Protein AF-0000000079468589 (afdb_homodimer)

Organism: NCBI:txid2803784

Foldseek 3Di:
DLLVLVVLLVVLLVVLCVVVVHDDAAEDEAQLAPDPRLVNLVSCVVVVHAYAHEHLAPLQLSLLVRLPFQALQQSVCSNVVDHDGDPSSVVSSVSSSVSPVSHQYNHQHACVVVLSVLVSQCRHPVPPVVSVVVNQVVSLVSLLVSLQLNLQLDQEAEAEDQLPDLPRRNDSNVSCLSNLVLQHK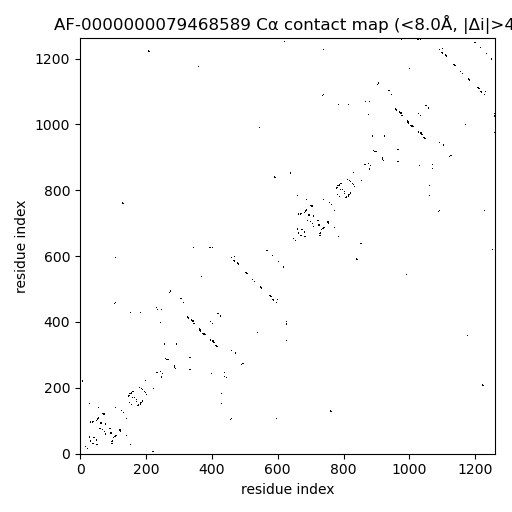YFYANNVHRVLTAIDGHNVVSVCPVVDPGRDDCRSVVSSVSSNPLQDWDAFPDDDPQAQQDDAPVNVVPFDQPQKADPLLCLLVLLLQLQQDDDPCSNPDDPIDGQDALVCQCVPDCVLVLVLLCVQPFFDNVLSVLLSVLQSSLLSRLVRRLVRLVSLFLSLLSLLLVLQLCLVLQLLVCLQVVNPVCSVVSNVSSVVSVVSLVVSLSVCRRPVSLVSSLLSVLLNLLSVLLVLLQSLSHHRRPNRDDPDNTTRRSVSSNSVSSSSSPHTSGHDHLSSLLSSLPSPVLVVLVVLLVVLLSLLSSLVSSLVRLVVLLVVLVVVLVVLVVVLVVVVVCCVVVNDPPVVSVVCVSVSVSSNSSSNSSSVSSVLSCLLVVSNQSSVLSNVLSVQSVVLSVVSVVLSPDDSSPDGSVSSSVSSVSNVSSSVVSSVSVCVSCVPVGRDRSD/DLLVLVVLLVVLLVVLCVVVVHDDAAEDEAQLAPDPRLVNLVSCVVVVHAYAHEHLAPLQLRLLVRLPFQALQQSVCSNVVDDDGDPSSVVSSVSSSVSPVSHQYNHQHACVVVLSVLVSQCRHPVPPVVSVVVNQVVSLVSLLVSLQLNLQLDQEAEAEDQLPDLPRRNDSNVSCLSNLVLQHKYFYANNVHRVLTAIDGHNVVSVCPVVDPGRDDCRSVVSSVSSNPLQDWDAFPDDDPQAQQDDFPVNVVPFDQPQKADPLLCLLVLLLQLQQDDDPCSNPDDPIDGQDALVCQCVPDCVLVLVLLCVQPFFDNVLSVLLSVLQSSLLSRLVRRLVRLVSLFLSLLSLLLVLQLCLVLQLLVCLQVVNPVCSVVSNVSSVVSVVSLVVSLSVCRRPVSLVSNLLSVLLNLLSVLLVLLQSLSHHRRPNRDDDDNTICRSVSSNSVSSSSSPHTSGHDHLSSLLSSLPSPVLVVLVVLLVVLLSLLSSLVSSLVRLVVLLVVLVVVLVVLVVVLVVVVVCCVVVNDPPVVSVVCVSVSVSSNSSSNSSSVSSVLSCLLVVSNQSSVLSNVLSVQSVVLSVVSVVLSPDDSSPDGSVSSSVSSVSNVSSSVVSSVSVCVSCVPVGRDNSD

Radius of gyration: 34.86 Å; Cα contacts (8 Å, |Δi|>4): 2034; chains: 2; bounding box: 70×115×84 Å

Nearest PDB structures (foldseek):
  6c0v-assembly1_A  TM=1.696E-01  e=1.886E+00  Homo sapiens
  6wbv-assembly1_A  TM=1.451E-01  e=2.054E+00  Homo sapiens
  6pzi-assembly1_G  TM=2.165E-01  e=5.953E+00  Cricetus cricetus
  8fzq-assembly1_A  TM=1.603E-01  e=4.612E+00  Homo sapiens
  6c0v-assembly1_A  TM=1.696E-01  e=1.596E+00  Homo sapiens

Sequence (1262 aa):
MLDQILDAVATAVAGQCKALDVVATARMHSLLADGADQLAAGAALARGWELVAPLPFGRILNAAINARPASGGEAAALLTGRGRASPATRARAAAIAGLAEAAQCFELAERDEVITELFLASAEAPTHVPKAQAFASACCERVALAGRVLVEQSDIVIGIWDGATQTFVGGTGHTIGTALDLGCPVIWIDARQPEAWRILRAPESLAGLAALGEVEDGRDAALASLVADALRPAEPRHRKRGATAPGGIAALTHERWPGRSRPLAHGYRRIEALFGADSWKGRLRSLRQTYETPDAIAAGSAAPMLAHARALPGLDGSFADRLEAAVLRRFSWTDGVSAYLSDTYRGGMMASFIMSPLAIVGGLAWLALDAPQWKWLFEIFEFGLLCAIVGITLVGQKARWHGRWFETRRAAEYLRQGPMLLLLGAARAAGRWPRGAETSWPEWYARRALREVGLPAVAITPSYLRLALGALLDDHVTSQRDYHRDKAARLAAAQHNLDRLSEILFTLAVAVVALYLALEGAAALKLVSEAVPHAISNASTWLAVMLPTFGAAVAGIRYFGDFERFSAISQVSAEKLDAVHSRIRLLLAAPDAALDYGRVSELAHATDDIVVSEIENWQAVFGGKHVSVPVMLDQILDAVATAVAGQCKALDVVATARMHSLLADGADQLAAGAALARGWELVAPLPFGRILNAAINARPASGGEAAALLTGRGRASPATRARAAAIAGLAEAAQCFELAERDEVITELFLASAEAPTHVPKAQAFASACCERVALAGRVLVEQSDIVIGIWDGATQTFVGGTGHTIGTALDLGCPVIWIDARQPEAWRILRAPESLAGLAALGEVEDGRDAALASLVADALRPAEPRHRKRGATAPGGIAALTHERWPGRSRPLAHGYRRIEALFGADSWKGRLRSLRQTYETPDAIAAGSAAPMLAHARALPGLDGSFADRLEAAVLRRFSWTDGVSAYLSDTYRGGMMASFIMSPLAIVGGLAWLALDAPQWKWLFEIFEFGLLCAIVGITLVGQKARWHGRWFETRRAAEYLRQGPMLLLLGAARAAGRWPRGAETSWPEWYARRALREVGLPAVAITPSYLRLALGALLDDHVTSQRDYHRDKAARLAAAQHNLDRLSEILFTLAVAVVALYLALEGAAALKLVSEAVPHAISNASTWLAVMLPTFGAAVAGIRYFGDFERFSAISQVSAEKLDAVHSRIRLLLAAPDAALDYGRVSELAHATDDIVVSEIENWQAVFGGKHVSVPV

pLDDT: mean 90.0, std 8.25, range [52.88, 98.19]

Structure (mmCIF, N/CA/C/O backbone):
data_AF-0000000079468589-model_v1
#
loop_
_entity.id
_entity.type
_entity.pdbx_description
1 polymer 'SMODS and SLOG-associating 2TM effector domain-containing protein'
#
loop_
_atom_site.group_PDB
_atom_site.id
_atom_site.type_symbol
_atom_site.label_atom_id
_atom_site.label_alt_id
_atom_site.label_comp_id
_atom_site.label_asym_id
_atom_site.label_entity_id
_atom_site.label_seq_id
_atom_site.pdbx_PDB_ins_code
_atom_site.Cartn_x
_atom_site.Cartn_y
_atom_site.Cartn_z
_atom_site.occupancy
_atom_site.B_iso_or_equiv
_atom_site.auth_seq_id
_atom_site.auth_comp_id
_atom_site.auth_asym_id
_atom_site.auth_atom_id
_atom_site.pdbx_PDB_model_num
ATOM 1 N N . MET A 1 1 ? 13.328 -13.578 -37.219 1 86.75 1 MET A N 1
ATOM 2 C CA . MET A 1 1 ? 12.547 -12.516 -36.594 1 86.75 1 MET A CA 1
ATOM 3 C C . MET A 1 1 ? 13.117 -12.156 -35.219 1 86.75 1 MET A C 1
ATOM 5 O O . MET A 1 1 ? 13.297 -10.977 -34.906 1 86.75 1 MET A O 1
ATOM 9 N N . LEU A 1 2 ? 13.5 -13.156 -34.469 1 89.81 2 LEU A N 1
ATOM 10 C CA . LEU A 1 2 ? 14.141 -12.883 -33.188 1 89.81 2 LEU A CA 1
ATOM 11 C C . LEU A 1 2 ? 15.406 -12.055 -33.375 1 89.81 2 LEU A C 1
ATOM 13 O O . LEU A 1 2 ? 15.609 -11.055 -32.688 1 89.81 2 LEU A O 1
ATOM 17 N N . ASP A 1 3 ? 16.156 -12.43 -34.375 1 91.06 3 ASP A N 1
ATOM 18 C CA . ASP A 1 3 ? 17.391 -11.703 -34.656 1 91.06 3 ASP A CA 1
ATOM 19 C C . ASP A 1 3 ? 17.109 -10.25 -35.031 1 91.06 3 ASP A C 1
ATOM 21 O O . ASP A 1 3 ? 17.812 -9.344 -34.594 1 91.06 3 ASP A O 1
ATOM 25 N N . GLN A 1 4 ? 16.094 -10.078 -35.781 1 91.25 4 GLN A N 1
ATOM 26 C CA . GLN A 1 4 ? 15.727 -8.727 -36.188 1 91.25 4 GLN A CA 1
ATOM 27 C C . GLN A 1 4 ? 15.328 -7.883 -34.969 1 91.25 4 GLN A C 1
ATOM 29 O O . GLN A 1 4 ? 15.688 -6.707 -34.875 1 91.25 4 GLN A O 1
ATOM 34 N N . ILE A 1 5 ? 14.586 -8.477 -34.125 1 92.75 5 ILE A N 1
ATOM 35 C CA . ILE A 1 5 ? 14.141 -7.77 -32.906 1 92.75 5 ILE A CA 1
ATOM 36 C C . ILE A 1 5 ? 15.344 -7.441 -32.031 1 92.75 5 ILE A C 1
ATOM 38 O O . ILE A 1 5 ? 15.469 -6.328 -31.516 1 92.75 5 ILE A O 1
ATOM 42 N N . LEU A 1 6 ? 16.25 -8.375 -31.875 1 93.69 6 LEU A N 1
ATOM 43 C CA . LEU A 1 6 ? 17.453 -8.156 -31.062 1 93.69 6 LEU A CA 1
ATOM 44 C C . LEU A 1 6 ? 18.344 -7.082 -31.688 1 93.69 6 LEU A C 1
ATOM 46 O O . LEU A 1 6 ? 18.938 -6.273 -30.984 1 93.69 6 LEU A O 1
ATOM 50 N N . ASP A 1 7 ? 18.375 -7.098 -33 1 93.19 7 ASP A N 1
ATOM 51 C CA . ASP A 1 7 ? 19.109 -6.051 -33.688 1 93.19 7 ASP A CA 1
ATOM 52 C C . ASP A 1 7 ? 18.484 -4.68 -33.469 1 93.19 7 ASP A C 1
ATOM 54 O O . ASP A 1 7 ? 19.188 -3.688 -33.312 1 93.19 7 ASP A O 1
ATOM 58 N N . ALA A 1 8 ? 17.203 -4.699 -33.531 1 92.31 8 ALA A N 1
ATOM 59 C CA . ALA A 1 8 ? 16.484 -3.447 -33.281 1 92.31 8 ALA A CA 1
ATOM 60 C C . ALA A 1 8 ? 16.766 -2.928 -31.859 1 92.31 8 ALA A C 1
ATOM 62 O O . ALA A 1 8 ? 16.969 -1.727 -31.672 1 92.31 8 ALA A O 1
ATOM 63 N N . VAL A 1 9 ? 16.781 -3.787 -30.906 1 92.19 9 VAL A N 1
ATOM 64 C CA . VAL A 1 9 ? 17.094 -3.422 -29.531 1 92.19 9 VAL A CA 1
ATOM 65 C C . VAL A 1 9 ? 18.516 -2.898 -29.438 1 92.19 9 VAL A C 1
ATOM 67 O O . VAL A 1 9 ? 18.766 -1.851 -28.844 1 92.19 9 VAL A O 1
ATOM 70 N N . ALA A 1 10 ? 19.438 -3.633 -30.062 1 92.19 10 ALA A N 1
ATOM 71 C CA . ALA A 1 10 ? 20.844 -3.236 -30.047 1 92.19 10 ALA A CA 1
ATOM 72 C C . ALA A 1 10 ? 21.031 -1.854 -30.656 1 92.19 10 ALA A C 1
ATOM 74 O O . ALA A 1 10 ? 21.781 -1.028 -30.141 1 92.19 10 ALA A O 1
ATOM 75 N N . THR A 1 11 ? 20.359 -1.638 -31.734 1 91.38 11 THR A N 1
ATOM 76 C CA . THR A 1 11 ? 20.438 -0.349 -32.406 1 91.38 11 THR A CA 1
ATOM 77 C C . THR A 1 11 ? 19.875 0.762 -31.531 1 91.38 11 THR A C 1
ATOM 79 O O . THR A 1 11 ? 20.469 1.843 -31.438 1 91.38 11 THR A O 1
ATOM 82 N N . ALA A 1 12 ? 18.734 0.45 -30.953 1 91 12 ALA A N 1
ATOM 83 C CA . ALA A 1 12 ? 18.125 1.432 -30.062 1 91 12 ALA A CA 1
ATOM 84 C C . ALA A 1 12 ? 19.031 1.752 -28.875 1 91 12 ALA A C 1
ATOM 86 O O . ALA A 1 12 ? 19.156 2.914 -28.484 1 91 12 ALA A O 1
ATOM 87 N N . VAL A 1 13 ? 19.672 0.789 -28.297 1 90.81 13 VAL A N 1
ATOM 88 C CA . VAL A 1 13 ? 20.578 0.967 -27.172 1 90.81 13 VAL A CA 1
ATOM 89 C C . VAL A 1 13 ? 21.781 1.81 -27.609 1 90.81 13 VAL A C 1
ATOM 91 O O . VAL A 1 13 ? 22.141 2.771 -26.922 1 90.81 13 VAL A O 1
ATOM 94 N N . ALA A 1 14 ? 22.344 1.441 -28.719 1 89.25 14 ALA A N 1
ATOM 95 C CA . ALA A 1 14 ? 23.484 2.178 -29.234 1 89.25 14 ALA A CA 1
ATOM 96 C C . ALA A 1 14 ? 23.141 3.641 -29.484 1 89.25 14 ALA A C 1
ATOM 98 O O . ALA A 1 14 ? 23.938 4.539 -29.188 1 89.25 14 ALA A O 1
ATOM 99 N N . GLY A 1 15 ? 21.984 3.811 -30.016 1 87.12 15 GLY A N 1
ATOM 100 C CA . GLY A 1 15 ? 21.516 5.172 -30.25 1 87.12 15 GLY A CA 1
ATOM 101 C C . GLY A 1 15 ? 21.406 5.988 -28.984 1 87.12 15 GLY A C 1
ATOM 102 O O . GLY A 1 15 ? 21.828 7.148 -28.938 1 87.12 15 GLY A O 1
ATOM 103 N N . GLN A 1 16 ? 20.844 5.402 -28.016 1 85.06 16 GLN A N 1
ATOM 104 C CA . GLN A 1 16 ? 20.672 6.094 -26.75 1 85.06 16 GLN A CA 1
ATOM 105 C C . GLN A 1 16 ? 22.031 6.34 -26.078 1 85.06 16 GLN A C 1
ATOM 107 O O . GLN A 1 16 ? 22.25 7.395 -25.469 1 85.06 16 GLN A O 1
ATOM 112 N N . CYS A 1 17 ? 22.859 5.355 -26.094 1 85.38 17 CYS A N 1
ATOM 113 C CA . CYS A 1 17 ? 24.188 5.496 -25.516 1 85.38 17 CYS A CA 1
ATOM 114 C C . CYS A 1 17 ? 24.953 6.637 -26.172 1 85.38 17 CYS A C 1
ATOM 116 O O . CYS A 1 17 ? 25.641 7.41 -25.484 1 85.38 17 CYS A O 1
ATOM 118 N N . LYS A 1 18 ? 24.844 6.762 -27.406 1 84.12 18 LYS A N 1
ATOM 119 C CA . LYS A 1 18 ? 25.484 7.855 -28.125 1 84.12 18 LYS A CA 1
ATOM 120 C C . LYS A 1 18 ? 24.906 9.203 -27.719 1 84.12 18 LYS A C 1
ATOM 122 O O . LYS A 1 18 ? 25.656 10.156 -27.469 1 84.12 18 LYS A O 1
ATOM 127 N N . ALA A 1 19 ? 23.672 9.211 -27.609 1 79.31 19 ALA A N 1
ATOM 128 C CA . ALA A 1 19 ? 22.984 10.453 -27.266 1 79.31 19 ALA A CA 1
ATOM 129 C C . ALA A 1 19 ? 23.359 10.898 -25.859 1 79.31 19 ALA A C 1
ATOM 131 O O . ALA A 1 19 ? 23.484 12.094 -25.594 1 79.31 19 ALA A O 1
ATOM 132 N N . LEU A 1 20 ? 23.516 9.984 -24.984 1 75.44 20 LEU A N 1
ATOM 133 C CA . LEU A 1 20 ? 23.781 10.289 -23.578 1 75.44 20 LEU A CA 1
ATOM 134 C C . LEU A 1 20 ? 25.281 10.258 -23.281 1 75.44 20 LEU A C 1
ATOM 136 O O . LEU A 1 20 ? 25.703 10.617 -22.188 1 75.44 20 LEU A O 1
ATOM 140 N N . ASP A 1 21 ? 26.016 9.859 -24.219 1 75.06 21 ASP A N 1
ATOM 141 C CA . ASP A 1 21 ? 27.453 9.711 -24.094 1 75.06 21 ASP A CA 1
ATOM 142 C C . ASP A 1 21 ? 27.812 8.766 -22.953 1 75.06 21 ASP A C 1
ATOM 144 O O . ASP A 1 21 ? 28.594 9.117 -22.078 1 75.06 21 ASP A O 1
ATOM 148 N N . VAL A 1 22 ? 27.047 7.668 -22.906 1 73.38 22 VAL A N 1
ATOM 149 C CA . VAL A 1 22 ? 27.297 6.637 -21.906 1 73.38 22 VAL A CA 1
ATOM 150 C C . VAL A 1 22 ? 27.422 5.273 -22.594 1 73.38 22 VAL A C 1
ATOM 152 O O . VAL A 1 22 ? 27.047 5.121 -23.766 1 73.38 22 VAL A O 1
ATOM 155 N N . VAL A 1 23 ? 28.156 4.438 -21.938 1 68.12 23 VAL A N 1
ATOM 156 C CA . VAL A 1 23 ? 28.25 3.057 -22.391 1 68.12 23 VAL A CA 1
ATOM 157 C C . VAL A 1 23 ? 27.328 2.17 -21.562 1 68.12 23 VAL A C 1
ATOM 159 O O . VAL A 1 23 ? 27.312 2.254 -20.344 1 68.12 23 VAL A O 1
ATOM 162 N N . ALA A 1 24 ? 26.344 1.633 -22.344 1 74.19 24 ALA A N 1
ATOM 163 C CA . ALA A 1 24 ? 25.453 0.683 -21.656 1 74.19 24 ALA A CA 1
ATOM 164 C C . ALA A 1 24 ? 25.656 -0.729 -22.203 1 74.19 24 ALA A C 1
ATOM 166 O O . ALA A 1 24 ? 25.906 -0.912 -23.391 1 74.19 24 ALA A O 1
ATOM 167 N N . THR A 1 25 ? 25.875 -1.663 -21.234 1 78.56 25 THR A N 1
ATOM 168 C CA . THR A 1 25 ? 25.984 -3.061 -21.641 1 78.56 25 THR A CA 1
ATOM 169 C C . THR A 1 25 ? 24.625 -3.756 -21.578 1 78.56 25 THR A C 1
ATOM 171 O O . THR A 1 25 ? 23.859 -3.541 -20.641 1 78.56 25 THR A O 1
ATOM 174 N N . ALA A 1 26 ? 24.312 -4.398 -22.734 1 89.19 26 ALA A N 1
ATOM 175 C CA . ALA A 1 26 ? 23.078 -5.176 -22.781 1 89.19 26 ALA A CA 1
ATOM 176 C C . ALA A 1 26 ? 23.281 -6.566 -22.172 1 89.19 26 ALA A C 1
ATOM 178 O O . ALA A 1 26 ? 24.359 -7.16 -22.328 1 89.19 26 ALA A O 1
ATOM 179 N N . ARG A 1 27 ? 22.375 -6.93 -21.406 1 94.44 27 ARG A N 1
ATOM 180 C CA . ARG A 1 27 ? 22.375 -8.242 -20.766 1 94.44 27 ARG A CA 1
ATOM 181 C C . ARG A 1 27 ? 21.141 -9.047 -21.172 1 94.44 27 ARG A C 1
ATOM 183 O O . ARG A 1 27 ? 20.031 -8.508 -21.25 1 94.44 27 ARG A O 1
ATOM 190 N N . MET A 1 28 ? 21.391 -10.336 -21.547 1 96.12 28 MET A N 1
ATOM 191 C CA . MET A 1 28 ? 20.281 -11.234 -21.844 1 96.12 28 MET A CA 1
ATOM 192 C C . MET A 1 28 ? 20.078 -12.242 -20.719 1 96.12 28 MET A C 1
ATOM 194 O O . MET A 1 28 ? 21 -12.961 -20.359 1 96.12 28 MET A O 1
ATOM 198 N N . HIS A 1 29 ? 18.906 -12.219 -20.156 1 96.69 29 HIS A N 1
ATOM 199 C CA . HIS A 1 29 ? 18.5 -13.25 -19.203 1 96.69 29 HIS A CA 1
ATOM 200 C C . HIS A 1 29 ? 17.719 -14.367 -19.906 1 96.69 29 HIS A C 1
ATOM 202 O O . HIS A 1 29 ? 16.812 -14.102 -20.688 1 96.69 29 HIS A O 1
ATOM 208 N N . SER A 1 30 ? 18.109 -15.594 -19.688 1 96.56 30 SER A N 1
ATOM 209 C CA . SER A 1 30 ? 17.453 -16.75 -20.297 1 96.56 30 SER A CA 1
ATOM 210 C C . SER A 1 30 ? 17.469 -17.953 -19.359 1 96.56 30 SER A C 1
ATOM 212 O O . SER A 1 30 ? 18.438 -18.156 -18.609 1 96.56 30 SER A O 1
ATOM 214 N N . LEU A 1 31 ? 16.391 -18.75 -19.375 1 95.25 31 LEU A N 1
ATOM 215 C CA . LEU A 1 31 ? 16.344 -19.953 -18.562 1 95.25 31 LEU A CA 1
ATOM 216 C C . LEU A 1 31 ? 17.109 -21.109 -19.234 1 95.25 31 LEU A C 1
ATOM 218 O O . LEU A 1 31 ? 17.297 -22.156 -18.625 1 95.25 31 LEU A O 1
ATOM 222 N N . LEU A 1 32 ? 17.531 -20.938 -20.5 1 94.06 32 LEU A N 1
ATOM 223 C CA . LEU A 1 32 ? 18.312 -21.875 -21.297 1 94.06 32 LEU A CA 1
ATOM 224 C C . LEU A 1 32 ? 17.516 -23.156 -21.531 1 94.06 32 LEU A C 1
ATOM 226 O O . LEU A 1 32 ? 18.094 -24.25 -21.516 1 94.06 32 LEU A O 1
ATOM 230 N N . ALA A 1 33 ? 16.156 -22.984 -21.547 1 89.62 33 ALA A N 1
ATOM 231 C CA . ALA A 1 33 ? 15.328 -24.125 -21.938 1 89.62 33 ALA A CA 1
ATOM 232 C C . ALA A 1 33 ? 15.602 -24.547 -23.375 1 89.62 33 ALA A C 1
ATOM 234 O O . ALA A 1 33 ? 16.25 -23.812 -24.125 1 89.62 33 ALA A O 1
ATOM 235 N N . ASP A 1 34 ? 15.195 -25.656 -23.672 1 85.06 34 ASP A N 1
ATOM 236 C CA . ASP A 1 34 ? 15.398 -26.172 -25.031 1 85.06 34 ASP A CA 1
ATOM 237 C C . ASP A 1 34 ? 14.633 -25.344 -26.062 1 85.06 34 ASP A C 1
ATOM 239 O O . ASP A 1 34 ? 13.562 -24.812 -25.766 1 85.06 34 ASP A O 1
ATOM 243 N N . GLY A 1 35 ? 15.219 -25.125 -27.234 1 86.5 35 GLY A N 1
ATOM 244 C CA . GLY A 1 35 ? 14.539 -24.469 -28.328 1 86.5 35 GLY A CA 1
ATOM 245 C C . GLY A 1 35 ? 14.891 -23 -28.453 1 86.5 35 GLY A C 1
ATOM 246 O O . GLY A 1 35 ? 16.062 -22.641 -28.656 1 86.5 35 GLY A O 1
ATOM 247 N N . ALA A 1 36 ? 13.883 -22.188 -28.281 1 87.88 36 ALA A N 1
ATOM 248 C CA . ALA A 1 36 ? 14.008 -20.75 -28.547 1 87.88 36 ALA A CA 1
ATOM 249 C C . ALA A 1 36 ? 15 -20.109 -27.578 1 87.88 36 ALA A C 1
ATOM 251 O O . ALA A 1 36 ? 15.711 -19.172 -27.953 1 87.88 36 ALA A O 1
ATOM 252 N N . ASP A 1 37 ? 15.117 -20.609 -26.359 1 92.12 37 ASP A N 1
ATOM 253 C CA . ASP A 1 37 ? 16.031 -20.031 -25.375 1 92.12 37 ASP A CA 1
ATOM 254 C C . ASP A 1 37 ? 17.484 -20.188 -25.828 1 92.12 37 ASP A C 1
ATOM 256 O O . ASP A 1 37 ? 18.297 -19.281 -25.641 1 92.12 37 ASP A O 1
ATOM 260 N N . GLN A 1 38 ? 17.766 -21.297 -26.344 1 91.38 38 GLN A N 1
ATOM 261 C CA . GLN A 1 38 ? 19.125 -21.547 -26.781 1 91.38 38 GLN A CA 1
ATOM 262 C C . GLN A 1 38 ? 19.5 -20.703 -27.984 1 91.38 38 GLN A C 1
ATOM 264 O O . GLN A 1 38 ? 20.609 -20.188 -28.078 1 91.38 38 GLN A O 1
ATOM 269 N N . LEU A 1 39 ? 18.547 -20.578 -28.891 1 91.25 39 LEU A N 1
ATOM 270 C CA . LEU A 1 39 ? 18.766 -19.719 -30.047 1 91.25 39 LEU A CA 1
ATOM 271 C C . LEU A 1 39 ? 19 -18.266 -29.594 1 91.25 39 LEU A C 1
ATOM 273 O O . LEU A 1 39 ? 19.922 -17.609 -30.109 1 91.25 39 LEU A O 1
ATOM 277 N N . ALA A 1 40 ? 18.203 -17.859 -28.703 1 94.56 40 ALA A N 1
ATOM 278 C CA . ALA A 1 40 ? 18.328 -16.484 -28.188 1 94.56 40 ALA A CA 1
ATOM 279 C C . ALA A 1 40 ? 19.656 -16.297 -27.484 1 94.56 40 ALA A C 1
ATOM 281 O O . ALA A 1 40 ? 20.297 -15.25 -27.625 1 94.56 40 ALA A O 1
ATOM 282 N N . ALA A 1 41 ? 20.062 -17.25 -26.672 1 95.94 41 ALA A N 1
ATOM 283 C CA . ALA A 1 41 ? 21.344 -17.188 -25.969 1 95.94 41 ALA A CA 1
ATOM 284 C C . ALA A 1 41 ? 22.5 -17.078 -26.953 1 95.94 41 ALA A C 1
ATOM 286 O O . ALA A 1 41 ? 23.406 -16.266 -26.781 1 95.94 41 ALA A O 1
ATOM 287 N N . GLY A 1 42 ? 22.453 -17.953 -27.953 1 94.38 42 GLY A N 1
ATOM 288 C CA . GLY A 1 42 ? 23.484 -17.891 -28.984 1 94.38 42 GLY A CA 1
ATOM 289 C C . GLY A 1 42 ? 23.531 -16.531 -29.672 1 94.38 42 GLY A C 1
ATOM 290 O O . GLY A 1 42 ? 24.609 -15.992 -29.906 1 94.38 42 GLY A O 1
ATOM 291 N N . ALA A 1 43 ? 22.375 -15.984 -29.984 1 94.88 43 ALA A N 1
ATOM 292 C CA . ALA A 1 43 ? 22.281 -14.68 -30.641 1 94.88 43 ALA A CA 1
ATOM 293 C C . ALA A 1 43 ? 22.859 -13.578 -29.75 1 94.88 43 ALA A C 1
ATOM 295 O O . ALA A 1 43 ? 23.5 -12.648 -30.25 1 94.88 43 ALA A O 1
ATOM 296 N N . ALA A 1 44 ? 22.578 -13.664 -28.5 1 94.94 44 ALA A N 1
ATOM 297 C CA . ALA A 1 44 ? 23.094 -12.688 -27.547 1 94.94 44 ALA A CA 1
ATOM 298 C C . ALA A 1 44 ? 24.609 -12.734 -27.469 1 94.94 44 ALA A C 1
ATOM 300 O O . ALA A 1 44 ? 25.281 -11.695 -27.531 1 94.94 44 ALA A O 1
ATOM 301 N N . LEU A 1 45 ? 25.141 -13.93 -27.375 1 94.81 45 LEU A N 1
ATOM 302 C CA . LEU A 1 45 ? 26.578 -14.109 -27.312 1 94.81 45 LEU A CA 1
ATOM 303 C C . LEU A 1 45 ? 27.25 -13.602 -28.578 1 94.81 45 LEU A C 1
ATOM 305 O O . LEU A 1 45 ? 28.328 -12.977 -28.516 1 94.81 45 LEU A O 1
ATOM 309 N N . ALA A 1 46 ? 26.641 -13.852 -29.672 1 94.25 46 ALA A N 1
ATOM 310 C CA . ALA A 1 46 ? 27.172 -13.398 -30.953 1 94.25 46 ALA A CA 1
ATOM 311 C C . ALA A 1 46 ? 27.234 -11.875 -31.016 1 94.25 46 ALA A C 1
ATOM 313 O O . ALA A 1 46 ? 28.078 -11.305 -31.719 1 94.25 46 ALA A O 1
ATOM 314 N N . ARG A 1 47 ? 26.438 -11.188 -30.281 1 92.88 47 ARG A N 1
ATOM 315 C CA . ARG A 1 47 ? 26.375 -9.734 -30.266 1 92.88 47 ARG A CA 1
ATOM 316 C C . ARG A 1 47 ? 27.234 -9.164 -29.156 1 92.88 47 ARG A C 1
ATOM 318 O O . ARG A 1 47 ? 27.25 -7.949 -28.922 1 92.88 47 ARG A O 1
ATOM 325 N N . GLY A 1 48 ? 27.844 -10.016 -28.391 1 91.94 48 GLY A N 1
ATOM 326 C CA . GLY A 1 48 ? 28.719 -9.578 -27.312 1 91.94 48 GLY A CA 1
ATOM 327 C C . GLY A 1 48 ? 27.969 -9.211 -26.047 1 91.94 48 GLY A C 1
ATOM 328 O O . GLY A 1 48 ? 28.5 -8.5 -25.188 1 91.94 48 GLY A O 1
ATOM 329 N N . TRP A 1 49 ? 26.672 -9.578 -25.969 1 94.69 49 TRP A N 1
ATOM 330 C CA . TRP A 1 49 ? 25.906 -9.305 -24.75 1 94.69 49 TRP A CA 1
ATOM 331 C C . TRP A 1 49 ? 26.312 -10.258 -23.625 1 94.69 49 TRP A C 1
ATOM 333 O O . TRP A 1 49 ? 26.797 -11.359 -23.875 1 94.69 49 TRP A O 1
ATOM 343 N N . GLU A 1 50 ? 26.203 -9.758 -22.422 1 94.5 50 GLU A N 1
ATOM 344 C CA . GLU A 1 50 ? 26.344 -10.648 -21.281 1 94.5 50 GLU A CA 1
ATOM 345 C C . GLU A 1 50 ? 25.156 -11.609 -21.172 1 94.5 50 GLU A C 1
ATOM 347 O O . GLU A 1 50 ? 24.016 -11.203 -21.312 1 94.5 50 GLU A O 1
ATOM 352 N N . LEU A 1 51 ? 25.469 -12.93 -21.031 1 96.88 51 LEU A N 1
ATOM 353 C CA . LEU A 1 51 ? 24.438 -13.938 -20.875 1 96.88 51 LEU A CA 1
ATOM 354 C C . LEU A 1 51 ? 24.297 -14.359 -19.422 1 96.88 51 LEU A C 1
ATOM 356 O O . LEU A 1 51 ? 25.281 -14.766 -18.797 1 96.88 51 LEU A O 1
ATOM 360 N N . VAL A 1 52 ? 23.141 -14.109 -18.844 1 97.12 52 VAL A N 1
ATOM 361 C CA . VAL A 1 52 ? 22.844 -14.484 -17.469 1 97.12 52 VAL A CA 1
ATOM 362 C C . VAL A 1 52 ? 21.703 -15.5 -17.438 1 97.12 52 VAL A C 1
ATOM 364 O O . VAL A 1 52 ? 20.719 -15.367 -18.188 1 97.12 52 VAL A O 1
ATOM 367 N N . ALA A 1 53 ? 21.828 -16.547 -16.594 1 97.69 53 ALA A N 1
ATOM 368 C CA . ALA A 1 53 ? 20.844 -17.625 -16.641 1 97.69 53 ALA A CA 1
ATOM 369 C C . ALA A 1 53 ? 20.344 -17.984 -15.242 1 97.69 53 ALA A C 1
ATOM 371 O O . ALA A 1 53 ? 21.016 -18.719 -14.516 1 97.69 53 ALA A O 1
ATOM 372 N N . PRO A 1 54 ? 19.219 -17.469 -14.844 1 97.81 54 PRO A N 1
ATOM 373 C CA . PRO A 1 54 ? 18.562 -18.078 -13.695 1 97.81 54 PRO A CA 1
ATOM 374 C C . PRO A 1 54 ? 17.984 -19.469 -14.008 1 97.81 54 PRO A C 1
ATOM 376 O O . PRO A 1 54 ? 16.953 -19.578 -14.672 1 97.81 54 PRO A O 1
ATOM 379 N N . LEU A 1 55 ? 18.641 -20.469 -13.547 1 97.88 55 LEU A N 1
ATOM 380 C CA . LEU A 1 55 ? 18.25 -21.828 -13.844 1 97.88 55 LEU A CA 1
ATOM 381 C C . LEU A 1 55 ? 17.297 -22.375 -12.781 1 97.88 55 LEU A C 1
ATOM 383 O O . LEU A 1 55 ? 17.516 -22.156 -11.586 1 97.88 55 LEU A O 1
ATOM 387 N N . PRO A 1 56 ? 16.234 -23.062 -13.227 1 96.88 56 PRO A N 1
ATOM 388 C CA . PRO A 1 56 ? 15.289 -23.625 -12.258 1 96.88 56 PRO A CA 1
ATOM 389 C C . PRO A 1 56 ? 15.914 -24.703 -11.391 1 96.88 56 PRO A C 1
ATOM 391 O O . PRO A 1 56 ? 15.375 -25.031 -10.328 1 96.88 56 PRO A O 1
ATOM 394 N N . PHE A 1 57 ? 17.078 -25.281 -11.93 1 97.19 57 PHE A N 1
ATOM 395 C CA . PHE A 1 57 ? 17.781 -26.375 -11.258 1 97.19 57 PHE A CA 1
ATOM 396 C C . PHE A 1 57 ? 19.281 -26.125 -11.242 1 97.19 57 PHE A C 1
ATOM 398 O O . PHE A 1 57 ? 19.766 -25.156 -11.828 1 97.19 57 PHE A O 1
ATOM 405 N N . GLY A 1 58 ? 19.922 -27 -10.477 1 97.25 58 GLY A N 1
ATOM 406 C CA . GLY A 1 58 ? 21.359 -27.016 -10.688 1 97.25 58 GLY A CA 1
ATOM 407 C C . GLY A 1 58 ? 21.766 -27.328 -12.117 1 97.25 58 GLY A C 1
ATOM 408 O O . GLY A 1 58 ? 21 -27.953 -12.859 1 97.25 58 GLY A O 1
ATOM 409 N N . ARG A 1 59 ? 22.922 -27 -12.508 1 96 59 ARG A N 1
ATOM 410 C CA . ARG A 1 59 ? 23.359 -27.078 -13.898 1 96 59 ARG A CA 1
ATOM 411 C C . ARG A 1 59 ? 23.281 -28.5 -14.43 1 96 59 ARG A C 1
ATOM 413 O O . ARG A 1 59 ? 22.828 -28.719 -15.555 1 96 59 ARG A O 1
ATOM 420 N N . ILE A 1 60 ? 23.641 -29.422 -13.617 1 95.5 60 ILE A N 1
ATOM 421 C CA . ILE A 1 60 ? 23.672 -30.812 -14.055 1 95.5 60 ILE A CA 1
ATOM 422 C C . ILE A 1 60 ? 22.25 -31.328 -14.273 1 95.5 60 ILE A C 1
ATOM 424 O O . ILE A 1 60 ? 21.938 -31.875 -15.328 1 95.5 60 ILE A O 1
ATOM 428 N N . LEU A 1 61 ? 21.422 -31.125 -13.297 1 96.75 61 LEU A N 1
ATOM 429 C CA . LEU A 1 61 ? 20.031 -31.547 -13.406 1 96.75 61 LEU A CA 1
ATOM 430 C C . LEU A 1 61 ? 19.328 -30.812 -14.539 1 96.75 61 LEU A C 1
ATOM 432 O O . LEU A 1 61 ? 18.531 -31.406 -15.273 1 96.75 61 LEU A O 1
ATOM 436 N N . ASN A 1 62 ? 19.625 -29.547 -14.656 1 96.5 62 ASN A N 1
ATOM 437 C CA . ASN A 1 62 ? 19.031 -28.75 -15.719 1 96.5 62 ASN A CA 1
ATOM 438 C C . ASN A 1 62 ? 19.375 -29.312 -17.094 1 96.5 62 ASN A C 1
ATOM 440 O O . ASN A 1 62 ? 18.5 -29.438 -17.953 1 96.5 62 ASN A O 1
ATOM 444 N N . ALA A 1 63 ? 20.594 -29.656 -17.297 1 95.12 63 ALA A N 1
ATOM 445 C CA . ALA A 1 63 ? 21.031 -30.234 -18.562 1 95.12 63 ALA A CA 1
ATOM 446 C C . ALA A 1 63 ? 20.359 -31.578 -18.828 1 95.12 63 ALA A C 1
ATOM 448 O O . ALA A 1 63 ? 19.906 -31.859 -19.938 1 95.12 63 ALA A O 1
ATOM 449 N N . ALA A 1 64 ? 20.297 -32.375 -17.781 1 95.69 64 ALA A N 1
ATOM 450 C CA . ALA A 1 64 ? 19.703 -33.719 -17.906 1 95.69 64 ALA A CA 1
ATOM 451 C C . ALA A 1 64 ? 18.234 -33.625 -18.312 1 95.69 64 ALA A C 1
ATOM 453 O O . ALA A 1 64 ? 17.781 -34.312 -19.234 1 95.69 64 ALA A O 1
ATOM 454 N N . ILE A 1 65 ? 17.516 -32.75 -17.641 1 94.5 65 ILE A N 1
ATOM 455 C CA . ILE A 1 65 ? 16.094 -32.594 -17.891 1 94.5 65 ILE A CA 1
ATOM 456 C C . ILE A 1 65 ? 15.867 -32.062 -19.297 1 94.5 65 ILE A C 1
ATOM 458 O O . ILE A 1 65 ? 15.062 -32.625 -20.062 1 94.5 65 ILE A O 1
ATOM 462 N N . ASN A 1 66 ? 16.641 -31.094 -19.734 1 93.12 66 ASN A N 1
ATOM 463 C CA . ASN A 1 66 ? 16.422 -30.422 -21.016 1 93.12 66 ASN A CA 1
ATOM 464 C C . ASN A 1 66 ? 16.984 -31.219 -22.172 1 93.12 66 ASN A C 1
ATOM 466 O O . ASN A 1 66 ? 16.672 -30.969 -23.328 1 93.12 66 ASN A O 1
ATOM 470 N N . ALA A 1 67 ? 17.781 -32.219 -21.844 1 94.06 67 ALA A N 1
ATOM 471 C CA . ALA A 1 67 ? 18.297 -33.094 -22.891 1 94.06 67 ALA A CA 1
ATOM 472 C C . ALA A 1 67 ? 17.234 -34.094 -23.344 1 94.06 67 ALA A C 1
ATOM 474 O O . ALA A 1 67 ? 17.391 -34.75 -24.375 1 94.06 67 ALA A O 1
ATOM 475 N N . ARG A 1 68 ? 16.219 -34.25 -22.609 1 91.69 68 ARG A N 1
ATOM 476 C CA . ARG A 1 68 ? 15.078 -35.125 -22.922 1 91.69 68 ARG A CA 1
ATOM 477 C C . ARG A 1 68 ? 15.523 -36.531 -23.188 1 91.69 68 ARG A C 1
ATOM 479 O O . ARG A 1 68 ? 15.297 -37.094 -24.266 1 91.69 68 ARG A O 1
ATOM 486 N N . PRO A 1 69 ? 16.016 -37.219 -22.172 1 94 69 PRO A N 1
ATOM 487 C CA . PRO A 1 69 ? 16.422 -38.594 -22.359 1 94 69 PRO A CA 1
ATOM 488 C C . PRO A 1 69 ? 15.258 -39.531 -22.703 1 94 69 PRO A C 1
ATOM 490 O O . PRO A 1 69 ? 14.133 -39.312 -22.25 1 94 69 PRO A O 1
ATOM 493 N N . ALA A 1 70 ? 15.594 -40.5 -23.438 1 90.06 70 ALA A N 1
ATOM 494 C CA . ALA A 1 70 ? 14.555 -41.406 -23.938 1 90.06 70 ALA A CA 1
ATOM 495 C C . ALA A 1 70 ? 14.242 -42.5 -22.922 1 90.06 70 ALA A C 1
ATOM 497 O O . ALA A 1 70 ? 13.242 -43.188 -23.062 1 90.06 70 ALA A O 1
ATOM 498 N N . SER A 1 71 ? 15.148 -42.688 -21.938 1 91.62 71 SER A N 1
ATOM 499 C CA . SER A 1 71 ? 14.953 -43.781 -20.953 1 91.62 71 SER A CA 1
ATOM 500 C C . SER A 1 71 ? 15.508 -43.375 -19.594 1 91.62 71 SER A C 1
ATOM 502 O O . SER A 1 71 ? 16.25 -42.406 -19.469 1 91.62 71 SER A O 1
ATOM 504 N N . GLY A 1 72 ? 15.016 -44.156 -18.594 1 92.81 72 GLY A N 1
ATOM 505 C CA . GLY A 1 72 ? 15.57 -44 -17.266 1 92.81 72 GLY A CA 1
ATOM 506 C C . GLY A 1 72 ? 17.078 -44.156 -17.203 1 92.81 72 GLY A C 1
ATOM 507 O O . GLY A 1 72 ? 17.766 -43.438 -16.484 1 92.81 72 GLY A O 1
ATOM 508 N N . GLY A 1 73 ? 17.484 -45.156 -17.922 1 93.25 73 GLY A N 1
ATOM 509 C CA . GLY A 1 73 ? 18.922 -45.375 -18 1 93.25 73 GLY A CA 1
ATOM 510 C C . GLY A 1 73 ? 19.688 -44.188 -18.531 1 93.25 73 GLY A C 1
ATOM 511 O O . GLY A 1 73 ? 20.734 -43.812 -18 1 93.25 73 GLY A O 1
ATOM 512 N N . GLU A 1 74 ? 19.234 -43.594 -19.594 1 95 74 GLU A N 1
ATOM 513 C CA . GLU A 1 74 ? 19.844 -42.406 -20.156 1 95 74 GLU A CA 1
ATOM 514 C C . GLU A 1 74 ? 19.812 -41.25 -19.172 1 95 74 GLU A C 1
ATOM 516 O O . GLU A 1 74 ? 20.781 -40.5 -19.047 1 95 74 GLU A O 1
ATOM 521 N N . ALA A 1 75 ? 18.672 -41.094 -18.516 1 96.19 75 ALA A N 1
ATOM 522 C CA . ALA A 1 75 ? 18.531 -40.062 -17.516 1 96.19 75 ALA A CA 1
ATOM 523 C C . ALA A 1 75 ? 19.578 -40.188 -16.406 1 96.19 75 ALA A C 1
ATOM 525 O O . ALA A 1 75 ? 20.25 -39.219 -16.047 1 96.19 75 ALA A O 1
ATOM 526 N N . ALA A 1 76 ? 19.703 -41.344 -15.922 1 95.81 76 ALA A N 1
ATOM 527 C CA . ALA A 1 76 ? 20.688 -41.625 -14.875 1 95.81 76 ALA A CA 1
ATOM 528 C C . ALA A 1 76 ? 22.094 -41.375 -15.367 1 95.81 76 ALA A C 1
ATOM 530 O O . ALA A 1 76 ? 22.938 -40.844 -14.625 1 95.81 76 ALA A O 1
ATOM 531 N N . ALA A 1 77 ? 22.391 -41.75 -16.562 1 95.69 77 ALA A N 1
ATOM 532 C CA . ALA A 1 77 ? 23.703 -41.531 -17.156 1 95.69 77 ALA A CA 1
ATOM 533 C C . ALA A 1 77 ? 24.047 -40.031 -17.219 1 95.69 77 ALA A C 1
ATOM 535 O O . ALA A 1 77 ? 25.188 -39.656 -16.969 1 95.69 77 ALA A O 1
ATOM 536 N N . LEU A 1 78 ? 23.109 -39.281 -17.625 1 95.44 78 LEU A N 1
ATOM 537 C CA . LEU A 1 78 ? 23.328 -37.844 -17.75 1 95.44 78 LEU A CA 1
ATOM 538 C C . LEU A 1 78 ? 23.594 -37.219 -16.375 1 95.44 78 LEU A C 1
ATOM 540 O O . LEU A 1 78 ? 24.375 -36.281 -16.266 1 95.44 78 LEU A O 1
ATOM 544 N N . LEU A 1 79 ? 22.891 -37.688 -15.312 1 95.88 79 LEU A N 1
ATOM 545 C CA . LEU A 1 79 ? 23 -37.125 -13.977 1 95.88 79 LEU A CA 1
ATOM 546 C C . LEU A 1 79 ? 24.312 -37.5 -13.312 1 95.88 79 LEU A C 1
ATOM 548 O O . LEU A 1 79 ? 24.906 -36.719 -12.586 1 95.88 79 LEU A O 1
ATOM 552 N N . THR A 1 80 ? 24.844 -38.688 -13.57 1 93.69 80 THR A N 1
ATOM 553 C CA . THR A 1 80 ? 26.016 -39.219 -12.875 1 93.69 80 THR A CA 1
ATOM 554 C C . THR A 1 80 ? 27.266 -39.094 -13.75 1 93.69 80 THR A C 1
ATOM 556 O O . THR A 1 80 ? 28.391 -39.188 -13.258 1 93.69 80 THR A O 1
ATOM 559 N N . GLY A 1 81 ? 27.062 -38.875 -14.969 1 89.88 81 GLY A N 1
ATOM 560 C CA . GLY A 1 81 ? 28.172 -38.875 -15.898 1 89.88 81 GLY A CA 1
ATOM 561 C C . GLY A 1 81 ? 28.672 -40.25 -16.219 1 89.88 81 GLY A C 1
ATOM 562 O O . GLY A 1 81 ? 29.672 -40.406 -16.922 1 89.88 81 GLY A O 1
ATOM 563 N N . ARG A 1 82 ? 28.031 -41.281 -15.664 1 88.94 82 ARG A N 1
ATOM 564 C CA . ARG A 1 82 ? 28.422 -42.656 -15.875 1 88.94 82 ARG A CA 1
ATOM 565 C C . ARG A 1 82 ? 27.344 -43.438 -16.641 1 88.94 82 ARG A C 1
ATOM 567 O O . ARG A 1 82 ? 26.156 -43.156 -16.469 1 88.94 82 ARG A O 1
ATOM 574 N N . GLY A 1 83 ? 27.703 -44.25 -17.562 1 86.56 83 GLY A N 1
ATOM 575 C CA . GLY A 1 83 ? 26.75 -45.031 -18.312 1 86.56 83 GLY A CA 1
ATOM 576 C C . GLY A 1 83 ? 26.625 -44.625 -19.766 1 86.56 83 GLY A C 1
ATOM 577 O O . GLY A 1 83 ? 27.438 -43.844 -20.266 1 86.56 83 GLY A O 1
ATOM 578 N N . ARG A 1 84 ? 25.609 -45.25 -20.422 1 87.81 84 ARG A N 1
ATOM 579 C CA . ARG A 1 84 ? 25.469 -45.031 -21.859 1 87.81 84 ARG A CA 1
ATOM 580 C C . ARG A 1 84 ? 24.219 -44.219 -22.172 1 87.81 84 ARG A C 1
ATOM 582 O O . ARG A 1 84 ? 23.156 -44.438 -21.578 1 87.81 84 ARG A O 1
ATOM 589 N N . ALA A 1 85 ? 24.328 -43.094 -22.859 1 92.19 85 ALA A N 1
ATOM 590 C CA . ALA A 1 85 ? 23.25 -42.312 -23.469 1 92.19 85 ALA A CA 1
ATOM 591 C C . ALA A 1 85 ? 23.422 -42.219 -24.984 1 92.19 85 ALA A C 1
ATOM 593 O O . ALA A 1 85 ? 24.531 -42.312 -25.5 1 92.19 85 ALA A O 1
ATOM 594 N N . SER A 1 86 ? 22.328 -42.188 -25.703 1 94.94 86 SER A N 1
ATOM 595 C CA . SER A 1 86 ? 22.391 -42.094 -27.156 1 94.94 86 SER A CA 1
ATOM 596 C C . SER A 1 86 ? 23.203 -40.875 -27.594 1 94.94 86 SER A C 1
ATOM 598 O O . SER A 1 86 ? 23.297 -39.875 -26.859 1 94.94 86 SER A O 1
ATOM 600 N N . PRO A 1 87 ? 23.797 -40.969 -28.734 1 93.38 87 PRO A N 1
ATOM 601 C CA . PRO A 1 87 ? 24.578 -39.812 -29.234 1 93.38 87 PRO A CA 1
ATOM 602 C C . PRO A 1 87 ? 23.734 -38.531 -29.344 1 93.38 87 PRO A C 1
ATOM 604 O O . PRO A 1 87 ? 24.234 -37.438 -29.047 1 93.38 87 PRO A O 1
ATOM 607 N N . ALA A 1 88 ? 22.547 -38.688 -29.734 1 93.5 88 ALA A N 1
ATOM 608 C CA . ALA A 1 88 ? 21.672 -37.531 -29.859 1 93.5 88 ALA A CA 1
ATOM 609 C C . ALA A 1 88 ? 21.422 -36.875 -28.516 1 93.5 88 ALA A C 1
ATOM 611 O O . ALA A 1 88 ? 21.516 -35.656 -28.391 1 93.5 88 ALA A O 1
ATOM 612 N N . THR A 1 89 ? 21.156 -37.656 -27.516 1 94.31 89 THR A N 1
ATOM 613 C CA . THR A 1 89 ? 20.922 -37.156 -26.172 1 94.31 89 THR A CA 1
ATOM 614 C C . THR A 1 89 ? 22.172 -36.5 -25.609 1 94.31 89 THR A C 1
ATOM 616 O O . THR A 1 89 ? 22.094 -35.438 -25 1 94.31 89 THR A O 1
ATOM 619 N N . ARG A 1 90 ? 23.25 -37.031 -25.828 1 93.06 90 ARG A N 1
ATOM 620 C CA . ARG A 1 90 ? 24.516 -36.5 -25.344 1 93.06 90 ARG A CA 1
ATOM 621 C C . ARG A 1 90 ? 24.828 -35.156 -26.031 1 93.06 90 ARG A C 1
ATOM 623 O O . ARG A 1 90 ? 25.359 -34.25 -25.406 1 93.06 90 ARG A O 1
ATOM 630 N N . ALA A 1 91 ? 24.562 -35.156 -27.281 1 93.31 91 ALA A N 1
ATOM 631 C CA . ALA A 1 91 ? 24.812 -33.906 -28.016 1 93.31 91 ALA A CA 1
ATOM 632 C C . ALA A 1 91 ? 23.953 -32.781 -27.484 1 93.31 91 ALA A C 1
ATOM 634 O O . ALA A 1 91 ? 24.422 -31.641 -27.344 1 93.31 91 ALA A O 1
ATOM 635 N N . ARG A 1 92 ? 22.734 -33.062 -27.234 1 93.44 92 ARG A N 1
ATOM 636 C CA . ARG A 1 92 ? 21.844 -32.031 -26.672 1 93.44 92 ARG A CA 1
ATOM 637 C C . ARG A 1 92 ? 22.344 -31.578 -25.312 1 93.44 92 ARG A C 1
ATOM 639 O O . ARG A 1 92 ? 22.375 -30.375 -25.031 1 93.44 92 ARG A O 1
ATOM 646 N N . ALA A 1 93 ? 22.688 -32.5 -24.453 1 94.06 93 ALA A N 1
ATOM 647 C CA . ALA A 1 93 ? 23.188 -32.188 -23.125 1 94.06 93 ALA A CA 1
ATOM 648 C C . ALA A 1 93 ? 24.453 -31.328 -23.219 1 94.06 93 ALA A C 1
ATOM 650 O O . ALA A 1 93 ? 24.609 -30.375 -22.438 1 94.06 93 ALA A O 1
ATOM 651 N N . ALA A 1 94 ? 25.297 -31.672 -24.141 1 92.88 94 ALA A N 1
ATOM 652 C CA . ALA A 1 94 ? 26.547 -30.938 -24.312 1 92.88 94 ALA A CA 1
ATOM 653 C C . ALA A 1 94 ? 26.281 -29.5 -24.75 1 92.88 94 ALA A C 1
ATOM 655 O O . ALA A 1 94 ? 26.969 -28.562 -24.328 1 92.88 94 ALA A O 1
ATOM 656 N N . ALA A 1 95 ? 25.406 -29.375 -25.609 1 92.94 95 ALA A N 1
ATOM 657 C CA . ALA A 1 95 ? 25.047 -28.031 -26.078 1 92.94 95 ALA A CA 1
ATOM 658 C C . ALA A 1 95 ? 24.531 -27.172 -24.938 1 92.94 95 ALA A C 1
ATOM 660 O O . ALA A 1 95 ? 24.922 -26 -24.812 1 92.94 95 ALA A O 1
ATOM 661 N N . ILE A 1 96 ? 23.703 -27.719 -24.125 1 93.81 96 ILE A N 1
ATOM 662 C CA . ILE A 1 96 ? 23.141 -26.984 -22.984 1 93.81 96 ILE A CA 1
ATOM 663 C C . ILE A 1 96 ? 24.25 -26.641 -22 1 93.81 96 ILE A C 1
ATOM 665 O O . ILE A 1 96 ? 24.312 -25.516 -21.484 1 93.81 96 ILE A O 1
ATOM 669 N N . ALA A 1 97 ? 25.062 -27.578 -21.75 1 93.38 97 ALA A N 1
ATOM 670 C CA . ALA A 1 97 ? 26.172 -27.375 -20.828 1 93.38 97 ALA A CA 1
ATOM 671 C C . ALA A 1 97 ? 27.094 -26.266 -21.344 1 93.38 97 ALA A C 1
ATOM 673 O O . ALA A 1 97 ? 27.609 -25.469 -20.562 1 93.38 97 ALA A O 1
ATOM 674 N N . GLY A 1 98 ? 27.359 -26.297 -22.625 1 94.12 98 GLY A N 1
ATOM 675 C CA . GLY A 1 98 ? 28.188 -25.25 -23.234 1 94.12 98 GLY A CA 1
ATOM 676 C C . GLY A 1 98 ? 27.625 -23.859 -23.031 1 94.12 98 GLY A C 1
ATOM 677 O O . GLY A 1 98 ? 28.359 -22.922 -22.719 1 94.12 98 GLY A O 1
ATOM 678 N N . LEU A 1 99 ? 26.359 -23.688 -23.203 1 95.31 99 LEU A N 1
ATOM 679 C CA . LEU A 1 99 ? 25.703 -22.406 -22.984 1 95.31 99 LEU A CA 1
ATOM 680 C C . LEU A 1 99 ? 25.766 -22 -21.516 1 95.31 99 LEU A C 1
ATOM 682 O O . LEU A 1 99 ? 25.969 -20.812 -21.203 1 95.31 99 LEU A O 1
ATOM 686 N N . ALA A 1 100 ? 25.516 -22.938 -20.656 1 95.62 100 ALA A N 1
ATOM 687 C CA . ALA A 1 100 ? 25.562 -22.672 -19.219 1 95.62 100 ALA A CA 1
ATOM 688 C C . ALA A 1 100 ? 26.969 -22.203 -18.797 1 95.62 100 ALA A C 1
ATOM 690 O O . ALA A 1 100 ? 27.109 -21.344 -17.922 1 95.62 100 ALA A O 1
ATOM 691 N N . GLU A 1 101 ? 27.938 -22.766 -19.422 1 94.5 101 GLU A N 1
ATOM 692 C CA . GLU A 1 101 ? 29.312 -22.359 -19.141 1 94.5 101 GLU A CA 1
ATOM 693 C C . GLU A 1 101 ? 29.594 -20.938 -19.594 1 94.5 101 GLU A C 1
ATOM 695 O O . GLU A 1 101 ? 30.359 -20.203 -18.953 1 94.5 101 GLU A O 1
ATOM 700 N N . ALA A 1 102 ? 29 -20.609 -20.672 1 95.75 102 ALA A N 1
ATOM 701 C CA . ALA A 1 102 ? 29.172 -19.266 -21.219 1 95.75 102 ALA A CA 1
ATOM 702 C C . ALA A 1 102 ? 28.344 -18.25 -20.453 1 95.75 102 ALA A C 1
ATOM 704 O O . ALA A 1 102 ? 28.578 -17.047 -20.547 1 95.75 102 ALA A O 1
ATOM 705 N N . ALA A 1 103 ? 27.406 -18.688 -19.672 1 96.56 103 ALA A N 1
ATOM 706 C CA . ALA A 1 103 ? 26.484 -17.812 -18.969 1 96.56 103 ALA A CA 1
ATOM 707 C C . ALA A 1 103 ? 26.875 -17.656 -17.5 1 96.56 103 ALA A C 1
ATOM 709 O O . ALA A 1 103 ? 27.562 -18.516 -16.953 1 96.56 103 ALA A O 1
ATOM 710 N N . GLN A 1 104 ? 26.594 -16.5 -16.938 1 95 104 GLN A N 1
ATOM 711 C CA . GLN A 1 104 ? 26.578 -16.406 -15.477 1 95 104 GLN A CA 1
ATOM 712 C C . GLN A 1 104 ? 25.328 -17.062 -14.906 1 95 104 GLN A C 1
ATOM 714 O O . GLN A 1 104 ? 24.219 -16.531 -15.039 1 95 104 GLN A O 1
ATOM 719 N N . CYS A 1 105 ? 25.5 -18.203 -14.195 1 96.94 105 CYS A N 1
ATOM 720 C CA . CYS A 1 105 ? 24.344 -19.016 -13.805 1 96.94 105 CYS A CA 1
ATOM 721 C C . CYS A 1 105 ? 23.969 -18.75 -12.352 1 96.94 105 CYS A C 1
ATOM 723 O O . CYS A 1 105 ? 24.828 -18.766 -11.469 1 96.94 105 CYS A O 1
ATOM 725 N N . PHE A 1 106 ? 22.75 -18.406 -12.109 1 97.56 106 PHE A N 1
ATOM 726 C CA . PHE A 1 106 ? 22.078 -18.438 -10.812 1 97.56 106 PHE A CA 1
ATOM 727 C C . PHE A 1 106 ? 21.203 -19.672 -10.703 1 97.56 106 PHE A C 1
ATOM 729 O O . PHE A 1 106 ? 20.109 -19.719 -11.289 1 97.56 106 PHE A O 1
ATOM 736 N N . GLU A 1 107 ? 21.672 -20.688 -9.945 1 98.12 107 GLU A N 1
ATOM 737 C CA . GLU A 1 107 ? 21.078 -22.016 -9.977 1 98.12 107 GLU A CA 1
ATOM 738 C C . GLU A 1 107 ? 20.172 -22.25 -8.766 1 98.12 107 GLU A C 1
ATOM 740 O O . GLU A 1 107 ? 20.641 -22.219 -7.625 1 98.12 107 GLU A O 1
ATOM 745 N N . LEU A 1 108 ? 18.875 -22.469 -9.008 1 97.81 108 LEU A N 1
ATOM 746 C CA . LEU A 1 108 ? 17.969 -22.844 -7.922 1 97.81 108 LEU A CA 1
ATOM 747 C C . LEU A 1 108 ? 18.078 -24.344 -7.625 1 97.81 108 LEU A C 1
ATOM 749 O O . LEU A 1 108 ? 17.172 -25.109 -7.977 1 97.81 108 LEU A O 1
ATOM 753 N N . ALA A 1 109 ? 19.094 -24.688 -6.844 1 97.75 109 ALA A N 1
ATOM 754 C CA . ALA A 1 109 ? 19.484 -26.078 -6.738 1 97.75 109 ALA A CA 1
ATOM 755 C C . ALA A 1 109 ? 19.031 -26.688 -5.406 1 97.75 109 ALA A C 1
ATOM 757 O O . ALA A 1 109 ? 19.312 -27.844 -5.117 1 97.75 109 ALA A O 1
ATOM 758 N N . GLU A 1 110 ? 18.312 -25.906 -4.613 1 96.06 110 GLU A N 1
ATOM 759 C CA . GLU A 1 110 ? 18.031 -26.359 -3.254 1 96.06 110 GLU A CA 1
ATOM 760 C C . GLU A 1 110 ? 17.078 -27.547 -3.252 1 96.06 110 GLU A C 1
ATOM 762 O O . GLU A 1 110 ? 17 -28.297 -2.275 1 96.06 110 GLU A O 1
ATOM 767 N N . ARG A 1 111 ? 16.359 -27.812 -4.359 1 94.62 111 ARG A N 1
ATOM 768 C CA . ARG A 1 111 ? 15.414 -28.922 -4.402 1 94.62 111 ARG A CA 1
ATOM 769 C C . ARG A 1 111 ? 15.859 -29.984 -5.402 1 94.62 111 ARG A C 1
ATOM 771 O O . ARG A 1 111 ? 15.078 -30.859 -5.777 1 94.62 111 ARG A O 1
ATOM 778 N N . ASP A 1 112 ? 17.062 -29.969 -5.82 1 96.5 112 ASP A N 1
ATOM 779 C CA . ASP A 1 112 ? 17.562 -30.844 -6.871 1 96.5 112 ASP A CA 1
ATOM 780 C C . ASP A 1 112 ? 17.438 -32.312 -6.469 1 96.5 112 ASP A C 1
ATOM 782 O O . ASP A 1 112 ? 17.141 -33.156 -7.305 1 96.5 112 ASP A O 1
ATOM 786 N N . GLU A 1 113 ? 17.656 -32.562 -5.203 1 94.56 113 GLU A N 1
ATOM 787 C CA . GLU A 1 113 ? 17.594 -33.938 -4.754 1 94.56 113 GLU A CA 1
ATOM 788 C C . GLU A 1 113 ? 16.203 -34.531 -4.961 1 94.56 113 GLU A C 1
ATOM 790 O O . GLU A 1 113 ? 16.047 -35.594 -5.551 1 94.56 113 GLU A O 1
ATOM 795 N N . VAL A 1 114 ? 15.242 -33.781 -4.559 1 92.06 114 VAL A N 1
ATOM 796 C CA . VAL A 1 114 ? 13.859 -34.25 -4.652 1 92.06 114 VAL A CA 1
ATOM 797 C C . VAL A 1 114 ? 13.438 -34.312 -6.117 1 92.06 114 VAL A C 1
ATOM 799 O O . VAL A 1 114 ? 12.789 -35.281 -6.539 1 92.06 114 VAL A O 1
ATOM 802 N N . ILE A 1 115 ? 13.836 -33.406 -6.922 1 95.19 115 ILE A N 1
ATOM 803 C CA . ILE A 1 115 ? 13.414 -33.312 -8.32 1 95.19 115 ILE A CA 1
ATOM 804 C C . ILE A 1 115 ? 14.125 -34.406 -9.125 1 95.19 115 ILE A C 1
ATOM 806 O O . ILE A 1 115 ? 13.539 -35 -10.039 1 95.19 115 ILE A O 1
ATOM 810 N N . THR A 1 116 ? 15.344 -34.688 -8.742 1 96.81 116 THR A N 1
ATOM 811 C CA . THR A 1 116 ? 16.078 -35.781 -9.391 1 96.81 116 THR A CA 1
ATOM 812 C C . THR A 1 116 ? 15.359 -37.125 -9.211 1 96.81 116 THR A C 1
ATOM 814 O O . THR A 1 116 ? 15.203 -37.875 -10.164 1 96.81 116 THR A O 1
ATOM 817 N N . GLU A 1 117 ? 14.891 -37.312 -8.039 1 95.62 117 GLU A N 1
ATOM 818 C CA . GLU A 1 117 ? 14.148 -38.531 -7.766 1 95.62 117 GLU A CA 1
ATOM 819 C C . GLU A 1 117 ? 12.883 -38.625 -8.609 1 95.62 117 GLU A C 1
ATOM 821 O O . GLU A 1 117 ? 12.578 -39.656 -9.188 1 95.62 117 GLU A O 1
ATOM 826 N N . LEU A 1 118 ? 12.203 -37.562 -8.703 1 93.94 118 LEU A N 1
ATOM 827 C CA . LEU A 1 118 ? 10.977 -37.531 -9.492 1 93.94 118 LEU A CA 1
ATOM 828 C C . LEU A 1 118 ? 11.281 -37.688 -10.977 1 93.94 118 LEU A C 1
ATOM 830 O O . LEU A 1 118 ? 10.547 -38.375 -11.695 1 93.94 118 LEU A O 1
ATOM 834 N N . PHE A 1 119 ? 12.367 -37.125 -11.414 1 95.88 119 PHE A N 1
ATOM 835 C CA . PHE A 1 119 ? 12.812 -37.219 -12.797 1 95.88 119 PHE A CA 1
ATOM 836 C C . PHE A 1 119 ? 13.133 -38.656 -13.195 1 95.88 119 PHE A C 1
ATOM 838 O O . PHE A 1 119 ? 12.609 -39.156 -14.188 1 95.88 119 PHE A O 1
ATOM 845 N N . LEU A 1 120 ? 13.883 -39.312 -12.32 1 96.44 120 LEU A N 1
ATOM 846 C CA . LEU A 1 120 ? 14.273 -40.688 -12.578 1 96.44 120 LEU A CA 1
ATOM 847 C C . LEU A 1 120 ? 13.062 -41.594 -12.531 1 96.44 120 LEU A C 1
ATOM 849 O O . LEU A 1 120 ? 12.914 -42.5 -13.375 1 96.44 120 LEU A O 1
ATOM 853 N N . ALA A 1 121 ? 12.18 -41.344 -11.602 1 95.06 121 ALA A N 1
ATOM 854 C CA . ALA A 1 121 ? 10.977 -42.156 -11.477 1 95.06 121 ALA A CA 1
ATOM 855 C C . ALA A 1 121 ? 10.094 -42 -12.719 1 95.06 121 ALA A C 1
ATOM 857 O O . ALA A 1 121 ? 9.531 -43 -13.203 1 95.06 121 ALA A O 1
ATOM 858 N N . SER A 1 122 ? 9.969 -40.812 -13.227 1 93.25 122 SER A N 1
ATOM 859 C CA . SER A 1 122 ? 9.172 -40.562 -14.422 1 93.25 122 SER A CA 1
ATOM 860 C C . SER A 1 122 ? 9.82 -41.156 -15.664 1 93.25 122 SER A C 1
ATOM 862 O O . SER A 1 122 ? 9.141 -41.719 -16.531 1 93.25 122 SER A O 1
ATOM 864 N N . ALA A 1 123 ? 11.156 -41.094 -15.742 1 93.88 123 ALA A N 1
ATOM 865 C CA . ALA A 1 123 ? 11.898 -41.625 -16.891 1 93.88 123 ALA A CA 1
ATOM 866 C C . ALA A 1 123 ? 11.859 -43.125 -16.938 1 93.88 123 ALA A C 1
ATOM 868 O O . ALA A 1 123 ? 11.906 -43.75 -18.016 1 93.88 123 ALA A O 1
ATOM 869 N N . GLU A 1 124 ? 11.766 -43.75 -15.797 1 93 124 GLU A N 1
ATOM 870 C CA . GLU A 1 124 ? 11.734 -45.219 -15.695 1 93 124 GLU A CA 1
ATOM 871 C C . GLU A 1 124 ? 10.367 -45.75 -16.094 1 93 124 GLU A C 1
ATOM 873 O O . GLU A 1 124 ? 10.266 -46.906 -16.562 1 93 124 GLU A O 1
ATOM 878 N N . ALA A 1 125 ? 9.375 -44.938 -15.891 1 90.44 125 ALA A N 1
ATOM 879 C CA . ALA A 1 125 ? 8.016 -45.344 -16.234 1 90.44 125 ALA A CA 1
ATOM 880 C C . ALA A 1 125 ? 7.293 -44.25 -17 1 90.44 125 ALA A C 1
ATOM 882 O O . ALA A 1 125 ? 6.348 -43.656 -16.484 1 90.44 125 ALA A O 1
ATOM 883 N N . PRO A 1 126 ? 7.656 -44.062 -18.25 1 83.69 126 PRO A N 1
ATOM 884 C CA . PRO A 1 126 ? 7.184 -42.906 -19.031 1 83.69 126 PRO A CA 1
ATOM 885 C C . PRO A 1 126 ? 5.672 -42.938 -19.25 1 83.69 126 PRO A C 1
ATOM 887 O O . PRO A 1 126 ? 5.074 -41.875 -19.547 1 83.69 126 PRO A O 1
ATOM 890 N N . THR A 1 127 ? 5.039 -44.125 -19.156 1 83.38 127 THR A N 1
ATOM 891 C CA . THR A 1 127 ? 3.607 -44.219 -19.422 1 83.38 127 THR A CA 1
ATOM 892 C C . THR A 1 127 ? 2.807 -44.125 -18.125 1 83.38 127 THR A C 1
ATOM 894 O O . THR A 1 127 ? 1.575 -44.188 -18.141 1 83.38 127 THR A O 1
ATOM 897 N N . HIS A 1 128 ? 3.539 -44.094 -17.016 1 88.69 128 HIS A N 1
ATOM 898 C CA . HIS A 1 128 ? 2.859 -44 -15.727 1 88.69 128 HIS A CA 1
ATOM 899 C C . HIS A 1 128 ? 2.424 -42.562 -15.438 1 88.69 128 HIS A C 1
ATOM 901 O O . HIS A 1 128 ? 3.234 -41.75 -15.016 1 88.69 128 HIS A O 1
ATOM 907 N N . VAL A 1 129 ? 1.204 -42.344 -15.531 1 85.75 129 VAL A N 1
ATOM 908 C CA . VAL A 1 129 ? 0.639 -40.969 -15.555 1 85.75 129 VAL A CA 1
ATOM 909 C C . VAL A 1 129 ? 0.898 -40.281 -14.219 1 85.75 129 VAL A C 1
ATOM 911 O O . VAL A 1 129 ? 1.396 -39.156 -14.18 1 85.75 129 VAL A O 1
ATOM 914 N N . PRO A 1 130 ? 0.735 -40.906 -13.078 1 84.31 130 PRO A N 1
ATOM 915 C CA . PRO A 1 130 ? 0.934 -40.219 -11.805 1 84.31 130 PRO A CA 1
ATOM 916 C C . PRO A 1 130 ? 2.381 -39.781 -11.586 1 84.31 130 PRO A C 1
ATOM 918 O O . PRO A 1 130 ? 2.629 -38.656 -11.094 1 84.31 130 PRO A O 1
ATOM 921 N N . LYS A 1 131 ? 3.289 -40.594 -11.922 1 87.56 131 LYS A N 1
ATOM 922 C CA . LYS A 1 131 ? 4.699 -40.25 -11.781 1 87.56 131 LYS A CA 1
ATOM 923 C C . LYS A 1 131 ? 5.078 -39.094 -12.719 1 87.56 131 LYS A C 1
ATOM 925 O O . LYS A 1 131 ? 5.805 -38.188 -12.32 1 87.56 131 LYS A O 1
ATOM 930 N N . ALA A 1 132 ? 4.566 -39.188 -13.891 1 87.88 132 ALA A N 1
ATOM 931 C CA . ALA A 1 132 ? 4.824 -38.125 -14.859 1 87.88 132 ALA A CA 1
ATOM 932 C C . ALA A 1 132 ? 4.234 -36.781 -14.383 1 87.88 132 ALA A C 1
ATOM 934 O O . ALA A 1 132 ? 4.855 -35.75 -14.531 1 87.88 132 ALA A O 1
ATOM 935 N N . GLN A 1 133 ? 3.109 -36.938 -13.852 1 84 133 GLN A N 1
ATOM 936 C CA . GLN A 1 133 ? 2.424 -35.75 -13.367 1 84 133 GLN A CA 1
ATOM 937 C C . GLN A 1 133 ? 3.158 -35.125 -12.18 1 84 133 GLN A C 1
ATOM 939 O O . GLN A 1 133 ? 3.262 -33.906 -12.062 1 84 133 GLN A O 1
ATOM 944 N N . ALA A 1 134 ? 3.635 -35.906 -11.305 1 85.88 134 ALA A N 1
ATOM 945 C CA . ALA A 1 134 ? 4.375 -35.406 -10.141 1 85.88 134 ALA A CA 1
ATOM 946 C C . ALA A 1 134 ? 5.641 -34.688 -10.562 1 85.88 134 ALA A C 1
ATOM 948 O O . ALA A 1 134 ? 5.941 -33.594 -10.047 1 85.88 134 ALA A O 1
ATOM 949 N N . PHE A 1 135 ? 6.352 -35.281 -11.469 1 90.25 135 PHE A N 1
ATOM 950 C CA . PHE A 1 135 ? 7.566 -34.656 -11.984 1 90.25 135 PHE A CA 1
ATOM 951 C C . PHE A 1 135 ? 7.246 -33.344 -12.688 1 90.25 135 PHE A C 1
ATOM 953 O O . PHE A 1 135 ? 7.887 -32.312 -12.422 1 90.25 135 PHE A O 1
ATOM 960 N N . ALA A 1 136 ? 6.254 -33.375 -13.516 1 86.94 136 ALA A N 1
ATOM 961 C CA . ALA A 1 136 ? 5.871 -32.188 -14.266 1 86.94 136 ALA A CA 1
ATOM 962 C C . ALA A 1 136 ? 5.48 -31.047 -13.328 1 86.94 136 ALA A C 1
ATOM 964 O O . ALA A 1 136 ? 5.871 -29.891 -13.539 1 86.94 136 ALA A O 1
ATOM 965 N N . SER A 1 137 ? 4.734 -31.375 -12.352 1 84.5 137 SER A N 1
ATOM 966 C CA . SER A 1 137 ? 4.281 -30.375 -11.398 1 84.5 137 SER A CA 1
ATOM 967 C C . SER A 1 137 ? 5.457 -29.734 -10.656 1 84.5 137 SER A C 1
ATOM 969 O O . SER A 1 137 ? 5.523 -28.516 -10.508 1 84.5 137 SER A O 1
ATOM 971 N N . ALA A 1 138 ? 6.32 -30.547 -10.211 1 88.19 138 ALA A N 1
ATOM 972 C CA . ALA A 1 138 ? 7.496 -30.047 -9.5 1 88.19 138 ALA A CA 1
ATOM 973 C C . ALA A 1 138 ? 8.359 -29.172 -10.406 1 88.19 138 ALA A C 1
ATOM 975 O O . ALA A 1 138 ? 8.844 -28.109 -9.984 1 88.19 138 ALA A O 1
ATOM 976 N N . CYS A 1 139 ? 8.516 -29.609 -11.625 1 90.62 139 CYS A N 1
ATOM 977 C CA . CYS A 1 139 ? 9.297 -28.844 -12.594 1 90.62 139 CYS A CA 1
ATOM 978 C C . CYS A 1 139 ? 8.664 -27.484 -12.867 1 90.62 139 CYS A C 1
ATOM 980 O O . CYS A 1 139 ? 9.352 -26.469 -12.914 1 90.62 139 CYS A O 1
ATOM 982 N N . CYS A 1 140 ? 7.395 -27.547 -13.023 1 88.06 140 CYS A N 1
ATOM 983 C CA . CYS A 1 140 ? 6.668 -26.328 -13.328 1 88.06 140 CYS A CA 1
ATOM 984 C C . CYS A 1 140 ? 6.863 -25.297 -12.234 1 88.06 140 CYS A C 1
ATOM 986 O O . CYS A 1 140 ? 7.043 -24.109 -12.523 1 88.06 140 CYS A O 1
ATOM 988 N N . GLU A 1 141 ? 6.855 -25.688 -11.062 1 88.25 141 GLU A N 1
ATOM 989 C CA . GLU A 1 141 ? 7.051 -24.781 -9.938 1 88.25 141 GLU A CA 1
ATOM 990 C C . GLU A 1 141 ? 8.438 -24.156 -9.969 1 88.25 141 GLU A C 1
ATOM 992 O O . GLU A 1 141 ? 8.578 -22.953 -9.742 1 88.25 141 GLU A O 1
ATOM 997 N N . ARG A 1 142 ? 9.391 -24.953 -10.234 1 93.81 142 ARG A N 1
ATOM 998 C CA . ARG A 1 142 ? 10.766 -24.469 -10.281 1 93.81 142 ARG A CA 1
ATOM 999 C C . ARG A 1 142 ? 10.953 -23.484 -11.43 1 93.81 142 ARG A C 1
ATOM 1001 O O . ARG A 1 142 ? 11.602 -22.453 -11.258 1 93.81 142 ARG A O 1
ATOM 1008 N N . VAL A 1 143 ? 10.398 -23.844 -12.523 1 93.81 143 VAL A N 1
ATOM 1009 C CA . VAL A 1 143 ? 10.531 -23 -13.703 1 93.81 143 VAL A CA 1
ATOM 1010 C C . VAL A 1 143 ? 9.836 -21.656 -13.453 1 93.81 143 VAL A C 1
ATOM 1012 O O . VAL A 1 143 ? 10.336 -20.609 -13.852 1 93.81 143 VAL A O 1
ATOM 1015 N N . ALA A 1 144 ? 8.727 -21.719 -12.789 1 92.81 144 ALA A N 1
ATOM 1016 C CA . ALA A 1 144 ? 8.008 -20.484 -12.453 1 92.81 144 ALA A CA 1
ATOM 1017 C C . ALA A 1 144 ? 8.867 -19.578 -11.586 1 92.81 144 ALA A C 1
ATOM 1019 O O . ALA A 1 144 ? 8.883 -18.359 -11.781 1 92.81 144 ALA A O 1
ATOM 1020 N N . LEU A 1 145 ? 9.57 -20.125 -10.609 1 95.12 145 LEU A N 1
ATOM 1021 C CA . LEU A 1 145 ? 10.422 -19.344 -9.719 1 95.12 145 LEU A CA 1
ATOM 1022 C C . LEU A 1 145 ? 11.578 -18.719 -10.492 1 95.12 145 LEU A C 1
ATOM 1024 O O . LEU A 1 145 ? 11.867 -17.531 -10.32 1 95.12 145 LEU A O 1
ATOM 1028 N N . ALA A 1 146 ? 12.203 -19.516 -11.32 1 97.38 146 ALA A N 1
ATOM 1029 C CA . ALA A 1 146 ? 13.289 -18.984 -12.148 1 97.38 146 ALA A CA 1
ATOM 1030 C C . ALA A 1 146 ? 12.781 -17.922 -13.109 1 97.38 146 ALA A C 1
ATOM 1032 O O . ALA A 1 146 ? 13.469 -16.922 -13.352 1 97.38 146 ALA A O 1
ATOM 1033 N N . GLY A 1 147 ? 11.617 -18.203 -13.648 1 96.25 147 GLY A N 1
ATOM 1034 C CA . GLY A 1 147 ? 10.992 -17.219 -14.516 1 96.25 147 GLY A CA 1
ATOM 1035 C C . GLY A 1 147 ? 10.742 -15.891 -13.82 1 96.25 147 GLY A C 1
ATOM 1036 O O . GLY A 1 147 ? 10.93 -14.828 -14.422 1 96.25 147 GLY A O 1
ATOM 1037 N N . ARG A 1 148 ? 10.32 -15.945 -12.617 1 95.94 148 ARG A N 1
ATOM 1038 C CA . ARG A 1 148 ? 10.109 -14.711 -11.852 1 95.94 148 ARG A CA 1
ATOM 1039 C C . ARG A 1 148 ? 11.414 -13.938 -11.695 1 95.94 148 ARG A C 1
ATOM 1041 O O . ARG A 1 148 ? 11.43 -12.711 -11.82 1 95.94 148 ARG A O 1
ATOM 1048 N N . VAL A 1 149 ? 12.508 -14.641 -11.383 1 97.62 149 VAL A N 1
ATOM 1049 C CA . VAL A 1 149 ? 13.812 -14.008 -11.258 1 97.62 149 VAL A CA 1
ATOM 1050 C C . VAL A 1 149 ? 14.18 -13.312 -12.57 1 97.62 149 VAL A C 1
ATOM 1052 O O . VAL A 1 149 ? 14.602 -12.156 -12.57 1 97.62 149 VAL A O 1
ATOM 1055 N N . LEU A 1 150 ? 13.93 -14.047 -13.656 1 97.12 150 LEU A N 1
ATOM 1056 C CA . LEU A 1 150 ? 14.203 -13.5 -14.977 1 97.12 150 LEU A CA 1
ATOM 1057 C C . LEU A 1 150 ? 13.422 -12.211 -15.203 1 97.12 150 LEU A C 1
ATOM 1059 O O . LEU A 1 150 ? 13.984 -11.195 -15.625 1 97.12 150 LEU A O 1
ATOM 1063 N N . VAL A 1 151 ? 12.172 -12.219 -14.852 1 96.69 151 VAL A N 1
ATOM 1064 C CA . VAL A 1 151 ? 11.297 -11.078 -15.094 1 96.69 151 VAL A CA 1
ATOM 1065 C C . VAL A 1 151 ? 11.727 -9.898 -14.219 1 96.69 151 VAL A C 1
ATOM 1067 O O . VAL A 1 151 ? 11.828 -8.766 -14.703 1 96.69 151 VAL A O 1
ATOM 1070 N N . GLU A 1 152 ? 12 -10.172 -12.992 1 96.12 152 GLU A N 1
ATOM 1071 C CA . GLU A 1 152 ? 12.375 -9.117 -12.055 1 96.12 152 GLU A CA 1
ATOM 1072 C C . GLU A 1 152 ? 13.68 -8.445 -12.469 1 96.12 152 GLU A C 1
ATOM 1074 O O . GLU A 1 152 ? 13.891 -7.258 -12.195 1 96.12 152 GLU A O 1
ATOM 1079 N N . GLN A 1 153 ? 14.516 -9.227 -13.164 1 95.12 153 GLN A N 1
ATOM 1080 C CA . GLN A 1 153 ? 15.836 -8.734 -13.547 1 95.12 153 GLN A CA 1
ATOM 1081 C C . GLN A 1 153 ? 15.805 -8.086 -14.93 1 95.12 153 GLN A C 1
ATOM 1083 O O . GLN A 1 153 ? 16.844 -7.648 -15.438 1 95.12 153 GLN A O 1
ATOM 1088 N N . SER A 1 154 ? 14.586 -7.988 -15.539 1 95.12 154 SER A N 1
ATOM 1089 C CA . SER A 1 154 ? 14.531 -7.555 -16.922 1 95.12 154 SER A CA 1
ATOM 1090 C C . SER A 1 154 ? 13.742 -6.258 -17.078 1 95.12 154 SER A C 1
ATOM 1092 O O . SER A 1 154 ? 12.758 -6.039 -16.359 1 95.12 154 SER A O 1
ATOM 1094 N N . ASP A 1 155 ? 14.188 -5.43 -18.031 1 92.94 155 ASP A N 1
ATOM 1095 C CA . ASP A 1 155 ? 13.422 -4.25 -18.422 1 92.94 155 ASP A CA 1
ATOM 1096 C C . ASP A 1 155 ? 12.367 -4.594 -19.469 1 92.94 155 ASP A C 1
ATOM 1098 O O . ASP A 1 155 ? 11.312 -3.957 -19.531 1 92.94 155 ASP A O 1
ATOM 1102 N N . ILE A 1 156 ? 12.758 -5.496 -20.297 1 95.06 156 ILE A N 1
ATOM 1103 C CA . ILE A 1 156 ? 11.906 -5.984 -21.375 1 95.06 156 ILE A CA 1
ATOM 1104 C C . ILE A 1 156 ? 11.977 -7.508 -21.438 1 95.06 156 ILE A C 1
ATOM 1106 O O . ILE A 1 156 ? 13.062 -8.094 -21.328 1 95.06 156 ILE A O 1
ATOM 1110 N N . VAL A 1 157 ? 10.82 -8.117 -21.594 1 96.56 157 VAL A N 1
ATOM 1111 C CA . VAL A 1 157 ? 10.773 -9.562 -21.781 1 96.56 157 VAL A CA 1
ATOM 1112 C C . VAL A 1 157 ? 10.32 -9.883 -23.203 1 96.56 157 VAL A C 1
ATOM 1114 O O . VAL A 1 157 ? 9.398 -9.258 -23.719 1 96.56 157 VAL A O 1
ATOM 1117 N N . ILE A 1 158 ? 11.055 -10.727 -23.875 1 96.31 158 ILE A N 1
ATOM 1118 C CA . ILE A 1 158 ? 10.648 -11.242 -25.172 1 96.31 158 ILE A CA 1
ATOM 1119 C C . ILE A 1 158 ? 10.078 -12.648 -25.016 1 96.31 158 ILE A C 1
ATOM 1121 O O . ILE A 1 158 ? 10.742 -13.539 -24.484 1 96.31 158 ILE A O 1
ATOM 1125 N N . GLY A 1 159 ? 8.844 -12.766 -25.359 1 94.5 159 GLY A N 1
ATOM 1126 C CA . GLY A 1 159 ? 8.195 -14.062 -25.281 1 94.5 159 GLY A CA 1
ATOM 1127 C C . GLY A 1 159 ? 7.812 -14.625 -26.625 1 94.5 159 GLY A C 1
ATOM 1128 O O . GLY A 1 159 ? 7.09 -13.984 -27.391 1 94.5 159 GLY A O 1
ATOM 1129 N N . ILE A 1 160 ? 8.352 -15.766 -26.984 1 93.75 160 ILE A N 1
ATOM 1130 C CA . ILE A 1 160 ? 7.957 -16.516 -28.188 1 93.75 160 ILE A CA 1
ATOM 1131 C C . ILE A 1 160 ? 6.93 -17.578 -27.812 1 93.75 160 ILE A C 1
ATOM 1133 O O . ILE A 1 160 ? 7.25 -18.547 -27.125 1 93.75 160 ILE A O 1
ATOM 1137 N N . TRP A 1 161 ? 5.754 -17.375 -28.234 1 90 161 TRP A N 1
ATOM 1138 C CA . TRP A 1 161 ? 4.648 -18.188 -27.75 1 90 161 TRP A CA 1
ATOM 1139 C C . TRP A 1 161 ? 3.512 -18.219 -28.766 1 90 161 TRP A C 1
ATOM 1141 O O . TRP A 1 161 ? 3.219 -17.219 -29.406 1 90 161 TRP A O 1
ATOM 1151 N N . ASP A 1 162 ? 2.951 -19.391 -28.953 1 84.31 162 ASP A N 1
ATOM 1152 C CA . ASP A 1 162 ? 1.914 -19.547 -29.969 1 84.31 162 ASP A CA 1
ATOM 1153 C C . ASP A 1 162 ? 0.578 -19 -29.484 1 84.31 162 ASP A C 1
ATOM 1155 O O . ASP A 1 162 ? -0.408 -19 -30.219 1 84.31 162 ASP A O 1
ATOM 1159 N N . GLY A 1 163 ? 0.563 -18.484 -28.297 1 77.44 163 GLY A N 1
ATOM 1160 C CA . GLY A 1 163 ? -0.647 -17.859 -27.797 1 77.44 163 GLY A CA 1
ATOM 1161 C C . GLY A 1 163 ? -1.691 -18.859 -27.344 1 77.44 163 GLY A C 1
ATOM 1162 O O . GLY A 1 163 ? -2.797 -18.484 -26.953 1 77.44 163 GLY A O 1
ATOM 1163 N N . ALA A 1 164 ? -1.413 -20.156 -27.469 1 68.69 164 ALA A N 1
ATOM 1164 C CA . ALA A 1 164 ? -2.441 -21.172 -27.281 1 68.69 164 ALA A CA 1
ATOM 1165 C C . ALA A 1 164 ? -2.693 -21.438 -25.797 1 68.69 164 ALA A C 1
ATOM 1167 O O . ALA A 1 164 ? -3.816 -21.266 -25.312 1 68.69 164 ALA A O 1
ATOM 1168 N N . THR A 1 165 ? -1.758 -22.047 -25.125 1 65.38 165 THR A N 1
ATOM 1169 C CA . THR A 1 165 ? -2.082 -22.5 -23.781 1 65.38 165 THR A CA 1
ATOM 1170 C C . THR A 1 165 ? -1.39 -21.641 -22.734 1 65.38 165 THR A C 1
ATOM 1172 O O . THR A 1 165 ? -0.166 -21.5 -22.75 1 65.38 165 THR A O 1
ATOM 1175 N N . GLN A 1 166 ? -2.268 -21.016 -21.938 1 60.75 166 GLN A N 1
ATOM 1176 C CA . GLN A 1 166 ? -1.763 -20.234 -20.812 1 60.75 166 GLN A CA 1
ATOM 1177 C C . GLN A 1 166 ? -1.831 -21.047 -19.516 1 60.75 166 GLN A C 1
ATOM 1179 O O . GLN A 1 166 ? -1.384 -20.578 -18.469 1 60.75 166 GLN A O 1
ATOM 1184 N N . THR A 1 167 ? -2.248 -22.219 -19.594 1 56.34 167 THR A N 1
ATOM 1185 C CA . THR A 1 167 ? -2.682 -22.922 -18.391 1 56.34 167 THR A CA 1
ATOM 1186 C C . THR A 1 167 ? -1.504 -23.625 -17.719 1 56.34 167 THR A C 1
ATOM 1188 O O . THR A 1 167 ? -1.571 -23.969 -16.547 1 56.34 167 THR A O 1
ATOM 1191 N N . PHE A 1 168 ? -0.462 -23.734 -18.469 1 65.75 168 PHE A N 1
ATOM 1192 C CA . PHE A 1 168 ? 0.633 -24.484 -17.875 1 65.75 168 PHE A CA 1
ATOM 1193 C C . PHE A 1 168 ? 1.512 -23.578 -17.016 1 65.75 168 PHE A C 1
ATOM 1195 O O . PHE A 1 168 ? 2.211 -22.703 -17.531 1 65.75 168 PHE A O 1
ATOM 1202 N N . VAL A 1 169 ? 1.331 -23.766 -15.641 1 69.81 169 VAL A N 1
ATOM 1203 C CA . VAL A 1 169 ? 2.242 -23.078 -14.742 1 69.81 169 VAL A CA 1
ATOM 1204 C C . VAL A 1 169 ? 3.688 -23.344 -15.164 1 69.81 169 VAL A C 1
ATOM 1206 O O . VAL A 1 169 ? 4.055 -24.484 -15.453 1 69.81 169 VAL A O 1
ATOM 1209 N N . GLY A 1 170 ? 4.523 -22.25 -15.305 1 72.69 170 GLY A N 1
ATOM 1210 C CA . GLY A 1 170 ? 5.914 -22.391 -15.711 1 72.69 170 GLY A CA 1
ATOM 1211 C C . GLY A 1 170 ? 6.098 -22.344 -17.219 1 72.69 170 GLY A C 1
ATOM 1212 O O . GLY A 1 170 ? 7.219 -22.172 -17.703 1 72.69 170 GLY A O 1
ATOM 1213 N N . GLY A 1 171 ? 5.008 -22.516 -17.922 1 80.56 171 GLY A N 1
ATOM 1214 C CA . GLY A 1 171 ? 5.094 -22.406 -19.375 1 80.56 171 GLY A CA 1
ATOM 1215 C C . GLY A 1 171 ? 5.355 -21 -19.859 1 80.56 171 GLY A C 1
ATOM 1216 O O . GLY A 1 171 ? 5.398 -20.062 -19.062 1 80.56 171 GLY A O 1
ATOM 1217 N N . THR A 1 172 ? 5.574 -20.906 -21.094 1 86.81 172 THR A N 1
ATOM 1218 C CA . THR A 1 172 ? 5.883 -19.609 -21.672 1 86.81 172 THR A CA 1
ATOM 1219 C C . THR A 1 172 ? 4.734 -18.625 -21.469 1 86.81 172 THR A C 1
ATOM 1221 O O . THR A 1 172 ? 4.953 -17.469 -21.125 1 86.81 172 THR A O 1
ATOM 1224 N N . GLY A 1 173 ? 3.574 -19.078 -21.703 1 86.75 173 GLY A N 1
ATOM 1225 C CA . GLY A 1 173 ? 2.42 -18.234 -21.469 1 86.75 173 GLY A CA 1
ATOM 1226 C C . GLY A 1 173 ? 2.314 -17.75 -20.047 1 86.75 173 GLY A C 1
ATOM 1227 O O . GLY A 1 173 ? 1.976 -16.594 -19.797 1 86.75 173 GLY A O 1
ATOM 1228 N N . HIS A 1 174 ? 2.611 -18.625 -19.141 1 87.19 174 HIS A N 1
ATOM 1229 C CA . HIS A 1 174 ? 2.613 -18.281 -17.734 1 87.19 174 HIS A CA 1
ATOM 1230 C C . HIS A 1 174 ? 3.66 -17.219 -17.422 1 87.19 174 HIS A C 1
ATOM 1232 O O . HIS A 1 174 ? 3.383 -16.25 -16.703 1 87.19 174 HIS A O 1
ATOM 1238 N N . THR A 1 175 ? 4.809 -17.375 -17.984 1 92.31 175 THR A N 1
ATOM 1239 C CA . THR A 1 175 ? 5.879 -16.406 -17.766 1 92.31 175 THR A CA 1
ATOM 1240 C C . THR A 1 175 ? 5.512 -15.039 -18.344 1 92.31 175 THR A C 1
ATOM 1242 O O . THR A 1 175 ? 5.766 -14.008 -17.719 1 92.31 175 THR A O 1
ATOM 1245 N N . ILE A 1 176 ? 4.918 -15.07 -19.5 1 93.62 176 ILE A N 1
ATOM 1246 C CA . ILE A 1 176 ? 4.461 -13.828 -20.109 1 93.62 176 ILE A CA 1
ATOM 1247 C C . ILE A 1 176 ? 3.42 -13.164 -19.219 1 93.62 176 ILE A C 1
ATOM 1249 O O . ILE A 1 176 ? 3.498 -11.969 -18.938 1 93.62 176 ILE A O 1
ATOM 1253 N N . GLY A 1 177 ? 2.506 -13.984 -18.766 1 91.81 177 GLY A N 1
ATOM 1254 C CA . GLY A 1 177 ? 1.51 -13.469 -17.844 1 91.81 177 GLY A CA 1
ATOM 1255 C C . GLY A 1 177 ? 2.113 -12.883 -16.578 1 91.81 177 GLY A C 1
ATOM 1256 O O . GLY A 1 177 ? 1.706 -11.812 -16.125 1 91.81 177 GLY A O 1
ATOM 1257 N N . THR A 1 178 ? 3.088 -13.578 -16.062 1 92.69 178 THR A N 1
ATOM 1258 C CA . THR A 1 178 ? 3.783 -13.125 -14.867 1 92.69 178 THR A CA 1
ATOM 1259 C C . THR A 1 178 ? 4.488 -11.797 -15.125 1 92.69 178 THR A C 1
ATOM 1261 O O . THR A 1 178 ? 4.426 -10.883 -14.297 1 92.69 178 THR A O 1
ATOM 1264 N N . ALA A 1 179 ? 5.129 -11.703 -16.25 1 96.25 179 ALA A N 1
ATOM 1265 C CA . ALA A 1 179 ? 5.816 -10.469 -16.625 1 96.25 179 ALA A CA 1
ATOM 1266 C C . ALA A 1 179 ? 4.84 -9.297 -16.672 1 96.25 179 ALA A C 1
ATOM 1268 O O . ALA A 1 179 ? 5.102 -8.242 -16.094 1 96.25 179 ALA A O 1
ATOM 1269 N N . LEU A 1 180 ? 3.732 -9.516 -17.297 1 94.44 180 LEU A N 1
ATOM 1270 C CA . LEU A 1 180 ? 2.732 -8.469 -17.438 1 94.44 180 LEU A CA 1
ATOM 1271 C C . LEU A 1 180 ? 2.127 -8.102 -16.094 1 94.44 180 LEU A C 1
ATOM 1273 O O . LEU A 1 180 ? 1.924 -6.918 -15.797 1 94.44 180 LEU A O 1
ATOM 1277 N N . ASP A 1 181 ? 1.912 -9.109 -15.297 1 91.75 181 ASP A N 1
ATOM 1278 C CA . ASP A 1 181 ? 1.4 -8.875 -13.953 1 91.75 181 ASP A CA 1
ATOM 1279 C C . ASP A 1 181 ? 2.375 -8.023 -13.141 1 91.75 181 ASP A C 1
ATOM 1281 O O . ASP A 1 181 ? 1.959 -7.215 -12.312 1 91.75 181 ASP A O 1
ATOM 1285 N N . LEU A 1 182 ? 3.641 -8.227 -13.398 1 94.25 182 LEU A N 1
ATOM 1286 C CA . LEU A 1 182 ? 4.691 -7.531 -12.664 1 94.25 182 LEU A CA 1
ATOM 1287 C C . LEU A 1 182 ? 5.055 -6.215 -13.336 1 94.25 182 LEU A C 1
ATOM 1289 O O . LEU A 1 182 ? 6.016 -5.555 -12.945 1 94.25 182 LEU A O 1
ATOM 1293 N N . GLY A 1 183 ? 4.34 -5.879 -14.383 1 92.75 183 GLY A N 1
ATOM 1294 C CA . GLY A 1 183 ? 4.457 -4.574 -15.023 1 92.75 183 GLY A CA 1
ATOM 1295 C C . GLY A 1 183 ? 5.598 -4.496 -16.016 1 92.75 183 GLY A C 1
ATOM 1296 O O . GLY A 1 183 ? 6.02 -3.404 -16.406 1 92.75 183 GLY A O 1
ATOM 1297 N N . CYS A 1 184 ? 6.133 -5.613 -16.391 1 95.5 184 CYS A N 1
ATOM 1298 C CA . CYS A 1 184 ? 7.195 -5.656 -17.391 1 95.5 184 CYS A CA 1
ATOM 1299 C C . CYS A 1 184 ? 6.617 -5.785 -18.797 1 95.5 184 CYS A C 1
ATOM 1301 O O . CYS A 1 184 ? 5.84 -6.699 -19.062 1 95.5 184 CYS A O 1
ATOM 1303 N N . PRO A 1 185 ? 6.953 -4.859 -19.656 1 95.38 185 PRO A N 1
ATOM 1304 C CA . PRO A 1 185 ? 6.473 -5.012 -21.031 1 95.38 185 PRO A CA 1
ATOM 1305 C C . PRO A 1 185 ? 7.008 -6.273 -21.703 1 95.38 185 PRO A C 1
ATOM 1307 O O . PRO A 1 185 ? 8.148 -6.672 -21.453 1 95.38 185 PRO A O 1
ATOM 1310 N N . VAL A 1 186 ? 6.145 -6.855 -22.547 1 96.19 186 VAL A N 1
ATOM 1311 C CA . VAL A 1 186 ? 6.512 -8.102 -23.219 1 96.19 186 VAL A CA 1
ATOM 1312 C C . VAL A 1 186 ? 6.422 -7.91 -24.719 1 96.19 186 VAL A C 1
ATOM 1314 O O . VAL A 1 186 ? 5.387 -7.484 -25.25 1 96.19 186 VAL A O 1
ATOM 1317 N N . ILE A 1 187 ? 7.523 -8.094 -25.391 1 95.62 187 ILE A N 1
ATOM 1318 C CA . ILE A 1 187 ? 7.477 -8.258 -26.844 1 95.62 187 ILE A CA 1
ATOM 1319 C C . ILE A 1 187 ? 7.059 -9.68 -27.188 1 95.62 187 ILE A C 1
ATOM 1321 O O . ILE A 1 187 ? 7.84 -10.625 -27.016 1 95.62 187 ILE A O 1
ATOM 1325 N N . TRP A 1 188 ? 5.852 -9.844 -27.641 1 94.06 188 TRP A N 1
ATOM 1326 C CA . TRP A 1 188 ? 5.305 -11.156 -27.953 1 94.06 188 TRP A CA 1
ATOM 1327 C C . TRP A 1 188 ? 5.523 -11.492 -29.438 1 94.06 188 TRP A C 1
ATOM 1329 O O . TRP A 1 188 ? 5.094 -10.742 -30.312 1 94.06 188 TRP A O 1
ATOM 1339 N N . ILE A 1 189 ? 6.219 -12.547 -29.672 1 92.5 189 ILE A N 1
ATOM 1340 C CA . ILE A 1 189 ? 6.422 -13.094 -31 1 92.5 189 ILE A CA 1
ATOM 1341 C C . ILE A 1 189 ? 5.57 -14.344 -31.188 1 92.5 189 ILE A C 1
ATOM 1343 O O . ILE A 1 189 ? 5.816 -15.375 -30.547 1 92.5 189 ILE A O 1
ATOM 1347 N N . ASP A 1 190 ? 4.617 -14.234 -32.062 1 89.62 190 ASP A N 1
ATOM 1348 C CA . ASP A 1 190 ? 3.828 -15.414 -32.406 1 89.62 190 ASP A CA 1
ATOM 1349 C C . ASP A 1 190 ? 4.648 -16.406 -33.219 1 89.62 190 ASP A C 1
ATOM 1351 O O . ASP A 1 190 ? 5.035 -16.125 -34.344 1 89.62 190 ASP A O 1
ATOM 1355 N N . ALA A 1 191 ? 4.852 -17.516 -32.531 1 88 191 ALA A N 1
ATOM 1356 C CA . ALA A 1 191 ? 5.668 -18.547 -33.188 1 88 191 ALA A CA 1
ATOM 1357 C C . ALA A 1 191 ? 5.094 -18.922 -34.531 1 88 191 ALA A C 1
ATOM 1359 O O . ALA A 1 191 ? 5.824 -19.344 -35.438 1 88 191 ALA A O 1
ATOM 1360 N N . ARG A 1 192 ? 3.785 -18.641 -34.75 1 88.38 192 ARG A N 1
ATOM 1361 C CA . ARG A 1 192 ? 3.115 -19.016 -36 1 88.38 192 ARG A CA 1
ATOM 1362 C C . ARG A 1 192 ? 3.205 -17.891 -37 1 88.38 192 ARG A C 1
ATOM 1364 O O . ARG A 1 192 ? 3.186 -18.141 -38.219 1 88.38 192 ARG A O 1
ATOM 1371 N N . GLN A 1 193 ? 3.268 -16.797 -36.5 1 87.81 193 GLN A N 1
ATOM 1372 C CA . GLN A 1 193 ? 3.375 -15.594 -37.312 1 87.81 193 GLN A CA 1
ATOM 1373 C C . GLN A 1 193 ? 4.367 -14.602 -36.719 1 87.81 193 GLN A C 1
ATOM 1375 O O . GLN A 1 193 ? 3.984 -13.5 -36.312 1 87.81 193 GLN A O 1
ATOM 1380 N N . PRO A 1 194 ? 5.609 -14.945 -36.875 1 88.81 194 PRO A N 1
ATOM 1381 C CA . PRO A 1 194 ? 6.629 -14.164 -36.156 1 88.81 194 PRO A CA 1
ATOM 1382 C C . PRO A 1 194 ? 6.695 -12.719 -36.656 1 88.81 194 PRO A C 1
ATOM 1384 O O . PRO A 1 194 ? 7.121 -11.828 -35.906 1 88.81 194 PRO A O 1
ATOM 1387 N N . GLU A 1 195 ? 6.223 -12.43 -37.844 1 87.06 195 GLU A N 1
ATOM 1388 C CA . GLU A 1 195 ? 6.301 -11.078 -38.375 1 87.06 195 GLU A CA 1
ATOM 1389 C C . GLU A 1 195 ? 5.293 -10.148 -37.719 1 87.06 195 GLU A C 1
ATOM 1391 O O . GLU A 1 195 ? 5.438 -8.93 -37.781 1 87.06 195 GLU A O 1
ATOM 1396 N N . ALA A 1 196 ? 4.367 -10.75 -37.094 1 87.81 196 ALA A N 1
ATOM 1397 C CA . ALA A 1 196 ? 3.311 -9.953 -36.469 1 87.81 196 ALA A CA 1
ATOM 1398 C C . ALA A 1 196 ? 3.555 -9.789 -34.969 1 87.81 196 ALA A C 1
ATOM 1400 O O . ALA A 1 196 ? 2.615 -9.82 -34.188 1 87.81 196 ALA A O 1
ATOM 1401 N N . TRP A 1 197 ? 4.848 -9.633 -34.594 1 91 197 TRP A N 1
ATOM 1402 C CA . TRP A 1 197 ? 5.145 -9.469 -33.188 1 91 197 TRP A CA 1
ATOM 1403 C C . TRP A 1 197 ? 4.523 -8.18 -32.656 1 91 197 TRP A C 1
ATOM 1405 O O . TRP A 1 197 ? 4.219 -7.262 -33.406 1 91 197 TRP A O 1
ATOM 1415 N N . ARG A 1 198 ? 4.207 -8.141 -31.328 1 90.88 198 ARG A N 1
ATOM 1416 C CA . ARG A 1 198 ? 3.537 -7.02 -30.688 1 90.88 198 ARG A CA 1
ATOM 1417 C C . ARG A 1 198 ? 4.113 -6.773 -29.297 1 90.88 198 ARG A C 1
ATOM 1419 O O . ARG A 1 198 ? 4.758 -7.648 -28.719 1 90.88 198 ARG A O 1
ATOM 1426 N N . ILE A 1 199 ? 3.887 -5.531 -28.828 1 93.31 199 ILE A N 1
ATOM 1427 C CA . ILE A 1 199 ? 4.273 -5.188 -27.453 1 93.31 199 ILE A CA 1
ATOM 1428 C C . ILE A 1 199 ? 3.049 -5.234 -26.547 1 93.31 199 ILE A C 1
ATOM 1430 O O . ILE A 1 199 ? 2.051 -4.559 -26.797 1 93.31 199 ILE A O 1
ATOM 1434 N N . LEU A 1 200 ? 3.117 -6.094 -25.578 1 92.62 200 LEU A N 1
ATOM 1435 C CA . LEU A 1 200 ? 2.061 -6.227 -24.578 1 92.62 200 LEU A CA 1
ATOM 1436 C C . LEU A 1 200 ? 2.441 -5.508 -23.281 1 92.62 200 LEU A C 1
ATOM 1438 O O . LEU A 1 200 ? 3.596 -5.559 -22.859 1 92.62 200 LEU A O 1
ATOM 1442 N N . ARG A 1 201 ? 1.437 -4.848 -22.656 1 91.88 201 ARG A N 1
ATOM 1443 C CA . ARG A 1 201 ? 1.765 -4.051 -21.469 1 91.88 201 ARG A CA 1
ATOM 1444 C C . ARG A 1 201 ? 0.882 -4.43 -20.297 1 91.88 201 ARG A C 1
ATOM 1446 O O . ARG A 1 201 ? 1.135 -4.008 -19.156 1 91.88 201 ARG A O 1
ATOM 1453 N N . ALA A 1 202 ? -0.17 -5.238 -20.547 1 92.06 202 ALA A N 1
ATOM 1454 C CA . ALA A 1 202 ? -1.085 -5.66 -19.484 1 92.06 202 ALA A CA 1
ATOM 1455 C C . ALA A 1 202 ? -1.512 -7.113 -19.672 1 92.06 202 ALA A C 1
ATOM 1457 O O . ALA A 1 202 ? -1.595 -7.602 -20.812 1 92.06 202 ALA A O 1
ATOM 1458 N N . PRO A 1 203 ? -1.826 -7.742 -18.531 1 90.19 203 PRO A N 1
ATOM 1459 C CA . PRO A 1 203 ? -2.23 -9.148 -18.641 1 90.19 203 PRO A CA 1
ATOM 1460 C C . PRO A 1 203 ? -3.496 -9.328 -19.484 1 90.19 203 PRO A C 1
ATOM 1462 O O . PRO A 1 203 ? -3.652 -10.344 -20.156 1 90.19 203 PRO A O 1
ATOM 1465 N N . GLU A 1 204 ? -4.344 -8.352 -19.484 1 89.06 204 GLU A N 1
ATOM 1466 C CA . GLU A 1 204 ? -5.621 -8.453 -20.172 1 89.06 204 GLU A CA 1
ATOM 1467 C C . GLU A 1 204 ? -5.434 -8.406 -21.688 1 89.06 204 GLU A C 1
ATOM 1469 O O . GLU A 1 204 ? -6.332 -8.773 -22.453 1 89.06 204 GLU A O 1
ATOM 1474 N N . SER A 1 205 ? -4.23 -7.988 -22.125 1 86.62 205 SER A N 1
ATOM 1475 C CA . SER A 1 205 ? -3.926 -8 -23.562 1 86.62 205 SER A CA 1
ATOM 1476 C C . SER A 1 205 ? -3.893 -9.43 -24.109 1 86.62 205 SER A C 1
ATOM 1478 O O . SER A 1 205 ? -4.078 -9.641 -25.297 1 86.62 205 SER A O 1
ATOM 1480 N N . LEU A 1 206 ? -3.662 -10.375 -23.203 1 86.12 206 LEU A N 1
ATOM 1481 C CA . LEU A 1 206 ? -3.543 -11.773 -23.609 1 86.12 206 LEU A CA 1
ATOM 1482 C C . LEU A 1 206 ? -4.895 -12.32 -24.062 1 86.12 206 LEU A C 1
ATOM 1484 O O . LEU A 1 206 ? -4.949 -13.242 -24.875 1 86.12 206 LEU A O 1
ATOM 1488 N N . ALA A 1 207 ? -5.926 -11.781 -23.531 1 82.12 207 ALA A N 1
ATOM 1489 C CA . ALA A 1 207 ? -7.266 -12.25 -23.875 1 82.12 207 ALA A CA 1
ATOM 1490 C C . ALA A 1 207 ? -7.629 -11.867 -25.297 1 82.12 207 ALA A C 1
ATOM 1492 O O . ALA A 1 207 ? -8.453 -12.539 -25.938 1 82.12 207 ALA A O 1
ATOM 1493 N N . GLY A 1 208 ? -7.051 -10.828 -25.844 1 76.31 208 GLY A N 1
ATOM 1494 C CA . GLY A 1 208 ? -7.426 -10.344 -27.172 1 76.31 208 GLY A CA 1
ATOM 1495 C C . GLY A 1 208 ? -6.445 -10.742 -28.25 1 76.31 208 GLY A C 1
ATOM 1496 O O . GLY A 1 208 ? -6.508 -10.234 -29.375 1 76.31 208 GLY A O 1
ATOM 1497 N N . LEU A 1 209 ? -5.488 -11.609 -27.906 1 78.81 209 LEU A N 1
ATOM 1498 C CA . LEU A 1 209 ? -4.438 -11.922 -28.859 1 78.81 209 LEU A CA 1
ATOM 1499 C C . LEU A 1 209 ? -5.016 -12.562 -30.125 1 78.81 209 LEU A C 1
ATOM 1501 O O . LEU A 1 209 ? -4.547 -12.305 -31.234 1 78.81 209 LEU A O 1
ATOM 1505 N N . ALA A 1 210 ? -6.082 -13.359 -29.906 1 67.06 210 ALA A N 1
ATOM 1506 C CA . ALA A 1 210 ? -6.668 -14.055 -31.047 1 67.06 210 ALA A CA 1
ATOM 1507 C C . ALA A 1 210 ? -7.418 -13.078 -31.953 1 67.06 210 ALA A C 1
ATOM 1509 O O . ALA A 1 210 ? -7.57 -13.336 -33.156 1 67.06 210 ALA A O 1
ATOM 1510 N N . ALA A 1 211 ? -7.867 -11.992 -31.328 1 65.19 211 ALA A N 1
ATOM 1511 C CA . ALA A 1 211 ? -8.703 -11.062 -32.094 1 65.19 211 ALA A CA 1
ATOM 1512 C C . ALA A 1 211 ? -7.875 -9.891 -32.625 1 65.19 211 ALA A C 1
ATOM 1514 O O . ALA A 1 211 ? -8.422 -8.961 -33.219 1 65.19 211 ALA A O 1
ATOM 1515 N N . LEU A 1 212 ? -6.609 -9.938 -32.188 1 62.53 212 LEU A N 1
ATOM 1516 C CA . LEU A 1 212 ? -5.82 -8.758 -32.562 1 62.53 212 LEU A CA 1
ATOM 1517 C C . LEU A 1 212 ? -5.582 -8.711 -34.062 1 62.53 212 LEU A C 1
ATOM 1519 O O . LEU A 1 212 ? -5.238 -9.719 -34.656 1 62.53 212 LEU A O 1
ATOM 1523 N N . GLY A 1 213 ? -6.387 -7.891 -34.719 1 59.44 213 GLY A N 1
ATOM 1524 C CA . GLY A 1 213 ? -6.258 -7.633 -36.125 1 59.44 213 GLY A CA 1
ATOM 1525 C C . GLY A 1 213 ? -4.84 -7.301 -36.562 1 59.44 213 GLY A C 1
ATOM 1526 O O . GLY A 1 213 ? -3.879 -7.781 -35.969 1 59.44 213 GLY A O 1
ATOM 1527 N N . GLU A 1 214 ? -4.742 -6.469 -37.562 1 61.22 214 GLU A N 1
ATOM 1528 C CA . GLU A 1 214 ? -3.51 -6.098 -38.281 1 61.22 214 GLU A CA 1
ATOM 1529 C C . GLU A 1 214 ? -2.574 -5.316 -37.344 1 61.22 214 GLU A C 1
ATOM 1531 O O . GLU A 1 214 ? -3.029 -4.605 -36.438 1 61.22 214 GLU A O 1
ATOM 1536 N N . VAL A 1 215 ? -1.315 -5.836 -37.344 1 64.56 215 VAL A N 1
ATOM 1537 C CA . VAL A 1 215 ? -0.206 -5.246 -36.594 1 64.56 215 VAL A CA 1
ATOM 1538 C C . VAL A 1 215 ? -0.18 -3.734 -36.844 1 64.56 215 VAL A C 1
ATOM 1540 O O . VAL A 1 215 ? -0.426 -3.262 -37.938 1 64.56 215 VAL A O 1
ATOM 1543 N N . GLU A 1 216 ? -0.381 -2.965 -35.688 1 60.66 216 GLU A N 1
ATOM 1544 C CA . GLU A 1 216 ? -0.366 -1.506 -35.719 1 60.66 216 GLU A CA 1
ATOM 1545 C C . GLU A 1 216 ? 0.903 -0.984 -36.406 1 60.66 216 GLU A C 1
ATOM 1547 O O . GLU A 1 216 ? 1.981 -1.554 -36.219 1 60.66 216 GLU A O 1
ATOM 1552 N N . ASP A 1 217 ? 0.832 -0.011 -37.312 1 71.19 217 ASP A N 1
ATOM 1553 C CA . ASP A 1 217 ? 1.901 0.842 -37.812 1 71.19 217 ASP A CA 1
ATOM 1554 C C . ASP A 1 217 ? 2.639 1.538 -36.688 1 71.19 217 ASP A C 1
ATOM 1556 O O . ASP A 1 217 ? 2.041 1.856 -35.656 1 71.19 217 ASP A O 1
ATOM 1560 N N . GLY A 1 218 ? 4.004 1.241 -36.375 1 84.81 218 GLY A N 1
ATOM 1561 C CA . GLY A 1 218 ? 4.789 2.008 -35.406 1 84.81 218 GLY A CA 1
ATOM 1562 C C . GLY A 1 218 ? 5.391 1.153 -34.312 1 84.81 218 GLY A C 1
ATOM 1563 O O . GLY A 1 218 ? 5.805 1.67 -33.281 1 84.81 218 GLY A O 1
ATOM 1564 N N . ARG A 1 219 ? 5.375 -0.18 -34.562 1 87.44 219 ARG A N 1
ATOM 1565 C CA . ARG A 1 219 ? 5.902 -1.078 -33.531 1 87.44 219 ARG A CA 1
ATOM 1566 C C . ARG A 1 219 ? 7.395 -0.838 -33.312 1 87.44 219 ARG A C 1
ATOM 1568 O O . ARG A 1 219 ? 7.875 -0.904 -32.188 1 87.44 219 ARG A O 1
ATOM 1575 N N . ASP A 1 220 ? 8.102 -0.5 -34.406 1 87.81 220 ASP A N 1
ATOM 1576 C CA . ASP A 1 220 ? 9.531 -0.219 -34.25 1 87.81 220 ASP A CA 1
ATOM 1577 C C . ASP A 1 220 ? 9.766 1.029 -33.406 1 87.81 220 ASP A C 1
ATOM 1579 O O . ASP A 1 220 ? 10.664 1.056 -32.562 1 87.81 220 ASP A O 1
ATOM 1583 N N . ALA A 1 221 ? 8.945 1.97 -33.688 1 91.25 221 ALA A N 1
ATOM 1584 C CA . ALA A 1 221 ? 9.039 3.189 -32.906 1 91.25 221 ALA A CA 1
ATOM 1585 C C . ALA A 1 221 ? 8.688 2.92 -31.438 1 91.25 221 ALA A C 1
ATOM 1587 O O . ALA A 1 221 ? 9.305 3.484 -30.531 1 91.25 221 ALA A O 1
ATOM 1588 N N . ALA A 1 222 ? 7.707 2.074 -31.266 1 92.31 222 ALA A N 1
ATOM 1589 C CA . ALA A 1 222 ? 7.305 1.719 -29.906 1 92.31 222 ALA A CA 1
ATOM 1590 C C . ALA A 1 222 ? 8.422 0.977 -29.172 1 92.31 222 ALA A C 1
ATOM 1592 O O . ALA A 1 222 ? 8.641 1.192 -27.984 1 92.31 222 ALA A O 1
ATOM 1593 N N . LEU A 1 223 ? 9.07 0.111 -29.922 1 93.44 223 LEU A N 1
ATOM 1594 C CA . LEU A 1 223 ? 10.195 -0.614 -29.344 1 93.44 223 LEU A CA 1
ATOM 1595 C C . LEU A 1 223 ? 11.328 0.341 -28.969 1 93.44 223 LEU A C 1
ATOM 1597 O O . LEU A 1 223 ? 11.906 0.233 -27.891 1 93.44 223 LEU A O 1
ATOM 1601 N N . ALA A 1 224 ? 11.641 1.261 -29.812 1 92.69 224 ALA A N 1
ATOM 1602 C CA . ALA A 1 224 ? 12.672 2.258 -29.531 1 92.69 224 ALA A CA 1
ATOM 1603 C C . ALA A 1 224 ? 12.305 3.084 -28.297 1 92.69 224 ALA A C 1
ATOM 1605 O O . ALA A 1 224 ? 13.172 3.412 -27.484 1 92.69 224 ALA A O 1
ATOM 1606 N N . SER A 1 225 ? 11.086 3.352 -28.25 1 91.19 225 SER A N 1
ATOM 1607 C CA . SER A 1 225 ? 10.609 4.117 -27.094 1 91.19 225 SER A CA 1
ATOM 1608 C C . SER A 1 225 ? 10.758 3.318 -25.797 1 91.19 225 SER A C 1
ATOM 1610 O O . SER A 1 225 ? 11.086 3.879 -24.75 1 91.19 225 SER A O 1
ATOM 1612 N N . LEU A 1 226 ? 10.469 2.051 -25.875 1 91.06 226 LEU A N 1
ATOM 1613 C CA . LEU A 1 226 ? 10.625 1.182 -24.719 1 91.06 226 LEU A CA 1
ATOM 1614 C C . LEU A 1 226 ? 12.07 1.166 -24.234 1 91.06 226 LEU A C 1
ATOM 1616 O O . LEU A 1 226 ? 12.336 1.229 -23.031 1 91.06 226 LEU A O 1
ATOM 1620 N N . VAL A 1 227 ? 12.945 1.101 -25.188 1 91.56 227 VAL A N 1
ATOM 1621 C CA . VAL A 1 227 ? 14.367 1.089 -24.875 1 91.56 227 VAL A CA 1
ATOM 1622 C C . VAL A 1 227 ? 14.781 2.441 -24.297 1 91.56 227 VAL A C 1
ATOM 1624 O O . VAL A 1 227 ? 15.516 2.504 -23.297 1 91.56 227 VAL A O 1
ATOM 1627 N N . ALA A 1 228 ? 14.297 3.498 -24.844 1 89.38 228 ALA A N 1
ATOM 1628 C CA . ALA A 1 228 ? 14.602 4.84 -24.344 1 89.38 228 ALA A CA 1
ATOM 1629 C C . ALA A 1 228 ? 14.102 5.02 -22.906 1 89.38 228 ALA A C 1
ATOM 1631 O O . ALA A 1 228 ? 14.797 5.598 -22.078 1 89.38 228 ALA A O 1
ATOM 1632 N N . ASP A 1 229 ? 12.945 4.504 -22.609 1 83.56 229 ASP A N 1
ATOM 1633 C CA . ASP A 1 229 ? 12.344 4.621 -21.281 1 83.56 229 ASP A CA 1
ATOM 1634 C C . ASP A 1 229 ? 13.18 3.873 -20.25 1 83.56 229 ASP A C 1
ATOM 1636 O O . ASP A 1 229 ? 13.227 4.273 -19.078 1 83.56 229 ASP A O 1
ATOM 1640 N N . ALA A 1 230 ? 13.75 2.814 -20.703 1 85.69 230 ALA A N 1
ATOM 1641 C CA . ALA A 1 230 ? 14.562 2.014 -19.797 1 85.69 230 ALA A CA 1
ATOM 1642 C C . ALA A 1 230 ? 15.906 2.693 -19.516 1 85.69 230 ALA A C 1
ATOM 1644 O O . ALA A 1 230 ? 16.484 2.51 -18.453 1 85.69 230 ALA A O 1
ATOM 1645 N N . LEU A 1 231 ? 16.359 3.572 -20.422 1 86.25 231 LEU A N 1
ATOM 1646 C CA . LEU A 1 231 ? 17.719 4.09 -20.328 1 86.25 231 LEU A CA 1
ATOM 1647 C C . LEU A 1 231 ? 17.719 5.531 -19.828 1 86.25 231 LEU A C 1
ATOM 1649 O O . LEU A 1 231 ? 18.734 6.027 -19.344 1 86.25 231 LEU A O 1
ATOM 1653 N N . ARG A 1 232 ? 16.516 6.176 -19.906 1 82.81 232 ARG A N 1
ATOM 1654 C CA . ARG A 1 232 ? 16.469 7.582 -19.531 1 82.81 232 ARG A CA 1
ATOM 1655 C C . ARG A 1 232 ? 15.477 7.805 -18.391 1 82.81 232 ARG A C 1
ATOM 1657 O O . ARG A 1 232 ? 14.414 7.184 -18.359 1 82.81 232 ARG A O 1
ATOM 1664 N N . PRO A 1 233 ? 15.969 8.703 -17.422 1 78.31 233 PRO A N 1
ATOM 1665 C CA . PRO A 1 233 ? 14.953 9.086 -16.438 1 78.31 233 PRO A CA 1
ATOM 1666 C C . PRO A 1 233 ? 13.898 10.031 -17 1 78.31 233 PRO A C 1
ATOM 1668 O O . PRO A 1 233 ? 14.188 10.797 -17.922 1 78.31 233 PRO A O 1
ATOM 1671 N N . ALA A 1 234 ? 12.695 9.938 -16.516 1 71.19 234 ALA A N 1
ATOM 1672 C CA . ALA A 1 234 ? 11.648 10.867 -16.953 1 71.19 234 ALA A CA 1
ATOM 1673 C C . ALA A 1 234 ? 11.945 12.281 -16.469 1 71.19 234 ALA A C 1
ATOM 1675 O O . ALA A 1 234 ? 12.438 12.484 -15.359 1 71.19 234 ALA A O 1
ATOM 1676 N N . GLU A 1 235 ? 11.891 13.211 -17.344 1 68.44 235 GLU A N 1
ATOM 1677 C CA . GLU A 1 235 ? 12.109 14.602 -16.969 1 68.44 235 GLU A CA 1
ATOM 1678 C C . GLU A 1 235 ? 10.922 15.156 -16.188 1 68.44 235 GLU A C 1
ATOM 1680 O O . GLU A 1 235 ? 9.789 14.727 -16.391 1 68.44 235 GLU A O 1
ATOM 1685 N N . PRO A 1 236 ? 11.195 15.984 -15.25 1 67.62 236 PRO A N 1
ATOM 1686 C CA . PRO A 1 236 ? 10.07 16.578 -14.523 1 67.62 236 PRO A CA 1
ATOM 1687 C C . PRO A 1 236 ? 9.109 17.328 -15.445 1 67.62 236 PRO A C 1
ATOM 1689 O O . PRO A 1 236 ? 9.531 17.953 -16.422 1 67.62 236 PRO A O 1
ATOM 1692 N N . ARG A 1 237 ? 7.922 17.203 -15.289 1 60.16 237 ARG A N 1
ATOM 1693 C CA . ARG A 1 237 ? 6.891 17.828 -16.109 1 60.16 237 ARG A CA 1
ATOM 1694 C C . ARG A 1 237 ? 6.871 19.344 -15.891 1 60.16 237 ARG A C 1
ATOM 1696 O O . ARG A 1 237 ? 6.617 20.109 -16.828 1 60.16 237 ARG A O 1
ATOM 1703 N N . HIS A 1 238 ? 7.062 19.734 -14.57 1 59.72 238 HIS A N 1
ATOM 1704 C CA . HIS A 1 238 ? 6.961 21.156 -14.258 1 59.72 238 HIS A CA 1
ATOM 1705 C C . HIS A 1 238 ? 8.211 21.656 -13.539 1 59.72 238 HIS A C 1
ATOM 1707 O O . HIS A 1 238 ? 8.703 21.016 -12.617 1 59.72 238 HIS A O 1
ATOM 1713 N N . ARG A 1 239 ? 8.93 22.438 -14.25 1 59.34 239 ARG A N 1
ATOM 1714 C CA . ARG A 1 239 ? 9.969 23.188 -13.562 1 59.34 239 ARG A CA 1
ATOM 1715 C C . ARG A 1 239 ? 9.398 24.453 -12.922 1 59.34 239 ARG A C 1
ATOM 1717 O O . ARG A 1 239 ? 8.711 25.234 -13.578 1 59.34 239 ARG A O 1
ATOM 1724 N N . LYS A 1 240 ? 9.398 24.453 -11.531 1 59.31 240 LYS A N 1
ATOM 1725 C CA . LYS A 1 240 ? 8.914 25.656 -10.867 1 59.31 240 LYS A CA 1
ATOM 1726 C C . LYS A 1 240 ? 9.664 26.891 -11.352 1 59.31 240 LYS A C 1
ATOM 1728 O O . LYS A 1 240 ? 10.891 26.859 -11.5 1 59.31 240 LYS A O 1
ATOM 1733 N N . ARG A 1 241 ? 9.023 27.938 -11.797 1 57.31 241 ARG A N 1
ATOM 1734 C CA . ARG A 1 241 ? 9.57 29.219 -12.234 1 57.31 241 ARG A CA 1
ATOM 1735 C C . ARG A 1 241 ? 10.445 29.828 -11.148 1 57.31 241 ARG A C 1
ATOM 1737 O O . ARG A 1 241 ? 10.047 29.906 -9.984 1 57.31 241 ARG A O 1
ATOM 1744 N N . GLY A 1 242 ? 11.844 29.969 -11.367 1 63.09 242 GLY A N 1
ATOM 1745 C CA . GLY A 1 242 ? 12.742 30.641 -10.445 1 63.09 242 GLY A CA 1
ATOM 1746 C C . GLY A 1 242 ? 13.773 29.719 -9.82 1 63.09 242 GLY A C 1
ATOM 1747 O O . GLY A 1 242 ? 14.711 30.188 -9.164 1 63.09 242 GLY A O 1
ATOM 1748 N N . ALA A 1 243 ? 13.516 28.406 -10.039 1 67.31 243 ALA A N 1
ATOM 1749 C CA . ALA A 1 243 ? 14.5 27.5 -9.469 1 67.31 243 ALA A CA 1
ATOM 1750 C C . ALA A 1 243 ? 15.812 27.562 -10.242 1 67.31 243 ALA A C 1
ATOM 1752 O O . ALA A 1 243 ? 15.82 27.516 -11.469 1 67.31 243 ALA A O 1
ATOM 1753 N N . THR A 1 244 ? 16.875 27.844 -9.57 1 70.88 244 THR A N 1
ATOM 1754 C CA . THR A 1 244 ? 18.188 27.906 -10.188 1 70.88 244 THR A CA 1
ATOM 1755 C C . THR A 1 244 ? 18.875 26.547 -10.164 1 70.88 244 THR A C 1
ATOM 1757 O O . THR A 1 244 ? 19.656 26.219 -11.055 1 70.88 244 THR A O 1
ATOM 1760 N N . ALA A 1 245 ? 18.5 25.797 -9.188 1 73.06 245 ALA A N 1
ATOM 1761 C CA . ALA A 1 245 ? 19.125 24.484 -9.078 1 73.06 245 ALA A CA 1
ATOM 1762 C C . ALA A 1 245 ? 18.562 23.516 -10.117 1 73.06 245 ALA A C 1
ATOM 1764 O O . ALA A 1 245 ? 17.375 23.547 -10.414 1 73.06 245 ALA A O 1
ATOM 1765 N N . PRO A 1 246 ? 19.578 22.781 -10.734 1 70.62 246 PRO A N 1
ATOM 1766 C CA . PRO A 1 246 ? 19.109 21.859 -11.766 1 70.62 246 PRO A CA 1
ATOM 1767 C C . PRO A 1 246 ? 18.125 20.812 -11.219 1 70.62 246 PRO A C 1
ATOM 1769 O O . PRO A 1 246 ? 18.172 20.484 -10.039 1 70.62 246 PRO A O 1
ATOM 1772 N N . GLY A 1 247 ? 17.219 20.516 -12.055 1 69.19 247 GLY A N 1
ATOM 1773 C CA . GLY A 1 247 ? 16.297 19.438 -11.758 1 69.19 247 GLY A CA 1
ATOM 1774 C C . GLY A 1 247 ? 16.656 18.141 -12.453 1 69.19 247 GLY A C 1
ATOM 1775 O O . GLY A 1 247 ? 17.672 18.062 -13.141 1 69.19 247 GLY A O 1
ATOM 1776 N N . GLY A 1 248 ? 16.016 17.094 -12.117 1 73.19 248 GLY A N 1
ATOM 1777 C CA . GLY A 1 248 ? 16.281 15.812 -12.758 1 73.19 248 GLY A CA 1
ATOM 1778 C C . GLY A 1 248 ? 17.594 15.195 -12.312 1 73.19 248 GLY A C 1
ATOM 1779 O O . GLY A 1 248 ? 18.094 15.492 -11.219 1 73.19 248 GLY A O 1
ATOM 1780 N N . ILE A 1 249 ? 18.219 14.406 -13.109 1 77.25 249 ILE A N 1
ATOM 1781 C CA . ILE A 1 249 ? 19.406 13.641 -12.75 1 77.25 249 ILE A CA 1
ATOM 1782 C C . ILE A 1 249 ? 20.609 14.578 -12.656 1 77.25 249 ILE A C 1
ATOM 1784 O O . ILE A 1 249 ? 21.578 14.273 -11.953 1 77.25 249 ILE A O 1
ATOM 1788 N N . ALA A 1 250 ? 20.547 15.664 -13.312 1 76.75 250 ALA A N 1
ATOM 1789 C CA . ALA A 1 250 ? 21.625 16.641 -13.234 1 76.75 250 ALA A CA 1
ATOM 1790 C C . ALA A 1 250 ? 21.781 17.172 -11.812 1 76.75 250 ALA A C 1
ATOM 1792 O O . ALA A 1 250 ? 22.875 17.609 -11.43 1 76.75 250 ALA A O 1
ATOM 1793 N N . ALA A 1 251 ? 20.703 17.125 -11.055 1 76.75 251 ALA A N 1
ATOM 1794 C CA . ALA A 1 251 ? 20.75 17.578 -9.672 1 76.75 251 ALA A CA 1
ATOM 1795 C C . ALA A 1 251 ? 21.719 16.719 -8.852 1 76.75 251 ALA A C 1
ATOM 1797 O O . ALA A 1 251 ? 22.375 17.219 -7.934 1 76.75 251 ALA A O 1
ATOM 1798 N N . LEU A 1 252 ? 21.828 15.547 -9.195 1 80.19 252 LEU A N 1
ATOM 1799 C CA . LEU A 1 252 ? 22.703 14.633 -8.469 1 80.19 252 LEU A CA 1
ATOM 1800 C C . LEU A 1 252 ? 24.172 14.93 -8.781 1 80.19 252 LEU A C 1
ATOM 1802 O O . LEU A 1 252 ? 25.016 14.898 -7.887 1 80.19 252 LEU A O 1
ATOM 1806 N N . THR A 1 253 ? 24.406 15.227 -10.016 1 79.69 253 THR A N 1
ATOM 1807 C CA . THR A 1 253 ? 25.781 15.43 -10.445 1 79.69 253 THR A CA 1
ATOM 1808 C C . THR A 1 253 ? 26.344 16.734 -9.875 1 79.69 253 THR A C 1
ATOM 1810 O O . THR A 1 253 ? 27.562 16.859 -9.672 1 79.69 253 THR A O 1
ATOM 1813 N N . HIS A 1 254 ? 25.469 17.609 -9.562 1 82.81 254 HIS A N 1
ATOM 1814 C CA . HIS A 1 254 ? 25.922 18.906 -9.078 1 82.81 254 HIS A CA 1
ATOM 1815 C C . HIS A 1 254 ? 25.969 18.953 -7.555 1 82.81 254 HIS A C 1
ATOM 1817 O O . HIS A 1 254 ? 26.375 19.953 -6.969 1 82.81 254 HIS A O 1
ATOM 1823 N N . GLU A 1 255 ? 25.641 17.859 -7.035 1 88.81 255 GLU A N 1
ATOM 1824 C CA . GLU A 1 255 ? 25.672 17.828 -5.574 1 88.81 255 GLU A CA 1
ATOM 1825 C C . GLU A 1 255 ? 27.094 17.719 -5.047 1 88.81 255 GLU A C 1
ATOM 1827 O O . GLU A 1 255 ? 27.938 17.094 -5.684 1 88.81 255 GLU A O 1
ATOM 1832 N N . ARG A 1 256 ? 27.359 18.344 -3.961 1 86.56 256 ARG A N 1
ATOM 1833 C CA . ARG A 1 256 ? 28.656 18.281 -3.295 1 86.56 256 ARG A CA 1
ATOM 1834 C C . ARG A 1 256 ? 28.547 17.562 -1.953 1 86.56 256 ARG A C 1
ATOM 1836 O O . ARG A 1 256 ? 27.547 17.688 -1.257 1 86.56 256 ARG A O 1
ATOM 1843 N N . TRP A 1 257 ? 29.578 16.922 -1.65 1 89.5 257 TRP A N 1
ATOM 1844 C CA . TRP A 1 257 ? 29.594 16.203 -0.381 1 89.5 257 TRP A CA 1
ATOM 1845 C C . TRP A 1 257 ? 29.719 17.172 0.79 1 89.5 257 TRP A C 1
ATOM 1847 O O . TRP A 1 257 ? 30.641 18 0.829 1 89.5 257 TRP A O 1
ATOM 1857 N N . PRO A 1 258 ? 28.812 17.25 1.83 1 85.75 258 PRO A N 1
ATOM 1858 C CA . PRO A 1 258 ? 28.812 18.219 2.93 1 85.75 258 PRO A CA 1
ATOM 1859 C C . PRO A 1 258 ? 29.828 17.891 4.02 1 85.75 258 PRO A C 1
ATOM 1861 O O . PRO A 1 258 ? 30.234 18.766 4.793 1 85.75 258 PRO A O 1
ATOM 1864 N N . GLY A 1 259 ? 30.594 16.812 4.066 1 84.94 259 GLY A N 1
ATOM 1865 C CA . GLY A 1 259 ? 31.5 16.328 5.094 1 84.94 259 GLY A CA 1
ATOM 1866 C C . GLY A 1 259 ? 30.828 16.188 6.453 1 84.94 259 GLY A C 1
ATOM 1867 O O . GLY A 1 259 ? 30.781 15.094 7.012 1 84.94 259 GLY A O 1
ATOM 1868 N N . ARG A 1 260 ? 30.328 17.453 7.113 1 91.06 260 ARG A N 1
ATOM 1869 C CA . ARG A 1 260 ? 29.656 17.469 8.414 1 91.06 260 ARG A CA 1
ATOM 1870 C C . ARG A 1 260 ? 28.406 18.328 8.375 1 91.06 260 ARG A C 1
ATOM 1872 O O . ARG A 1 260 ? 28.219 19.125 7.453 1 91.06 260 ARG A O 1
ATOM 1879 N N . SER A 1 261 ? 27.609 18.062 9.43 1 92.25 261 SER A N 1
ATOM 1880 C CA . SER A 1 261 ? 26.391 18.859 9.539 1 92.25 261 SER A CA 1
ATOM 1881 C C . SER A 1 261 ? 26.688 20.266 10.039 1 92.25 261 SER A C 1
ATOM 1883 O O . SER A 1 261 ? 27.719 20.5 10.672 1 92.25 261 SER A O 1
ATOM 1885 N N . ARG A 1 262 ? 25.844 21.156 9.703 1 91.06 262 ARG A N 1
ATOM 1886 C CA . ARG A 1 262 ? 25.938 22.531 10.172 1 91.06 262 ARG A CA 1
ATOM 1887 C C . ARG A 1 262 ? 25.047 22.766 11.391 1 91.06 262 ARG A C 1
ATOM 1889 O O . ARG A 1 262 ? 23.828 22.578 11.32 1 91.06 262 ARG A O 1
ATOM 1896 N N . PRO A 1 263 ? 25.641 23.281 12.391 1 90.94 263 PRO A N 1
ATOM 1897 C CA . PRO A 1 263 ? 24.844 23.453 13.617 1 90.94 263 PRO A CA 1
ATOM 1898 C C . PRO A 1 263 ? 23.656 24.391 13.422 1 90.94 263 PRO A C 1
ATOM 1900 O O . PRO A 1 263 ? 22.609 24.203 14.031 1 90.94 263 PRO A O 1
ATOM 1903 N N . LEU A 1 264 ? 23.703 25.312 12.547 1 89.44 264 LEU A N 1
ATOM 1904 C CA . LEU A 1 264 ? 22.641 26.281 12.336 1 89.44 264 LEU A CA 1
ATOM 1905 C C . LEU A 1 264 ? 21.438 25.641 11.656 1 89.44 264 LEU A C 1
ATOM 1907 O O . LEU A 1 264 ? 20.328 26.188 11.688 1 89.44 264 LEU A O 1
ATOM 1911 N N . ALA A 1 265 ? 21.688 24.516 11.172 1 92.25 265 ALA A N 1
ATOM 1912 C CA . ALA A 1 265 ? 20.625 23.844 10.438 1 92.25 265 ALA A CA 1
ATOM 1913 C C . ALA A 1 265 ? 19.969 22.75 11.289 1 92.25 265 ALA A C 1
ATOM 1915 O O . ALA A 1 265 ? 19.109 22.016 10.812 1 92.25 265 ALA A O 1
ATOM 1916 N N . HIS A 1 266 ? 20.344 22.734 12.617 1 92.12 266 HIS A N 1
ATOM 1917 C CA . HIS A 1 266 ? 19.891 21.641 13.453 1 92.12 266 HIS A CA 1
ATOM 1918 C C . HIS A 1 266 ? 18.562 21.953 14.125 1 92.12 266 HIS A C 1
ATOM 1920 O O . HIS A 1 266 ? 18.172 21.312 15.102 1 92.12 266 HIS A O 1
ATOM 1926 N N . GLY A 1 267 ? 17.844 22.922 13.57 1 92.06 267 GLY A N 1
ATOM 1927 C CA . GLY A 1 267 ? 16.641 23.375 14.234 1 92.06 267 GLY A CA 1
ATOM 1928 C C . GLY A 1 267 ? 15.633 22.25 14.461 1 92.06 267 GLY A C 1
ATOM 1929 O O . GLY A 1 267 ? 15.117 22.094 15.57 1 92.06 267 GLY A O 1
ATOM 1930 N N . TYR A 1 268 ? 15.359 21.516 13.477 1 92.69 268 TYR A N 1
ATOM 1931 C CA . TYR A 1 268 ? 14.383 20.438 13.562 1 92.69 268 TYR A CA 1
ATOM 1932 C C . TYR A 1 268 ? 14.852 19.344 14.531 1 92.69 268 TYR A C 1
ATOM 1934 O O . TYR A 1 268 ? 14.086 18.906 15.391 1 92.69 268 TYR A O 1
ATOM 1942 N N . ARG A 1 269 ? 16.062 18.953 14.422 1 92.88 269 ARG A N 1
ATOM 1943 C CA . ARG A 1 269 ? 16.609 17.922 15.305 1 92.88 269 ARG A CA 1
ATOM 1944 C C . ARG A 1 269 ? 16.609 18.391 16.75 1 92.88 269 ARG A C 1
ATOM 1946 O O . ARG A 1 269 ? 16.438 17.594 17.672 1 92.88 269 ARG A O 1
ATOM 1953 N N . ARG A 1 270 ? 16.875 19.594 16.875 1 92.62 270 ARG A N 1
ATOM 1954 C CA . ARG A 1 270 ? 16.891 20.141 18.234 1 92.62 270 ARG A CA 1
ATOM 1955 C C . ARG A 1 270 ? 15.5 20.078 18.859 1 92.62 270 ARG A C 1
ATOM 1957 O O . ARG A 1 270 ? 15.367 19.734 20.047 1 92.62 270 ARG A O 1
ATOM 1964 N N . ILE A 1 271 ? 14.516 20.406 18.094 1 92.69 271 ILE A N 1
ATOM 1965 C CA . ILE A 1 271 ? 13.148 20.312 18.594 1 92.69 271 ILE A CA 1
ATOM 1966 C C . ILE A 1 271 ? 12.828 18.875 18.953 1 92.69 271 ILE A C 1
ATOM 1968 O O . ILE A 1 271 ? 12.258 18.594 20.016 1 92.69 271 ILE A O 1
ATOM 1972 N N . GLU A 1 272 ? 13.25 18 18.141 1 91.94 272 GLU A N 1
ATOM 1973 C CA . GLU A 1 272 ? 13.023 16.594 18.406 1 91.94 272 GLU A CA 1
ATOM 1974 C C . GLU A 1 272 ? 13.734 16.156 19.688 1 91.94 272 GLU A C 1
ATOM 1976 O O . GLU A 1 272 ? 13.164 15.422 20.5 1 91.94 272 GLU A O 1
ATOM 1981 N N . ALA A 1 273 ? 14.953 16.609 19.828 1 92.19 273 ALA A N 1
ATOM 1982 C CA . ALA A 1 273 ? 15.734 16.234 21.016 1 92.19 273 ALA A CA 1
ATOM 1983 C C . ALA A 1 273 ? 15.148 16.859 22.281 1 92.19 273 ALA A C 1
ATOM 1985 O O . ALA A 1 273 ? 15 16.172 23.297 1 92.19 273 ALA A O 1
ATOM 1986 N N . LEU A 1 274 ? 14.758 18.078 22.188 1 91.56 274 LEU A N 1
ATOM 1987 C CA . LEU A 1 274 ? 14.25 18.812 23.344 1 91.56 274 LEU A CA 1
ATOM 1988 C C . LEU A 1 274 ? 12.922 18.234 23.812 1 91.56 274 LEU A C 1
ATOM 1990 O O . LEU A 1 274 ? 12.672 18.141 25.016 1 91.56 274 LEU A O 1
ATOM 1994 N N . PHE A 1 275 ? 12.141 17.781 22.922 1 91.94 275 PHE A N 1
ATOM 1995 C CA . PHE A 1 275 ? 10.781 17.391 23.297 1 91.94 275 PHE A CA 1
ATOM 1996 C C . PHE A 1 275 ? 10.602 15.883 23.188 1 91.94 275 PHE A C 1
ATOM 1998 O O . PHE A 1 275 ? 9.57 15.344 23.594 1 91.94 275 PHE A O 1
ATOM 2005 N N . GLY A 1 276 ? 11.602 15.188 22.672 1 89 276 GLY A N 1
ATOM 2006 C CA . GLY A 1 276 ? 11.453 13.758 22.469 1 89 276 GLY A CA 1
ATOM 2007 C C . GLY A 1 276 ? 12.281 12.93 23.438 1 89 276 GLY A C 1
ATOM 2008 O O . GLY A 1 276 ? 12.023 11.742 23.625 1 89 276 GLY A O 1
ATOM 2009 N N . ALA A 1 277 ? 13.266 13.547 24.016 1 84.56 277 ALA A N 1
ATOM 2010 C CA . ALA A 1 277 ? 14.172 12.805 24.906 1 84.56 277 ALA A CA 1
ATOM 2011 C C . ALA A 1 277 ? 13.602 12.703 26.312 1 84.56 277 ALA A C 1
ATOM 2013 O O . ALA A 1 277 ? 12.875 13.602 26.766 1 84.56 277 ALA A O 1
ATOM 2014 N N . ASP A 1 278 ? 14.008 11.711 27 1 82.25 278 ASP A N 1
ATOM 2015 C CA . ASP A 1 278 ? 13.5 11.477 28.344 1 82.25 278 ASP A CA 1
ATOM 2016 C C . ASP A 1 278 ? 14.352 12.188 29.391 1 82.25 278 ASP A C 1
ATOM 2018 O O . ASP A 1 278 ? 13.852 12.555 30.453 1 82.25 278 ASP A O 1
ATOM 2022 N N . SER A 1 279 ? 15.625 12.305 29.047 1 84.5 279 SER A N 1
ATOM 2023 C CA . SER A 1 279 ? 16.531 12.906 30.016 1 84.5 279 SER A CA 1
ATOM 2024 C C . SER A 1 279 ? 17.031 14.273 29.547 1 84.5 279 SER A C 1
ATOM 2026 O O . SER A 1 279 ? 16.984 14.562 28.344 1 84.5 279 SER A O 1
ATOM 2028 N N . TRP A 1 280 ? 17.391 15.086 30.422 1 84.25 280 TRP A N 1
ATOM 2029 C CA . TRP A 1 280 ? 17.922 16.406 30.078 1 84.25 280 TRP A CA 1
ATOM 2030 C C . TRP A 1 280 ? 19.234 16.297 29.312 1 84.25 280 TRP A C 1
ATOM 2032 O O . TRP A 1 280 ? 19.5 17.109 28.422 1 84.25 280 TRP A O 1
ATOM 2042 N N . LYS A 1 281 ? 19.984 15.32 29.656 1 83.06 281 LYS A N 1
ATOM 2043 C CA . LYS A 1 281 ? 21.219 15.078 28.906 1 83.06 281 LYS A CA 1
ATOM 2044 C C . LYS A 1 281 ? 20.922 14.781 27.438 1 83.06 281 LYS A C 1
ATOM 2046 O O . LYS A 1 281 ? 21.625 15.242 26.547 1 83.06 281 LYS A O 1
ATOM 2051 N N . GLY A 1 282 ? 19.891 14.047 27.281 1 83.31 282 GLY A N 1
ATOM 2052 C CA . GLY A 1 282 ? 19.453 13.734 25.922 1 83.31 282 GLY A CA 1
ATOM 2053 C C . GLY A 1 282 ? 18.875 14.93 25.188 1 83.31 282 GLY A C 1
ATOM 2054 O O . GLY A 1 282 ? 19.078 15.102 23.984 1 83.31 282 GLY A O 1
ATOM 2055 N N . ARG A 1 283 ? 18.297 15.75 25.875 1 85.06 283 ARG A N 1
ATOM 2056 C CA . ARG A 1 283 ? 17.641 16.922 25.312 1 85.06 283 ARG A CA 1
ATOM 2057 C C . ARG A 1 283 ? 18.672 17.938 24.812 1 85.06 283 ARG A C 1
ATOM 2059 O O . ARG A 1 283 ? 18.469 18.578 23.781 1 85.06 283 ARG A O 1
ATOM 2066 N N . LEU A 1 284 ? 19.859 17.984 25.516 1 86.88 284 LEU A N 1
ATOM 2067 C CA . LEU A 1 284 ? 20.828 19.016 25.188 1 86.88 284 LEU A CA 1
ATOM 2068 C C . LEU A 1 284 ? 22.078 18.406 24.547 1 86.88 284 LEU A C 1
ATOM 2070 O O . LEU A 1 284 ? 23.125 19.047 24.5 1 86.88 284 LEU A O 1
ATOM 2074 N N . ARG A 1 285 ? 21.953 17.25 24.078 1 86.12 285 ARG A N 1
ATOM 2075 C CA . ARG A 1 285 ? 23.094 16.562 23.484 1 86.12 285 ARG A CA 1
ATOM 2076 C C . ARG A 1 285 ? 23.547 17.266 22.203 1 86.12 285 ARG A C 1
ATOM 2078 O O . ARG A 1 285 ? 22.781 18.016 21.594 1 86.12 285 ARG A O 1
ATOM 2085 N N . SER A 1 286 ? 24.781 16.938 21.875 1 87.81 286 SER A N 1
ATOM 2086 C CA . SER A 1 286 ? 25.297 17.453 20.609 1 87.81 286 SER A CA 1
ATOM 2087 C C . SER A 1 286 ? 24.641 16.734 19.438 1 87.81 286 SER A C 1
ATOM 2089 O O . SER A 1 286 ? 24.5 15.508 19.453 1 87.81 286 SER A O 1
ATOM 2091 N N . LEU A 1 287 ? 24.266 17.547 18.469 1 90.69 287 LEU A N 1
ATOM 2092 C CA . LEU A 1 287 ? 23.578 16.969 17.312 1 90.69 287 LEU A CA 1
ATOM 2093 C C . LEU A 1 287 ? 24.484 16.953 16.094 1 90.69 287 LEU A C 1
ATOM 2095 O O . LEU A 1 287 ? 24.031 16.656 14.984 1 90.69 287 LEU A O 1
ATOM 2099 N N . ARG A 1 288 ? 25.766 17.234 16.312 1 91.44 288 ARG A N 1
ATOM 2100 C CA . ARG A 1 288 ? 26.688 17.266 15.188 1 91.44 288 ARG A CA 1
ATOM 2101 C C . ARG A 1 288 ? 26.922 15.859 14.641 1 91.44 288 ARG A C 1
ATOM 2103 O O . ARG A 1 288 ? 27.141 14.914 15.406 1 91.44 288 ARG A O 1
ATOM 2110 N N . GLN A 1 289 ? 26.766 15.781 13.359 1 90.56 289 GLN A N 1
ATOM 2111 C CA . GLN A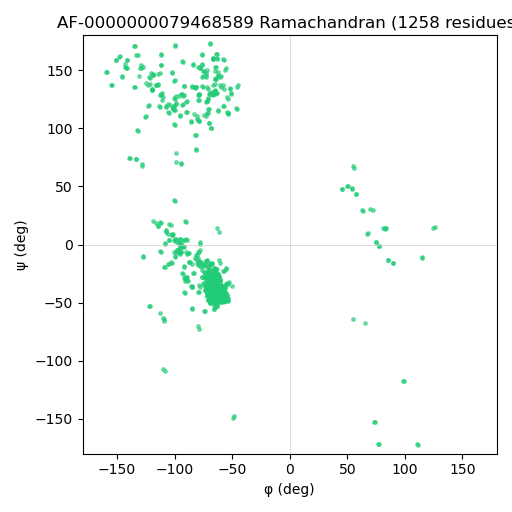 1 289 ? 26.938 14.492 12.703 1 90.56 289 GLN A CA 1
ATOM 2112 C C . GLN A 1 289 ? 28.062 14.539 11.68 1 90.56 289 GLN A C 1
ATOM 2114 O O . GLN A 1 289 ? 28.219 15.516 10.953 1 90.56 289 GLN A O 1
ATOM 2119 N N . THR A 1 290 ? 28.906 13.531 11.727 1 91.31 290 THR A N 1
ATOM 2120 C CA . THR A 1 290 ? 29.875 13.281 10.672 1 91.31 290 THR A CA 1
ATOM 2121 C C . THR A 1 290 ? 29.375 12.203 9.719 1 91.31 290 THR A C 1
ATOM 2123 O O . THR A 1 290 ? 29.125 11.07 10.133 1 91.31 290 THR A O 1
ATOM 2126 N N . TYR A 1 291 ? 29.266 12.57 8.469 1 93.12 291 TYR A N 1
ATOM 2127 C CA . TYR A 1 291 ? 28.688 11.648 7.5 1 93.12 291 TYR A CA 1
ATOM 2128 C C . TYR A 1 291 ? 29.734 10.633 7.031 1 93.12 291 TYR A C 1
ATOM 2130 O O . TYR A 1 291 ? 30.891 10.992 6.789 1 93.12 291 TYR A O 1
ATOM 2138 N N . GLU A 1 292 ? 29.281 9.445 6.992 1 93.69 292 GLU A N 1
ATOM 2139 C CA . GLU A 1 292 ? 30.156 8.383 6.504 1 93.69 292 GLU A CA 1
ATOM 2140 C C . GLU A 1 292 ? 30.453 8.555 5.016 1 93.69 292 GLU A C 1
ATOM 2142 O O . GLU A 1 292 ? 29.531 8.648 4.199 1 93.69 292 GLU A O 1
ATOM 2147 N N . THR A 1 293 ? 31.766 8.508 4.691 1 93.88 293 THR A N 1
ATOM 2148 C CA . THR A 1 293 ? 32.156 8.68 3.295 1 93.88 293 THR A CA 1
ATOM 2149 C C . THR A 1 293 ? 31.906 7.387 2.512 1 93.88 293 THR A C 1
ATOM 2151 O O . THR A 1 293 ? 31.906 6.297 3.088 1 93.88 293 THR A O 1
ATOM 2154 N N . PRO A 1 294 ? 31.656 7.539 1.232 1 94.81 294 PRO A N 1
ATOM 2155 C CA . PRO A 1 294 ? 31.438 6.355 0.399 1 94.81 294 PRO A CA 1
ATOM 2156 C C . PRO A 1 294 ? 32.594 5.348 0.503 1 94.81 294 PRO A C 1
ATOM 2158 O O . PRO A 1 294 ? 32.344 4.141 0.546 1 94.81 294 PRO A O 1
ATOM 2161 N N . ASP A 1 295 ? 33.812 5.758 0.683 1 94.38 295 ASP A N 1
ATOM 2162 C CA . ASP A 1 295 ? 34.969 4.879 0.728 1 94.38 295 ASP A CA 1
ATOM 2163 C C . ASP A 1 295 ? 35.062 4.172 2.078 1 94.38 295 ASP A C 1
ATOM 2165 O O . ASP A 1 295 ? 35.719 3.125 2.189 1 94.38 295 ASP A O 1
ATOM 2169 N N . ALA A 1 296 ? 34.406 4.684 3.062 1 95.75 296 ALA A N 1
ATOM 2170 C CA . ALA A 1 296 ? 34.531 4.148 4.414 1 95.75 296 ALA A CA 1
ATOM 2171 C C . ALA A 1 296 ? 33.406 3.156 4.711 1 95.75 296 ALA A C 1
ATOM 2173 O O . ALA A 1 296 ? 33.438 2.441 5.715 1 95.75 296 ALA A O 1
ATOM 2174 N N . ILE A 1 297 ? 32.5 3.047 3.859 1 96.12 297 ILE A N 1
ATOM 2175 C CA . ILE A 1 297 ? 31.266 2.332 4.168 1 96.12 297 ILE A CA 1
ATOM 2176 C C . ILE A 1 297 ? 31.547 0.84 4.32 1 96.12 297 ILE A C 1
ATOM 2178 O O . ILE A 1 297 ? 30.953 0.165 5.16 1 96.12 297 ILE A O 1
ATOM 2182 N N . ALA A 1 298 ? 32.438 0.288 3.57 1 95.88 298 ALA A N 1
ATOM 2183 C CA . ALA A 1 298 ? 32.781 -1.138 3.594 1 95.88 298 ALA A CA 1
ATOM 2184 C C . ALA A 1 298 ? 33.375 -1.547 4.938 1 95.88 298 ALA A C 1
ATOM 2186 O O . ALA A 1 298 ? 33.156 -2.672 5.398 1 95.88 298 ALA A O 1
ATOM 2187 N N . ALA A 1 299 ? 34.062 -0.651 5.551 1 96 299 ALA A N 1
ATOM 2188 C CA . ALA A 1 299 ? 34.719 -0.904 6.844 1 96 299 ALA A CA 1
ATOM 2189 C C . ALA A 1 299 ? 33.875 -0.325 7.984 1 96 299 ALA A C 1
ATOM 2191 O O . ALA A 1 299 ? 34.188 -0.527 9.156 1 96 299 ALA A O 1
ATOM 2192 N N . GLY A 1 300 ? 32.844 0.365 7.652 1 96 300 GLY A N 1
ATOM 2193 C CA . GLY A 1 300 ? 32.062 1.034 8.664 1 96 300 GLY A CA 1
ATOM 2194 C C . GLY A 1 300 ? 30.688 0.391 8.859 1 96 300 GLY A C 1
ATOM 2195 O O . GLY A 1 300 ? 30.594 -0.775 9.25 1 96 300 GLY A O 1
ATOM 2196 N N . SER A 1 301 ? 29.672 1.012 8.422 1 94.19 301 SER A N 1
ATOM 2197 C CA . SER A 1 301 ? 28.297 0.618 8.742 1 94.19 301 SER A CA 1
ATOM 2198 C C . SER A 1 301 ? 27.891 -0.642 7.984 1 94.19 301 SER A C 1
ATOM 2200 O O . SER A 1 301 ? 27.031 -1.4 8.445 1 94.19 301 SER A O 1
ATOM 2202 N N . ALA A 1 302 ? 28.484 -0.86 6.785 1 95.88 302 ALA A N 1
ATOM 2203 C CA . ALA A 1 302 ? 28.078 -2 5.969 1 95.88 302 ALA A CA 1
ATOM 2204 C C . ALA A 1 302 ? 29 -3.201 6.207 1 95.88 302 ALA A C 1
ATOM 2206 O O . ALA A 1 302 ? 28.812 -4.258 5.598 1 95.88 302 ALA A O 1
ATOM 2207 N N . ALA A 1 303 ? 29.938 -3.152 7.117 1 96.38 303 ALA A N 1
ATOM 2208 C CA . ALA A 1 303 ? 30.938 -4.191 7.336 1 96.38 303 ALA A CA 1
ATOM 2209 C C . ALA A 1 303 ? 30.281 -5.508 7.738 1 96.38 303 ALA A C 1
ATOM 2211 O O . ALA A 1 303 ? 30.594 -6.559 7.172 1 96.38 303 ALA A O 1
ATOM 2212 N N . PRO A 1 304 ? 29.375 -5.52 8.688 1 95 304 PRO A N 1
ATOM 2213 C CA . PRO A 1 304 ? 28.766 -6.793 9.07 1 95 304 PRO A CA 1
ATOM 2214 C C . PRO A 1 304 ? 28.016 -7.457 7.922 1 95 304 PRO A C 1
ATOM 2216 O O . PRO A 1 304 ? 28.125 -8.672 7.719 1 95 304 PRO A O 1
ATOM 2219 N N . MET A 1 305 ? 27.281 -6.723 7.195 1 94.88 305 MET A N 1
ATOM 2220 C CA . MET A 1 305 ? 26.516 -7.27 6.082 1 94.88 305 MET A CA 1
ATOM 2221 C C . MET A 1 305 ? 27.438 -7.848 5.016 1 94.88 305 MET A C 1
ATOM 2223 O O . MET A 1 305 ? 27.172 -8.938 4.5 1 94.88 305 MET A O 1
ATOM 2227 N N . LEU A 1 306 ? 28.5 -7.133 4.707 1 96.12 306 LEU A N 1
ATOM 2228 C CA . LEU A 1 306 ? 29.453 -7.602 3.699 1 96.12 306 LEU A CA 1
ATOM 2229 C C . LEU A 1 306 ? 30.172 -8.852 4.176 1 96.12 306 LEU A C 1
ATOM 2231 O O . LEU A 1 306 ? 30.469 -9.75 3.379 1 96.12 306 LEU A O 1
ATOM 2235 N N . ALA A 1 307 ? 30.438 -8.922 5.441 1 95.81 307 ALA A N 1
ATOM 2236 C CA . ALA A 1 307 ? 31.062 -10.125 6 1 95.81 307 ALA A CA 1
ATOM 2237 C C . ALA A 1 307 ? 30.141 -11.336 5.852 1 95.81 307 ALA A C 1
ATOM 2239 O O . ALA A 1 307 ? 30.594 -12.414 5.457 1 95.81 307 ALA A O 1
ATOM 2240 N N . HIS A 1 308 ? 28.938 -11.18 6.137 1 95.19 308 HIS A N 1
ATOM 2241 C CA . HIS A 1 308 ? 27.969 -12.258 5.992 1 95.19 308 HIS A CA 1
ATOM 2242 C C . HIS A 1 308 ? 27.781 -12.641 4.523 1 95.19 308 HIS A C 1
ATOM 2244 O O . HIS A 1 308 ? 27.625 -13.82 4.199 1 95.19 308 HIS A O 1
ATOM 2250 N N . ALA A 1 309 ? 27.781 -11.641 3.654 1 95.75 309 ALA A N 1
ATOM 2251 C CA . ALA A 1 309 ? 27.656 -11.906 2.225 1 95.75 309 ALA A CA 1
ATOM 2252 C C . ALA A 1 309 ? 28.828 -12.758 1.725 1 95.75 309 ALA A C 1
ATOM 2254 O O . ALA A 1 309 ? 28.625 -13.703 0.959 1 95.75 309 ALA A O 1
ATOM 2255 N N . ARG A 1 310 ? 30 -12.469 2.223 1 95.56 310 ARG A N 1
ATOM 2256 C CA . ARG A 1 310 ? 31.188 -13.203 1.806 1 95.56 310 ARG A CA 1
ATOM 2257 C C . ARG A 1 310 ? 31.203 -14.609 2.391 1 95.56 310 ARG A C 1
ATOM 2259 O O . ARG A 1 310 ? 31.875 -15.5 1.863 1 95.56 310 ARG A O 1
ATOM 2266 N N . ALA A 1 311 ? 30.438 -14.812 3.41 1 95.06 311 ALA A N 1
ATOM 2267 C CA . ALA A 1 311 ? 30.391 -16.109 4.078 1 95.06 311 ALA A CA 1
ATOM 2268 C C . ALA A 1 311 ? 29.344 -17.016 3.451 1 95.06 311 ALA A C 1
ATOM 2270 O O . ALA A 1 311 ? 29.25 -18.203 3.785 1 95.06 311 ALA A O 1
ATOM 2271 N N . LEU A 1 312 ? 28.531 -16.562 2.557 1 96.44 312 LEU A N 1
ATOM 2272 C CA . LEU A 1 312 ? 27.516 -17.391 1.912 1 96.44 312 LEU A CA 1
ATOM 2273 C C . LEU A 1 312 ? 28.156 -18.484 1.082 1 96.44 312 LEU A C 1
ATOM 2275 O O . LEU A 1 312 ? 29.062 -18.234 0.284 1 96.44 312 LEU A O 1
ATOM 2279 N N . PRO A 1 313 ? 27.656 -19.641 1.285 1 95.56 313 PRO A N 1
ATOM 2280 C CA . PRO A 1 313 ? 28.281 -20.766 0.574 1 95.56 313 PRO A CA 1
ATOM 2281 C C . PRO A 1 313 ? 28.156 -20.641 -0.943 1 95.56 313 PRO A C 1
ATOM 2283 O O . PRO A 1 313 ? 27.062 -20.406 -1.46 1 95.56 313 PRO A O 1
ATOM 2286 N N . GLY A 1 314 ? 29.219 -20.797 -1.589 1 94.06 314 GLY A N 1
ATOM 2287 C CA . GLY A 1 314 ? 29.219 -20.859 -3.041 1 94.06 314 GLY A CA 1
ATOM 2288 C C . GLY A 1 314 ? 29.266 -19.5 -3.709 1 94.06 314 GLY A C 1
ATOM 2289 O O . GLY A 1 314 ? 29.453 -19.406 -4.922 1 94.06 314 GLY A O 1
ATOM 2290 N N . LEU A 1 315 ? 29.031 -18.438 -2.955 1 92.25 315 LEU A N 1
ATOM 2291 C CA . LEU A 1 315 ? 28.984 -17.109 -3.553 1 92.25 315 LEU A CA 1
ATOM 2292 C C . LEU A 1 315 ? 30.391 -16.578 -3.801 1 92.25 315 LEU A C 1
ATOM 2294 O O . LEU A 1 315 ? 31.25 -16.641 -2.914 1 92.25 315 LEU A O 1
ATOM 2298 N N . ASP A 1 316 ? 30.562 -16.156 -4.977 1 84.94 316 ASP A N 1
ATOM 2299 C CA . ASP A 1 316 ? 31.844 -15.578 -5.367 1 84.94 316 ASP A CA 1
ATOM 2300 C C . ASP A 1 316 ? 32.125 -14.289 -4.598 1 84.94 316 ASP A C 1
ATOM 2302 O O . ASP A 1 316 ? 31.25 -13.438 -4.453 1 84.94 316 ASP A O 1
ATOM 2306 N N . GLY A 1 317 ? 33.312 -14.133 -4.043 1 84.88 317 GLY A N 1
ATOM 2307 C CA . GLY A 1 317 ? 33.688 -12.93 -3.326 1 84.88 317 GLY A CA 1
ATOM 2308 C C . GLY A 1 317 ? 33.594 -11.672 -4.164 1 84.88 317 GLY A C 1
ATOM 2309 O O . GLY A 1 317 ? 33.375 -10.578 -3.633 1 84.88 317 GLY A O 1
ATOM 2310 N N . SER A 1 318 ? 33.656 -11.859 -5.461 1 91.88 318 SER A N 1
ATOM 2311 C CA . SER A 1 318 ? 33.562 -10.703 -6.355 1 91.88 318 SER A CA 1
ATOM 2312 C C . SER A 1 318 ? 32.188 -10.078 -6.34 1 91.88 318 SER A C 1
ATOM 2314 O O . SER A 1 318 ? 32.031 -8.898 -6.645 1 91.88 318 SER A O 1
ATOM 2316 N N . PHE A 1 319 ? 31.234 -10.867 -6.008 1 95 319 PHE A N 1
ATOM 2317 C CA . PHE A 1 319 ? 29.875 -10.328 -5.949 1 95 319 PHE A CA 1
ATOM 2318 C C . PHE A 1 319 ? 29.75 -9.305 -4.824 1 95 319 PHE A C 1
ATOM 2320 O O . PHE A 1 319 ? 29.156 -8.242 -5.012 1 95 319 PHE A O 1
ATOM 2327 N N . ALA A 1 320 ? 30.297 -9.625 -3.648 1 94.81 320 ALA A N 1
ATOM 2328 C CA . ALA A 1 320 ? 30.281 -8.695 -2.52 1 94.81 320 ALA A CA 1
ATOM 2329 C C . ALA A 1 320 ? 31 -7.398 -2.863 1 94.81 320 ALA A C 1
ATOM 2331 O O . ALA A 1 320 ? 30.594 -6.316 -2.436 1 94.81 320 ALA A O 1
ATOM 2332 N N . ASP A 1 321 ? 32.031 -7.559 -3.66 1 95 321 ASP A N 1
ATOM 2333 C CA . ASP A 1 321 ? 32.781 -6.379 -4.086 1 95 321 ASP A CA 1
ATOM 2334 C C . ASP A 1 321 ? 31.953 -5.496 -5 1 95 321 ASP A C 1
ATOM 2336 O O . ASP A 1 321 ? 31.984 -4.266 -4.887 1 95 321 ASP A O 1
ATOM 2340 N N . ARG A 1 322 ? 31.281 -6.066 -5.859 1 95.38 322 ARG A N 1
ATOM 2341 C CA . ARG A 1 322 ? 30.406 -5.305 -6.746 1 95.38 322 ARG A CA 1
ATOM 2342 C C . ARG A 1 322 ? 29.281 -4.641 -5.961 1 95.38 322 ARG A C 1
ATOM 2344 O O . ARG A 1 322 ? 28.906 -3.506 -6.254 1 95.38 322 ARG A O 1
ATOM 2351 N N . LEU A 1 323 ? 28.766 -5.395 -5 1 96.31 323 LEU A N 1
ATOM 2352 C CA . LEU A 1 323 ? 27.734 -4.836 -4.137 1 96.31 323 LEU A CA 1
ATOM 2353 C C . LEU A 1 323 ? 28.234 -3.578 -3.434 1 96.31 323 LEU A C 1
ATOM 2355 O O . LEU A 1 323 ? 27.516 -2.574 -3.365 1 96.31 323 LEU A O 1
ATOM 2359 N N . GLU A 1 324 ? 29.406 -3.646 -2.941 1 96.81 324 GLU A N 1
ATOM 2360 C CA . GLU A 1 324 ? 30.016 -2.494 -2.271 1 96.81 324 GLU A CA 1
ATOM 2361 C C . GLU A 1 324 ? 30.188 -1.326 -3.238 1 96.81 324 GLU A C 1
ATOM 2363 O O . GLU A 1 324 ? 29.766 -0.206 -2.947 1 96.81 324 GLU A O 1
ATOM 2368 N N . ALA A 1 325 ? 30.734 -1.599 -4.367 1 95.88 325 ALA A N 1
ATOM 2369 C CA . ALA A 1 325 ? 31.125 -0.557 -5.316 1 95.88 325 ALA A CA 1
ATOM 2370 C C . ALA A 1 325 ? 29.891 0.058 -5.98 1 95.88 325 ALA A C 1
ATOM 2372 O O . ALA A 1 325 ? 29.797 1.28 -6.109 1 95.88 325 ALA A O 1
ATOM 2373 N N . ALA A 1 326 ? 28.953 -0.744 -6.305 1 95.75 326 ALA A N 1
ATOM 2374 C CA . ALA A 1 326 ? 27.859 -0.277 -7.148 1 95.75 326 ALA A CA 1
ATOM 2375 C C . ALA A 1 326 ? 26.672 0.203 -6.301 1 95.75 326 ALA A C 1
ATOM 2377 O O . ALA A 1 326 ? 25.875 1.025 -6.75 1 95.75 326 ALA A O 1
ATOM 2378 N N . VAL A 1 327 ? 26.547 -0.282 -5.09 1 97.62 327 VAL A N 1
ATOM 2379 C CA . VAL A 1 327 ? 25.312 0 -4.352 1 97.62 327 VAL A CA 1
ATOM 2380 C C . VAL A 1 327 ? 25.656 0.713 -3.043 1 97.62 327 VAL A C 1
ATOM 2382 O O . VAL A 1 327 ? 25.219 1.843 -2.812 1 97.62 327 VAL A O 1
ATOM 2385 N N . LEU A 1 328 ? 26.547 0.166 -2.238 1 97.94 328 LEU A N 1
ATOM 2386 C CA . LEU A 1 328 ? 26.75 0.66 -0.88 1 97.94 328 LEU A CA 1
ATOM 2387 C C . LEU A 1 328 ? 27.438 2.016 -0.893 1 97.94 328 LEU A C 1
ATOM 2389 O O . LEU A 1 328 ? 27.109 2.896 -0.096 1 97.94 328 LEU A O 1
ATOM 2393 N N . ARG A 1 329 ? 28.375 2.223 -1.761 1 97.25 329 ARG A N 1
ATOM 2394 C CA . ARG A 1 329 ? 29.031 3.521 -1.862 1 97.25 329 ARG A CA 1
ATOM 2395 C C . ARG A 1 329 ? 28.047 4.598 -2.324 1 97.25 329 ARG A C 1
ATOM 2397 O O . ARG A 1 329 ? 28.062 5.719 -1.814 1 97.25 329 ARG A O 1
ATOM 2404 N N . ARG A 1 330 ? 27.219 4.273 -3.264 1 95.94 330 ARG A N 1
ATOM 2405 C CA . ARG A 1 330 ? 26.203 5.207 -3.738 1 95.94 330 ARG A CA 1
ATOM 2406 C C . ARG A 1 330 ? 25.188 5.504 -2.648 1 95.94 330 ARG A C 1
ATOM 2408 O O . ARG A 1 330 ? 24.688 6.629 -2.543 1 95.94 330 ARG A O 1
ATOM 2415 N N . PHE A 1 331 ? 24.953 4.492 -1.788 1 97.25 331 PHE A N 1
ATOM 2416 C CA . PHE A 1 331 ? 24.078 4.695 -0.648 1 97.25 331 PHE A CA 1
ATOM 2417 C C . PHE A 1 331 ? 24.672 5.711 0.324 1 97.25 331 PHE A C 1
ATOM 2419 O O . PHE A 1 331 ? 24 6.664 0.722 1 97.25 331 PHE A O 1
ATOM 2426 N N . SER A 1 332 ? 25.844 5.488 0.635 1 96.44 332 SER A N 1
ATOM 2427 C CA . SER A 1 332 ? 26.5 6.395 1.572 1 96.44 332 SER A CA 1
ATOM 2428 C C . SER A 1 332 ? 26.516 7.828 1.046 1 96.44 332 SER A C 1
ATOM 2430 O O . SER A 1 332 ? 26.219 8.766 1.788 1 96.44 332 SER A O 1
ATOM 2432 N N . TRP A 1 333 ? 26.797 7.961 -0.244 1 95.69 333 TRP A N 1
ATOM 2433 C CA . TRP A 1 333 ? 26.844 9.281 -0.863 1 95.69 333 TRP A CA 1
ATOM 2434 C C . TRP A 1 333 ? 25.469 9.945 -0.809 1 95.69 333 TRP A C 1
ATOM 2436 O O . TRP A 1 333 ? 25.344 11.07 -0.322 1 95.69 333 TRP A O 1
ATOM 2446 N N . THR A 1 334 ? 24.469 9.266 -1.279 1 95.25 334 THR A N 1
ATOM 2447 C CA . THR A 1 334 ? 23.125 9.836 -1.36 1 95.25 334 THR A CA 1
ATOM 2448 C C . THR A 1 334 ? 22.562 10.07 0.035 1 95.25 334 THR A C 1
ATOM 2450 O O . THR A 1 334 ? 21.859 11.062 0.268 1 95.25 334 THR A O 1
ATOM 2453 N N . ASP A 1 335 ? 22.875 9.203 0.946 1 95.5 335 ASP A N 1
ATOM 2454 C CA . ASP A 1 335 ? 22.375 9.328 2.312 1 95.5 335 ASP A CA 1
ATOM 2455 C C . ASP A 1 335 ? 22.969 10.555 3.002 1 95.5 335 ASP A C 1
ATOM 2457 O O . ASP A 1 335 ? 22.25 11.289 3.688 1 95.5 335 ASP A O 1
ATOM 2461 N N . GLY A 1 336 ? 24.25 10.758 2.826 1 95.06 336 GLY A N 1
ATOM 2462 C CA . GLY A 1 336 ? 24.891 11.93 3.404 1 95.06 336 GLY A CA 1
ATOM 2463 C C . GLY A 1 336 ? 24.359 13.242 2.855 1 95.06 336 GLY A C 1
ATOM 2464 O O . GLY A 1 336 ? 24.047 14.156 3.619 1 95.06 336 GLY A O 1
ATOM 2465 N N . VAL A 1 337 ? 24.203 13.273 1.553 1 95.19 337 VAL A N 1
ATOM 2466 C CA . VAL A 1 337 ? 23.688 14.469 0.908 1 95.19 337 VAL A CA 1
ATOM 2467 C C . VAL A 1 337 ? 22.25 14.727 1.379 1 95.19 337 VAL A C 1
ATOM 2469 O O . VAL A 1 337 ? 21.891 15.859 1.704 1 95.19 337 VAL A O 1
ATOM 2472 N N . SER A 1 338 ? 21.5 13.695 1.438 1 94.69 338 SER A N 1
ATOM 2473 C CA . SER A 1 338 ? 20.109 13.82 1.849 1 94.69 338 SER A CA 1
ATOM 2474 C C . SER A 1 338 ? 19.984 14.312 3.287 1 94.69 338 SER A C 1
ATOM 2476 O O . SER A 1 338 ? 19.141 15.156 3.598 1 94.69 338 SER A O 1
ATOM 2478 N N . ALA A 1 339 ? 20.797 13.805 4.156 1 95.12 339 ALA A N 1
ATOM 2479 C CA . ALA A 1 339 ? 20.766 14.211 5.559 1 95.12 339 ALA A CA 1
ATOM 2480 C C . ALA A 1 339 ? 21.094 15.695 5.703 1 95.12 339 ALA A C 1
ATOM 2482 O O . ALA A 1 339 ? 20.438 16.406 6.473 1 95.12 339 ALA A O 1
ATOM 2483 N N . TYR A 1 340 ? 22.047 16.094 4.969 1 95.25 340 TYR A N 1
ATOM 2484 C CA . TYR A 1 340 ? 22.438 17.5 4.988 1 95.25 340 TYR A CA 1
ATOM 2485 C C . TYR A 1 340 ? 21.297 18.391 4.496 1 95.25 340 TYR A C 1
ATOM 2487 O O . TYR A 1 340 ? 20.969 19.391 5.121 1 95.25 340 TYR A O 1
ATOM 2495 N N . LEU A 1 341 ? 20.75 18 3.387 1 94.19 341 LEU A N 1
ATOM 2496 C CA . LEU A 1 341 ? 19.672 18.766 2.801 1 94.19 341 LEU A CA 1
ATOM 2497 C C . LEU A 1 341 ? 18.438 18.75 3.705 1 94.19 341 LEU A C 1
ATOM 2499 O O . LEU A 1 341 ? 17.703 19.75 3.791 1 94.19 341 LEU A O 1
ATOM 2503 N N . SER A 1 342 ? 18.188 17.641 4.355 1 94.38 342 SER A N 1
ATOM 2504 C CA . SER A 1 342 ? 17.078 17.531 5.293 1 94.38 342 SER A CA 1
ATOM 2505 C C . SER A 1 342 ? 17.219 18.531 6.441 1 94.38 342 SER A C 1
ATOM 2507 O O . SER A 1 342 ? 16.266 19.234 6.773 1 94.38 342 SER A O 1
ATOM 2509 N N . ASP A 1 343 ? 18.391 18.625 6.953 1 95.19 343 ASP A N 1
ATOM 2510 C CA . ASP A 1 343 ? 18.656 19.562 8.039 1 95.19 343 ASP A CA 1
ATOM 2511 C C . ASP A 1 343 ? 18.484 21 7.578 1 95.19 343 ASP A C 1
ATOM 2513 O O . ASP A 1 343 ? 17.938 21.828 8.305 1 95.19 343 ASP A O 1
ATOM 2517 N N . THR A 1 344 ? 19 21.219 6.426 1 94.69 344 THR A N 1
ATOM 2518 C CA . THR A 1 344 ? 18.938 22.578 5.898 1 94.69 344 THR A CA 1
ATOM 2519 C C . THR A 1 344 ? 17.5 23.016 5.652 1 94.69 344 THR A C 1
ATOM 2521 O O . THR A 1 344 ? 17.094 24.109 6.047 1 94.69 344 THR A O 1
ATOM 2524 N N . TYR A 1 345 ? 16.734 22.219 5.043 1 94.44 345 TYR A N 1
ATOM 2525 C CA . TYR A 1 345 ? 15.336 22.516 4.734 1 94.44 345 TYR A CA 1
ATOM 2526 C C . TYR A 1 345 ? 14.508 22.625 6.004 1 94.44 345 TYR A C 1
ATOM 2528 O O . TYR A 1 345 ? 13.891 23.656 6.266 1 94.44 345 TYR A O 1
ATOM 2536 N N . ARG A 1 346 ? 14.539 21.594 6.816 1 94.06 346 ARG A N 1
ATOM 2537 C CA . ARG A 1 346 ? 13.711 21.547 8.016 1 94.06 346 ARG A CA 1
ATOM 2538 C C . ARG A 1 346 ? 14.203 22.547 9.055 1 94.06 346 ARG A C 1
ATOM 2540 O O . ARG A 1 346 ? 13.406 23.141 9.781 1 94.06 346 ARG A O 1
ATOM 2547 N N . GLY A 1 347 ? 15.539 22.672 9.102 1 94.31 347 GLY A N 1
ATOM 2548 C CA . GLY A 1 347 ? 16.078 23.688 9.992 1 94.31 347 GLY A CA 1
ATOM 2549 C C . GLY A 1 347 ? 15.688 25.094 9.602 1 94.31 347 GLY A C 1
ATOM 2550 O O . GLY A 1 347 ? 15.398 25.922 10.469 1 94.31 347 GLY A O 1
ATOM 2551 N N . GLY A 1 348 ? 15.703 25.297 8.297 1 93.31 348 GLY A N 1
ATOM 2552 C CA . GLY A 1 348 ? 15.258 26.594 7.82 1 93.31 348 GLY A CA 1
ATOM 2553 C C . GLY A 1 348 ? 13.805 26.891 8.148 1 93.31 348 GLY A C 1
ATOM 2554 O O . GLY A 1 348 ? 13.469 27.984 8.586 1 93.31 348 GLY A O 1
ATOM 2555 N N . MET A 1 349 ? 12.969 25.953 8.023 1 92.81 349 MET A N 1
ATOM 2556 C CA . MET A 1 349 ? 11.555 26.125 8.336 1 92.81 349 MET A CA 1
ATOM 2557 C C . MET A 1 349 ? 11.352 26.328 9.836 1 92.81 349 MET A C 1
ATOM 2559 O O . MET A 1 349 ? 10.562 27.188 10.242 1 92.81 349 MET A O 1
ATOM 2563 N N . MET A 1 350 ? 12.07 25.609 10.609 1 93.62 350 MET A N 1
ATOM 2564 C CA . MET A 1 350 ? 11.969 25.766 12.055 1 93.62 350 MET A CA 1
ATOM 2565 C C . MET A 1 350 ? 12.398 27.172 12.484 1 93.62 350 MET A C 1
ATOM 2567 O O . MET A 1 350 ? 11.766 27.781 13.352 1 93.62 350 MET A O 1
ATOM 2571 N N . ALA A 1 351 ? 13.445 27.594 11.875 1 94.12 351 ALA A N 1
ATOM 2572 C CA . ALA A 1 351 ? 13.906 28.953 12.172 1 94.12 351 ALA A CA 1
ATOM 2573 C C . ALA A 1 351 ? 12.828 29.984 11.859 1 94.12 351 ALA A C 1
ATOM 2575 O O . ALA A 1 351 ? 12.617 30.922 12.633 1 94.12 351 ALA A O 1
ATOM 2576 N N . SER A 1 352 ? 12.195 29.75 10.789 1 92.88 352 SER A N 1
ATOM 2577 C CA . SER A 1 352 ? 11.141 30.688 10.398 1 92.88 352 SER A CA 1
ATOM 2578 C C . SER A 1 352 ? 9.969 30.641 11.375 1 92.88 352 SER A C 1
ATOM 2580 O O . SER A 1 352 ? 9.406 31.688 11.711 1 92.88 352 SER A O 1
ATOM 2582 N N . PHE A 1 353 ? 9.594 29.484 11.875 1 90.94 353 PHE A N 1
ATOM 2583 C CA . PHE A 1 353 ? 8.5 29.344 12.828 1 90.94 353 PHE A CA 1
ATOM 2584 C C . PHE A 1 353 ? 8.828 30.047 14.141 1 90.94 353 PHE A C 1
ATOM 2586 O O . PHE A 1 353 ? 7.938 30.578 14.797 1 90.94 353 PHE A O 1
ATOM 2593 N N . ILE A 1 354 ? 10.094 30.078 14.469 1 92.69 354 ILE A N 1
ATOM 2594 C CA . ILE A 1 354 ? 10.516 30.672 15.734 1 92.69 354 ILE A CA 1
ATOM 2595 C C . ILE A 1 354 ? 10.672 32.188 15.562 1 92.69 354 ILE A C 1
ATOM 2597 O O . ILE A 1 354 ? 10.297 32.969 16.453 1 92.69 354 ILE A O 1
ATOM 2601 N N . MET A 1 355 ? 11.148 32.625 14.422 1 94.31 355 MET A N 1
ATOM 2602 C CA . MET A 1 355 ? 11.398 34.031 14.18 1 94.31 355 MET A CA 1
ATOM 2603 C C . MET A 1 355 ? 10.086 34.812 14.031 1 94.31 355 MET A C 1
ATOM 2605 O O . MET A 1 355 ? 10.008 36 14.391 1 94.31 355 MET A O 1
ATOM 2609 N N . SER A 1 356 ? 9.078 34.094 13.594 1 92.25 356 SER A N 1
ATOM 2610 C CA . SER A 1 356 ? 7.812 34.781 13.336 1 92.25 356 SER A CA 1
ATOM 2611 C C . SER A 1 356 ? 7.203 35.344 14.625 1 92.25 356 SER A C 1
ATOM 2613 O O . SER A 1 356 ? 6.977 36.531 14.742 1 92.25 356 SER A O 1
ATOM 2615 N N . PRO A 1 357 ? 6.996 34.531 15.688 1 92.56 357 PRO A N 1
ATOM 2616 C CA . PRO A 1 357 ? 6.465 35.094 16.922 1 92.56 357 PRO A CA 1
ATOM 2617 C C . PRO A 1 357 ? 7.445 36.062 17.609 1 92.56 357 PRO A C 1
ATOM 2619 O O . PRO A 1 357 ? 7.023 37.031 18.25 1 92.56 357 PRO A O 1
ATOM 2622 N N . LEU A 1 358 ? 8.711 35.906 17.438 1 95.06 358 LEU A N 1
ATOM 2623 C CA . LEU A 1 358 ? 9.695 36.812 18 1 95.06 358 LEU A CA 1
ATOM 2624 C C . LEU A 1 358 ? 9.586 38.188 17.359 1 95.06 358 LEU A C 1
ATOM 2626 O O . LEU A 1 358 ? 9.805 39.188 18.031 1 95.06 358 LEU A O 1
ATOM 2630 N N . ALA A 1 359 ? 9.281 38.156 16.109 1 94.62 359 ALA A N 1
ATOM 2631 C CA . ALA A 1 359 ? 9.109 39.438 15.398 1 94.62 359 ALA A CA 1
ATOM 2632 C C . ALA A 1 359 ? 7.914 40.188 15.953 1 94.62 359 ALA A C 1
ATOM 2634 O O . ALA A 1 359 ? 8.023 41.406 16.25 1 94.62 359 ALA A O 1
ATOM 2635 N N . ILE A 1 360 ? 6.809 39.5 16.172 1 92.88 360 ILE A N 1
ATOM 2636 C CA . ILE A 1 360 ? 5.586 40.156 16.656 1 92.88 360 ILE A CA 1
ATOM 2637 C C . ILE A 1 360 ? 5.77 40.594 18.094 1 92.88 360 ILE A C 1
ATOM 2639 O O . ILE A 1 360 ? 5.527 41.781 18.422 1 92.88 360 ILE A O 1
ATOM 2643 N N . VAL A 1 361 ? 6.258 39.719 18.906 1 94.06 361 VAL A N 1
ATOM 2644 C CA . VAL A 1 361 ? 6.387 39.969 20.328 1 94.06 361 VAL A CA 1
ATOM 2645 C C . VAL A 1 361 ? 7.488 41 20.578 1 94.06 361 VAL A C 1
ATOM 2647 O O . VAL A 1 361 ? 7.328 41.906 21.406 1 94.06 361 VAL A O 1
ATOM 2650 N N . GLY A 1 362 ? 8.57 40.844 19.844 1 93.94 362 GLY A N 1
ATOM 2651 C CA . GLY A 1 362 ? 9.648 41.812 19.953 1 93.94 362 GLY A CA 1
ATOM 2652 C C . GLY A 1 362 ? 9.273 43.188 19.453 1 93.94 362 GLY A C 1
ATOM 2653 O O . GLY A 1 362 ? 9.68 44.219 20.031 1 93.94 362 GLY A O 1
ATOM 2654 N N . GLY A 1 363 ? 8.523 43.25 18.422 1 91.62 363 GLY A N 1
ATOM 2655 C CA . GLY A 1 363 ? 8.07 44.531 17.906 1 91.62 363 GLY A CA 1
ATOM 2656 C C . GLY A 1 363 ? 7.129 45.25 18.844 1 91.62 363 GLY A C 1
ATOM 2657 O O . GLY A 1 363 ? 7.062 46.5 18.844 1 91.62 363 GLY A O 1
ATOM 2658 N N . LEU A 1 364 ? 6.441 44.469 19.703 1 93 364 LEU A N 1
ATOM 2659 C CA . LEU A 1 364 ? 5.457 45.031 20.609 1 93 364 LEU A CA 1
ATOM 2660 C C . LEU A 1 364 ? 6.047 45.219 22 1 93 364 LEU A C 1
ATOM 2662 O O . LEU A 1 364 ? 5.375 45.75 22.906 1 93 364 LEU A O 1
ATOM 2666 N N . ALA A 1 365 ? 7.316 44.969 22.172 1 93.75 365 ALA A N 1
ATOM 2667 C CA . ALA A 1 365 ? 7.914 44.938 23.516 1 93.75 365 ALA A CA 1
ATOM 2668 C C . ALA A 1 365 ? 7.992 46.344 24.109 1 93.75 365 ALA A C 1
ATOM 2670 O O . ALA A 1 365 ? 8.078 46.5 25.328 1 93.75 365 ALA A O 1
ATOM 2671 N N . TRP A 1 366 ? 7.93 47.438 23.266 1 91.12 366 TRP A N 1
ATOM 2672 C CA . TRP A 1 366 ? 7.945 48.812 23.781 1 91.12 366 TRP A CA 1
ATOM 2673 C C . TRP A 1 366 ? 6.711 49.094 24.625 1 91.12 366 TRP A C 1
ATOM 2675 O O . TRP A 1 366 ? 6.754 49.938 25.531 1 91.12 366 TRP A O 1
ATOM 2685 N N . LEU A 1 367 ? 5.609 48.375 24.344 1 88.5 367 LEU A N 1
ATOM 2686 C CA . LEU A 1 367 ? 4.387 48.5 25.125 1 88.5 367 LEU A CA 1
ATOM 2687 C C . LEU A 1 367 ? 4.578 48 26.531 1 88.5 367 LEU A C 1
ATOM 2689 O O . LEU A 1 367 ? 4.203 48.656 27.5 1 88.5 367 LEU A O 1
ATOM 2693 N N . ALA A 1 368 ? 5.195 46.906 26.688 1 88.62 368 ALA A N 1
ATOM 2694 C CA . ALA A 1 368 ? 5.41 46.281 27.984 1 88.62 368 ALA A CA 1
ATOM 2695 C C . ALA A 1 368 ? 6.406 47.062 28.828 1 88.62 368 ALA A C 1
ATOM 2697 O O . ALA A 1 368 ? 6.273 47.156 30.047 1 88.62 368 ALA A O 1
ATOM 2698 N N . LEU A 1 369 ? 7.344 47.719 28.141 1 89.56 369 LEU A N 1
ATOM 2699 C CA . LEU A 1 369 ? 8.398 48.469 28.828 1 89.56 369 LEU A CA 1
ATOM 2700 C C . LEU A 1 369 ? 7.992 49.906 29.031 1 89.56 369 LEU A C 1
ATOM 2702 O O . LEU A 1 369 ? 8.727 50.688 29.641 1 89.56 369 LEU A O 1
ATOM 2706 N N . ASP A 1 370 ? 6.887 50.281 28.578 1 86.56 370 ASP A N 1
ATOM 2707 C CA . ASP A 1 370 ? 6.398 51.656 28.641 1 86.56 370 ASP A CA 1
ATOM 2708 C C . ASP A 1 370 ? 7.449 52.625 28.125 1 86.56 370 ASP A C 1
ATOM 2710 O O . ASP A 1 370 ? 7.805 53.594 28.812 1 86.56 370 ASP A O 1
ATOM 2714 N N . ALA A 1 371 ? 7.938 52.281 26.938 1 89.88 371 ALA A N 1
ATOM 2715 C CA . ALA A 1 371 ? 9 53.062 26.328 1 89.88 371 ALA A CA 1
ATOM 2716 C C . ALA A 1 371 ? 8.641 53.469 24.906 1 89.88 371 ALA A C 1
ATOM 2718 O O . ALA A 1 371 ? 9.305 53.062 23.953 1 89.88 371 ALA A O 1
ATOM 2719 N N . PRO A 1 372 ? 7.703 54.281 24.781 1 84.88 372 PRO A N 1
ATOM 2720 C CA . PRO A 1 372 ? 7.281 54.656 23.422 1 84.88 372 PRO A CA 1
ATOM 2721 C C . PRO A 1 372 ? 8.367 55.406 22.656 1 84.88 372 PRO A C 1
ATOM 2723 O O . PRO A 1 372 ? 8.375 55.375 21.422 1 84.88 372 PRO A O 1
ATOM 2726 N N . GLN A 1 373 ? 9.328 56.031 23.375 1 85.44 373 GLN A N 1
ATOM 2727 C CA . GLN A 1 373 ? 10.398 56.781 22.719 1 85.44 373 GLN A CA 1
ATOM 2728 C C . GLN A 1 373 ? 11.336 55.844 21.953 1 85.44 373 GLN A C 1
ATOM 2730 O O . GLN A 1 373 ? 12 56.25 21 1 85.44 373 GLN A O 1
ATOM 2735 N N . TRP A 1 374 ? 11.352 54.531 22.391 1 88.06 374 TRP A N 1
ATOM 2736 C CA . TRP A 1 374 ? 12.258 53.562 21.781 1 88.06 374 TRP A CA 1
ATOM 2737 C C . TRP A 1 374 ? 11.508 52.656 20.828 1 88.06 374 TRP A C 1
ATOM 2739 O O . TRP A 1 374 ? 12.031 51.594 20.422 1 88.06 374 TRP A O 1
ATOM 2749 N N . LYS A 1 375 ? 10.375 52.938 20.391 1 90.38 375 LYS A N 1
ATOM 2750 C CA . LYS A 1 375 ? 9.562 52.094 19.531 1 90.38 375 LYS A CA 1
ATOM 2751 C C . LYS A 1 375 ? 10.289 51.781 18.219 1 90.38 375 LYS A C 1
ATOM 2753 O O . LYS A 1 375 ? 10.211 50.656 17.719 1 90.38 375 LYS A O 1
ATOM 2758 N N . TRP A 1 376 ? 11.039 52.781 17.703 1 88.19 376 TRP A N 1
ATOM 2759 C CA . TRP A 1 376 ? 11.695 52.594 16.422 1 88.19 376 TRP A CA 1
ATOM 2760 C C . TRP A 1 376 ? 12.742 51.469 16.5 1 88.19 376 TRP A C 1
ATOM 2762 O O . TRP A 1 376 ? 12.961 50.75 15.523 1 88.19 376 TRP A O 1
ATOM 2772 N N . LEU A 1 377 ? 13.344 51.25 17.641 1 91.88 377 LEU A N 1
ATOM 2773 C CA . LEU A 1 377 ? 14.328 50.188 17.812 1 91.88 377 LEU A CA 1
ATOM 2774 C C . LEU A 1 377 ? 13.656 48.812 17.75 1 91.88 377 LEU A C 1
ATOM 2776 O O . LEU A 1 377 ? 14.219 47.844 17.188 1 91.88 377 LEU A O 1
ATOM 2780 N N . PHE A 1 378 ? 12.539 48.688 18.328 1 93.88 378 PHE A N 1
ATOM 2781 C CA . PHE A 1 378 ? 11.805 47.438 18.328 1 93.88 378 PHE A CA 1
ATOM 2782 C C . PHE A 1 378 ? 11.273 47.125 16.922 1 93.88 378 PHE A C 1
ATOM 2784 O O . PHE A 1 378 ? 11.227 45.969 16.516 1 93.88 378 PHE A O 1
ATOM 2791 N N . GLU A 1 379 ? 10.984 48.125 16.203 1 93.44 379 GLU A N 1
ATOM 2792 C CA . GLU A 1 379 ? 10.516 47.906 14.836 1 93.44 379 GLU A CA 1
ATOM 2793 C C . GLU A 1 379 ? 11.656 47.469 13.922 1 93.44 379 GLU A C 1
ATOM 2795 O O . GLU A 1 379 ? 11.445 46.719 12.969 1 93.44 379 GLU A O 1
ATOM 2800 N N . ILE A 1 380 ? 12.852 48 14.164 1 95.19 380 ILE A N 1
ATOM 2801 C CA . ILE A 1 380 ? 14.008 47.531 13.406 1 95.19 380 ILE A CA 1
ATOM 2802 C C . ILE A 1 380 ? 14.25 46.062 13.664 1 95.19 380 ILE A C 1
ATOM 2804 O O . ILE A 1 380 ? 14.555 45.312 12.734 1 95.19 380 ILE A O 1
ATOM 2808 N N . PHE A 1 381 ? 14.07 45.688 14.875 1 95.19 381 PHE A N 1
ATOM 2809 C CA . PHE A 1 381 ? 14.203 44.281 15.242 1 95.19 381 PHE A CA 1
ATOM 2810 C C . PHE A 1 381 ? 13.156 43.406 14.523 1 95.19 381 PHE A C 1
ATOM 2812 O O . PHE A 1 381 ? 13.492 42.406 13.93 1 95.19 381 PHE A O 1
ATOM 2819 N N . GLU A 1 382 ? 11.984 43.906 14.578 1 95.06 382 GLU A N 1
ATOM 2820 C CA . GLU A 1 382 ? 10.898 43.219 13.898 1 95.06 382 GLU A CA 1
ATOM 2821 C C . GLU A 1 382 ? 11.156 43.094 12.398 1 95.06 382 GLU A C 1
ATOM 2823 O O . GLU A 1 382 ? 11.047 42.031 11.812 1 95.06 382 GLU A O 1
ATOM 2828 N N . PHE A 1 383 ? 11.57 44.156 11.789 1 94.94 383 PHE A N 1
ATOM 2829 C CA . PHE A 1 383 ? 11.836 44.188 10.352 1 94.94 383 PHE A CA 1
ATOM 2830 C C . PHE A 1 383 ? 12.984 43.25 9.984 1 94.94 383 PHE A C 1
ATOM 2832 O O . PHE A 1 383 ? 12.914 42.562 8.977 1 94.94 383 PHE A O 1
ATOM 2839 N N . GLY A 1 384 ? 13.992 43.25 10.789 1 96.12 384 GLY A N 1
ATOM 2840 C CA . GLY A 1 384 ? 15.117 42.375 10.547 1 96.12 384 GLY A CA 1
ATOM 2841 C C . GLY A 1 384 ? 14.719 40.906 10.539 1 96.12 384 GLY A C 1
ATOM 2842 O O . GLY A 1 384 ? 15.164 40.156 9.672 1 96.12 384 GLY A O 1
ATOM 2843 N N . LEU A 1 385 ? 13.914 40.5 11.445 1 95.88 385 LEU A N 1
ATOM 2844 C CA . LEU A 1 385 ? 13.461 39.094 11.523 1 95.88 385 LEU A CA 1
ATOM 2845 C C . LEU A 1 385 ? 12.578 38.75 10.336 1 95.88 385 LEU A C 1
ATOM 2847 O O . LEU A 1 385 ? 12.68 37.656 9.781 1 95.88 385 LEU A O 1
ATOM 2851 N N . LEU A 1 386 ? 11.75 39.656 9.945 1 94.19 386 LEU A N 1
ATOM 2852 C CA . LEU A 1 386 ? 10.891 39.438 8.789 1 94.19 386 LEU A CA 1
ATOM 2853 C C . LEU A 1 386 ? 11.719 39.281 7.52 1 94.19 386 LEU A C 1
ATOM 2855 O O . LEU A 1 386 ? 11.445 38.375 6.703 1 94.19 386 LEU A O 1
ATOM 2859 N N . CYS A 1 387 ? 12.734 40.062 7.391 1 94.62 387 CYS A N 1
ATOM 2860 C CA . CYS A 1 387 ? 13.617 39.969 6.238 1 94.62 387 CYS A CA 1
ATOM 2861 C C . CYS A 1 387 ? 14.367 38.656 6.246 1 94.62 387 CYS A C 1
ATOM 2863 O O . CYS A 1 387 ? 14.586 38.031 5.195 1 94.62 387 CYS A O 1
ATOM 2865 N N . ALA A 1 388 ? 14.727 38.281 7.414 1 95.25 388 ALA A N 1
ATOM 2866 C CA . ALA A 1 388 ? 15.414 36.969 7.539 1 95.25 388 ALA A CA 1
ATOM 2867 C C . ALA A 1 388 ? 14.516 35.844 7.086 1 95.25 388 ALA A C 1
ATOM 2869 O O . ALA A 1 388 ? 14.969 34.906 6.414 1 95.25 388 ALA A O 1
ATOM 2870 N N . ILE A 1 389 ? 13.297 35.875 7.441 1 94.31 389 ILE A N 1
ATOM 2871 C CA . ILE A 1 389 ? 12.336 34.844 7.039 1 94.31 389 ILE A CA 1
ATOM 2872 C C . ILE A 1 389 ? 12.211 34.844 5.516 1 94.31 389 ILE A C 1
ATOM 2874 O O . ILE A 1 389 ? 12.258 33.781 4.895 1 94.31 389 ILE A O 1
ATOM 2878 N N . VAL A 1 390 ? 12.102 35.969 4.93 1 92.5 390 VAL A N 1
ATOM 2879 C CA . VAL A 1 390 ? 12 36.062 3.479 1 92.5 390 VAL A CA 1
ATOM 2880 C C . VAL A 1 390 ? 13.273 35.531 2.826 1 92.5 390 VAL A C 1
ATOM 2882 O O . VAL A 1 390 ? 13.211 34.844 1.812 1 92.5 390 VAL A O 1
ATOM 2885 N N . GLY A 1 391 ? 14.336 35.938 3.412 1 93.88 391 GLY A N 1
ATOM 2886 C CA . GLY A 1 391 ? 15.602 35.438 2.896 1 93.88 391 GLY A CA 1
ATOM 2887 C C . GLY A 1 391 ? 15.711 33.938 2.91 1 93.88 391 GLY A C 1
ATOM 2888 O O . GLY A 1 391 ? 16.109 33.312 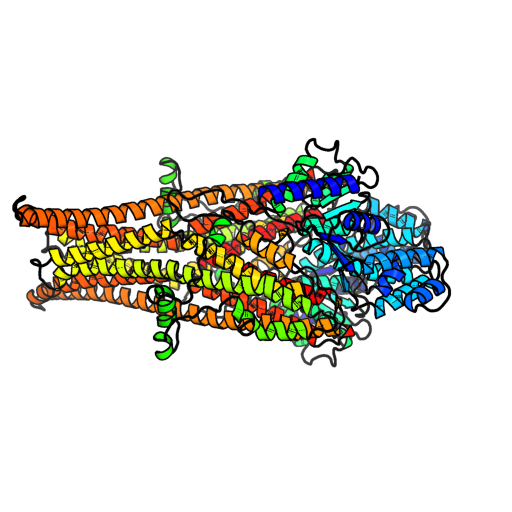1.913 1 93.88 391 GLY A O 1
ATOM 2889 N N . ILE A 1 392 ? 15.359 33.281 3.988 1 93.69 392 ILE A N 1
ATOM 2890 C CA . ILE A 1 392 ? 15.383 31.844 4.113 1 93.69 392 ILE A CA 1
ATOM 2891 C C . ILE A 1 392 ? 14.461 31.219 3.066 1 93.69 392 ILE A C 1
ATOM 2893 O O . ILE A 1 392 ? 14.828 30.234 2.414 1 93.69 392 ILE A O 1
ATOM 2897 N N . THR A 1 393 ? 13.289 31.797 2.902 1 91.38 393 THR A N 1
ATOM 2898 C CA . THR A 1 393 ? 12.297 31.281 1.959 1 91.38 393 THR A CA 1
ATOM 2899 C C . THR A 1 393 ? 12.812 31.391 0.526 1 91.38 393 THR A C 1
ATOM 2901 O O . THR A 1 393 ? 12.727 30.438 -0.246 1 91.38 393 THR A O 1
ATOM 2904 N N . LEU A 1 394 ? 13.398 32.531 0.187 1 92.31 394 LEU A N 1
ATOM 2905 C CA . LEU A 1 394 ? 13.883 32.75 -1.172 1 92.31 394 LEU A CA 1
ATOM 2906 C C . LEU A 1 394 ? 15.07 31.844 -1.483 1 92.31 394 LEU A C 1
ATOM 2908 O O . LEU A 1 394 ? 15.125 31.234 -2.555 1 92.31 394 LEU A O 1
ATOM 2912 N N . VAL A 1 395 ? 15.953 31.734 -0.569 1 93.88 395 VAL A N 1
ATOM 2913 C CA . VAL A 1 395 ? 17.125 30.891 -0.777 1 93.88 395 VAL A CA 1
ATOM 2914 C C . VAL A 1 395 ? 16.703 29.422 -0.862 1 93.88 395 VAL A C 1
ATOM 2916 O O . VAL A 1 395 ? 17.203 28.672 -1.693 1 93.88 395 VAL A O 1
ATOM 2919 N N . GLY A 1 396 ? 15.844 29.016 -0.002 1 92.62 396 GLY A N 1
ATOM 2920 C CA . GLY A 1 396 ? 15.352 27.656 -0.032 1 92.62 396 GLY A CA 1
ATOM 2921 C C . GLY A 1 396 ? 14.656 27.297 -1.332 1 92.62 396 GLY A C 1
ATOM 2922 O O . GLY A 1 396 ? 14.797 26.188 -1.831 1 92.62 396 GLY A O 1
ATOM 2923 N N . GLN A 1 397 ? 13.898 28.234 -1.862 1 90.69 397 GLN A N 1
ATOM 2924 C CA . GLN A 1 397 ? 13.195 28 -3.119 1 90.69 397 GLN A CA 1
ATOM 2925 C C . GLN A 1 397 ? 14.164 27.984 -4.297 1 90.69 397 GLN A C 1
ATOM 2927 O O . GLN A 1 397 ? 14.086 27.094 -5.152 1 90.69 397 GLN A O 1
ATOM 2932 N N . LYS A 1 398 ? 15.07 28.906 -4.289 1 91.12 398 LYS A N 1
ATOM 2933 C CA . LYS A 1 398 ? 16.031 28.984 -5.379 1 91.12 398 LYS A CA 1
ATOM 2934 C C . LYS A 1 398 ? 16.953 27.781 -5.387 1 91.12 398 LYS A C 1
ATOM 2936 O O . LYS A 1 398 ? 17.297 27.25 -6.449 1 91.12 398 LYS A O 1
ATOM 2941 N N . ALA A 1 399 ? 17.281 27.312 -4.211 1 91.5 399 ALA A N 1
ATOM 2942 C CA . ALA A 1 399 ? 18.188 26.172 -4.082 1 91.5 399 ALA A CA 1
ATOM 2943 C C . ALA A 1 399 ? 17.406 24.859 -4.125 1 91.5 399 ALA A C 1
ATOM 2945 O O . ALA A 1 399 ? 18.016 23.781 -4.113 1 91.5 399 ALA A O 1
ATOM 2946 N N . ARG A 1 400 ? 16.125 24.875 -4.125 1 90.81 400 ARG A N 1
ATOM 2947 C CA . ARG A 1 400 ? 15.273 23.688 -4.164 1 90.81 400 ARG A CA 1
ATOM 2948 C C . ARG A 1 400 ? 15.641 22.719 -3.041 1 90.81 400 ARG A C 1
ATOM 2950 O O . ARG A 1 400 ? 15.836 21.516 -3.283 1 90.81 400 ARG A O 1
ATOM 2957 N N . TRP A 1 401 ? 15.766 23.234 -1.799 1 91.56 401 TRP A N 1
ATOM 2958 C CA . TRP A 1 401 ? 16.141 22.406 -0.661 1 91.56 401 TRP A CA 1
ATOM 2959 C C . TRP A 1 401 ? 15.211 21.203 -0.523 1 91.56 401 TRP A C 1
ATOM 2961 O O . TRP A 1 401 ? 15.664 20.078 -0.365 1 91.56 401 TRP A O 1
ATOM 2971 N N . HIS A 1 402 ? 13.938 21.484 -0.632 1 91.19 402 HIS A N 1
ATOM 2972 C CA . HIS A 1 402 ? 12.914 20.453 -0.425 1 91.19 402 HIS A CA 1
ATOM 2973 C C . HIS A 1 402 ? 12.984 19.375 -1.501 1 91.19 402 HIS A C 1
ATOM 2975 O O . HIS A 1 402 ? 13.062 18.188 -1.189 1 91.19 402 HIS A O 1
ATOM 2981 N N . GLY A 1 403 ? 13.008 19.797 -2.744 1 88.12 403 GLY A N 1
ATOM 2982 C CA . GLY A 1 403 ? 13.031 18.859 -3.848 1 88.12 403 GLY A CA 1
ATOM 2983 C C . GLY A 1 403 ? 14.281 17.984 -3.865 1 88.12 403 GLY A C 1
ATOM 2984 O O . GLY A 1 403 ? 14.195 16.766 -4.047 1 88.12 403 GLY A O 1
ATOM 2985 N N . ARG A 1 404 ? 15.391 18.609 -3.652 1 91 404 ARG A N 1
ATOM 2986 C CA . ARG A 1 404 ? 16.656 17.891 -3.646 1 91 404 ARG A CA 1
ATOM 2987 C C . ARG A 1 404 ? 16.703 16.875 -2.5 1 91 404 ARG A C 1
ATOM 2989 O O . ARG A 1 404 ? 17.203 15.766 -2.668 1 91 404 ARG A O 1
ATOM 2996 N N . TRP A 1 405 ? 16.234 17.281 -1.37 1 92.19 405 TRP A N 1
ATOM 2997 C CA . TRP A 1 405 ? 16.188 16.375 -0.232 1 92.19 405 TRP A CA 1
ATOM 2998 C C . TRP A 1 405 ? 15.289 15.18 -0.535 1 92.19 405 TRP A C 1
ATOM 3000 O O . TRP A 1 405 ? 15.688 14.023 -0.342 1 92.19 405 TRP A O 1
ATOM 3010 N N . PHE A 1 406 ? 14.156 15.43 -1.068 1 89.5 406 PHE A N 1
ATOM 3011 C CA . PHE A 1 406 ? 13.164 14.398 -1.349 1 89.5 406 PHE A CA 1
ATOM 3012 C C . PHE A 1 406 ? 13.703 13.375 -2.338 1 89.5 406 PHE A C 1
ATOM 3014 O O . PHE A 1 406 ? 13.562 12.172 -2.135 1 89.5 406 PHE A O 1
ATOM 3021 N N . GLU A 1 407 ? 14.305 13.859 -3.254 1 89.75 407 GLU A N 1
ATOM 3022 C CA . GLU A 1 407 ? 14.812 13.008 -4.324 1 89.75 407 GLU A CA 1
ATOM 3023 C C . GLU A 1 407 ? 16 12.172 -3.848 1 89.75 407 GLU A C 1
ATOM 3025 O O . GLU A 1 407 ? 16.062 10.969 -4.094 1 89.75 407 GLU A O 1
ATOM 3030 N N . THR A 1 408 ? 16.859 12.781 -3.166 1 92.69 408 THR A N 1
ATOM 3031 C CA . THR A 1 408 ? 18.062 12.07 -2.709 1 92.69 408 THR A CA 1
ATOM 3032 C C . THR A 1 408 ? 17.703 11.062 -1.62 1 92.69 408 THR A C 1
ATOM 3034 O O . THR A 1 408 ? 18.312 10 -1.525 1 92.69 408 THR A O 1
ATOM 3037 N N . ARG A 1 409 ? 16.734 11.391 -0.799 1 92.94 409 ARG A N 1
ATOM 3038 C CA . ARG A 1 409 ? 16.312 10.461 0.245 1 92.94 409 ARG A CA 1
ATOM 3039 C C . ARG A 1 409 ? 15.695 9.203 -0.357 1 92.94 409 ARG A C 1
ATOM 3041 O O . ARG A 1 409 ? 15.961 8.094 0.107 1 92.94 409 ARG A O 1
ATOM 3048 N N . ARG A 1 410 ? 14.938 9.352 -1.347 1 91.06 410 ARG A N 1
ATOM 3049 C CA . ARG A 1 410 ? 14.352 8.203 -2.025 1 91.06 410 ARG A CA 1
ATOM 3050 C C . ARG A 1 410 ? 15.43 7.285 -2.594 1 91.06 410 ARG A C 1
ATOM 3052 O O . ARG A 1 410 ? 15.422 6.078 -2.354 1 91.06 410 ARG A O 1
ATOM 3059 N N . ALA A 1 411 ? 16.328 7.902 -3.281 1 93.19 411 ALA A N 1
ATOM 3060 C CA . ALA A 1 411 ? 17.422 7.117 -3.854 1 93.19 411 ALA A CA 1
ATOM 3061 C C . ALA A 1 411 ? 18.188 6.359 -2.768 1 93.19 411 ALA A C 1
ATOM 3063 O O . ALA A 1 411 ? 18.469 5.168 -2.916 1 93.19 411 ALA A O 1
ATOM 3064 N N . ALA A 1 412 ? 18.422 7.039 -1.681 1 95.5 412 ALA A N 1
ATOM 3065 C CA . ALA A 1 412 ? 19.188 6.441 -0.588 1 95.5 412 ALA A CA 1
ATOM 3066 C C . ALA A 1 412 ? 18.453 5.23 -0.011 1 95.5 412 ALA A C 1
ATOM 3068 O O . ALA A 1 412 ? 19.062 4.188 0.24 1 95.5 412 ALA A O 1
ATOM 3069 N N . GLU A 1 413 ? 17.234 5.324 0.131 1 93.88 413 GLU A N 1
ATOM 3070 C CA . GLU A 1 413 ? 16.469 4.254 0.771 1 93.88 413 GLU A CA 1
ATOM 3071 C C . GLU A 1 413 ? 16.375 3.031 -0.137 1 93.88 413 GLU A C 1
ATOM 3073 O O . GLU A 1 413 ? 16.422 1.895 0.335 1 93.88 413 GLU A O 1
ATOM 3078 N N . TYR A 1 414 ? 16.203 3.264 -1.423 1 93.75 414 TYR A N 1
ATOM 3079 C CA . TYR A 1 414 ? 16.203 2.145 -2.361 1 93.75 414 TYR A CA 1
ATOM 3080 C C . TYR A 1 414 ? 17.531 1.397 -2.314 1 93.75 414 TYR A C 1
ATOM 3082 O O . TYR A 1 414 ? 17.562 0.164 -2.305 1 93.75 414 TYR A O 1
ATOM 3090 N N . LEU A 1 415 ? 18.578 2.162 -2.264 1 96.44 415 LEU A N 1
ATOM 3091 C CA . LEU A 1 415 ? 19.906 1.57 -2.279 1 96.44 415 LEU A CA 1
ATOM 3092 C C . LEU A 1 415 ? 20.203 0.858 -0.963 1 96.44 415 LEU A C 1
ATOM 3094 O O . LEU A 1 415 ? 20.922 -0.144 -0.942 1 96.44 415 LEU A O 1
ATOM 3098 N N . ARG A 1 416 ? 19.641 1.362 0.095 1 94.56 416 ARG A N 1
ATOM 3099 C CA . ARG A 1 416 ? 19.844 0.76 1.407 1 94.56 416 ARG A CA 1
ATOM 3100 C C . ARG A 1 416 ? 19.266 -0.646 1.466 1 94.56 416 ARG A C 1
ATOM 3102 O O . ARG A 1 416 ? 19.859 -1.552 2.047 1 94.56 416 ARG A O 1
ATOM 3109 N N . GLN A 1 417 ? 18.141 -0.879 0.854 1 93 417 GLN A N 1
ATOM 3110 C CA . GLN A 1 417 ? 17.406 -2.141 0.953 1 93 417 GLN A CA 1
ATOM 3111 C C . GLN A 1 417 ? 17.812 -3.098 -0.166 1 93 417 GLN A C 1
ATOM 3113 O O . GLN A 1 417 ? 17.688 -4.316 -0.029 1 93 417 GLN A O 1
ATOM 3118 N N . GLY A 1 418 ? 18.391 -2.623 -1.208 1 95 418 GLY A N 1
ATOM 3119 C CA . GLY A 1 418 ? 18.641 -3.357 -2.438 1 95 418 GLY A CA 1
ATOM 3120 C C . GLY A 1 418 ? 19.5 -4.586 -2.232 1 95 418 GLY A C 1
ATOM 3121 O O . GLY A 1 418 ? 19.219 -5.656 -2.766 1 95 418 GLY A O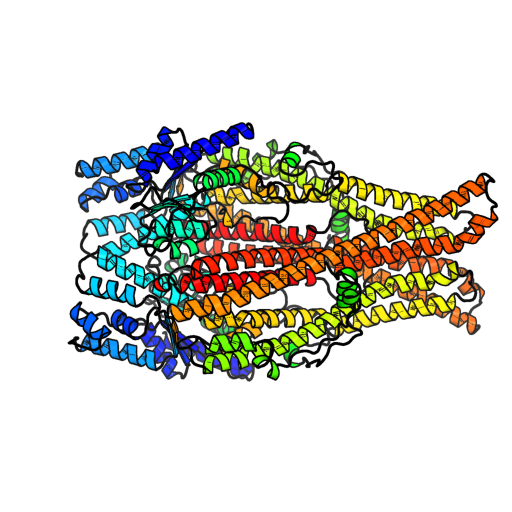 1
ATOM 3122 N N . PRO A 1 419 ? 20.5 -4.508 -1.357 1 95.69 419 PRO A N 1
ATOM 3123 C CA . PRO A 1 419 ? 21.438 -5.621 -1.205 1 95.69 419 PRO A CA 1
ATOM 3124 C C . PRO A 1 419 ? 20.766 -6.906 -0.739 1 95.69 419 PRO A C 1
ATOM 3126 O O . PRO A 1 419 ? 21.125 -8 -1.185 1 95.69 419 PRO A O 1
ATOM 3129 N N . MET A 1 420 ? 19.75 -6.848 0.086 1 94.44 420 MET A N 1
ATOM 3130 C CA . MET A 1 420 ? 19.078 -8.031 0.603 1 94.44 420 MET A CA 1
ATOM 3131 C C . MET A 1 420 ? 18.375 -8.797 -0.521 1 94.44 420 MET A C 1
ATOM 3133 O O . MET A 1 420 ? 18.391 -10.031 -0.542 1 94.44 420 MET A O 1
ATOM 3137 N N . LEU A 1 421 ? 17.812 -8.086 -1.46 1 96.25 421 LEU A N 1
ATOM 3138 C CA . LEU A 1 421 ? 17.172 -8.711 -2.609 1 96.25 421 LEU A CA 1
ATOM 3139 C C . LEU A 1 421 ? 18.219 -9.289 -3.562 1 96.25 421 LEU A C 1
ATOM 3141 O O . LEU A 1 421 ? 18.078 -10.43 -4.016 1 96.25 421 LEU A O 1
ATOM 3145 N N . LEU A 1 422 ? 19.297 -8.594 -3.727 1 96.88 422 LEU A N 1
ATOM 3146 C CA . LEU A 1 422 ? 20.281 -8.977 -4.719 1 96.88 422 LEU A CA 1
ATOM 3147 C C . LEU A 1 422 ? 21 -10.258 -4.301 1 96.88 422 LEU A C 1
ATOM 3149 O O . LEU A 1 422 ? 21.328 -11.094 -5.145 1 96.88 422 LEU A O 1
ATOM 3153 N N . LEU A 1 423 ? 21.203 -10.414 -3.035 1 97 423 LEU A N 1
ATOM 3154 C CA . LEU A 1 423 ? 21.891 -11.594 -2.533 1 97 423 LEU A CA 1
ATOM 3155 C C . LEU A 1 423 ? 21.047 -12.844 -2.736 1 97 423 LEU A C 1
ATOM 3157 O O . LEU A 1 423 ? 21.562 -13.969 -2.682 1 97 423 LEU A O 1
ATOM 3161 N N . LEU A 1 424 ? 19.734 -12.664 -3.006 1 96.94 424 LEU A N 1
ATOM 3162 C CA . LEU A 1 424 ? 18.828 -13.773 -3.293 1 96.94 424 LEU A CA 1
ATOM 3163 C C . LEU A 1 424 ? 18.453 -13.797 -4.77 1 96.94 424 LEU A C 1
ATOM 3165 O O . LEU A 1 424 ? 17.516 -14.492 -5.164 1 96.94 424 LEU A O 1
ATOM 3169 N N . GLY A 1 425 ? 19.188 -13.016 -5.547 1 96.12 425 GLY A N 1
ATOM 3170 C CA . GLY A 1 425 ? 18.906 -12.953 -6.969 1 96.12 425 GLY A CA 1
ATOM 3171 C C . GLY A 1 425 ? 17.562 -12.305 -7.289 1 96.12 425 GLY A C 1
ATOM 3172 O O . GLY A 1 425 ? 17.109 -12.344 -8.43 1 96.12 425 GLY A O 1
ATOM 3173 N N . ALA A 1 426 ? 16.906 -11.727 -6.293 1 96.06 426 ALA A N 1
ATOM 3174 C CA . ALA A 1 426 ? 15.617 -11.07 -6.449 1 96.06 426 ALA A CA 1
ATOM 3175 C C . ALA A 1 426 ? 15.781 -9.578 -6.715 1 96.06 426 ALA A C 1
ATOM 3177 O O . ALA A 1 426 ? 16.875 -9.031 -6.543 1 96.06 426 ALA A O 1
ATOM 3178 N N . ALA A 1 427 ? 14.797 -8.992 -7.301 1 95.62 427 ALA A N 1
ATOM 3179 C CA . ALA A 1 427 ? 14.758 -7.555 -7.555 1 95.62 427 ALA A CA 1
ATOM 3180 C C . ALA A 1 427 ? 13.32 -7.043 -7.574 1 95.62 427 ALA A C 1
ATOM 3182 O O . ALA A 1 427 ? 12.375 -7.824 -7.707 1 95.62 427 ALA A O 1
ATOM 3183 N N . ARG A 1 428 ? 13.188 -5.836 -7.375 1 93 428 ARG A N 1
ATOM 3184 C CA . ARG A 1 428 ? 11.875 -5.215 -7.512 1 93 428 ARG A CA 1
ATOM 3185 C C . ARG A 1 428 ? 11.445 -5.16 -8.977 1 93 428 ARG A C 1
ATOM 3187 O O . ARG A 1 428 ? 12.172 -4.648 -9.82 1 93 428 ARG A O 1
ATOM 3194 N N . ALA A 1 429 ? 10.281 -5.691 -9.188 1 92.12 429 ALA A N 1
ATOM 3195 C CA . ALA A 1 429 ? 9.789 -5.746 -10.562 1 92.12 429 ALA A CA 1
ATOM 3196 C C . ALA A 1 429 ? 9.508 -4.348 -11.102 1 92.12 429 ALA A C 1
ATOM 3198 O O . ALA A 1 429 ? 9.297 -3.408 -10.328 1 92.12 429 ALA A O 1
ATOM 3199 N N . ALA A 1 430 ? 9.461 -4.211 -12.375 1 87.94 430 ALA A N 1
ATOM 3200 C CA . ALA A 1 430 ? 9.297 -2.928 -13.055 1 87.94 430 ALA A CA 1
ATOM 3201 C C . ALA A 1 430 ? 8.008 -2.242 -12.633 1 87.94 430 ALA A C 1
ATOM 3203 O O . ALA A 1 430 ? 7.984 -1.03 -12.398 1 87.94 430 ALA A O 1
ATOM 3204 N N . GLY A 1 431 ? 6.996 -3.002 -12.477 1 86 431 GLY A N 1
ATOM 3205 C CA . GLY A 1 431 ? 5.695 -2.43 -12.172 1 86 431 GLY A CA 1
ATOM 3206 C C . GLY A 1 431 ? 5.539 -2.047 -10.711 1 86 431 GLY A C 1
ATOM 3207 O O . GLY A 1 431 ? 4.57 -1.386 -10.336 1 86 431 GLY A O 1
ATOM 3208 N N . ARG A 1 432 ? 6.477 -2.381 -9.914 1 88.19 432 ARG A N 1
ATOM 3209 C CA . ARG A 1 432 ? 6.367 -2.125 -8.484 1 88.19 432 ARG A CA 1
ATOM 3210 C C . ARG A 1 432 ? 7.07 -0.824 -8.102 1 88.19 432 ARG A C 1
ATOM 3212 O O . ARG A 1 432 ? 7.027 -0.403 -6.945 1 88.19 432 ARG A O 1
ATOM 3219 N N . TRP A 1 433 ? 7.738 -0.23 -9.062 1 86.62 433 TRP A N 1
ATOM 3220 C CA . TRP A 1 433 ? 8.359 1.068 -8.82 1 86.62 433 TRP A CA 1
ATOM 3221 C C . TRP A 1 433 ? 7.328 2.188 -8.906 1 86.62 433 TRP A C 1
ATOM 3223 O O . TRP A 1 433 ? 6.516 2.225 -9.828 1 86.62 433 TRP A O 1
ATOM 3233 N N . PRO A 1 434 ? 7.293 3.02 -7.883 1 76.88 434 PRO A N 1
ATOM 3234 C CA . PRO A 1 434 ? 6.348 4.137 -7.934 1 76.88 434 PRO A CA 1
ATOM 3235 C C . PRO A 1 434 ? 6.586 5.059 -9.125 1 76.88 434 PRO A C 1
ATOM 3237 O O . PRO A 1 434 ? 7.734 5.266 -9.531 1 76.88 434 PRO A O 1
ATOM 3240 N N . ARG A 1 435 ? 5.477 5.445 -9.797 1 64.19 435 ARG A N 1
ATOM 3241 C CA . ARG A 1 435 ? 5.578 6.391 -10.906 1 64.19 435 ARG A CA 1
ATOM 3242 C C . ARG A 1 435 ? 5.23 7.805 -10.453 1 64.19 435 ARG A C 1
ATOM 3244 O O . ARG A 1 435 ? 4.164 8.031 -9.875 1 64.19 435 ARG A O 1
ATOM 3251 N N . GLY A 1 436 ? 6.156 8.383 -9.641 1 56.97 436 GLY A N 1
ATOM 3252 C CA . GLY A 1 436 ? 5.918 9.688 -9.062 1 56.97 436 GLY A CA 1
ATOM 3253 C C . GLY A 1 436 ? 5.355 10.688 -10.055 1 56.97 436 GLY A C 1
ATOM 3254 O O . GLY A 1 436 ? 5.547 10.547 -11.258 1 56.97 436 GLY A O 1
ATOM 3255 N N . ALA A 1 437 ? 4.359 11.508 -9.672 1 52.88 437 ALA A N 1
ATOM 3256 C CA . ALA A 1 437 ? 3.773 12.586 -10.461 1 52.88 437 ALA A CA 1
ATOM 3257 C C . ALA A 1 437 ? 4.855 13.5 -11.031 1 52.88 437 ALA A C 1
ATOM 3259 O O . ALA A 1 437 ? 4.684 14.078 -12.109 1 52.88 437 ALA A O 1
ATOM 3260 N N . GLU A 1 438 ? 6.004 13.75 -10.258 1 55.03 438 GLU A N 1
ATOM 3261 C CA . GLU A 1 438 ? 6.879 14.828 -10.719 1 55.03 438 GLU A CA 1
ATOM 3262 C C . GLU A 1 438 ? 8.188 14.266 -11.266 1 55.03 438 GLU A C 1
ATOM 3264 O O . GLU A 1 438 ? 8.633 14.656 -12.344 1 55.03 438 GLU A O 1
ATOM 3269 N N . THR A 1 439 ? 9.031 13.625 -10.375 1 57.91 439 THR A N 1
ATOM 3270 C CA . THR A 1 439 ? 10.328 13.219 -10.891 1 57.91 439 THR A CA 1
ATOM 3271 C C . THR A 1 439 ? 10.555 11.719 -10.672 1 57.91 439 THR A C 1
ATOM 3273 O O . THR A 1 439 ? 10.031 11.148 -9.711 1 57.91 439 THR A O 1
ATOM 3276 N N . SER A 1 440 ? 11.156 11.102 -11.75 1 73.94 440 SER A N 1
ATOM 3277 C CA . SER A 1 440 ? 11.359 9.656 -11.711 1 73.94 440 SER A CA 1
ATOM 3278 C C . SER A 1 440 ? 12.844 9.305 -11.719 1 73.94 440 SER A C 1
ATOM 3280 O O . SER A 1 440 ? 13.203 8.133 -11.812 1 73.94 440 SER A O 1
ATOM 3282 N N . TRP A 1 441 ? 13.836 10.422 -11.336 1 85.56 441 TRP A N 1
ATOM 3283 C CA . TRP A 1 441 ? 15.227 10.031 -11.516 1 85.56 441 TRP A CA 1
ATOM 3284 C C . TRP A 1 441 ? 15.711 9.156 -10.359 1 85.56 441 TRP A C 1
ATOM 3286 O O . TRP A 1 441 ? 16.547 8.273 -10.547 1 85.56 441 TRP A O 1
ATOM 3296 N N . PRO A 1 442 ? 15.219 9.422 -9.125 1 89.31 442 PRO A N 1
ATOM 3297 C CA . PRO A 1 442 ? 15.703 8.57 -8.031 1 89.31 442 PRO A CA 1
ATOM 3298 C C . PRO A 1 442 ? 15.445 7.09 -8.281 1 89.31 442 PRO A C 1
ATOM 3300 O O . PRO A 1 442 ? 16.297 6.254 -7.984 1 89.31 442 PRO A O 1
ATOM 3303 N N . GLU A 1 443 ? 14.297 6.785 -8.828 1 89.5 443 GLU A N 1
ATOM 3304 C CA . GLU A 1 443 ? 13.977 5.395 -9.133 1 89.5 443 GLU A CA 1
ATOM 3305 C C . GLU A 1 443 ? 14.859 4.859 -10.258 1 89.5 443 GLU A C 1
ATOM 3307 O O . GLU A 1 443 ? 15.359 3.732 -10.18 1 89.5 443 GLU A O 1
ATOM 3312 N N . TRP A 1 444 ? 15.039 5.641 -11.266 1 88.31 444 TRP A N 1
ATOM 3313 C CA . TRP A 1 444 ? 15.914 5.258 -12.359 1 88.31 444 TRP A CA 1
ATOM 3314 C C . TRP A 1 444 ? 17.344 5.027 -11.867 1 88.31 444 TRP A C 1
ATOM 3316 O O . TRP A 1 444 ? 17.969 4.016 -12.195 1 88.31 444 TRP A O 1
ATOM 3326 N N . TYR A 1 445 ? 17.844 5.953 -11.062 1 91.25 445 TYR A N 1
ATOM 3327 C CA . TYR A 1 445 ? 19.203 5.887 -10.523 1 91.25 445 TYR A CA 1
ATOM 3328 C C . TYR A 1 445 ? 19.375 4.633 -9.672 1 91.25 445 TYR A C 1
ATOM 3330 O O . TYR A 1 445 ? 20.375 3.912 -9.82 1 91.25 445 TYR A O 1
ATOM 3338 N N . ALA A 1 446 ? 18.453 4.367 -8.781 1 92.88 446 ALA A N 1
ATOM 3339 C CA . ALA A 1 446 ? 18.531 3.205 -7.898 1 92.88 446 ALA A CA 1
ATOM 3340 C C . ALA A 1 446 ? 18.438 1.905 -8.695 1 92.88 446 ALA A C 1
ATOM 3342 O O . ALA A 1 446 ? 19.203 0.971 -8.461 1 92.88 446 ALA A O 1
ATOM 3343 N N . ARG A 1 447 ? 17.516 1.859 -9.648 1 91 447 ARG A N 1
ATOM 3344 C CA . ARG A 1 447 ? 17.344 0.666 -10.469 1 91 447 ARG A CA 1
ATOM 3345 C C . ARG A 1 447 ? 18.609 0.35 -11.25 1 91 447 ARG A C 1
ATOM 3347 O O . ARG A 1 447 ? 19.031 -0.809 -11.328 1 91 447 ARG A O 1
ATOM 3354 N N . ARG A 1 448 ? 19.219 1.322 -11.773 1 89.44 448 ARG A N 1
ATOM 3355 C CA . ARG A 1 448 ? 20.453 1.131 -12.539 1 89.44 448 ARG A CA 1
ATOM 3356 C C . ARG A 1 448 ? 21.578 0.629 -11.641 1 89.44 448 ARG A C 1
ATOM 3358 O O . ARG A 1 448 ? 22.312 -0.279 -12.016 1 89.44 448 ARG A O 1
ATOM 3365 N N . ALA A 1 449 ? 21.672 1.25 -10.5 1 93.56 449 ALA A N 1
ATOM 3366 C CA . ALA A 1 449 ? 22.719 0.832 -9.555 1 93.56 449 ALA A CA 1
ATOM 3367 C C . ALA A 1 449 ? 22.531 -0.627 -9.148 1 93.56 449 ALA A C 1
ATOM 3369 O O . ALA A 1 449 ? 23.484 -1.4 -9.133 1 93.56 449 ALA A O 1
ATOM 3370 N N . LEU A 1 450 ? 21.344 -1.023 -8.93 1 94.62 450 LEU A N 1
ATOM 3371 C CA . LEU A 1 450 ? 21.062 -2.383 -8.484 1 94.62 450 LEU A CA 1
ATOM 3372 C C . LEU A 1 450 ? 21.266 -3.381 -9.617 1 94.62 450 LEU A C 1
ATOM 3374 O O . LEU A 1 450 ? 21.797 -4.473 -9.398 1 94.62 450 LEU A O 1
ATOM 3378 N N . ARG A 1 451 ? 20.906 -2.957 -10.82 1 91.94 451 ARG A N 1
ATOM 3379 C CA . ARG A 1 451 ? 21.047 -3.836 -11.977 1 91.94 451 ARG A CA 1
ATOM 3380 C C . ARG A 1 451 ? 22.5 -4.004 -12.375 1 91.94 451 ARG A C 1
ATOM 3382 O O . ARG A 1 451 ? 22.875 -5.012 -12.977 1 91.94 451 ARG A O 1
ATOM 3389 N N . GLU A 1 452 ? 23.25 -3.041 -12.078 1 91.94 452 GLU A N 1
ATOM 3390 C CA . GLU A 1 452 ? 24.672 -3.105 -12.391 1 91.94 452 GLU A CA 1
ATOM 3391 C C . GLU A 1 452 ? 25.344 -4.273 -11.672 1 91.94 452 GLU A C 1
ATOM 3393 O O . GLU A 1 452 ? 26.266 -4.887 -12.211 1 91.94 452 GLU A O 1
ATOM 3398 N N . VAL A 1 453 ? 24.875 -4.664 -10.508 1 93.62 453 VAL A N 1
ATOM 3399 C CA . VAL A 1 453 ? 25.453 -5.766 -9.734 1 93.62 453 VAL A CA 1
ATOM 3400 C C . VAL A 1 453 ? 25.172 -7.09 -10.453 1 93.62 453 VAL A C 1
ATOM 3402 O O . VAL A 1 453 ? 26.031 -7.973 -10.484 1 93.62 453 VAL A O 1
ATOM 3405 N N . GLY A 1 454 ? 23.984 -7.273 -11.047 1 89.75 454 GLY A N 1
ATOM 3406 C CA . GLY A 1 454 ? 23.609 -8.492 -11.75 1 89.75 454 GLY A CA 1
ATOM 3407 C C . GLY A 1 454 ? 23.219 -9.617 -10.812 1 89.75 454 GLY A C 1
ATOM 3408 O O . GLY A 1 454 ? 23.062 -9.406 -9.609 1 89.75 454 GLY A O 1
ATOM 3409 N N . LEU A 1 455 ? 23.031 -10.781 -11.383 1 94.19 455 LEU A N 1
ATOM 3410 C CA . LEU A 1 455 ? 22.703 -11.984 -10.617 1 94.19 455 LEU A CA 1
ATOM 3411 C C . LEU A 1 455 ? 23.953 -12.664 -10.094 1 94.19 455 LEU A C 1
ATOM 3413 O O . LEU A 1 455 ? 24.969 -12.727 -10.789 1 94.19 455 LEU A O 1
ATOM 3417 N N . PRO A 1 456 ? 23.906 -13.055 -8.859 1 95.44 456 PRO A N 1
ATOM 3418 C CA . PRO A 1 456 ? 25.062 -13.805 -8.383 1 95.44 456 PRO A CA 1
ATOM 3419 C C . PRO A 1 456 ? 25.234 -15.148 -9.094 1 95.44 456 PRO A C 1
ATOM 3421 O O . PRO A 1 456 ? 24.25 -15.82 -9.391 1 95.44 456 PRO A O 1
ATOM 3424 N N . ALA A 1 457 ? 26.469 -15.461 -9.422 1 95.75 457 ALA A N 1
ATOM 3425 C CA . ALA A 1 457 ? 26.797 -16.797 -9.938 1 95.75 457 ALA A CA 1
ATOM 3426 C C . ALA A 1 457 ? 26.969 -17.797 -8.797 1 95.75 457 ALA A C 1
ATOM 3428 O O . ALA A 1 457 ? 28.047 -17.906 -8.203 1 95.75 457 ALA A O 1
ATOM 3429 N N . VAL A 1 458 ? 25.891 -18.484 -8.508 1 97.12 458 VAL A N 1
ATOM 3430 C CA . VAL A 1 458 ? 25.922 -19.375 -7.348 1 97.12 458 VAL A CA 1
ATOM 3431 C C . VAL A 1 458 ? 24.828 -20.422 -7.473 1 97.12 458 VAL A C 1
ATOM 3433 O O . VAL A 1 458 ? 23.812 -20.203 -8.141 1 97.12 458 VAL A O 1
ATOM 3436 N N . ALA A 1 459 ? 25.125 -21.594 -6.93 1 97.38 459 ALA A N 1
ATOM 3437 C CA . ALA A 1 459 ? 24.094 -22.609 -6.727 1 97.38 459 ALA A CA 1
ATOM 3438 C C . ALA A 1 459 ? 23.422 -22.453 -5.359 1 97.38 459 ALA A C 1
ATOM 3440 O O . ALA A 1 459 ? 24.078 -22.625 -4.328 1 97.38 459 ALA A O 1
ATOM 3441 N N . ILE A 1 460 ? 22.188 -22.125 -5.375 1 97.62 460 ILE A N 1
ATOM 3442 C CA . ILE A 1 460 ? 21.438 -21.922 -4.141 1 97.62 460 ILE A CA 1
ATOM 3443 C C . ILE A 1 460 ? 21.203 -23.266 -3.455 1 97.62 460 ILE A C 1
ATOM 3445 O O . ILE A 1 460 ? 20.578 -24.172 -4.035 1 97.62 460 ILE A O 1
ATOM 3449 N N . THR A 1 461 ? 21.734 -23.453 -2.297 1 96.5 461 THR A N 1
ATOM 3450 C CA . THR A 1 461 ? 21.562 -24.641 -1.464 1 96.5 461 THR A CA 1
ATOM 3451 C C . THR A 1 461 ? 20.75 -24.312 -0.214 1 96.5 461 THR A C 1
ATOM 3453 O O . THR A 1 461 ? 20.516 -23.141 0.094 1 96.5 461 THR A O 1
ATOM 3456 N N . PRO A 1 462 ? 20.25 -25.328 0.447 1 95.75 462 PRO A N 1
ATOM 3457 C CA . PRO A 1 462 ? 19.547 -25.047 1.701 1 95.75 462 PRO A CA 1
ATOM 3458 C C . PRO A 1 462 ? 20.406 -24.297 2.707 1 95.75 462 PRO A C 1
ATOM 3460 O O . PRO A 1 462 ? 19.906 -23.422 3.42 1 95.75 462 PRO A O 1
ATOM 3463 N N . SER A 1 463 ? 21.688 -24.609 2.758 1 95.56 463 SER A N 1
ATOM 3464 C CA . SER A 1 463 ? 22.594 -23.906 3.662 1 95.56 463 SER A CA 1
ATOM 3465 C C . SER A 1 463 ? 22.719 -22.438 3.275 1 95.56 463 SER A C 1
ATOM 3467 O O . SER A 1 463 ? 22.797 -21.562 4.145 1 95.56 463 SER A O 1
ATOM 3469 N N . TYR A 1 464 ? 22.828 -22.188 1.99 1 97.19 464 TYR A N 1
ATOM 3470 C CA . TYR A 1 464 ? 22.844 -20.812 1.505 1 97.19 464 TYR A CA 1
ATOM 3471 C C . TYR A 1 464 ? 21.609 -20.047 1.984 1 97.19 464 TYR A C 1
ATOM 3473 O O . TYR A 1 464 ? 21.719 -18.953 2.525 1 97.19 464 TYR A O 1
ATOM 3481 N N . LEU A 1 465 ? 20.422 -20.672 1.828 1 97.38 465 LEU A N 1
ATOM 3482 C CA . LEU A 1 465 ? 19.156 -20.031 2.18 1 97.38 465 LEU A CA 1
ATOM 3483 C C . LEU A 1 465 ? 19.062 -19.797 3.684 1 97.38 465 LEU A C 1
ATOM 3485 O O . LEU A 1 465 ? 18.578 -18.766 4.121 1 97.38 465 LEU A O 1
ATOM 3489 N N . ARG A 1 466 ? 19.547 -20.766 4.449 1 96.94 466 ARG A N 1
ATOM 3490 C CA . ARG A 1 466 ? 19.484 -20.625 5.902 1 96.94 466 ARG A CA 1
ATOM 3491 C C . ARG A 1 466 ? 20.328 -19.453 6.375 1 96.94 466 ARG A C 1
ATOM 3493 O O . ARG A 1 466 ? 19.875 -18.656 7.203 1 96.94 466 ARG A O 1
ATOM 3500 N N . LEU A 1 467 ? 21.5 -19.312 5.844 1 96.62 467 LEU A N 1
ATOM 3501 C CA . LEU A 1 467 ? 22.375 -18.219 6.227 1 96.62 467 LEU A CA 1
ATOM 3502 C C . LEU A 1 467 ? 21.812 -16.891 5.734 1 96.62 467 LEU A C 1
ATOM 3504 O O . LEU A 1 467 ? 21.828 -15.891 6.465 1 96.62 467 LEU A O 1
ATOM 3508 N N . ALA A 1 468 ? 21.375 -16.844 4.484 1 97.38 468 ALA A N 1
ATOM 3509 C CA . ALA A 1 468 ? 20.766 -15.625 3.949 1 97.38 468 ALA A CA 1
ATOM 3510 C C . ALA A 1 468 ? 19.562 -15.195 4.781 1 97.38 468 ALA A C 1
ATOM 3512 O O . ALA A 1 468 ? 19.375 -14.008 5.047 1 97.38 468 ALA A O 1
ATOM 3513 N N . LEU A 1 469 ? 18.766 -16.172 5.176 1 97.31 469 LEU A N 1
ATOM 3514 C CA . LEU A 1 469 ? 17.547 -15.914 5.957 1 97.31 469 LEU A CA 1
ATOM 3515 C C . LEU A 1 469 ? 17.906 -15.445 7.363 1 97.31 469 LEU A C 1
ATOM 3517 O O . LEU A 1 469 ? 17.359 -14.445 7.84 1 97.31 469 LEU A O 1
ATOM 3521 N N . GLY A 1 470 ? 18.812 -16.062 8.023 1 96.44 470 GLY A N 1
ATOM 3522 C CA . GLY A 1 470 ? 19.141 -15.805 9.414 1 96.44 470 GLY A CA 1
ATOM 3523 C C . GLY A 1 470 ? 20.125 -14.656 9.594 1 96.44 470 GLY A C 1
ATOM 3524 O O . GLY A 1 470 ? 19.781 -13.617 10.156 1 96.44 470 GLY A O 1
ATOM 3525 N N . ALA A 1 471 ? 21.234 -14.703 8.977 1 95.06 471 ALA A N 1
ATOM 3526 C CA . ALA A 1 471 ? 22.328 -13.766 9.234 1 95.06 471 ALA A CA 1
ATOM 3527 C C . ALA A 1 471 ? 22.125 -12.469 8.461 1 95.06 471 ALA A C 1
ATOM 3529 O O . ALA A 1 471 ? 22.625 -11.414 8.875 1 95.06 471 ALA A O 1
ATOM 3530 N N . LEU A 1 472 ? 21.406 -12.539 7.418 1 96 472 LEU A N 1
ATOM 3531 C CA . LEU A 1 472 ? 21.281 -11.336 6.602 1 96 472 LEU A CA 1
ATOM 3532 C C . LEU A 1 472 ? 19.875 -10.75 6.715 1 96 472 LEU A C 1
ATOM 3534 O O . LEU A 1 472 ? 19.688 -9.695 7.324 1 96 472 LEU A O 1
ATOM 3538 N N . LEU A 1 473 ? 18.875 -11.484 6.27 1 97.19 473 LEU A N 1
ATOM 3539 C CA . LEU A 1 473 ? 17.516 -10.93 6.211 1 97.19 473 LEU A CA 1
ATOM 3540 C C . LEU A 1 473 ? 16.969 -10.68 7.613 1 97.19 473 LEU A C 1
ATOM 3542 O O . LEU A 1 473 ? 16.453 -9.602 7.891 1 97.19 473 LEU A O 1
ATOM 3546 N N . ASP A 1 474 ? 17.094 -11.672 8.516 1 97.69 474 ASP A N 1
ATOM 3547 C CA . ASP A 1 474 ? 16.547 -11.523 9.859 1 97.69 474 ASP A CA 1
ATOM 3548 C C . ASP A 1 474 ? 17.219 -10.367 10.602 1 97.69 474 ASP A C 1
ATOM 3550 O O . ASP A 1 474 ? 16.547 -9.594 11.289 1 97.69 474 ASP A O 1
ATOM 3554 N N . ASP A 1 475 ? 18.484 -10.281 10.477 1 96.19 475 ASP A N 1
ATOM 3555 C CA . ASP A 1 475 ? 19.219 -9.195 11.117 1 96.19 475 ASP A CA 1
ATOM 3556 C C . ASP A 1 475 ? 18.75 -7.836 10.594 1 96.19 475 ASP A C 1
ATOM 3558 O O . ASP A 1 475 ? 18.578 -6.895 11.367 1 96.19 475 ASP A O 1
ATOM 3562 N N . HIS A 1 476 ? 18.641 -7.773 9.312 1 96.06 476 HIS A N 1
ATOM 3563 C CA . HIS A 1 476 ? 18.172 -6.535 8.703 1 96.06 476 HIS A CA 1
ATOM 3564 C C . HIS A 1 476 ? 16.781 -6.176 9.18 1 96.06 476 HIS A C 1
ATOM 3566 O O . HIS A 1 476 ? 16.516 -5.031 9.555 1 96.06 476 HIS A O 1
ATOM 3572 N N . VAL A 1 477 ? 15.859 -7.141 9.227 1 97.5 477 VAL A N 1
ATOM 3573 C CA . VAL A 1 477 ? 14.461 -6.945 9.602 1 97.5 477 VAL A CA 1
ATOM 3574 C C . VAL A 1 477 ? 14.383 -6.508 11.062 1 97.5 477 VAL A C 1
ATOM 3576 O O . VAL A 1 477 ? 13.688 -5.543 11.391 1 97.5 477 VAL A O 1
ATOM 3579 N N . THR A 1 478 ? 15.125 -7.125 11.93 1 97.5 478 THR A N 1
ATOM 3580 C CA . THR A 1 478 ? 15.055 -6.816 13.352 1 97.5 478 THR A CA 1
ATOM 3581 C C . THR A 1 478 ? 15.68 -5.453 13.641 1 97.5 478 THR A C 1
ATOM 3583 O O . THR A 1 478 ? 15.172 -4.699 14.469 1 97.5 478 THR A O 1
ATOM 3586 N N . SER A 1 479 ? 16.75 -5.18 12.938 1 96.19 479 SER A N 1
ATOM 3587 C CA . SER A 1 479 ? 17.375 -3.869 13.102 1 96.19 479 SER A CA 1
ATOM 3588 C C . SER A 1 479 ? 16.422 -2.75 12.672 1 96.19 479 SER A C 1
ATOM 3590 O O . SER A 1 479 ? 16.266 -1.754 13.383 1 96.19 479 SER A O 1
ATOM 3592 N N . GLN A 1 480 ? 15.828 -2.934 11.57 1 95.88 480 GLN A N 1
ATOM 3593 C CA . GLN A 1 480 ? 14.875 -1.936 11.086 1 95.88 480 GLN A CA 1
ATOM 3594 C C . GLN A 1 480 ? 13.672 -1.833 12.016 1 95.88 480 GLN A C 1
ATOM 3596 O O . GLN A 1 480 ? 13.195 -0.733 12.305 1 95.88 480 GLN A O 1
ATOM 3601 N N . ARG A 1 481 ? 13.148 -2.979 12.414 1 97 481 ARG A N 1
ATOM 3602 C CA . ARG A 1 481 ? 12.016 -3.01 13.336 1 97 481 ARG A CA 1
ATOM 3603 C C . ARG A 1 481 ? 12.32 -2.205 14.602 1 97 481 ARG A C 1
ATOM 3605 O O . ARG A 1 481 ? 11.531 -1.351 15 1 97 481 ARG A O 1
ATOM 3612 N N . ASP A 1 482 ? 13.445 -2.402 15.195 1 97.56 482 ASP A N 1
ATOM 3613 C CA . ASP A 1 482 ? 13.82 -1.732 16.438 1 97.56 482 ASP A CA 1
ATOM 3614 C C . ASP A 1 482 ? 14.031 -0.237 16.203 1 97.56 482 ASP A C 1
ATOM 3616 O O . ASP A 1 482 ? 13.648 0.581 17.047 1 97.56 482 ASP A O 1
ATOM 3620 N N . TYR A 1 483 ? 14.648 0.058 15.125 1 95.81 483 TYR A N 1
ATOM 3621 C CA . TYR A 1 483 ? 14.797 1.466 14.781 1 95.81 483 TYR A CA 1
ATOM 3622 C C . TYR A 1 483 ? 13.445 2.166 14.742 1 95.81 483 TYR A C 1
ATOM 3624 O O . TYR A 1 483 ? 13.281 3.248 15.312 1 95.81 483 TYR A O 1
ATOM 3632 N N . HIS A 1 484 ? 12.484 1.577 14.086 1 96.12 484 HIS A N 1
ATOM 3633 C CA . HIS A 1 484 ? 11.164 2.184 13.938 1 96.12 484 HIS A CA 1
ATOM 3634 C C . HIS A 1 484 ? 10.43 2.227 15.273 1 96.12 484 HIS A C 1
ATOM 3636 O O . HIS A 1 484 ? 9.672 3.164 15.539 1 96.12 484 HIS A O 1
ATOM 3642 N N . ARG A 1 485 ? 10.633 1.263 16.125 1 96.31 485 ARG A N 1
ATOM 3643 C CA . ARG A 1 485 ? 10.016 1.297 17.453 1 96.31 485 ARG A CA 1
ATOM 3644 C C . ARG A 1 485 ? 10.547 2.473 18.266 1 96.31 485 ARG A C 1
ATOM 3646 O O . ARG A 1 485 ? 9.773 3.209 18.891 1 96.31 485 ARG A O 1
ATOM 3653 N N . ASP A 1 486 ? 11.797 2.666 18.188 1 96 486 ASP A N 1
ATOM 3654 C CA . ASP A 1 486 ? 12.422 3.77 18.922 1 96 486 ASP A CA 1
ATOM 3655 C C . ASP A 1 486 ? 11.992 5.117 18.344 1 96 486 ASP A C 1
ATOM 3657 O O . ASP A 1 486 ? 11.688 6.047 19.094 1 96 486 ASP A O 1
ATOM 3661 N N . LYS A 1 487 ? 12.039 5.16 17.062 1 94.75 487 LYS A N 1
ATOM 3662 C CA . LYS A 1 487 ? 11.625 6.391 16.391 1 94.75 487 LYS A CA 1
ATOM 3663 C C . LYS A 1 487 ? 10.18 6.738 16.734 1 94.75 487 LYS A C 1
ATOM 3665 O O . LYS A 1 487 ? 9.867 7.895 17.016 1 94.75 487 LYS A O 1
ATOM 3670 N N . ALA A 1 488 ? 9.297 5.762 16.688 1 94.12 488 ALA A N 1
ATOM 3671 C CA . ALA A 1 488 ? 7.891 5.977 17.031 1 94.12 488 ALA A CA 1
ATOM 3672 C C . ALA A 1 488 ? 7.734 6.516 18.438 1 94.12 488 ALA A C 1
ATOM 3674 O O . ALA A 1 488 ? 6.988 7.469 18.672 1 94.12 488 ALA A O 1
ATOM 3675 N N . ALA A 1 489 ? 8.445 5.996 19.375 1 94.75 489 ALA A N 1
ATOM 3676 C CA . ALA A 1 489 ? 8.359 6.422 20.766 1 94.75 489 ALA A CA 1
ATOM 3677 C C . ALA A 1 489 ? 8.875 7.852 20.938 1 94.75 489 ALA A C 1
ATOM 3679 O O . ALA A 1 489 ? 8.242 8.664 21.609 1 94.75 489 ALA A O 1
ATOM 3680 N N . ARG A 1 490 ? 9.961 8.102 20.297 1 94.56 490 ARG A N 1
ATOM 3681 C CA . ARG A 1 490 ? 10.555 9.43 20.406 1 94.56 490 ARG A CA 1
ATOM 3682 C C . ARG A 1 490 ? 9.641 10.492 19.812 1 94.56 490 ARG A C 1
ATOM 3684 O O . ARG A 1 490 ? 9.438 11.555 20.406 1 94.56 490 ARG A O 1
ATOM 3691 N N . LEU A 1 491 ? 9.133 10.211 18.656 1 94 491 LEU A N 1
ATOM 3692 C CA . LEU A 1 491 ? 8.273 11.18 17.984 1 94 491 LEU A CA 1
ATOM 3693 C C . LEU A 1 491 ? 6.953 11.344 18.734 1 94 491 LEU A C 1
ATOM 3695 O O . LEU A 1 491 ? 6.391 12.438 18.781 1 94 491 LEU A O 1
ATOM 3699 N N . ALA A 1 492 ? 6.434 10.273 19.312 1 92.56 492 ALA A N 1
ATOM 3700 C CA . ALA A 1 492 ? 5.23 10.367 20.125 1 92.56 492 ALA A CA 1
ATOM 3701 C C . ALA A 1 492 ? 5.465 11.266 21.344 1 92.56 492 ALA A C 1
ATOM 3703 O O . ALA A 1 492 ? 4.609 12.078 21.703 1 92.56 492 ALA A O 1
ATOM 3704 N N . ALA A 1 493 ? 6.586 11.078 21.922 1 94.25 493 ALA A N 1
ATOM 3705 C CA . ALA A 1 493 ? 6.934 11.914 23.062 1 94.25 493 ALA A CA 1
ATOM 3706 C C . ALA A 1 493 ? 7.055 13.383 22.672 1 94.25 493 ALA A C 1
ATOM 3708 O O . ALA A 1 493 ? 6.578 14.266 23.391 1 94.25 493 ALA A O 1
ATOM 3709 N N . ALA A 1 494 ? 7.723 13.57 21.562 1 94.19 494 ALA A N 1
ATOM 3710 C CA . ALA A 1 494 ? 7.855 14.938 21.078 1 94.19 494 ALA A CA 1
ATOM 3711 C C . ALA A 1 494 ? 6.488 15.57 20.844 1 94.19 494 ALA A C 1
ATOM 3713 O O . ALA A 1 494 ? 6.246 16.719 21.25 1 94.19 494 ALA A O 1
ATOM 3714 N N . GLN A 1 495 ? 5.629 14.844 20.266 1 91.19 495 GLN A N 1
ATOM 3715 C CA . GLN A 1 495 ? 4.281 15.336 20 1 91.19 495 GLN A CA 1
ATOM 3716 C C . GLN A 1 495 ? 3.549 15.648 21.297 1 91.19 495 GLN A C 1
ATOM 3718 O O . GLN A 1 495 ? 2.949 16.719 21.438 1 91.19 495 GLN A O 1
ATOM 3723 N N . HIS A 1 496 ? 3.588 14.805 22.234 1 90.38 496 HIS A N 1
ATOM 3724 C CA . HIS A 1 496 ? 2.898 14.969 23.5 1 90.38 496 HIS A CA 1
ATOM 3725 C C . HIS A 1 496 ? 3.398 16.203 24.25 1 90.38 496 HIS A C 1
ATOM 3727 O O . HIS A 1 496 ? 2.602 17 24.734 1 90.38 496 HIS A O 1
ATOM 3733 N N . ASN A 1 497 ? 4.684 16.328 24.219 1 93.62 497 ASN A N 1
ATOM 3734 C CA . ASN A 1 497 ? 5.277 17.453 24.953 1 93.62 497 ASN A CA 1
ATOM 3735 C C . ASN A 1 497 ? 4.988 18.781 24.266 1 93.62 497 ASN A C 1
ATOM 3737 O O . ASN A 1 497 ? 4.793 19.797 24.938 1 93.62 497 ASN A O 1
ATOM 3741 N N . LEU A 1 498 ? 4.98 18.766 22.984 1 92 498 LEU A N 1
ATOM 3742 C CA . LEU A 1 498 ? 4.641 19.984 22.25 1 92 498 LEU A CA 1
ATOM 3743 C C . LEU A 1 498 ? 3.174 20.344 22.453 1 92 498 LEU A C 1
ATOM 3745 O O . LEU A 1 498 ? 2.838 21.516 22.594 1 92 498 LEU A O 1
ATOM 3749 N N . ASP A 1 499 ? 2.334 19.406 22.484 1 88.44 499 ASP A N 1
ATOM 3750 C CA . ASP A 1 499 ? 0.916 19.625 22.75 1 88.44 499 ASP A CA 1
ATOM 3751 C C . ASP A 1 499 ? 0.702 20.203 24.141 1 88.44 499 ASP A C 1
ATOM 3753 O O . ASP A 1 499 ? -0.089 21.141 24.312 1 88.44 499 ASP A O 1
ATOM 3757 N N . ARG A 1 500 ? 1.374 19.688 25.047 1 90.75 500 ARG A N 1
ATOM 3758 C CA . ARG A 1 500 ? 1.277 20.172 26.422 1 90.75 500 ARG A CA 1
ATOM 3759 C C . ARG A 1 500 ? 1.736 21.625 26.516 1 90.75 500 ARG A C 1
ATOM 3761 O O . ARG A 1 500 ? 1.119 22.438 27.219 1 90.75 500 ARG A O 1
ATOM 3768 N N . LEU A 1 501 ? 2.785 21.891 25.812 1 92.56 501 LEU A N 1
ATOM 3769 C CA . LEU A 1 501 ? 3.285 23.25 25.812 1 92.56 501 LEU A CA 1
ATOM 3770 C C . LEU A 1 501 ? 2.258 24.219 25.219 1 92.56 501 LEU A C 1
ATOM 3772 O O . LEU A 1 501 ? 2.021 25.297 25.766 1 92.56 501 LEU A O 1
ATOM 3776 N N . SER A 1 502 ? 1.708 23.812 24.141 1 89.19 502 SER A N 1
ATOM 3777 C CA . SER A 1 502 ? 0.683 24.641 23.516 1 89.19 502 SER A CA 1
ATOM 3778 C C . SER A 1 502 ? -0.505 24.844 24.438 1 89.19 502 SER A C 1
ATOM 3780 O O . SER A 1 502 ? -1.031 25.953 24.547 1 89.19 502 SER A O 1
ATOM 3782 N N . GLU A 1 503 ? -0.919 23.875 25.156 1 87.75 503 GLU A N 1
ATOM 3783 C CA . GLU A 1 503 ? -2.029 23.953 26.094 1 87.75 503 GLU A CA 1
ATOM 3784 C C . GLU A 1 503 ? -1.699 24.891 27.25 1 87.75 503 GLU A C 1
ATOM 3786 O O . GLU A 1 503 ? -2.549 25.656 27.703 1 87.75 503 GLU A O 1
ATOM 3791 N N . ILE A 1 504 ? -0.547 24.781 27.688 1 93.56 504 ILE A N 1
ATOM 3792 C CA . ILE A 1 504 ? -0.11 25.609 28.781 1 93.56 504 ILE A CA 1
ATOM 3793 C C . ILE A 1 504 ? -0.107 27.078 28.359 1 93.56 504 ILE A C 1
ATOM 3795 O O . ILE A 1 504 ? -0.614 27.953 29.062 1 93.56 504 ILE A O 1
ATOM 3799 N N . LEU A 1 505 ? 0.42 27.344 27.172 1 93.31 505 LEU A N 1
ATOM 3800 C CA . LEU A 1 505 ? 0.481 28.719 26.672 1 93.31 505 LEU A CA 1
ATOM 3801 C C . LEU A 1 505 ? -0.92 29.297 26.484 1 93.31 505 LEU A C 1
ATOM 3803 O O . LEU A 1 505 ? -1.173 30.453 26.828 1 93.31 505 LEU A O 1
ATOM 3807 N N . PHE A 1 506 ? -1.752 28.5 26.062 1 90 506 PHE A N 1
ATOM 3808 C CA . PHE A 1 506 ? -3.121 28.953 25.844 1 90 506 PHE A CA 1
ATOM 3809 C C . PHE A 1 506 ? -3.812 29.234 27.172 1 90 506 PHE A C 1
ATOM 3811 O O . PHE A 1 506 ? -4.488 30.25 27.328 1 90 506 PHE A O 1
ATOM 3818 N N . THR A 1 507 ? -3.662 28.359 28.109 1 91.69 507 THR A N 1
ATOM 3819 C CA . THR A 1 507 ? -4.27 28.5 29.422 1 91.69 507 THR A CA 1
ATOM 3820 C C . THR A 1 507 ? -3.738 29.75 30.125 1 91.69 507 THR A C 1
ATOM 3822 O O . THR A 1 507 ? -4.496 30.484 30.766 1 91.69 507 THR A O 1
ATOM 3825 N N . LEU A 1 508 ? -2.504 29.953 29.906 1 94.75 508 LEU A N 1
ATOM 3826 C CA . LEU A 1 508 ? -1.898 31.141 30.484 1 94.75 508 LEU A CA 1
ATOM 3827 C C . LEU A 1 508 ? -2.451 32.406 29.828 1 94.75 508 LEU A C 1
ATOM 3829 O O . LEU A 1 508 ? -2.645 33.438 30.5 1 94.75 508 LEU A O 1
ATOM 3833 N N . ALA A 1 509 ? -2.656 32.312 28.531 1 93.25 509 ALA A N 1
ATOM 3834 C CA . ALA A 1 509 ? -3.244 33.438 27.828 1 93.25 509 ALA A CA 1
ATOM 3835 C C . ALA A 1 509 ? -4.637 33.781 28.375 1 93.25 509 ALA A C 1
ATOM 3837 O O . ALA A 1 509 ? -4.957 34.938 28.625 1 93.25 509 ALA A O 1
ATOM 3838 N N . VAL A 1 510 ? -5.414 32.781 28.594 1 93.38 510 VAL A N 1
ATOM 3839 C CA . VAL A 1 510 ? -6.758 32.938 29.125 1 93.38 510 VAL A CA 1
ATOM 3840 C C . VAL A 1 510 ? -6.684 33.5 30.547 1 93.38 510 VAL A C 1
ATOM 3842 O O . VAL A 1 510 ? -7.438 34.406 30.906 1 93.38 510 VAL A O 1
ATOM 3845 N N . ALA A 1 511 ? -5.781 33.062 31.297 1 95.62 511 ALA A N 1
ATOM 3846 C CA . ALA A 1 511 ? -5.621 33.469 32.688 1 95.62 511 ALA A CA 1
ATOM 3847 C C . ALA A 1 511 ? -5.23 34.969 32.75 1 95.62 511 ALA A C 1
ATOM 3849 O O . ALA A 1 511 ? -5.723 35.688 33.594 1 95.62 511 ALA A O 1
ATOM 3850 N N . VAL A 1 512 ? -4.344 35.375 31.859 1 95.06 512 VAL A N 1
ATOM 3851 C CA . VAL A 1 512 ? -3.867 36.75 31.859 1 95.06 512 VAL A CA 1
ATOM 3852 C C . VAL A 1 512 ? -5.023 37.688 31.547 1 95.06 512 VAL A C 1
ATOM 3854 O O . VAL A 1 512 ? -5.199 38.719 32.219 1 95.06 512 VAL A O 1
ATOM 3857 N N . VAL A 1 513 ? -5.793 37.375 30.594 1 93.88 513 VAL A N 1
ATOM 3858 C CA . VAL A 1 513 ? -6.922 38.219 30.203 1 93.88 513 VAL A CA 1
ATOM 3859 C C . VAL A 1 513 ? -7.977 38.219 31.312 1 93.88 513 VAL A C 1
ATOM 3861 O O . VAL A 1 513 ? -8.523 39.25 31.656 1 93.88 513 VAL A O 1
ATOM 3864 N N . ALA A 1 514 ? -8.203 37.094 31.922 1 95.25 514 ALA A N 1
ATOM 3865 C CA . ALA A 1 514 ? -9.164 36.969 33 1 95.25 514 ALA A CA 1
ATOM 3866 C C . ALA A 1 514 ? -8.719 37.781 34.219 1 95.25 514 ALA A C 1
ATOM 3868 O O . ALA A 1 514 ? -9.539 38.469 34.844 1 95.25 514 ALA A O 1
ATOM 3869 N N . LEU A 1 515 ? -7.473 37.688 34.469 1 94.75 515 LEU A N 1
ATOM 3870 C CA . LEU A 1 515 ? -6.934 38.406 35.594 1 94.75 515 LEU A CA 1
ATOM 3871 C C . LEU A 1 515 ? -7.07 39.906 35.406 1 94.75 515 LEU A C 1
ATOM 3873 O O . LEU A 1 515 ? -7.441 40.656 36.312 1 94.75 515 LEU A O 1
ATOM 3877 N N . TYR A 1 516 ? -6.746 40.406 34.219 1 93.75 516 TYR A N 1
ATOM 3878 C CA . TYR A 1 516 ? -6.883 41.844 33.906 1 93.75 516 TYR A CA 1
ATOM 3879 C C . TYR A 1 516 ? -8.328 42.281 34.062 1 93.75 516 TYR A C 1
ATOM 3881 O O . TYR A 1 516 ? -8.602 43.344 34.656 1 93.75 516 TYR A O 1
ATOM 3889 N N . LEU A 1 517 ? -9.273 41.5 33.594 1 94.25 517 LEU A N 1
ATOM 3890 C CA . LEU A 1 517 ? -10.688 41.844 33.688 1 94.25 517 LEU A CA 1
ATOM 3891 C C . LEU A 1 517 ? -11.164 41.812 35.125 1 94.25 517 LEU A C 1
ATOM 3893 O O . LEU A 1 517 ? -11.984 42.656 35.531 1 94.25 517 LEU A O 1
ATOM 3897 N N . ALA A 1 518 ? -10.648 40.906 35.812 1 95.12 518 ALA A N 1
ATOM 3898 C CA . ALA A 1 518 ? -11.008 40.812 37.219 1 95.12 518 ALA A CA 1
ATOM 3899 C C . ALA A 1 518 ? -10.523 42.062 38 1 95.12 518 ALA A C 1
ATOM 3901 O O . ALA A 1 518 ? -11.234 42.594 38.844 1 95.12 518 ALA A O 1
ATOM 3902 N N . LEU A 1 519 ? -9.336 42.531 37.688 1 93.88 519 LEU A N 1
ATOM 3903 C CA . LEU A 1 519 ? -8.781 43.688 38.344 1 93.88 519 LEU A CA 1
ATOM 3904 C C . LEU A 1 519 ? -9.539 44.938 37.938 1 93.88 519 LEU A C 1
ATOM 3906 O O . LEU A 1 519 ? -9.758 45.844 38.75 1 93.88 519 LEU A O 1
ATOM 3910 N N . GLU A 1 520 ? -9.898 44.969 36.719 1 92.81 520 GLU A N 1
ATOM 3911 C CA . GLU A 1 520 ? -10.719 46.062 36.25 1 92.81 520 GLU A CA 1
ATOM 3912 C C . GLU A 1 520 ? -12.078 46.094 36.938 1 92.81 520 GLU A C 1
ATOM 3914 O O . GLU A 1 520 ? -12.594 47.156 37.312 1 92.81 520 GLU A O 1
ATOM 3919 N N . GLY A 1 521 ? -12.633 44.969 37.062 1 92.94 521 GLY A N 1
ATOM 3920 C CA . GLY A 1 521 ? -13.891 44.844 37.812 1 92.94 521 GLY A CA 1
ATOM 3921 C C . GLY A 1 521 ? -13.766 45.219 39.25 1 92.94 521 GLY A C 1
ATOM 3922 O O . GLY A 1 521 ? -14.625 45.906 39.812 1 92.94 521 GLY A O 1
ATOM 3923 N N . ALA A 1 522 ? -12.688 44.844 39.812 1 94.94 522 ALA A N 1
ATOM 3924 C CA . ALA A 1 522 ? -12.445 45.156 41.219 1 94.94 522 ALA A CA 1
ATOM 3925 C C . ALA A 1 522 ? -12.25 46.656 41.406 1 94.94 522 ALA A C 1
ATOM 3927 O O . ALA A 1 522 ? -12.664 47.219 42.438 1 94.94 522 ALA A O 1
ATOM 3928 N N . ALA A 1 523 ? -11.586 47.219 40.438 1 93.56 523 ALA A N 1
ATOM 3929 C CA . ALA A 1 523 ? -11.398 48.656 40.5 1 93.56 523 ALA A CA 1
ATOM 3930 C C . ALA A 1 523 ? -12.727 49.375 40.312 1 93.56 523 ALA A C 1
ATOM 3932 O O . ALA A 1 523 ? -12.977 50.406 40.969 1 93.56 523 ALA A O 1
ATOM 3933 N N . ALA A 1 524 ? -13.516 48.844 39.5 1 91.06 524 ALA A N 1
ATOM 3934 C CA . ALA A 1 524 ? -14.828 49.469 39.281 1 91.06 524 ALA A CA 1
ATOM 3935 C C . ALA A 1 524 ? -15.703 49.344 40.531 1 91.06 524 ALA A C 1
ATOM 3937 O O . ALA A 1 524 ? -16.516 50.25 40.812 1 91.06 524 ALA A O 1
ATOM 3938 N N . LEU A 1 525 ? -15.438 48.406 41.312 1 93.62 525 LEU A N 1
ATOM 3939 C CA . LEU A 1 525 ? -16.188 48.188 42.531 1 93.62 525 LEU A CA 1
ATOM 3940 C C . LEU A 1 525 ? -15.492 48.844 43.719 1 93.62 525 LEU A C 1
ATOM 3942 O O . LEU A 1 525 ? -15.938 48.719 44.875 1 93.62 525 LEU A O 1
ATOM 3946 N N . LYS A 1 526 ? -14.359 49.438 43.5 1 93.38 526 LYS A N 1
ATOM 3947 C CA . LYS A 1 526 ? -13.586 50.219 44.469 1 93.38 526 LYS A CA 1
ATOM 3948 C C . LYS A 1 526 ? -12.945 49.281 45.5 1 93.38 526 LYS A C 1
ATOM 3950 O O . LYS A 1 526 ? -12.773 49.688 46.656 1 93.38 526 LYS A O 1
ATOM 3955 N N . LEU A 1 527 ? -12.719 48.188 45 1 93.56 527 LEU A N 1
ATOM 3956 C CA . LEU A 1 527 ? -12.039 47.219 45.875 1 93.56 527 LEU A CA 1
ATOM 3957 C C . LEU A 1 527 ? -10.523 47.375 45.75 1 93.56 527 LEU A C 1
ATOM 3959 O O . LEU A 1 527 ? -9.797 47.031 46.688 1 93.56 527 LEU A O 1
ATOM 3963 N N . VAL A 1 528 ? -10.109 47.781 44.531 1 91.19 528 VAL A N 1
ATOM 3964 C CA . VAL A 1 528 ? -8.703 48.062 44.281 1 91.19 528 VAL A CA 1
ATOM 3965 C C . VAL A 1 528 ? -8.555 49.438 43.625 1 91.19 528 VAL A C 1
ATOM 3967 O O . VAL A 1 528 ? -9.508 49.938 43.031 1 91.19 528 VAL A O 1
ATOM 3970 N N . SER A 1 529 ? -7.445 50 43.875 1 92.5 529 SER A N 1
ATOM 3971 C CA . SER A 1 529 ? -7.207 51.312 43.281 1 92.5 529 SER A CA 1
ATOM 3972 C C . SER A 1 529 ? -7.164 51.25 41.75 1 92.5 529 SER A C 1
ATOM 3974 O O . SER A 1 529 ? -6.691 50.281 41.188 1 92.5 529 SER A O 1
ATOM 3976 N N . GLU A 1 530 ? -7.66 52.219 41.125 1 89.12 530 GLU A N 1
ATOM 3977 C CA . GLU A 1 530 ? -7.684 52.312 39.688 1 89.12 530 GLU A CA 1
ATOM 3978 C C . GLU A 1 530 ? -6.27 52.312 39.094 1 89.12 530 GLU A C 1
ATOM 3980 O O . GLU A 1 530 ? -6.066 52.031 37.938 1 89.12 530 GLU A O 1
ATOM 3985 N N . ALA A 1 531 ? -5.379 52.562 39.969 1 90.19 531 ALA A N 1
ATOM 3986 C CA . ALA A 1 531 ? -3.986 52.656 39.531 1 90.19 531 ALA A CA 1
ATOM 3987 C C . ALA A 1 531 ? -3.406 51.281 39.281 1 90.19 531 ALA A C 1
ATOM 3989 O O . ALA A 1 531 ? -2.48 51.125 38.469 1 90.19 531 ALA A O 1
ATOM 3990 N N . VAL A 1 532 ? -4.055 50.344 39.844 1 89.69 532 VAL A N 1
ATOM 3991 C CA . VAL A 1 532 ? -3.496 49 39.75 1 89.69 532 VAL A CA 1
ATOM 3992 C C . VAL A 1 532 ? -3.717 48.469 38.344 1 89.69 532 VAL A C 1
ATOM 3994 O O . VAL A 1 532 ? -2.762 48.094 37.656 1 89.69 532 VAL A O 1
ATOM 3997 N N . PRO A 1 533 ? -4.961 48.406 37.844 1 89 533 PRO A N 1
ATOM 3998 C CA . PRO A 1 533 ? -5.137 47.938 36.469 1 89 533 PRO A CA 1
ATOM 3999 C C . PRO A 1 533 ? -4.426 48.812 35.438 1 89 533 PRO A C 1
ATOM 4001 O O . PRO A 1 533 ? -3.957 48.312 34.406 1 89 533 PRO A O 1
ATOM 4004 N N . HIS A 1 534 ? -4.316 50.031 35.719 1 86.94 534 HIS A N 1
ATOM 4005 C CA . HIS A 1 534 ? -3.633 50.938 34.812 1 86.94 534 HIS A CA 1
ATOM 4006 C C . HIS A 1 534 ? -2.137 50.625 34.75 1 86.94 534 HIS A C 1
ATOM 4008 O O . HIS A 1 534 ? -1.521 50.719 33.688 1 86.94 534 HIS A O 1
ATOM 4014 N N . ALA A 1 535 ? -1.622 50.188 35.875 1 87.75 535 ALA A N 1
ATOM 4015 C CA . ALA A 1 535 ? -0.188 49.906 35.969 1 87.75 535 ALA A CA 1
ATOM 4016 C C . ALA A 1 535 ? 0.177 48.656 35.219 1 87.75 535 ALA A C 1
ATOM 4018 O O . ALA A 1 535 ? 1.277 48.531 34.656 1 87.75 535 ALA A O 1
ATOM 4019 N N . ILE A 1 536 ? -0.762 47.75 35.094 1 89.56 536 ILE A N 1
ATOM 4020 C CA . ILE A 1 536 ? -0.399 46.469 34.5 1 89.56 536 ILE A CA 1
ATOM 4021 C C . ILE A 1 536 ? -1.01 46.375 33.094 1 89.56 536 ILE A C 1
ATOM 4023 O O . ILE A 1 536 ? -0.821 45.375 32.406 1 89.56 536 ILE A O 1
ATOM 4027 N N . SER A 1 537 ? -1.669 47.375 32.719 1 89.5 537 SER A N 1
ATOM 4028 C CA . SER A 1 537 ? -2.42 47.344 31.469 1 89.5 537 SER A CA 1
ATOM 4029 C C . SER A 1 537 ? -1.515 47 30.281 1 89.5 537 SER A C 1
ATOM 4031 O O . SER A 1 537 ? -1.791 46.062 29.516 1 89.5 537 SER A O 1
ATOM 4033 N N . ASN A 1 538 ? -0.373 47.656 30.141 1 89.69 538 ASN A N 1
ATOM 4034 C CA . ASN A 1 538 ? 0.529 47.469 29.016 1 89.69 538 ASN A CA 1
ATOM 4035 C C . ASN A 1 538 ? 1.183 46.094 29.062 1 89.69 538 ASN A C 1
ATOM 4037 O O . ASN A 1 538 ? 1.271 45.406 28.031 1 89.69 538 ASN A O 1
ATOM 4041 N N . ALA A 1 539 ? 1.508 45.719 30.188 1 91.69 539 ALA A N 1
ATOM 4042 C CA . ALA A 1 539 ? 2.145 44.406 30.328 1 91.69 539 ALA A CA 1
ATOM 4043 C C . ALA A 1 539 ? 1.154 43.281 30.062 1 91.69 539 ALA A C 1
ATOM 4045 O O . ALA A 1 539 ? 1.505 42.281 29.438 1 91.69 539 ALA A O 1
ATOM 4046 N N . SER A 1 540 ? -0.011 43.438 30.562 1 92.19 540 SER A N 1
ATOM 4047 C CA . SER A 1 540 ? -1.036 42.406 30.328 1 92.19 540 SER A CA 1
ATOM 4048 C C . SER A 1 540 ? -1.375 42.312 28.844 1 92.19 540 SER A C 1
ATOM 4050 O O . SER A 1 540 ? -1.607 41.188 28.344 1 92.19 540 SER A O 1
ATOM 4052 N N . THR A 1 541 ? -1.355 43.375 28.203 1 91.25 541 THR A N 1
ATOM 4053 C CA . THR A 1 541 ? -1.615 43.375 26.766 1 91.25 541 THR A CA 1
ATOM 4054 C C . THR A 1 541 ? -0.5 42.656 26.016 1 91.25 541 THR A C 1
ATOM 4056 O O . THR A 1 541 ? -0.768 41.844 25.109 1 91.25 541 THR A O 1
ATOM 4059 N N . TRP A 1 542 ? 0.675 42.969 26.344 1 93.44 542 TRP A N 1
ATOM 4060 C CA . TRP A 1 542 ? 1.819 42.312 25.703 1 93.44 542 TRP A CA 1
ATOM 4061 C C . TRP A 1 542 ? 1.79 40.812 25.922 1 93.44 542 TRP A C 1
ATOM 4063 O O . TRP A 1 542 ? 2.033 40.031 25 1 93.44 542 TRP A O 1
ATOM 4073 N N . LEU A 1 543 ? 1.444 40.406 27.109 1 94.44 543 LEU A N 1
ATOM 4074 C CA . LEU A 1 543 ? 1.366 38.969 27.406 1 94.44 543 LEU A CA 1
ATOM 4075 C C . LEU A 1 543 ? 0.211 38.312 26.656 1 94.44 543 LEU A C 1
ATOM 4077 O O . LEU A 1 543 ? 0.322 37.188 26.219 1 94.44 543 LEU A O 1
ATOM 4081 N N . ALA A 1 544 ? -0.848 39.031 26.547 1 91.38 544 ALA A N 1
ATOM 4082 C CA . ALA A 1 544 ? -2.039 38.531 25.875 1 91.38 544 ALA A CA 1
ATOM 4083 C C . ALA A 1 544 ? -1.773 38.281 24.391 1 91.38 544 ALA A C 1
ATOM 4085 O O . ALA A 1 544 ? -2.428 37.438 23.766 1 91.38 544 ALA A O 1
ATOM 4086 N N . VAL A 1 545 ? -0.794 38.969 23.844 1 91.62 545 VAL A N 1
ATOM 4087 C CA . VAL A 1 545 ? -0.412 38.75 22.453 1 91.62 545 VAL A CA 1
ATOM 4088 C C . VAL A 1 545 ? 0.685 37.688 22.375 1 91.62 545 VAL A C 1
ATOM 4090 O O . VAL A 1 545 ? 0.629 36.812 21.531 1 91.62 545 VAL A O 1
ATOM 4093 N N . MET A 1 546 ? 1.585 37.781 23.266 1 93.94 546 MET A N 1
ATOM 4094 C CA . MET A 1 546 ? 2.77 36.906 23.219 1 93.94 546 MET A CA 1
ATOM 4095 C C . MET A 1 546 ? 2.389 35.438 23.375 1 93.94 546 MET A C 1
ATOM 4097 O O . MET A 1 546 ? 2.818 34.594 22.594 1 93.94 546 MET A O 1
ATOM 4101 N N . LEU A 1 547 ? 1.586 35.156 24.359 1 94.31 547 LEU A N 1
ATOM 4102 C CA . LEU A 1 547 ? 1.312 33.75 24.719 1 94.31 547 LEU A CA 1
ATOM 4103 C C . LEU A 1 547 ? 0.59 33.031 23.594 1 94.31 547 LEU A C 1
ATOM 4105 O O . LEU A 1 547 ? 1.057 32 23.125 1 94.31 547 LEU A O 1
ATOM 4109 N N . PRO A 1 548 ? -0.437 33.562 23.062 1 89.62 548 PRO A N 1
ATOM 4110 C CA . PRO A 1 548 ? -1.07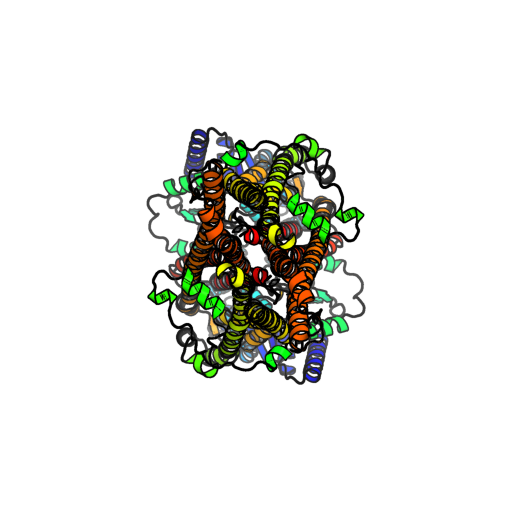3 32.844 21.953 1 89.62 548 PRO A CA 1
ATOM 4111 C C . PRO A 1 548 ? -0.217 32.844 20.688 1 89.62 548 PRO A C 1
ATOM 4113 O O . PRO A 1 548 ? -0.279 31.891 19.906 1 89.62 548 PRO A O 1
ATOM 4116 N N . THR A 1 549 ? 0.573 33.906 20.469 1 91.06 549 THR A N 1
ATOM 4117 C CA . THR A 1 549 ? 1.432 33.969 19.297 1 91.06 549 THR A CA 1
ATOM 4118 C C . THR A 1 549 ? 2.471 32.844 19.328 1 91.06 549 THR A C 1
ATOM 4120 O O . THR A 1 549 ? 2.686 32.156 18.344 1 91.06 549 THR A O 1
ATOM 4123 N N . PHE A 1 550 ? 3.039 32.688 20.484 1 92.38 550 PHE A N 1
ATOM 4124 C CA . PHE A 1 550 ? 3.982 31.578 20.625 1 92.38 550 PHE A CA 1
ATOM 4125 C C . PHE A 1 550 ? 3.256 30.234 20.594 1 92.38 550 PHE A C 1
ATOM 4127 O O . PHE A 1 550 ? 3.787 29.25 20.094 1 92.38 550 PHE A O 1
ATOM 4134 N N . GLY A 1 551 ? 2.092 30.188 21.172 1 89.12 551 GLY A N 1
ATOM 4135 C CA . GLY A 1 551 ? 1.284 28.984 21.062 1 89.12 551 GLY A CA 1
ATOM 4136 C C . GLY A 1 551 ? 0.997 28.578 19.625 1 89.12 551 GLY A C 1
ATOM 4137 O O . GLY A 1 551 ? 1.079 27.406 19.266 1 89.12 551 GLY A O 1
ATOM 4138 N N . ALA A 1 552 ? 0.688 29.531 18.797 1 86.75 552 ALA A N 1
ATOM 4139 C CA . ALA A 1 552 ? 0.431 29.281 17.375 1 86.75 552 ALA A CA 1
ATOM 4140 C C . ALA A 1 552 ? 1.687 28.766 16.672 1 86.75 552 ALA A C 1
ATOM 4142 O O . ALA A 1 552 ? 1.605 27.922 15.781 1 86.75 552 ALA A O 1
ATOM 4143 N N . ALA A 1 553 ? 2.805 29.344 17.047 1 89.88 553 ALA A N 1
ATOM 4144 C CA . ALA A 1 553 ? 4.062 28.891 16.453 1 89.88 553 ALA A CA 1
ATOM 4145 C C . ALA A 1 553 ? 4.336 27.422 16.828 1 89.88 553 ALA A C 1
ATOM 4147 O O . ALA A 1 553 ? 4.801 26.656 15.984 1 89.88 553 ALA A O 1
ATOM 4148 N N . VAL A 1 554 ? 4.086 27.094 18.078 1 90.44 554 VAL A N 1
ATOM 4149 C CA . VAL A 1 554 ? 4.262 25.703 18.516 1 90.44 554 VAL A CA 1
ATOM 4150 C C . VAL A 1 554 ? 3.322 24.797 17.734 1 90.44 554 VAL A C 1
ATOM 4152 O O . VAL A 1 554 ? 3.717 23.703 17.297 1 90.44 554 VAL A O 1
ATOM 4155 N N . ALA A 1 555 ? 2.113 25.234 17.547 1 84.25 555 ALA A N 1
ATOM 4156 C CA . ALA A 1 555 ? 1.168 24.453 16.75 1 84.25 555 ALA A CA 1
ATOM 4157 C C . ALA A 1 555 ? 1.661 24.297 15.312 1 84.25 555 ALA A C 1
ATOM 4159 O O . ALA A 1 555 ? 1.562 23.219 14.727 1 84.25 555 ALA A O 1
ATOM 4160 N N . GLY A 1 556 ? 2.199 25.391 14.773 1 83.94 556 GLY A N 1
ATOM 4161 C CA . GLY A 1 556 ? 2.777 25.328 13.438 1 83.94 556 GLY A CA 1
ATOM 4162 C C . GLY A 1 556 ? 3.91 24.328 13.336 1 83.94 556 GLY A C 1
ATOM 4163 O O . GLY A 1 556 ? 3.979 23.562 12.367 1 83.94 556 GLY A O 1
ATOM 4164 N N . ILE A 1 557 ? 4.77 24.328 14.336 1 89.25 557 ILE A N 1
ATOM 4165 C CA . ILE A 1 557 ? 5.891 23.391 14.383 1 89.25 557 ILE A CA 1
ATOM 4166 C C . ILE A 1 557 ? 5.367 21.953 14.445 1 89.25 557 ILE A C 1
ATOM 4168 O O . ILE A 1 557 ? 5.871 21.078 13.75 1 89.25 557 ILE A O 1
ATOM 4172 N N . ARG A 1 558 ? 4.383 21.781 15.188 1 87 558 ARG A N 1
ATOM 4173 C CA . ARG A 1 558 ? 3.797 20.453 15.328 1 87 558 ARG A CA 1
ATOM 4174 C C . ARG A 1 558 ? 3.193 19.969 14.016 1 87 558 ARG A C 1
ATOM 4176 O O . ARG A 1 558 ? 3.41 18.828 13.609 1 87 558 ARG A O 1
ATOM 4183 N N . TYR A 1 559 ? 2.42 20.875 13.352 1 81.19 559 TYR A N 1
ATOM 4184 C CA . TYR A 1 559 ? 1.759 20.5 12.109 1 81.19 559 TYR A CA 1
ATOM 4185 C C . TYR A 1 559 ? 2.775 20.297 10.992 1 81.19 559 TYR A C 1
ATOM 4187 O O . TYR A 1 559 ? 2.635 19.391 10.172 1 81.19 559 TYR A O 1
ATOM 4195 N N . PHE A 1 560 ? 3.816 21.125 11.039 1 84.31 560 PHE A N 1
ATOM 4196 C CA . PHE A 1 560 ? 4.867 20.969 10.039 1 84.31 560 PHE A CA 1
ATOM 4197 C C . PHE A 1 560 ? 5.672 19.703 10.297 1 84.31 560 PHE A C 1
ATOM 4199 O O . PHE A 1 560 ? 5.93 18.922 9.375 1 84.31 560 PHE A O 1
ATOM 4206 N N . GLY A 1 561 ? 6.051 19.562 11.531 1 86.69 561 GLY A N 1
ATOM 4207 C CA . GLY A 1 561 ? 6.836 18.391 11.875 1 86.69 561 GLY A CA 1
ATOM 4208 C C . GLY A 1 561 ? 6.043 17.094 11.781 1 86.69 561 GLY A C 1
ATOM 4209 O O . GLY A 1 561 ? 6.617 16.016 11.594 1 86.69 561 GLY A O 1
ATOM 4210 N N . ASP A 1 562 ? 4.703 17.234 11.969 1 86.75 562 ASP A N 1
ATOM 4211 C CA . ASP A 1 562 ? 3.783 16.109 11.891 1 86.75 562 ASP A CA 1
ATOM 4212 C C . ASP A 1 562 ? 4.32 14.906 12.664 1 86.75 562 ASP A C 1
ATOM 4214 O O . ASP A 1 562 ? 4.375 13.789 12.141 1 86.75 562 ASP A O 1
ATOM 4218 N N . PHE A 1 563 ? 4.781 15.094 13.898 1 88.88 563 PHE A N 1
ATOM 4219 C CA . PHE A 1 563 ? 5.426 14.094 14.742 1 88.88 563 PHE A CA 1
ATOM 4220 C C . PHE A 1 563 ? 4.477 12.93 15.016 1 88.88 563 PHE A C 1
ATOM 4222 O O . PHE A 1 563 ? 4.898 11.773 15.047 1 88.88 563 PHE A O 1
ATOM 4229 N N . GLU A 1 564 ? 3.277 13.219 15.172 1 85.38 564 GLU A N 1
ATOM 4230 C CA . GLU A 1 564 ? 2.295 12.172 15.445 1 85.38 564 GLU A CA 1
ATOM 4231 C C . GLU A 1 564 ? 2.158 11.219 14.266 1 85.38 564 GLU A C 1
ATOM 4233 O O . GLU A 1 564 ? 2.127 10 14.445 1 85.38 564 GLU A O 1
ATOM 4238 N N . ARG A 1 565 ? 2.01 11.836 13.156 1 84.5 565 ARG A N 1
ATOM 4239 C CA . ARG A 1 565 ? 1.859 11.016 11.953 1 84.5 565 ARG A CA 1
ATOM 4240 C C . ARG A 1 565 ? 3.094 10.156 11.727 1 84.5 565 ARG A C 1
ATOM 4242 O O . ARG A 1 565 ? 2.979 8.977 11.383 1 84.5 565 ARG A O 1
ATOM 4249 N N . PHE A 1 566 ? 4.242 10.719 11.859 1 89.19 566 PHE A N 1
ATOM 4250 C CA . PHE A 1 566 ? 5.469 9.961 11.641 1 89.19 566 PHE A CA 1
ATOM 4251 C C . PHE A 1 566 ? 5.625 8.875 12.703 1 89.19 566 PHE A C 1
ATOM 4253 O O . PHE A 1 566 ? 6.16 7.797 12.422 1 89.19 566 PHE A O 1
ATOM 4260 N N . SER A 1 567 ? 5.18 9.203 13.859 1 90.5 567 SER A N 1
ATOM 4261 C CA . SER A 1 567 ? 5.172 8.172 14.898 1 90.5 567 SER A CA 1
ATOM 4262 C C . SER A 1 567 ? 4.285 6.996 14.508 1 90.5 567 SER A C 1
ATOM 4264 O O . SER A 1 567 ? 4.695 5.84 14.617 1 90.5 567 SER A O 1
ATOM 4266 N N . ALA A 1 568 ? 3.125 7.277 14.023 1 85.75 568 ALA A N 1
ATOM 4267 C CA . ALA A 1 568 ? 2.182 6.238 13.625 1 85.75 568 ALA A CA 1
ATOM 4268 C C . ALA A 1 568 ? 2.734 5.414 12.461 1 85.75 568 ALA A C 1
ATOM 4270 O O . ALA A 1 568 ? 2.625 4.188 12.461 1 85.75 568 ALA A O 1
ATOM 4271 N N . ILE A 1 569 ? 3.322 6.094 11.477 1 87.12 569 ILE A N 1
ATOM 4272 C CA . ILE A 1 569 ? 3.908 5.418 10.328 1 87.12 569 ILE A CA 1
ATOM 4273 C C . ILE A 1 569 ? 5.016 4.473 10.797 1 87.12 569 ILE A C 1
ATOM 4275 O O . ILE A 1 569 ? 5.082 3.322 10.352 1 87.12 569 ILE A O 1
ATOM 4279 N N . SER A 1 570 ? 5.809 4.961 11.68 1 92.81 570 SER A N 1
ATOM 4280 C CA . SER A 1 570 ? 6.895 4.133 12.195 1 92.81 570 SER A CA 1
ATOM 4281 C C . SER A 1 570 ? 6.363 2.959 13.008 1 92.81 570 SER A C 1
ATOM 4283 O O . SER A 1 570 ? 6.898 1.852 12.93 1 92.81 570 SER A O 1
ATOM 4285 N N . GLN A 1 571 ? 5.363 3.205 13.766 1 91.25 571 GLN A N 1
ATOM 4286 C CA . GLN A 1 571 ? 4.773 2.129 14.555 1 91.25 571 GLN A CA 1
ATOM 4287 C C . GLN A 1 571 ? 4.219 1.025 13.664 1 91.25 571 GLN A C 1
ATOM 4289 O O . GLN A 1 571 ? 4.453 -0.159 13.914 1 91.25 571 GLN A O 1
ATOM 4294 N N . VAL A 1 572 ? 3.516 1.39 12.664 1 87.88 572 VAL A N 1
ATOM 4295 C CA . VAL A 1 572 ? 2.945 0.421 11.734 1 87.88 572 VAL A CA 1
ATOM 4296 C C . VAL A 1 572 ? 4.066 -0.339 11.031 1 87.88 572 VAL A C 1
ATOM 4298 O O . VAL A 1 572 ? 3.992 -1.561 10.875 1 87.88 572 VAL A O 1
ATOM 4301 N N . SER A 1 573 ? 5.078 0.379 10.578 1 93.12 573 SER A N 1
ATOM 4302 C CA . SER A 1 573 ? 6.219 -0.271 9.938 1 93.12 573 SER A CA 1
ATOM 4303 C C . SER A 1 573 ? 6.875 -1.283 10.867 1 93.12 573 SER A C 1
ATOM 4305 O O . SER A 1 573 ? 7.215 -2.391 10.453 1 93.12 573 SER A O 1
ATOM 4307 N N . ALA A 1 574 ? 6.984 -0.882 12.117 1 95.88 574 ALA A N 1
ATOM 4308 C CA . ALA A 1 574 ? 7.574 -1.791 13.094 1 95.88 574 ALA A CA 1
ATOM 4309 C C . ALA A 1 574 ? 6.727 -3.049 13.258 1 95.88 574 ALA A C 1
ATOM 4311 O O . ALA A 1 574 ? 7.258 -4.16 13.328 1 95.88 574 ALA A O 1
ATOM 4312 N N . GLU A 1 575 ? 5.504 -2.91 13.305 1 93.06 575 GLU A N 1
ATOM 4313 C CA . GLU A 1 575 ? 4.598 -4.043 13.469 1 93.06 575 GLU A CA 1
ATOM 4314 C C . GLU A 1 575 ? 4.656 -4.977 12.266 1 93.06 575 GLU A C 1
ATOM 4316 O O . GLU A 1 575 ? 4.664 -6.199 12.414 1 93.06 575 GLU A O 1
ATOM 4321 N N . LYS A 1 576 ? 4.676 -4.418 11.086 1 93.38 576 LYS A N 1
ATOM 4322 C CA . LYS A 1 576 ? 4.777 -5.23 9.883 1 93.38 576 LYS A CA 1
ATOM 4323 C C . LYS A 1 576 ? 6.098 -5.992 9.836 1 93.38 576 LYS A C 1
ATOM 4325 O O . LYS A 1 576 ? 6.133 -7.16 9.453 1 93.38 576 LYS A O 1
ATOM 4330 N N . LEU A 1 577 ? 7.141 -5.289 10.219 1 97.38 577 LEU A N 1
ATOM 4331 C CA . LEU A 1 577 ? 8.445 -5.941 10.242 1 97.38 577 LEU A CA 1
ATOM 4332 C C . LEU A 1 577 ? 8.484 -7.035 11.305 1 97.38 577 LEU A C 1
ATOM 4334 O O . LEU A 1 577 ? 9.133 -8.062 11.117 1 97.38 577 LEU A O 1
ATOM 4338 N N . ASP A 1 578 ? 7.805 -6.777 12.391 1 96.69 578 ASP A N 1
ATOM 4339 C CA . ASP A 1 578 ? 7.711 -7.793 13.43 1 96.69 578 ASP A CA 1
ATOM 4340 C C . ASP A 1 578 ? 7 -9.047 12.922 1 96.69 578 ASP A C 1
ATOM 4342 O O . ASP A 1 578 ? 7.383 -10.164 13.258 1 96.69 578 ASP A O 1
ATOM 4346 N N . ALA A 1 579 ? 6.012 -8.867 12.164 1 93.94 579 ALA A N 1
ATOM 4347 C CA . ALA A 1 579 ? 5.309 -9.992 11.555 1 93.94 579 ALA A CA 1
ATOM 4348 C C . ALA A 1 579 ? 6.234 -10.781 10.633 1 93.94 579 ALA A C 1
ATOM 4350 O O . ALA A 1 579 ? 6.215 -12.016 10.633 1 93.94 579 ALA A O 1
ATOM 4351 N N . VAL A 1 580 ? 7.031 -10.117 9.844 1 96.94 580 VAL A N 1
ATOM 4352 C CA . VAL A 1 580 ? 7.984 -10.789 8.961 1 96.94 580 VAL A CA 1
ATOM 4353 C C . VAL A 1 580 ? 9.016 -11.555 9.789 1 96.94 580 VAL A C 1
ATOM 4355 O O . VAL A 1 580 ? 9.367 -12.688 9.461 1 96.94 580 VAL A O 1
ATOM 4358 N N . HIS A 1 581 ? 9.453 -10.859 10.867 1 97.81 581 HIS A N 1
ATOM 4359 C CA . HIS A 1 581 ? 10.391 -11.523 11.766 1 97.81 581 HIS A CA 1
ATOM 4360 C C . HIS A 1 581 ? 9.828 -12.836 12.281 1 97.81 581 HIS A C 1
ATOM 4362 O O . HIS A 1 581 ? 10.523 -13.852 12.305 1 97.81 581 HIS A O 1
ATOM 4368 N N . SER A 1 582 ? 8.602 -12.867 12.672 1 95.81 582 SER A N 1
ATOM 4369 C CA . SER A 1 582 ? 7.953 -14.078 13.172 1 95.81 582 SER A CA 1
ATOM 4370 C C . SER A 1 582 ? 7.906 -15.164 12.102 1 95.81 582 SER A C 1
ATOM 4372 O O . SER A 1 582 ? 8.125 -16.344 12.398 1 95.81 582 SER A O 1
ATOM 4374 N N . ARG A 1 583 ? 7.625 -14.797 10.906 1 95.31 583 ARG A N 1
ATOM 4375 C CA . ARG A 1 583 ? 7.598 -15.734 9.789 1 95.31 583 ARG A CA 1
ATOM 4376 C C . ARG A 1 583 ? 8.992 -16.297 9.508 1 95.31 583 ARG A C 1
ATOM 4378 O O . ARG A 1 583 ? 9.141 -17.484 9.219 1 95.31 583 ARG A O 1
ATOM 4385 N N . ILE A 1 584 ? 9.977 -15.398 9.602 1 97.38 584 ILE A N 1
ATOM 4386 C CA . ILE A 1 584 ? 11.359 -15.828 9.414 1 97.38 584 ILE A CA 1
ATOM 4387 C C . ILE A 1 584 ? 11.727 -16.875 10.469 1 97.38 584 ILE A C 1
ATOM 4389 O O . ILE A 1 584 ? 12.328 -17.906 10.156 1 97.38 584 ILE A O 1
ATOM 4393 N N . ARG A 1 585 ? 11.312 -16.641 11.664 1 95.31 585 ARG A N 1
ATOM 4394 C CA . ARG A 1 585 ? 11.625 -17.562 12.758 1 95.31 585 ARG A CA 1
ATOM 4395 C C . ARG A 1 585 ? 10.977 -18.922 12.539 1 95.31 585 ARG A C 1
ATOM 4397 O O . ARG A 1 585 ? 11.578 -19.953 12.836 1 95.31 585 ARG A O 1
ATOM 4404 N N . LEU A 1 586 ? 9.797 -18.938 12.047 1 91.56 586 LEU A N 1
ATOM 4405 C CA . LEU A 1 586 ? 9.125 -20.188 11.734 1 91.56 586 LEU A CA 1
ATOM 4406 C C . LEU A 1 586 ? 9.914 -20.984 10.703 1 91.56 586 LEU A C 1
ATOM 4408 O O . LEU A 1 586 ? 10.102 -22.188 10.859 1 91.56 586 LEU A O 1
ATOM 4412 N N . LEU A 1 587 ? 10.344 -20.297 9.664 1 93.19 587 LEU A N 1
ATOM 4413 C CA . LEU A 1 587 ? 11.086 -20.969 8.602 1 93.19 587 LEU A CA 1
ATOM 4414 C C . LEU A 1 587 ? 12.445 -21.438 9.102 1 93.19 587 LEU A C 1
ATOM 4416 O O . LEU A 1 587 ? 12.914 -22.516 8.727 1 93.19 587 LEU A O 1
ATOM 4420 N N . LEU A 1 588 ? 13.078 -20.641 9.992 1 94.25 588 LEU A N 1
ATOM 4421 C CA . LEU A 1 588 ? 14.391 -20.984 10.531 1 94.25 588 LEU A CA 1
ATOM 4422 C C . LEU A 1 588 ? 14.289 -22.203 11.461 1 94.25 588 LEU A C 1
ATOM 4424 O O . LEU A 1 588 ? 15.281 -22.891 11.688 1 94.25 588 LEU A O 1
ATOM 4428 N N . ALA A 1 589 ? 13.125 -22.438 11.977 1 91.44 589 ALA A N 1
ATOM 4429 C CA . ALA A 1 589 ? 12.914 -23.594 12.859 1 91.44 589 ALA A CA 1
ATOM 4430 C C . ALA A 1 589 ? 12.75 -24.875 12.062 1 91.44 589 ALA A C 1
ATOM 4432 O O . ALA A 1 589 ? 12.859 -25.969 12.609 1 91.44 589 ALA A O 1
ATOM 4433 N N . ALA A 1 590 ? 12.477 -24.75 10.836 1 89.94 590 ALA A N 1
ATOM 4434 C CA . ALA A 1 590 ? 12.297 -25.922 9.969 1 89.94 590 ALA A CA 1
ATOM 4435 C C . ALA A 1 590 ? 13.641 -26.516 9.57 1 89.94 590 ALA A C 1
ATOM 4437 O O . ALA A 1 590 ? 14.664 -25.828 9.594 1 89.94 590 ALA A O 1
ATOM 4438 N N . PRO A 1 591 ? 13.68 -27.797 9.289 1 89.62 591 PRO A N 1
ATOM 4439 C CA . PRO A 1 591 ? 14.922 -28.406 8.812 1 89.62 591 PRO A CA 1
ATOM 4440 C C . PRO A 1 591 ? 15.375 -27.844 7.469 1 89.62 591 PRO A C 1
ATOM 4442 O O . PRO A 1 591 ? 14.57 -27.25 6.742 1 89.62 591 PRO A O 1
ATOM 4445 N N . ASP A 1 592 ? 16.594 -28.016 7.148 1 88.38 592 ASP A N 1
ATOM 4446 C CA . ASP A 1 592 ? 17.203 -27.453 5.941 1 88.38 592 ASP A CA 1
ATOM 4447 C C . ASP A 1 592 ? 16.453 -27.938 4.691 1 88.38 592 ASP A C 1
ATOM 4449 O O . ASP A 1 592 ? 16.266 -27.156 3.746 1 88.38 592 ASP A O 1
ATOM 4453 N N . ALA A 1 593 ? 16.016 -29.141 4.773 1 84.69 593 ALA A N 1
ATOM 4454 C CA . ALA A 1 593 ? 15.359 -29.734 3.605 1 84.69 593 ALA A CA 1
ATOM 4455 C C . ALA A 1 593 ? 14.031 -29.047 3.311 1 84.69 593 ALA A C 1
ATOM 4457 O O . ALA A 1 593 ? 13.516 -29.125 2.191 1 84.69 593 ALA A O 1
ATOM 4458 N N . ALA A 1 594 ? 13.523 -28.328 4.281 1 87.56 594 ALA A N 1
ATOM 4459 C CA . ALA A 1 594 ? 12.219 -27.688 4.129 1 87.56 594 ALA A CA 1
ATOM 4460 C C . ALA A 1 594 ? 12.367 -26.25 3.65 1 87.56 594 ALA A C 1
ATOM 4462 O O . ALA A 1 594 ? 11.375 -25.594 3.318 1 87.56 594 ALA A O 1
ATOM 4463 N N . LEU A 1 595 ? 13.633 -25.828 3.604 1 91.25 595 LEU A N 1
ATOM 4464 C CA . LEU A 1 595 ? 13.852 -24.453 3.139 1 91.25 595 LEU A CA 1
ATOM 4465 C C . LEU A 1 595 ? 13.781 -24.391 1.616 1 91.25 595 LEU A C 1
ATOM 4467 O O . LEU A 1 595 ? 14.406 -25.188 0.92 1 91.25 595 LEU A O 1
ATOM 4471 N N . ASP A 1 596 ? 12.914 -23.547 1.17 1 91.69 596 ASP A N 1
ATOM 4472 C CA . ASP A 1 596 ? 12.727 -23.359 -0.265 1 91.69 596 ASP A CA 1
ATOM 4473 C C . ASP A 1 596 ? 12.969 -21.906 -0.671 1 91.69 596 ASP A C 1
ATOM 4475 O O . ASP A 1 596 ? 12.648 -20.984 0.08 1 91.69 596 ASP A O 1
ATOM 4479 N N . TYR A 1 597 ? 13.547 -21.703 -1.834 1 96.38 597 TYR A N 1
ATOM 4480 C CA . TYR A 1 597 ? 13.891 -20.391 -2.357 1 96.38 597 TYR A CA 1
ATOM 4481 C C . TYR A 1 597 ? 12.656 -19.5 -2.438 1 96.38 597 TYR A C 1
ATOM 4483 O O . TYR A 1 597 ? 12.719 -18.312 -2.105 1 96.38 597 TYR A O 1
ATOM 4491 N N . GLY A 1 598 ? 11.57 -20.094 -2.934 1 94.12 598 GLY A N 1
ATOM 4492 C CA . GLY A 1 598 ? 10.352 -19.312 -3.102 1 94.12 598 GLY A CA 1
ATOM 4493 C C . GLY A 1 598 ? 9.914 -18.609 -1.832 1 94.12 598 GLY A C 1
ATOM 4494 O O . GLY A 1 598 ? 9.648 -17.406 -1.844 1 94.12 598 GLY A O 1
ATOM 4495 N N . ARG A 1 599 ? 9.898 -19.25 -0.742 1 93.38 599 ARG A N 1
ATOM 4496 C CA . ARG A 1 599 ? 9.445 -18.688 0.527 1 93.38 599 ARG A CA 1
ATOM 4497 C C . ARG A 1 599 ? 10.438 -17.672 1.058 1 93.38 599 ARG A C 1
ATOM 4499 O O . ARG A 1 599 ? 10.047 -16.609 1.568 1 93.38 599 ARG A O 1
ATOM 4506 N N . VAL A 1 600 ? 11.711 -17.984 0.941 1 96.88 600 VAL A N 1
ATOM 4507 C CA . VAL A 1 600 ? 12.742 -17.062 1.444 1 96.88 600 VAL A CA 1
ATOM 4508 C C . VAL A 1 600 ? 12.727 -15.773 0.637 1 96.88 600 VAL A C 1
ATOM 4510 O O . VAL A 1 600 ? 12.758 -14.68 1.206 1 96.88 600 VAL A O 1
ATOM 4513 N N . SER A 1 601 ? 12.688 -15.914 -0.676 1 97.12 601 SER A N 1
ATOM 4514 C CA . SER A 1 601 ? 12.664 -14.727 -1.524 1 97.12 601 SER A CA 1
ATOM 4515 C C . SER A 1 601 ? 11.398 -13.906 -1.298 1 97.12 601 SER A C 1
ATOM 4517 O O . SER A 1 601 ? 11.422 -12.68 -1.395 1 97.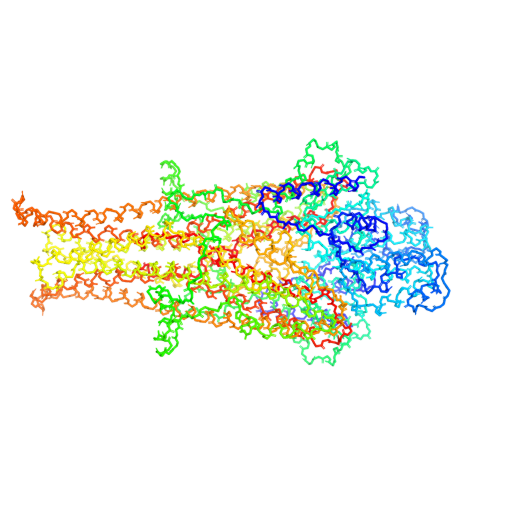12 601 SER A O 1
ATOM 4519 N N . GLU A 1 602 ? 10.312 -14.594 -0.997 1 95.44 602 GLU A N 1
ATOM 4520 C CA . GLU A 1 602 ? 9.07 -13.883 -0.705 1 95.44 602 GLU A CA 1
ATOM 4521 C C . GLU A 1 602 ? 9.203 -13.031 0.554 1 95.44 602 GLU A C 1
ATOM 4523 O O . GLU A 1 602 ? 8.656 -11.93 0.621 1 95.44 602 GLU A O 1
ATOM 4528 N N . LEU A 1 603 ? 9.836 -13.547 1.562 1 97.06 603 LEU A N 1
ATOM 4529 C CA . LEU A 1 603 ? 10.047 -12.781 2.789 1 97.06 603 LEU A CA 1
ATOM 4530 C C . LEU A 1 603 ? 10.93 -11.562 2.525 1 97.06 603 LEU A C 1
ATOM 4532 O O . LEU A 1 603 ? 10.711 -10.5 3.109 1 97.06 603 LEU A O 1
ATOM 4536 N N . ALA A 1 604 ? 11.875 -11.742 1.63 1 97.62 604 ALA A N 1
ATOM 4537 C CA . ALA A 1 604 ? 12.703 -10.602 1.238 1 97.62 604 ALA A CA 1
ATOM 4538 C C . ALA A 1 604 ? 11.883 -9.555 0.507 1 97.62 604 ALA A C 1
ATOM 4540 O O . ALA A 1 604 ? 12.016 -8.352 0.766 1 97.62 604 ALA A O 1
ATOM 4541 N N . HIS A 1 605 ? 11.008 -10.008 -0.37 1 96.88 605 HIS A N 1
ATOM 4542 C CA . HIS A 1 605 ? 10.125 -9.094 -1.078 1 96.88 605 HIS A CA 1
ATOM 4543 C C . HIS A 1 605 ? 9.188 -8.375 -0.113 1 96.88 605 HIS A C 1
ATOM 4545 O O . HIS A 1 605 ? 8.953 -7.172 -0.245 1 96.88 605 HIS A O 1
ATOM 4551 N N . ALA A 1 606 ? 8.688 -9.141 0.822 1 95.56 606 ALA A N 1
ATOM 4552 C CA . ALA A 1 606 ? 7.789 -8.555 1.811 1 95.56 606 ALA A CA 1
ATOM 4553 C C . ALA A 1 606 ? 8.484 -7.445 2.596 1 95.56 606 ALA A C 1
ATOM 4555 O O . ALA A 1 606 ? 7.902 -6.391 2.854 1 95.56 606 ALA A O 1
ATOM 4556 N N . THR A 1 607 ? 9.688 -7.664 2.975 1 96.69 607 THR A N 1
ATOM 4557 C CA . THR A 1 607 ? 10.469 -6.672 3.697 1 96.69 607 THR A CA 1
ATOM 4558 C C . THR A 1 607 ? 10.68 -5.422 2.844 1 96.69 607 THR A C 1
ATOM 4560 O O . THR A 1 607 ? 10.5 -4.301 3.318 1 96.69 607 THR A O 1
ATOM 4563 N N . ASP A 1 608 ? 11.039 -5.625 1.603 1 95.44 608 ASP A N 1
ATOM 4564 C CA . ASP A 1 608 ? 11.234 -4.516 0.673 1 95.44 608 ASP A CA 1
ATOM 4565 C C . ASP A 1 608 ? 9.961 -3.691 0.518 1 95.44 608 ASP A C 1
ATOM 4567 O O . ASP A 1 608 ? 10.008 -2.459 0.52 1 95.44 608 ASP A O 1
ATOM 4571 N N . ASP A 1 609 ? 8.883 -4.371 0.412 1 93.19 609 ASP A N 1
ATOM 4572 C CA . ASP A 1 609 ? 7.602 -3.695 0.241 1 93.19 609 ASP A CA 1
ATOM 4573 C C . ASP A 1 609 ? 7.266 -2.838 1.458 1 93.19 609 ASP A C 1
ATOM 4575 O O . ASP A 1 609 ? 6.715 -1.744 1.32 1 93.19 609 ASP A O 1
ATOM 4579 N N . ILE A 1 610 ? 7.547 -3.328 2.635 1 92.94 610 ILE A N 1
ATOM 4580 C CA . ILE A 1 610 ? 7.277 -2.59 3.865 1 92.94 610 ILE A CA 1
ATOM 4581 C C . ILE A 1 610 ? 8.117 -1.312 3.895 1 92.94 610 ILE A C 1
ATOM 4583 O O . ILE A 1 610 ? 7.598 -0.234 4.199 1 92.94 610 ILE A O 1
ATOM 4587 N N . VAL A 1 611 ? 9.336 -1.437 3.531 1 88.88 611 VAL A N 1
ATOM 4588 C CA . VAL A 1 611 ? 10.25 -0.298 3.6 1 88.88 611 VAL A CA 1
ATOM 4589 C C . VAL A 1 611 ? 9.859 0.735 2.545 1 88.88 611 VAL A C 1
ATOM 4591 O O . VAL A 1 611 ? 9.828 1.936 2.826 1 88.88 611 VAL A O 1
ATOM 4594 N N . VAL A 1 612 ? 9.555 0.273 1.375 1 88.5 612 VAL A N 1
ATOM 4595 C CA . VAL A 1 612 ? 9.195 1.194 0.304 1 88.5 612 VAL A CA 1
ATOM 4596 C C . VAL A 1 612 ? 7.859 1.862 0.629 1 88.5 612 VAL A C 1
ATOM 4598 O O . VAL A 1 612 ? 7.672 3.053 0.363 1 88.5 612 VAL A O 1
ATOM 4601 N N . SER A 1 613 ? 6.93 1.063 1.173 1 86.12 613 SER A N 1
ATOM 4602 C CA . SER A 1 613 ? 5.664 1.646 1.604 1 86.12 613 SER A CA 1
ATOM 4603 C C . SER A 1 613 ? 5.883 2.738 2.646 1 86.12 613 SER A C 1
ATOM 4605 O O . SER A 1 613 ? 5.184 3.752 2.648 1 86.12 613 SER A O 1
ATOM 4607 N N . GLU A 1 614 ? 6.812 2.525 3.5 1 87.06 614 GLU A N 1
ATOM 4608 C CA . GLU A 1 614 ? 7.164 3.529 4.496 1 87.06 614 GLU A CA 1
ATOM 4609 C C . GLU A 1 614 ? 7.688 4.801 3.838 1 87.06 614 GLU A C 1
ATOM 4611 O O . GLU A 1 614 ? 7.348 5.91 4.254 1 87.06 614 GLU A O 1
ATOM 4616 N N . ILE A 1 615 ? 8.477 4.645 2.824 1 84.19 615 ILE A N 1
ATOM 4617 C CA . ILE A 1 615 ? 9.023 5.785 2.092 1 84.19 615 ILE A CA 1
ATOM 4618 C C . ILE A 1 615 ? 7.887 6.547 1.41 1 84.19 615 ILE A C 1
ATOM 4620 O O . ILE A 1 615 ? 7.855 7.781 1.435 1 84.19 615 ILE A O 1
ATOM 4624 N N . GLU A 1 616 ? 7.031 5.824 0.864 1 81.06 616 GLU A N 1
ATOM 4625 C CA . GLU A 1 616 ? 5.906 6.457 0.179 1 81.06 616 GLU A CA 1
ATOM 4626 C C . GLU A 1 616 ? 5.02 7.223 1.159 1 81.06 616 GLU A C 1
ATOM 4628 O O . GLU A 1 616 ? 4.527 8.305 0.844 1 81.06 616 GLU A O 1
ATOM 4633 N N . ASN A 1 617 ? 4.887 6.656 2.322 1 77.75 617 ASN A N 1
ATOM 4634 C CA . ASN A 1 617 ? 4.094 7.324 3.346 1 77.75 617 ASN A CA 1
ATOM 4635 C C . ASN A 1 617 ? 4.75 8.625 3.809 1 77.75 617 ASN A C 1
ATOM 4637 O O . ASN A 1 617 ? 4.078 9.641 3.959 1 77.75 617 ASN A O 1
ATOM 4641 N N . TRP A 1 618 ? 5.973 8.516 4.031 1 78.44 618 TRP A N 1
ATOM 4642 C CA . TRP A 1 618 ? 6.711 9.703 4.457 1 78.44 618 TRP A CA 1
ATOM 4643 C C . TRP A 1 618 ? 6.688 10.773 3.377 1 78.44 618 TRP A C 1
ATOM 4645 O O . TRP A 1 618 ? 6.512 11.961 3.674 1 78.44 618 TRP A O 1
ATOM 4655 N N . GLN A 1 619 ? 6.879 10.367 2.117 1 77.5 619 GLN A N 1
ATOM 4656 C CA . GLN A 1 619 ? 6.875 11.297 0.993 1 77.5 619 GLN A CA 1
ATOM 4657 C C . GLN A 1 619 ? 5.5 11.93 0.808 1 77.5 619 GLN A C 1
ATOM 4659 O O . GLN A 1 619 ? 5.395 13.102 0.43 1 77.5 619 GLN A O 1
ATOM 4664 N N . ALA A 1 620 ? 4.574 11.133 1.108 1 73.25 620 ALA A N 1
ATOM 4665 C CA . ALA A 1 620 ? 3.219 11.672 1.003 1 73.25 620 ALA A CA 1
ATOM 4666 C C . ALA A 1 620 ? 2.975 12.758 2.051 1 73.25 620 ALA A C 1
ATOM 4668 O O . ALA A 1 620 ? 2.24 13.719 1.801 1 73.25 620 ALA A O 1
ATOM 4669 N N . VAL A 1 621 ? 3.676 12.656 3.127 1 72.81 621 VAL A N 1
ATOM 4670 C CA . VAL A 1 621 ? 3.494 13.617 4.211 1 72.81 621 VAL A CA 1
ATOM 4671 C C . VAL A 1 621 ? 4.246 14.906 3.895 1 72.81 621 VAL A C 1
ATOM 4673 O O . VAL A 1 621 ? 3.695 16 4.023 1 72.81 621 VAL A O 1
ATOM 4676 N N . PHE A 1 622 ? 5.43 14.797 3.365 1 75.94 622 PHE A N 1
ATOM 4677 C CA . PHE A 1 622 ? 6.266 15.984 3.201 1 75.94 622 PHE A CA 1
ATOM 4678 C C . PHE A 1 622 ? 6.195 16.5 1.769 1 75.94 622 PHE A C 1
ATOM 4680 O O . PHE A 1 622 ? 6.707 17.578 1.467 1 75.94 622 PHE A O 1
ATOM 4687 N N . GLY A 1 623 ? 5.633 15.766 0.876 1 74.44 623 GLY A N 1
ATOM 4688 C CA . GLY A 1 623 ? 5.637 16.141 -0.532 1 74.44 623 GLY A CA 1
ATOM 4689 C C . GLY A 1 623 ? 5.066 17.516 -0.793 1 74.44 623 GLY A C 1
ATOM 4690 O O . GLY A 1 623 ? 5.605 18.266 -1.605 1 74.44 623 GLY A O 1
ATOM 4691 N N . GLY A 1 624 ? 4.07 17.891 0.018 1 70.56 624 GLY A N 1
ATOM 4692 C CA . GLY A 1 624 ? 3.428 19.188 -0.223 1 70.56 624 GLY A CA 1
ATOM 4693 C C . GLY A 1 624 ? 3.92 20.281 0.704 1 70.56 624 GLY A C 1
ATOM 4694 O O . GLY A 1 624 ? 3.457 21.422 0.625 1 70.56 624 GLY A O 1
ATOM 4695 N N . LYS A 1 625 ? 4.883 19.984 1.53 1 78.88 625 LYS A N 1
ATOM 4696 C CA . LYS A 1 625 ? 5.371 20.984 2.48 1 78.88 625 LYS A CA 1
ATOM 4697 C C . LYS A 1 625 ? 6.582 21.719 1.927 1 78.88 625 LYS A C 1
ATOM 4699 O O . LYS A 1 625 ? 7.68 21.625 2.475 1 78.88 625 LYS A O 1
ATOM 4704 N N . HIS A 1 626 ? 6.336 22.516 0.945 1 77.25 626 HIS A N 1
ATOM 4705 C CA . HIS A 1 626 ? 7.41 23.281 0.321 1 77.25 626 HIS A CA 1
ATOM 4706 C C . HIS A 1 626 ? 7.812 24.469 1.19 1 77.25 626 HIS A C 1
ATOM 4708 O O . HIS A 1 626 ? 7.129 24.797 2.162 1 77.25 626 HIS A O 1
ATOM 4714 N N . VAL A 1 627 ? 8.945 24.969 0.874 1 74.62 627 VAL A N 1
ATOM 4715 C CA . VAL A 1 627 ? 9.445 26.109 1.614 1 74.62 627 VAL A CA 1
ATOM 4716 C C . VAL A 1 627 ? 8.492 27.297 1.438 1 74.62 627 VAL A C 1
ATOM 4718 O O . VAL A 1 627 ? 8.18 27.688 0.311 1 74.62 627 VAL A O 1
ATOM 4721 N N . SER A 1 628 ? 7.926 27.656 2.5 1 75.12 628 SER A N 1
ATOM 4722 C CA . SER A 1 628 ? 6.992 28.781 2.477 1 75.12 628 SER A CA 1
ATOM 4723 C C . SER A 1 628 ? 7.102 29.609 3.746 1 75.12 628 SER A C 1
ATOM 4725 O O . SER A 1 628 ? 7.801 29.234 4.688 1 75.12 628 SER A O 1
ATOM 4727 N N . VAL A 1 629 ? 6.758 30.797 3.697 1 74.38 629 VAL A N 1
ATOM 4728 C CA . VAL A 1 629 ? 6.75 31.672 4.867 1 74.38 629 VAL A CA 1
ATOM 4729 C C . VAL A 1 629 ? 5.832 31.078 5.941 1 74.38 629 VAL A C 1
ATOM 4731 O O . VAL A 1 629 ? 4.73 30.625 5.641 1 74.38 629 VAL A O 1
ATOM 4734 N N . PRO A 1 630 ? 6.602 30.781 7.219 1 61.44 630 PRO A N 1
ATOM 4735 C CA . PRO A 1 630 ? 5.879 30.078 8.281 1 61.44 630 PRO A CA 1
ATOM 4736 C C . PRO A 1 630 ? 4.676 30.859 8.797 1 61.44 630 PRO A C 1
ATOM 4738 O O . PRO A 1 630 ? 4.035 30.453 9.766 1 61.44 630 PRO A O 1
ATOM 4741 N N . VAL A 1 631 ? 4.246 31.922 8.188 1 58.12 631 VAL A N 1
ATOM 4742 C CA . VAL A 1 631 ? 2.979 32.562 8.516 1 58.12 631 VAL A CA 1
ATOM 4743 C C . VAL A 1 631 ? 1.827 31.781 7.875 1 58.12 631 VAL A C 1
ATOM 4745 O O . VAL A 1 631 ? 2.01 31.125 6.848 1 58.12 631 VAL A O 1
ATOM 4748 N N . MET B 1 1 ? -12.859 -37.062 13.93 1 86.69 1 MET B N 1
ATOM 4749 C CA . MET B 1 1 ? -12.086 -35.906 14.312 1 86.69 1 MET B CA 1
ATOM 4750 C C . MET B 1 1 ? -12.672 -34.625 13.688 1 86.69 1 MET B C 1
ATOM 4752 O O . MET B 1 1 ? -12.867 -33.625 14.375 1 86.69 1 MET B O 1
ATOM 4756 N N . LEU B 1 2 ? -13.047 -34.719 12.438 1 89.81 2 LEU B N 1
ATOM 4757 C CA . LEU B 1 2 ? -13.695 -33.594 11.797 1 89.81 2 LEU B CA 1
ATOM 4758 C C . LEU B 1 2 ? -14.969 -33.188 12.547 1 89.81 2 LEU B C 1
ATOM 4760 O O . LEU B 1 2 ? -15.18 -32 12.836 1 89.81 2 LEU B O 1
ATOM 4764 N N . ASP B 1 3 ? -15.703 -34.188 12.914 1 91.12 3 ASP B N 1
ATOM 4765 C CA . ASP B 1 3 ? -16.953 -33.938 13.641 1 91.12 3 ASP B CA 1
ATOM 4766 C C . ASP B 1 3 ? -16.672 -33.25 14.984 1 91.12 3 ASP B C 1
ATOM 4768 O O . ASP B 1 3 ? -17.391 -32.344 15.391 1 91.12 3 ASP B O 1
ATOM 4772 N N . GLN B 1 4 ? -15.664 -33.719 15.609 1 91.38 4 GLN B N 1
ATOM 4773 C CA . GLN B 1 4 ? -15.297 -33.125 16.891 1 91.38 4 GLN B CA 1
ATOM 4774 C C . GLN B 1 4 ? -14.914 -31.656 16.75 1 91.38 4 GLN B C 1
ATOM 4776 O O . GLN B 1 4 ? -15.289 -30.812 17.562 1 91.38 4 GLN B O 1
ATOM 4781 N N . ILE B 1 5 ? -14.164 -31.391 15.734 1 92.88 5 ILE B N 1
ATOM 4782 C CA . ILE B 1 5 ? -13.734 -30.016 15.477 1 92.88 5 ILE B CA 1
ATOM 4783 C C . ILE B 1 5 ? -14.945 -29.156 15.148 1 92.88 5 ILE B C 1
ATOM 4785 O O . ILE B 1 5 ? -15.078 -28.031 15.656 1 92.88 5 ILE B O 1
ATOM 4789 N N . LEU B 1 6 ? -15.852 -29.641 14.328 1 93.75 6 LEU B N 1
ATOM 4790 C CA . LEU B 1 6 ? -17.062 -28.891 13.961 1 93.75 6 LEU B CA 1
ATOM 4791 C C . LEU B 1 6 ? -17.938 -28.672 15.18 1 93.75 6 LEU B C 1
ATOM 4793 O O . LEU B 1 6 ? -18.547 -27.609 15.32 1 93.75 6 LEU B O 1
ATOM 4797 N N . ASP B 1 7 ? -17.969 -29.688 16.031 1 93.31 7 ASP B N 1
ATOM 4798 C CA . ASP B 1 7 ? -18.719 -29.531 17.281 1 93.31 7 ASP B CA 1
ATOM 4799 C C . ASP B 1 7 ? -18.094 -28.453 18.172 1 93.31 7 ASP B C 1
ATOM 4801 O O . ASP B 1 7 ? -18.812 -27.672 18.797 1 93.31 7 ASP B O 1
ATOM 4805 N N . ALA B 1 8 ? -16.812 -28.5 18.188 1 92.44 8 ALA B N 1
ATOM 4806 C CA . ALA B 1 8 ? -16.109 -27.484 18.984 1 92.44 8 ALA B CA 1
ATOM 4807 C C . ALA B 1 8 ? -16.391 -26.078 18.453 1 92.44 8 ALA B C 1
ATOM 4809 O O . ALA B 1 8 ? -16.609 -25.156 19.234 1 92.44 8 ALA B O 1
ATOM 4810 N N . VAL B 1 9 ? -16.406 -25.922 17.172 1 92.38 9 VAL B N 1
ATOM 4811 C CA . VAL B 1 9 ? -16.719 -24.641 16.547 1 92.38 9 VAL B CA 1
ATOM 4812 C C . VAL B 1 9 ? -18.156 -24.234 16.875 1 92.38 9 VAL B C 1
ATOM 4814 O O . VAL B 1 9 ? -18.406 -23.094 17.281 1 92.38 9 VAL B O 1
ATOM 4817 N N . ALA B 1 10 ? -19.062 -25.188 16.719 1 92.38 10 ALA B N 1
ATOM 4818 C CA . ALA B 1 10 ? -20.469 -24.938 17.016 1 92.38 10 ALA B CA 1
ATOM 4819 C C . ALA B 1 10 ? -20.656 -24.5 18.469 1 92.38 10 ALA B C 1
ATOM 4821 O O . ALA B 1 10 ? -21.406 -23.562 18.75 1 92.38 10 ALA B O 1
ATOM 4822 N N . THR B 1 11 ? -19.984 -25.172 19.344 1 91.44 11 THR B N 1
ATOM 4823 C CA . THR B 1 11 ? -20.062 -24.844 20.75 1 91.44 11 THR B CA 1
ATOM 4824 C C . THR B 1 11 ? -19.516 -23.438 21.016 1 91.44 11 THR B C 1
ATOM 4826 O O . THR B 1 11 ? -20.109 -22.672 21.781 1 91.44 11 THR B O 1
ATOM 4829 N N . ALA B 1 12 ? -18.375 -23.188 20.406 1 91.06 12 ALA B N 1
ATOM 4830 C CA . ALA B 1 12 ? -17.766 -21.875 20.562 1 91.06 12 ALA B CA 1
ATOM 4831 C C . ALA B 1 12 ? -18.688 -20.781 20.031 1 91.06 12 ALA B C 1
ATOM 4833 O O . ALA B 1 12 ? -18.828 -19.719 20.656 1 91.06 12 ALA B O 1
ATOM 4834 N N . VAL B 1 13 ? -19.312 -20.969 18.922 1 91 13 VAL B N 1
ATOM 4835 C CA . VAL B 1 13 ? -20.234 -20 18.312 1 91 13 VAL B CA 1
ATOM 4836 C C . VAL B 1 13 ? -21.438 -19.781 19.234 1 91 13 VAL B C 1
ATOM 4838 O O . VAL B 1 13 ? -21.812 -18.641 19.516 1 91 13 VAL B O 1
ATOM 4841 N N . ALA B 1 14 ? -22 -20.875 19.672 1 89.44 14 ALA B N 1
ATOM 4842 C CA . ALA B 1 14 ? -23.156 -20.781 20.578 1 89.44 14 ALA B CA 1
ATOM 4843 C C . ALA B 1 14 ? -22.797 -20.016 21.844 1 89.44 14 ALA B C 1
ATOM 4845 O O . ALA B 1 14 ? -23.609 -19.219 22.328 1 89.44 14 ALA B O 1
ATOM 4846 N N . GLY B 1 15 ? -21.641 -20.297 22.328 1 87.44 15 GLY B N 1
ATOM 4847 C CA . GLY B 1 15 ? -21.188 -19.594 23.516 1 87.44 15 GLY B CA 1
ATOM 4848 C C . GLY B 1 15 ? -21.078 -18.094 23.297 1 87.44 15 GLY B C 1
ATOM 4849 O O . GLY B 1 15 ? -21.516 -17.297 24.141 1 87.44 15 GLY B O 1
ATOM 4850 N N . GLN B 1 16 ? -20.516 -17.734 22.234 1 85.44 16 GLN B N 1
ATOM 4851 C CA . GLN B 1 16 ? -20.359 -16.328 21.922 1 85.44 16 GLN B CA 1
ATOM 4852 C C . GLN B 1 16 ? -21.719 -15.664 21.672 1 85.44 16 GLN B C 1
ATOM 4854 O O . GLN B 1 16 ? -21.938 -14.523 22.078 1 85.44 16 GLN B O 1
ATOM 4859 N N . CYS B 1 17 ? -22.547 -16.312 20.938 1 85.69 17 CYS B N 1
ATOM 4860 C CA . CYS B 1 17 ? -23.875 -15.797 20.656 1 85.69 17 CYS B CA 1
ATOM 4861 C C . CYS B 1 17 ? -24.641 -15.547 21.953 1 85.69 17 CYS B C 1
ATOM 4863 O O . CYS B 1 17 ? -25.328 -14.531 22.094 1 85.69 17 CYS B O 1
ATOM 4865 N N . LYS B 1 18 ? -24.516 -16.406 22.859 1 84.44 18 LYS B N 1
ATOM 4866 C CA . LYS B 1 18 ? -25.172 -16.25 24.156 1 84.44 18 LYS B CA 1
ATOM 4867 C C . LYS B 1 18 ? -24.594 -15.047 24.906 1 84.44 18 LYS B C 1
ATOM 4869 O O . LYS B 1 18 ? -25.344 -14.242 25.453 1 84.44 18 LYS B O 1
ATOM 4874 N N . ALA B 1 19 ? -23.344 -14.969 24.844 1 79.75 19 ALA B N 1
ATOM 4875 C CA . ALA B 1 19 ? -22.672 -13.883 25.562 1 79.75 19 ALA B CA 1
ATOM 4876 C C . ALA B 1 19 ? -23.062 -12.523 24.984 1 79.75 19 ALA B C 1
ATOM 4878 O O . ALA B 1 19 ? -23.188 -11.539 25.719 1 79.75 19 ALA B O 1
ATOM 4879 N N . LEU B 1 20 ? -23.219 -12.461 23.719 1 75.75 20 LEU B N 1
ATOM 4880 C CA . LEU B 1 20 ? -23.484 -11.203 23.031 1 75.75 20 LEU B CA 1
ATOM 4881 C C . LEU B 1 20 ? -24.984 -11.008 22.828 1 75.75 20 LEU B C 1
ATOM 4883 O O . LEU B 1 20 ? -25.406 -9.945 22.359 1 75.75 20 LEU B O 1
ATOM 4887 N N . ASP B 1 21 ? -25.719 -11.984 23.125 1 75.5 21 ASP B N 1
ATOM 4888 C CA . ASP B 1 21 ? -27.156 -11.992 22.922 1 75.5 21 ASP B CA 1
ATOM 4889 C C . ASP B 1 21 ? -27.516 -11.75 21.453 1 75.5 21 ASP B C 1
ATOM 4891 O O . ASP B 1 21 ? -28.312 -10.859 21.141 1 75.5 21 ASP B O 1
ATOM 4895 N N . VAL B 1 22 ? -26.766 -12.43 20.609 1 73.94 22 VAL B N 1
ATOM 4896 C CA . VAL B 1 22 ? -27.016 -12.344 19.172 1 73.94 22 VAL B CA 1
ATOM 4897 C C . VAL B 1 22 ? -27.125 -13.75 18.578 1 73.94 22 VAL B C 1
ATOM 4899 O O . VAL B 1 22 ? -26.75 -14.734 19.234 1 73.94 22 VAL B O 1
ATOM 4902 N N . VAL B 1 23 ? -27.828 -13.805 17.516 1 68.69 23 VAL B N 1
ATOM 4903 C CA . VAL B 1 23 ? -27.922 -15.055 16.766 1 68.69 23 VAL B CA 1
ATOM 4904 C C . VAL B 1 23 ? -26.984 -15.008 15.562 1 68.69 23 VAL B C 1
ATOM 4906 O O . VAL B 1 23 ? -26.984 -14.023 14.82 1 68.69 23 VAL B O 1
ATOM 4909 N N . ALA B 1 24 ? -26 -15.938 15.648 1 74.44 24 ALA B N 1
ATOM 4910 C CA . ALA B 1 24 ? -25.109 -16.047 14.484 1 74.44 24 ALA B CA 1
ATOM 4911 C C . ALA B 1 24 ? -25.312 -17.375 13.773 1 74.44 24 ALA B C 1
ATOM 4913 O O . ALA B 1 24 ? -25.562 -18.406 14.414 1 74.44 24 ALA B O 1
ATOM 4914 N N . THR B 1 25 ? -25.516 -17.266 12.438 1 78.94 25 THR B N 1
ATOM 4915 C CA . THR B 1 25 ? -25.625 -18.484 11.633 1 78.94 25 THR B CA 1
ATOM 4916 C C . THR B 1 25 ? -24.266 -18.875 11.07 1 78.94 25 THR B C 1
ATOM 4918 O O . THR B 1 25 ? -23.516 -18.031 10.609 1 78.94 25 THR B O 1
ATOM 4921 N N . ALA B 1 26 ? -23.953 -20.172 11.344 1 89.25 26 ALA B N 1
ATOM 4922 C CA . ALA B 1 26 ? -22.719 -20.719 10.781 1 89.25 26 ALA B CA 1
ATOM 4923 C C . ALA B 1 26 ? -22.922 -21.172 9.344 1 89.25 26 ALA B C 1
ATOM 4925 O O . ALA B 1 26 ? -23.984 -21.672 8.992 1 89.25 26 ALA B O 1
ATOM 4926 N N . ARG B 1 27 ? -22 -20.812 8.562 1 94.44 27 ARG B N 1
ATOM 4927 C CA . ARG B 1 27 ? -22 -21.203 7.148 1 94.44 27 ARG B CA 1
ATOM 4928 C C . ARG B 1 27 ? -20.766 -22.016 6.809 1 94.44 27 ARG B C 1
ATOM 4930 O O . ARG B 1 27 ? -19.656 -21.719 7.27 1 94.44 27 ARG B O 1
ATOM 4937 N N . MET B 1 28 ? -21 -23.156 6.094 1 96.06 28 MET B N 1
ATOM 4938 C CA . MET B 1 28 ? -19.891 -23.969 5.605 1 96.06 28 MET B CA 1
ATOM 4939 C C . MET B 1 28 ? -19.688 -23.766 4.109 1 96.06 28 MET B C 1
ATOM 4941 O O . MET B 1 28 ? -20.609 -23.969 3.316 1 96.06 28 MET B O 1
ATOM 4945 N N . HIS B 1 29 ? -18.516 -23.312 3.758 1 96.62 29 HIS B N 1
ATOM 4946 C CA . HIS B 1 29 ? -18.109 -23.266 2.359 1 96.62 29 HIS B CA 1
ATOM 4947 C C . HIS B 1 29 ? -17.328 -24.531 1.973 1 96.62 29 HIS B C 1
ATOM 4949 O O . HIS B 1 29 ? -16.406 -24.938 2.689 1 96.62 29 HIS B O 1
ATOM 4955 N N . SER B 1 30 ? -17.703 -25.172 0.905 1 96.56 30 SER B N 1
ATOM 4956 C CA . SER B 1 30 ? -17.031 -26.375 0.427 1 96.56 30 SER B CA 1
ATOM 4957 C C . SER B 1 30 ? -17.047 -26.438 -1.096 1 96.56 30 SER B C 1
ATOM 4959 O O . SER B 1 30 ? -18.016 -26.031 -1.734 1 96.56 30 SER B O 1
ATOM 4961 N N . LEU B 1 31 ? -15.953 -26.984 -1.679 1 95.19 31 LEU B N 1
ATOM 4962 C CA . LEU B 1 31 ? -15.906 -27.156 -3.127 1 95.19 31 LEU B CA 1
ATOM 4963 C C . LEU B 1 31 ? -16.656 -28.422 -3.551 1 95.19 31 LEU B C 1
ATOM 4965 O O . LEU B 1 31 ? -16.844 -28.656 -4.746 1 95.19 31 LEU B O 1
ATOM 4969 N N . LEU B 1 32 ? -17.078 -29.266 -2.602 1 94.06 32 LEU B N 1
ATOM 4970 C CA . LEU B 1 32 ? -17.844 -30.484 -2.789 1 94.06 32 LEU B CA 1
ATOM 4971 C C . LEU B 1 32 ? -17.047 -31.5 -3.607 1 94.06 32 LEU B C 1
ATOM 4973 O O . LEU B 1 32 ? -17.625 -32.219 -4.438 1 94.06 32 LEU B O 1
ATOM 4977 N N . ALA B 1 33 ? -15.688 -31.391 -3.447 1 89.56 33 ALA B N 1
ATOM 4978 C CA . ALA B 1 33 ? -14.852 -32.406 -4.062 1 89.56 33 ALA B CA 1
ATOM 4979 C C . ALA B 1 33 ? -15.109 -33.781 -3.438 1 89.56 33 ALA B C 1
ATOM 4981 O O . ALA B 1 33 ? -15.75 -33.875 -2.387 1 89.56 33 ALA B O 1
ATOM 4982 N N . ASP B 1 34 ? -14.688 -34.75 -4.074 1 84.88 34 ASP B N 1
ATOM 4983 C CA . ASP B 1 34 ? -14.883 -36.094 -3.578 1 84.88 34 ASP B CA 1
ATOM 4984 C C . ASP B 1 34 ? -14.125 -36.312 -2.268 1 84.88 34 ASP B C 1
ATOM 4986 O O . ASP B 1 34 ? -13.062 -35.75 -2.057 1 84.88 34 ASP B O 1
ATOM 4990 N N . GLY B 1 35 ? -14.703 -37.062 -1.345 1 86.44 35 GLY B N 1
ATOM 4991 C CA . GLY B 1 35 ? -14.023 -37.469 -0.118 1 86.44 35 GLY B CA 1
ATOM 4992 C C . GLY B 1 35 ? -14.391 -36.594 1.065 1 86.44 35 GLY B C 1
ATOM 4993 O O . GLY B 1 35 ? -15.555 -36.531 1.461 1 86.44 35 GLY B O 1
ATOM 4994 N N . ALA B 1 36 ? -13.383 -35.938 1.57 1 87.88 36 ALA B N 1
ATOM 4995 C CA . ALA B 1 36 ? -13.516 -35.188 2.82 1 87.88 36 ALA B CA 1
ATOM 4996 C C . ALA B 1 36 ? -14.516 -34.062 2.674 1 87.88 36 ALA B C 1
ATOM 4998 O O . ALA B 1 36 ? -15.234 -33.719 3.623 1 87.88 36 ALA B O 1
ATOM 4999 N N . ASP B 1 37 ? -14.633 -33.438 1.488 1 92.25 37 ASP B N 1
ATOM 5000 C CA . ASP B 1 37 ? -15.555 -32.344 1.273 1 92.25 37 ASP B CA 1
ATOM 5001 C C . ASP B 1 37 ? -17 -32.781 1.441 1 92.25 37 ASP B C 1
ATOM 5003 O O . ASP B 1 37 ? -17.828 -32.062 2.01 1 92.25 37 ASP B O 1
ATOM 5007 N N . GLN B 1 38 ? -17.266 -33.938 0.955 1 91.31 38 GLN B N 1
ATOM 5008 C CA . GLN B 1 38 ? -18.641 -34.438 1.038 1 91.31 38 GLN B CA 1
ATOM 5009 C C . GLN B 1 38 ? -19 -34.781 2.475 1 91.31 38 GLN B C 1
ATOM 5011 O O . GLN B 1 38 ? -20.125 -34.531 2.916 1 91.31 38 GLN B O 1
ATOM 5016 N N . LEU B 1 39 ? -18.047 -35.375 3.156 1 91.19 39 LEU B N 1
ATOM 5017 C CA . LEU B 1 39 ? -18.266 -35.688 4.566 1 91.19 39 LEU B CA 1
ATOM 5018 C C . LEU B 1 39 ? -18.531 -34.406 5.363 1 91.19 39 LEU B C 1
ATOM 5020 O O . LEU B 1 39 ? -19.438 -34.375 6.188 1 91.19 39 LEU B O 1
ATOM 5024 N N . ALA B 1 40 ? -17.734 -33.469 5.102 1 94.44 40 ALA B N 1
ATOM 5025 C CA . ALA B 1 40 ? -17.875 -32.188 5.793 1 94.44 40 ALA B CA 1
ATOM 5026 C C . ALA B 1 40 ? -19.219 -31.531 5.473 1 94.44 40 ALA B C 1
ATOM 5028 O O . ALA B 1 40 ? -19.875 -30.969 6.355 1 94.44 40 ALA B O 1
ATOM 5029 N N . ALA B 1 41 ? -19.609 -31.547 4.23 1 95.88 41 ALA B N 1
ATOM 5030 C CA . ALA B 1 41 ? -20.891 -30.984 3.805 1 95.88 41 ALA B CA 1
ATOM 5031 C C . ALA B 1 41 ? -22.062 -31.672 4.523 1 95.88 41 ALA B C 1
ATOM 5033 O O . ALA B 1 41 ? -22.969 -31 5.02 1 95.88 41 ALA B O 1
ATOM 5034 N N . GLY B 1 42 ? -21.984 -33 4.512 1 94.38 42 GLY B N 1
ATOM 5035 C CA . GLY B 1 42 ? -23.016 -33.75 5.238 1 94.38 42 GLY B CA 1
ATOM 5036 C C . GLY B 1 42 ? -23.078 -33.375 6.711 1 94.38 42 GLY B C 1
ATOM 5037 O O . GLY B 1 42 ? -24.156 -33.219 7.266 1 94.38 42 GLY B O 1
ATOM 5038 N N . ALA B 1 43 ? -21.922 -33.25 7.336 1 94.88 43 ALA B N 1
ATOM 5039 C CA . ALA B 1 43 ? -21.844 -32.906 8.75 1 94.88 43 ALA B CA 1
ATOM 5040 C C . ALA B 1 43 ? -22.422 -31.5 9 1 94.88 43 ALA B C 1
ATOM 5042 O O . ALA B 1 43 ? -23.078 -31.266 10.023 1 94.88 43 ALA B O 1
ATOM 5043 N N . ALA B 1 44 ? -22.141 -30.594 8.117 1 94.94 44 ALA B N 1
ATOM 5044 C CA . ALA B 1 44 ? -22.672 -29.234 8.234 1 94.94 44 ALA B CA 1
ATOM 5045 C C . ALA B 1 44 ? -24.203 -29.234 8.148 1 94.94 44 ALA B C 1
ATOM 5047 O O . ALA B 1 44 ? -24.875 -28.594 8.961 1 94.94 44 ALA B O 1
ATOM 5048 N N . LEU B 1 45 ? -24.703 -29.953 7.176 1 94.81 45 LEU B N 1
ATOM 5049 C CA . LEU B 1 45 ? -26.156 -30.031 6.992 1 94.81 45 LEU B CA 1
ATOM 5050 C C . LEU B 1 45 ? -26.828 -30.656 8.203 1 94.81 45 LEU B C 1
ATOM 5052 O O . LEU B 1 45 ? -27.891 -30.219 8.633 1 94.81 45 LEU B O 1
ATOM 5056 N N . ALA B 1 46 ? -26.203 -31.656 8.734 1 94.31 46 ALA B N 1
ATOM 5057 C CA . ALA B 1 46 ? -26.734 -32.312 9.914 1 94.31 46 ALA B CA 1
ATOM 5058 C C . ALA B 1 46 ? -26.812 -31.359 11.102 1 94.31 46 ALA B C 1
ATOM 5060 O O . ALA B 1 46 ? -27.656 -31.547 11.992 1 94.31 46 ALA B O 1
ATOM 5061 N N . ARG B 1 47 ? -26.016 -30.359 11.148 1 92.94 47 ARG B N 1
ATOM 5062 C CA . ARG B 1 47 ? -25.969 -29.375 12.234 1 92.94 47 ARG B CA 1
ATOM 5063 C C . ARG B 1 47 ? -26.844 -28.172 11.93 1 92.94 47 ARG B C 1
ATOM 5065 O O . ARG B 1 47 ? -26.875 -27.203 12.688 1 92.94 47 ARG B O 1
ATOM 5072 N N . GLY B 1 48 ? -27.453 -28.172 10.781 1 92.06 48 GLY B N 1
ATOM 5073 C CA . GLY B 1 48 ? -28.328 -27.078 10.398 1 92.06 48 GLY B CA 1
ATOM 5074 C C . GLY B 1 48 ? -27.578 -25.875 9.859 1 92.06 48 GLY B C 1
ATOM 5075 O O . GLY B 1 48 ? -28.125 -24.766 9.836 1 92.06 48 GLY B O 1
ATOM 5076 N N . TRP B 1 49 ? -26.297 -26.047 9.523 1 94.75 49 TRP B N 1
ATOM 5077 C CA . TRP B 1 49 ? -25.531 -24.938 8.938 1 94.75 49 TRP B CA 1
ATOM 5078 C C . TRP B 1 49 ? -25.922 -24.719 7.484 1 94.75 49 TRP B C 1
ATOM 5080 O O . TRP B 1 49 ? -26.406 -25.625 6.816 1 94.75 49 TRP B O 1
ATOM 5090 N N . GLU B 1 50 ? -25.828 -23.484 7.066 1 94.5 50 GLU B N 1
ATOM 5091 C CA . GLU B 1 50 ? -25.969 -23.203 5.641 1 94.5 50 GLU B CA 1
ATOM 5092 C C . GLU B 1 50 ? -24.781 -23.75 4.852 1 94.5 50 GLU B C 1
ATOM 5094 O O . GLU B 1 50 ? -23.625 -23.562 5.258 1 94.5 50 GLU B O 1
ATOM 5099 N N . LEU B 1 51 ? -25.078 -24.5 3.771 1 96.88 51 LEU B N 1
ATOM 5100 C CA . LEU B 1 51 ? -24.031 -25.031 2.906 1 96.88 51 LEU B CA 1
ATOM 5101 C C . LEU B 1 51 ? -23.906 -24.203 1.634 1 96.88 51 LEU B C 1
ATOM 5103 O O . LEU B 1 51 ? -24.875 -24 0.913 1 96.88 51 LEU B O 1
ATOM 5107 N N . VAL B 1 52 ? -22.75 -23.594 1.443 1 97.12 52 VAL B N 1
ATOM 5108 C CA . VAL B 1 52 ? -22.438 -22.797 0.26 1 97.12 52 VAL B CA 1
ATOM 5109 C C . VAL B 1 52 ? -21.297 -23.438 -0.518 1 97.12 52 VAL B C 1
ATOM 5111 O O . VAL B 1 52 ? -20.328 -23.906 0.075 1 97.12 52 VAL B O 1
ATOM 5114 N N . ALA B 1 53 ? -21.406 -23.484 -1.873 1 97.69 53 ALA B N 1
ATOM 5115 C CA . ALA B 1 53 ? -20.406 -24.219 -2.65 1 97.69 53 ALA B CA 1
ATOM 5116 C C . ALA B 1 53 ? -19.922 -23.391 -3.834 1 97.69 53 ALA B C 1
ATOM 5118 O O . ALA B 1 53 ? -20.578 -23.328 -4.875 1 97.69 53 ALA B O 1
ATOM 5119 N N . PRO B 1 54 ? -18.812 -22.75 -3.709 1 97.81 54 PRO B N 1
ATOM 5120 C CA . PRO B 1 54 ? -18.141 -22.266 -4.926 1 97.81 54 PRO B CA 1
ATOM 5121 C C . PRO B 1 54 ? -17.562 -23.406 -5.762 1 97.81 54 PRO B C 1
ATOM 5123 O O . PRO B 1 54 ? -16.531 -23.984 -5.398 1 97.81 54 PRO B O 1
ATOM 5126 N N . LEU B 1 55 ? -18.203 -23.703 -6.816 1 97.88 55 LEU B N 1
ATOM 5127 C CA . LEU B 1 55 ? -17.797 -24.828 -7.652 1 97.88 55 LEU B CA 1
ATOM 5128 C C . LEU B 1 55 ? -16.844 -24.375 -8.758 1 97.88 55 LEU B C 1
ATOM 5130 O O . LEU B 1 55 ? -17.062 -23.328 -9.375 1 97.88 55 LEU B O 1
ATOM 5134 N N . PRO B 1 56 ? -15.781 -25.156 -8.984 1 96.88 56 PRO B N 1
ATOM 5135 C CA . PRO B 1 56 ? -14.836 -24.797 -10.039 1 96.88 56 PRO B CA 1
ATOM 5136 C C . PRO B 1 56 ? -15.453 -24.844 -11.43 1 96.88 56 PRO B C 1
ATOM 5138 O O . PRO B 1 56 ? -14.922 -24.25 -12.375 1 96.88 56 PRO B O 1
ATOM 5141 N N . PHE B 1 57 ? -16.625 -25.641 -11.516 1 97.12 57 PHE B N 1
ATOM 5142 C CA . PHE B 1 57 ? -17.312 -25.844 -12.789 1 97.12 57 PHE B CA 1
ATOM 5143 C C . PHE B 1 57 ? -18.812 -25.688 -12.609 1 97.12 57 PHE B C 1
ATOM 5145 O O . PHE B 1 57 ? -19.297 -25.5 -11.492 1 97.12 57 PHE B O 1
ATOM 5152 N N . GLY B 1 58 ? -19.453 -25.672 -13.773 1 97.19 58 GLY B N 1
ATOM 5153 C CA . GLY B 1 58 ? -20.891 -25.859 -13.664 1 97.19 58 GLY B CA 1
ATOM 5154 C C . GLY B 1 58 ? -21.281 -27.156 -12.969 1 97.19 58 GLY B C 1
ATOM 5155 O O . GLY B 1 58 ? -20.5 -28.109 -12.953 1 97.19 58 GLY B O 1
ATOM 5156 N N . ARG B 1 59 ? -22.438 -27.234 -12.461 1 95.94 59 ARG B N 1
ATOM 5157 C CA . ARG B 1 59 ? -22.875 -28.344 -11.609 1 95.94 59 ARG B CA 1
ATOM 5158 C C . ARG B 1 59 ? -22.781 -29.672 -12.344 1 95.94 59 ARG B C 1
ATOM 5160 O O . ARG B 1 59 ? -22.312 -30.672 -11.773 1 95.94 59 ARG B O 1
ATOM 5167 N N . ILE B 1 60 ? -23.141 -29.672 -13.578 1 95.38 60 ILE B N 1
ATOM 5168 C CA . ILE B 1 60 ? -23.156 -30.906 -14.344 1 95.38 60 ILE B CA 1
ATOM 5169 C C . ILE B 1 60 ? -21.734 -31.391 -14.578 1 95.38 60 ILE B C 1
ATOM 5171 O O . ILE B 1 60 ? -21.406 -32.562 -14.305 1 95.38 60 ILE B O 1
ATOM 5175 N N . LEU B 1 61 ? -20.906 -30.516 -15.055 1 96.69 61 LEU B N 1
ATOM 5176 C CA . LEU B 1 61 ? -19.516 -30.859 -15.297 1 96.69 61 LEU B CA 1
ATOM 5177 C C . LEU B 1 61 ? -18.812 -31.234 -13.992 1 96.69 61 LEU B C 1
ATOM 5179 O O . LEU B 1 61 ? -18.016 -32.156 -13.961 1 96.69 61 LEU B O 1
ATOM 5183 N N . ASN B 1 62 ? -19.109 -30.5 -12.961 1 96.44 62 ASN B N 1
ATOM 5184 C CA . ASN B 1 62 ? -18.531 -30.781 -11.656 1 96.44 62 ASN B CA 1
ATOM 5185 C C . ASN B 1 62 ? -18.859 -32.188 -11.188 1 96.44 62 ASN B C 1
ATOM 5187 O O . ASN B 1 62 ? -17.984 -32.906 -10.711 1 96.44 62 ASN B O 1
ATOM 5191 N N . ALA B 1 63 ? -20.078 -32.594 -11.32 1 95.06 63 ALA B N 1
ATOM 5192 C CA . ALA B 1 63 ? -20.5 -33.906 -10.922 1 95.06 63 ALA B CA 1
ATOM 5193 C C . ALA B 1 63 ? -19.812 -35 -11.773 1 95.06 63 ALA B C 1
ATOM 5195 O O . ALA B 1 63 ? -19.359 -36 -11.25 1 95.06 63 ALA B O 1
ATOM 5196 N N . ALA B 1 64 ? -19.75 -34.719 -13.062 1 95.56 64 ALA B N 1
ATOM 5197 C CA . ALA B 1 64 ? -19.156 -35.688 -13.977 1 95.56 64 ALA B CA 1
ATOM 5198 C C . ALA B 1 64 ? -17.672 -35.906 -13.641 1 95.56 64 ALA B C 1
ATOM 5200 O O . ALA B 1 64 ? -17.219 -37.062 -13.555 1 95.56 64 ALA B O 1
ATOM 5201 N N . ILE B 1 65 ? -16.969 -34.844 -13.422 1 94.5 65 ILE B N 1
ATOM 5202 C CA . ILE B 1 65 ? -15.539 -34.906 -13.141 1 94.5 65 ILE B CA 1
ATOM 5203 C C . ILE B 1 65 ? -15.32 -35.625 -11.805 1 94.5 65 ILE B C 1
ATOM 5205 O O . ILE B 1 65 ? -14.516 -36.562 -11.719 1 94.5 65 ILE B O 1
ATOM 5209 N N . ASN B 1 66 ? -16.094 -35.344 -10.789 1 93.12 66 ASN B N 1
ATOM 5210 C CA . ASN B 1 66 ? -15.883 -35.844 -9.445 1 93.12 66 ASN B CA 1
ATOM 5211 C C . ASN B 1 66 ? -16.453 -37.25 -9.297 1 93.12 66 ASN B C 1
ATOM 5213 O O . ASN B 1 66 ? -16.125 -37.969 -8.344 1 93.12 66 ASN B O 1
ATOM 5217 N N . ALA B 1 67 ? -17.219 -37.688 -10.258 1 94 67 ALA B N 1
ATOM 5218 C CA . ALA B 1 67 ? -17.734 -39.031 -10.234 1 94 67 ALA B CA 1
ATOM 5219 C C . ALA B 1 67 ? -16.672 -40.031 -10.695 1 94 67 ALA B C 1
ATOM 5221 O O . ALA B 1 67 ? -16.812 -41.25 -10.508 1 94 67 ALA B O 1
ATOM 5222 N N . ARG B 1 68 ? -15.648 -39.562 -11.281 1 91.69 68 ARG B N 1
ATOM 5223 C CA . ARG B 1 68 ? -14.5 -40.375 -11.711 1 91.69 68 ARG B CA 1
ATOM 5224 C C . ARG B 1 68 ? -14.93 -41.5 -12.625 1 91.69 68 ARG B C 1
ATOM 5226 O O . ARG B 1 68 ? -14.703 -42.688 -12.32 1 91.69 68 ARG B O 1
ATOM 5233 N N . PRO B 1 69 ? -15.43 -41.188 -13.805 1 93.94 69 PRO B N 1
ATOM 5234 C CA . PRO B 1 69 ? -15.82 -42.219 -14.75 1 93.94 69 PRO B CA 1
ATOM 5235 C C . PRO B 1 69 ? -14.641 -43.094 -15.203 1 93.94 69 PRO B C 1
ATOM 5237 O O . PRO B 1 69 ? -13.531 -42.562 -15.344 1 93.94 69 PRO B O 1
ATOM 5240 N N . ALA B 1 70 ? -14.961 -44.281 -15.461 1 90.06 70 ALA B N 1
ATOM 5241 C CA . ALA B 1 70 ? -13.914 -45.219 -15.805 1 90.06 70 ALA B CA 1
ATOM 5242 C C . ALA B 1 70 ? -13.602 -45.188 -17.297 1 90.06 70 ALA B C 1
ATOM 5244 O O . ALA B 1 70 ? -12.594 -45.719 -17.75 1 90.06 70 ALA B O 1
ATOM 5245 N N . SER B 1 71 ? -14.516 -44.562 -18.109 1 91.69 71 SER B N 1
ATOM 5246 C CA . SER B 1 71 ? -14.312 -44.531 -19.562 1 91.69 71 SER B CA 1
ATOM 5247 C C . SER B 1 71 ? -14.883 -43.25 -20.172 1 91.69 71 SER B C 1
ATOM 5249 O O . SER B 1 71 ? -15.625 -42.531 -19.5 1 91.69 71 SER B O 1
ATOM 5251 N N . GLY B 1 72 ? -14.375 -43 -21.406 1 92.81 72 GLY B N 1
ATOM 5252 C CA . GLY B 1 72 ? -14.93 -41.875 -22.141 1 92.81 72 GLY B CA 1
ATOM 5253 C C . GLY B 1 72 ? -16.438 -41.969 -22.312 1 92.81 72 GLY B C 1
ATOM 5254 O O . GLY B 1 72 ? -17.141 -40.969 -22.25 1 92.81 72 GLY B O 1
ATOM 5255 N N . GLY B 1 73 ? -16.844 -43.188 -22.594 1 93.19 73 GLY B N 1
ATOM 5256 C CA . GLY B 1 73 ? -18.281 -43.406 -22.734 1 93.19 73 GLY B CA 1
ATOM 5257 C C . GLY B 1 73 ? -19.062 -43.031 -21.484 1 93.19 73 GLY B C 1
ATOM 5258 O O . GLY B 1 73 ? -20.109 -42.406 -21.562 1 93.19 73 GLY B O 1
ATOM 5259 N N . GLU B 1 74 ? -18.578 -43.438 -20.344 1 95 74 GLU B N 1
ATOM 5260 C CA . GLU B 1 74 ? -19.219 -43.094 -19.078 1 95 74 GLU B CA 1
ATOM 5261 C C . GLU B 1 74 ? -19.188 -41.594 -18.844 1 95 74 GLU B C 1
ATOM 5263 O O . GLU B 1 74 ? -20.172 -41 -18.375 1 95 74 GLU B O 1
ATOM 5268 N N . ALA B 1 75 ? -18.062 -40.969 -19.156 1 96.19 75 ALA B N 1
ATOM 5269 C CA . ALA B 1 75 ? -17.938 -39.531 -19.016 1 96.19 75 ALA B CA 1
ATOM 5270 C C . ALA B 1 75 ? -18.984 -38.812 -19.859 1 96.19 75 ALA B C 1
ATOM 5272 O O . ALA B 1 75 ? -19.672 -37.906 -19.359 1 96.19 75 ALA B O 1
ATOM 5273 N N . ALA B 1 76 ? -19.094 -39.188 -21.047 1 95.75 76 ALA B N 1
ATOM 5274 C CA . ALA B 1 76 ? -20.078 -38.594 -21.953 1 95.75 76 ALA B CA 1
ATOM 5275 C C . ALA B 1 76 ? -21.5 -38.812 -21.438 1 95.75 76 ALA B C 1
ATOM 5277 O O . ALA B 1 76 ? -22.344 -37.906 -21.531 1 95.75 76 ALA B O 1
ATOM 5278 N N . ALA B 1 77 ? -21.781 -39.969 -20.938 1 95.69 77 ALA B N 1
ATOM 5279 C CA . ALA B 1 77 ? -23.094 -40.281 -20.391 1 95.69 77 ALA B CA 1
ATOM 5280 C C . ALA B 1 77 ? -23.453 -39.344 -19.234 1 95.69 77 ALA B C 1
ATOM 5282 O O . ALA B 1 77 ? -24.594 -38.906 -19.109 1 95.69 77 ALA B O 1
ATOM 5283 N N . LEU B 1 78 ? -22.531 -39.156 -18.375 1 95.38 78 LEU B N 1
ATOM 5284 C CA . LEU B 1 78 ? -22.75 -38.312 -17.219 1 95.38 78 LEU B CA 1
ATOM 5285 C C . LEU B 1 78 ? -23.016 -36.875 -17.641 1 95.38 78 LEU B C 1
ATOM 5287 O O . LEU B 1 78 ? -23.828 -36.156 -17.016 1 95.38 78 LEU B O 1
ATOM 5291 N N . LEU B 1 79 ? -22.328 -36.375 -18.703 1 95.81 79 LEU B N 1
ATOM 5292 C CA . LEU B 1 79 ? -22.438 -34.969 -19.141 1 95.81 79 LEU B CA 1
ATOM 5293 C C . LEU B 1 79 ? -23.75 -34.75 -19.875 1 95.81 79 LEU B C 1
ATOM 5295 O O . LEU B 1 79 ? -24.359 -33.656 -19.75 1 95.81 79 LEU B O 1
ATOM 5299 N N . THR B 1 80 ? -24.266 -35.719 -20.594 1 93.62 80 THR B N 1
ATOM 5300 C CA . THR B 1 80 ? -25.438 -35.531 -21.453 1 93.62 80 THR B CA 1
ATOM 5301 C C . THR B 1 80 ? -26.672 -36.125 -20.797 1 93.62 80 THR B C 1
ATOM 5303 O O . THR B 1 80 ? -27.797 -35.844 -21.203 1 93.62 80 THR B O 1
ATOM 5306 N N . GLY B 1 81 ? -26.469 -36.906 -19.828 1 89.69 81 GLY B N 1
ATOM 5307 C CA . GLY B 1 81 ? -27.594 -37.625 -19.234 1 89.69 81 GLY B CA 1
ATOM 5308 C C . GLY B 1 81 ? -28.078 -38.781 -20.078 1 89.69 81 GLY B C 1
ATOM 5309 O O . GLY B 1 81 ? -29.062 -39.438 -19.734 1 89.69 81 GLY B O 1
ATOM 5310 N N . ARG B 1 82 ? -27.422 -39.031 -21.203 1 89.12 82 ARG B N 1
ATOM 5311 C CA . ARG B 1 82 ? -27.781 -40.094 -22.125 1 89.12 82 ARG B CA 1
ATOM 5312 C C . ARG B 1 82 ? -26.688 -41.156 -22.188 1 89.12 82 ARG B C 1
ATOM 5314 O O . ARG B 1 82 ? -25.516 -40.844 -22.078 1 89.12 82 ARG B O 1
ATOM 5321 N N . GLY B 1 83 ? -27.062 -42.406 -22.188 1 86.38 83 GLY B N 1
ATOM 5322 C CA . GLY B 1 83 ? -26.109 -43.5 -22.297 1 86.38 83 GLY B CA 1
ATOM 5323 C C . GLY B 1 83 ? -25.969 -44.312 -21.016 1 86.38 83 GLY B C 1
ATOM 5324 O O . GLY B 1 83 ? -26.781 -44.156 -20.109 1 86.38 83 GLY B O 1
ATOM 5325 N N . ARG B 1 84 ? -24.953 -45.219 -21.062 1 87.31 84 ARG B N 1
ATOM 5326 C CA . ARG B 1 84 ? -24.812 -46.125 -19.938 1 87.31 84 ARG B CA 1
ATOM 5327 C C . ARG B 1 84 ? -23.562 -45.812 -19.125 1 87.31 84 ARG B C 1
ATOM 5329 O O . ARG B 1 84 ? -22.5 -45.531 -19.688 1 87.31 84 ARG B O 1
ATOM 5336 N N . ALA B 1 85 ? -23.672 -45.625 -17.812 1 91.94 85 ALA B N 1
ATOM 5337 C CA . ALA B 1 85 ? -22.609 -45.562 -16.828 1 91.94 85 ALA B CA 1
ATOM 5338 C C . ALA B 1 85 ? -22.781 -46.656 -15.766 1 91.94 85 ALA B C 1
ATOM 5340 O O . ALA B 1 85 ? -23.891 -47.094 -15.508 1 91.94 85 ALA B O 1
ATOM 5341 N N . SER B 1 86 ? -21.688 -47.156 -15.258 1 94.88 86 SER B N 1
ATOM 5342 C CA . SER B 1 86 ? -21.734 -48.188 -14.234 1 94.88 86 SER B CA 1
ATOM 5343 C C . SER B 1 86 ? -22.562 -47.719 -13.031 1 94.88 86 SER B C 1
ATOM 5345 O O . SER B 1 86 ? -22.672 -46.531 -12.766 1 94.88 86 SER B O 1
ATOM 5347 N N . PRO B 1 87 ? -23.172 -48.656 -12.367 1 93.31 87 PRO B N 1
ATOM 5348 C CA . PRO B 1 87 ? -23.953 -48.281 -11.18 1 93.31 87 PRO B CA 1
ATOM 5349 C C . PRO B 1 87 ? -23.125 -47.531 -10.141 1 93.31 87 PRO B C 1
ATOM 5351 O O . PRO B 1 87 ? -23.625 -46.594 -9.508 1 93.31 87 PRO B O 1
ATOM 5354 N N . ALA B 1 88 ? -21.938 -47.906 -9.984 1 93.44 88 ALA B N 1
ATOM 5355 C CA . ALA B 1 88 ? -21.062 -47.25 -9.023 1 93.44 88 ALA B CA 1
ATOM 5356 C C . ALA B 1 88 ? -20.828 -45.781 -9.406 1 93.44 88 ALA B C 1
ATOM 5358 O O . ALA B 1 88 ? -20.938 -44.906 -8.562 1 93.44 88 ALA B O 1
ATOM 5359 N N . THR B 1 89 ? -20.547 -45.562 -10.664 1 94.31 89 THR B N 1
ATOM 5360 C CA . THR B 1 89 ? -20.312 -44.219 -11.156 1 94.31 89 THR B CA 1
ATOM 5361 C C . THR B 1 89 ? -21.578 -43.344 -11.031 1 94.31 89 THR B C 1
ATOM 5363 O O . THR B 1 89 ? -21.516 -42.188 -10.625 1 94.31 89 THR B O 1
ATOM 5366 N N . ARG B 1 90 ? -22.656 -43.875 -11.305 1 93 90 ARG B N 1
ATOM 5367 C CA . ARG B 1 90 ? -23.922 -43.188 -11.203 1 93 90 ARG B CA 1
ATOM 5368 C C . ARG B 1 90 ? -24.25 -42.844 -9.758 1 93 90 ARG B C 1
ATOM 5370 O O . ARG B 1 90 ? -24.797 -41.75 -9.477 1 93 90 ARG B O 1
ATOM 5377 N N . ALA B 1 91 ? -23.984 -43.75 -8.938 1 93.31 91 ALA B N 1
ATOM 5378 C CA . ALA B 1 91 ? -24.234 -43.5 -7.516 1 93.31 91 ALA B CA 1
ATOM 5379 C C . ALA B 1 91 ? -23.375 -42.344 -7.008 1 93.31 91 ALA B C 1
ATOM 5381 O O . ALA B 1 91 ? -23.859 -41.5 -6.246 1 93.31 91 ALA B O 1
ATOM 5382 N N . ARG B 1 92 ? -22.172 -42.344 -7.371 1 93.31 92 ARG B N 1
ATOM 5383 C CA . ARG B 1 92 ? -21.297 -41.25 -6.977 1 93.31 92 ARG B CA 1
ATOM 5384 C C . ARG B 1 92 ? -21.797 -39.906 -7.52 1 93.31 92 ARG B C 1
ATOM 5386 O O . ARG B 1 92 ? -21.844 -38.906 -6.793 1 93.31 92 ARG B O 1
ATOM 5393 N N . ALA B 1 93 ? -22.125 -39.906 -8.781 1 94 93 ALA B N 1
ATOM 5394 C CA . ALA B 1 93 ? -22.641 -38.688 -9.414 1 94 93 ALA B CA 1
ATOM 5395 C C . ALA B 1 93 ? -23.906 -38.188 -8.711 1 94 93 ALA B C 1
ATOM 5397 O O . ALA B 1 93 ? -24.078 -37 -8.492 1 94 93 ALA B O 1
ATOM 5398 N N . ALA B 1 94 ? -24.75 -39.125 -8.367 1 92.69 94 ALA B N 1
ATOM 5399 C CA . ALA B 1 94 ? -26 -38.781 -7.699 1 92.69 94 ALA B CA 1
ATOM 5400 C C . ALA B 1 94 ? -25.75 -38.188 -6.32 1 92.69 94 ALA B C 1
ATOM 5402 O O . ALA B 1 94 ? -26.438 -37.25 -5.902 1 92.69 94 ALA B O 1
ATOM 5403 N N . ALA B 1 95 ? -24.859 -38.719 -5.664 1 92.88 95 ALA B N 1
ATOM 5404 C CA . ALA B 1 95 ? -24.5 -38.219 -4.344 1 92.88 95 ALA B CA 1
ATOM 5405 C C . ALA B 1 95 ? -24.016 -36.781 -4.441 1 92.88 95 ALA B C 1
ATOM 5407 O O . ALA B 1 95 ? -24.406 -35.906 -3.639 1 92.88 95 ALA B O 1
ATOM 5408 N N . ILE B 1 96 ? -23.172 -36.5 -5.383 1 93.75 96 ILE B N 1
ATOM 5409 C CA . ILE B 1 96 ? -22.625 -35.156 -5.586 1 93.75 96 ILE B CA 1
ATOM 5410 C C . ILE B 1 96 ? -23.734 -34.188 -5.969 1 93.75 96 ILE B C 1
ATOM 5412 O O . ILE B 1 96 ? -23.812 -33.094 -5.445 1 93.75 96 ILE B O 1
ATOM 5416 N N . ALA B 1 97 ? -24.547 -34.625 -6.84 1 93.12 97 ALA B N 1
ATOM 5417 C CA . ALA B 1 97 ? -25.672 -33.812 -7.277 1 93.12 97 ALA B CA 1
ATOM 5418 C C . ALA B 1 97 ? -26.594 -33.5 -6.113 1 93.12 97 ALA B C 1
ATOM 5420 O O . ALA B 1 97 ? -27.109 -32.375 -6.016 1 93.12 97 ALA B O 1
ATOM 5421 N N . GLY B 1 98 ? -26.844 -34.469 -5.285 1 94 98 GLY B N 1
ATOM 5422 C CA . GLY B 1 98 ? -27.688 -34.25 -4.113 1 94 98 GLY B CA 1
ATOM 5423 C C . GLY B 1 98 ? -27.125 -33.188 -3.184 1 94 98 GLY B C 1
ATOM 5424 O O . GLY B 1 98 ? -27.875 -32.344 -2.695 1 94 98 GLY B O 1
ATOM 5425 N N . LEU B 1 99 ? -25.875 -33.188 -2.947 1 95.25 99 LEU B N 1
ATOM 5426 C CA . LEU B 1 99 ? -25.234 -32.188 -2.109 1 95.25 99 LEU B CA 1
ATOM 5427 C C . LEU B 1 99 ? -25.297 -30.812 -2.766 1 95.25 99 LEU B C 1
ATOM 5429 O O . LEU B 1 99 ? -25.516 -29.797 -2.088 1 95.25 99 LEU B O 1
ATOM 5433 N N . ALA B 1 100 ? -25.047 -30.781 -4.047 1 95.5 100 ALA B N 1
ATOM 5434 C CA . ALA B 1 100 ? -25.109 -29.516 -4.777 1 95.5 100 ALA B CA 1
ATOM 5435 C C . ALA B 1 100 ? -26.5 -28.906 -4.707 1 95.5 100 ALA B C 1
ATOM 5437 O O . ALA B 1 100 ? -26.656 -27.688 -4.629 1 95.5 100 ALA B O 1
ATOM 5438 N N . GLU B 1 101 ? -27.484 -29.75 -4.727 1 94.5 101 GLU B N 1
ATOM 5439 C CA . GLU B 1 101 ? -28.859 -29.281 -4.621 1 94.5 101 GLU B CA 1
ATOM 5440 C C . GLU B 1 101 ? -29.141 -28.703 -3.24 1 94.5 101 GLU B C 1
ATOM 5442 O O . GLU B 1 101 ? -29.906 -27.75 -3.109 1 94.5 101 GLU B O 1
ATOM 5447 N N . ALA B 1 102 ? -28.531 -29.281 -2.289 1 95.75 102 ALA B N 1
ATOM 5448 C CA . ALA B 1 102 ? -28.719 -28.812 -0.916 1 95.75 102 ALA B CA 1
ATOM 5449 C C . ALA B 1 102 ? -27.891 -27.562 -0.643 1 95.75 102 ALA B C 1
ATOM 5451 O O . ALA B 1 102 ? -28.141 -26.859 0.334 1 95.75 102 ALA B O 1
ATOM 5452 N N . ALA B 1 103 ? -26.969 -27.25 -1.482 1 96.62 103 ALA B N 1
ATOM 5453 C CA . ALA B 1 103 ? -26.047 -26.141 -1.282 1 96.62 103 ALA B CA 1
ATOM 5454 C C . ALA B 1 103 ? -26.438 -24.938 -2.127 1 96.62 103 ALA B C 1
ATOM 5456 O O . ALA B 1 103 ? -27.109 -25.078 -3.15 1 96.62 103 ALA B O 1
ATOM 5457 N N . GLN B 1 104 ? -26.188 -23.734 -1.636 1 95.06 104 GLN B N 1
ATOM 5458 C CA . GLN B 1 104 ? -26.156 -22.578 -2.516 1 95.06 104 GLN B CA 1
ATOM 5459 C C . GLN B 1 104 ? -24.906 -22.562 -3.387 1 95.06 104 GLN B C 1
ATOM 5461 O O . GLN B 1 104 ? -23.812 -22.297 -2.898 1 95.06 104 GLN B O 1
ATOM 5466 N N . CYS B 1 105 ? -25.078 -22.781 -4.707 1 97 105 CYS B N 1
ATOM 5467 C CA . CYS B 1 105 ? -23.922 -23.016 -5.574 1 97 105 CYS B CA 1
ATOM 5468 C C . CYS B 1 105 ? -23.547 -21.734 -6.332 1 97 105 CYS B C 1
ATOM 5470 O O . CYS B 1 105 ? -24.406 -21.094 -6.918 1 97 105 CYS B O 1
ATOM 5472 N N . PHE B 1 106 ? -22.344 -21.312 -6.227 1 97.56 106 PHE B N 1
ATOM 5473 C CA . PHE B 1 106 ? -21.672 -20.359 -7.094 1 97.56 106 PHE B CA 1
ATOM 5474 C C . PHE B 1 106 ? -20.781 -21.062 -8.102 1 97.56 106 PHE B C 1
ATOM 5476 O O . PHE B 1 106 ? -19.703 -21.547 -7.75 1 97.56 106 PHE B O 1
ATOM 5483 N N . GLU B 1 107 ? -21.25 -21.156 -9.367 1 98.19 107 GLU B N 1
ATOM 5484 C CA . GLU B 1 107 ? -20.625 -22.047 -10.352 1 98.19 107 GLU B CA 1
ATOM 5485 C C . GLU B 1 107 ? -19.734 -21.266 -11.312 1 98.19 107 GLU B C 1
ATOM 5487 O O . GLU B 1 107 ? -20.219 -20.391 -12.039 1 98.19 107 GLU B O 1
ATOM 5492 N N . LEU B 1 108 ? -18.438 -21.594 -11.305 1 97.81 108 LEU B N 1
ATOM 5493 C CA . LEU B 1 108 ? -17.531 -21.016 -12.297 1 97.81 108 LEU B CA 1
ATOM 5494 C C . LEU B 1 108 ? -17.625 -21.766 -13.625 1 97.81 108 LEU B C 1
ATOM 5496 O O . LEU B 1 108 ? -16.719 -22.531 -13.969 1 97.81 108 LEU B O 1
ATOM 5500 N N . ALA B 1 109 ? -18.641 -21.406 -14.398 1 97.75 109 ALA B N 1
ATOM 5501 C CA . ALA B 1 109 ? -19.031 -22.25 -15.531 1 97.75 109 ALA B CA 1
ATOM 5502 C C . ALA B 1 109 ? -18.578 -21.625 -16.844 1 97.75 109 ALA B C 1
ATOM 5504 O O . ALA B 1 109 ? -18.844 -22.172 -17.922 1 97.75 109 ALA B O 1
ATOM 5505 N N . GLU B 1 110 ? -17.859 -20.516 -16.781 1 96.06 110 GLU B N 1
ATOM 5506 C CA . GLU B 1 110 ? -17.594 -19.781 -18.016 1 96.06 110 GLU B CA 1
ATOM 5507 C C . GLU B 1 110 ? -16.625 -20.547 -18.922 1 96.06 110 GLU B C 1
ATOM 5509 O O . GLU B 1 110 ? -16.547 -20.297 -20.125 1 96.06 110 GLU B O 1
ATOM 5514 N N . ARG B 1 111 ? -15.898 -21.547 -18.375 1 94.56 111 ARG B N 1
ATOM 5515 C CA . ARG B 1 111 ? -14.938 -22.297 -19.188 1 94.56 111 ARG B CA 1
ATOM 5516 C C . ARG B 1 111 ? -15.375 -23.75 -19.344 1 94.56 111 ARG B C 1
ATOM 5518 O O . ARG B 1 111 ? -14.578 -24.609 -19.75 1 94.56 111 ARG B O 1
ATOM 5525 N N . ASP B 1 112 ? -16.578 -24.062 -19.062 1 96.5 112 ASP B N 1
ATOM 5526 C CA . ASP B 1 112 ? -17.062 -25.438 -19.031 1 96.5 112 ASP B CA 1
ATOM 5527 C C . ASP B 1 112 ? -16.922 -26.094 -20.406 1 96.5 112 ASP B C 1
ATOM 5529 O O . ASP B 1 112 ? -16.625 -27.297 -20.5 1 96.5 112 ASP B O 1
ATOM 5533 N N . GLU B 1 113 ? -17.156 -25.312 -21.422 1 94.56 113 GLU B N 1
ATOM 5534 C CA . GLU B 1 113 ? -17.078 -25.875 -22.766 1 94.56 113 GLU B CA 1
ATOM 5535 C C . GLU B 1 113 ? -15.68 -26.406 -23.062 1 94.56 113 GLU B C 1
ATOM 5537 O O . GLU B 1 113 ? -15.523 -27.562 -23.484 1 94.56 113 GLU B O 1
ATOM 5542 N N . VAL B 1 114 ? -14.727 -25.609 -22.75 1 92.12 114 VAL B N 1
ATOM 5543 C CA . VAL B 1 114 ? -13.336 -25.969 -23.031 1 92.12 114 VAL B CA 1
ATOM 5544 C C . VAL B 1 114 ? -12.914 -27.125 -22.125 1 92.12 114 VAL B C 1
ATOM 5546 O O . VAL B 1 114 ? -12.258 -28.062 -22.562 1 92.12 114 VAL B O 1
ATOM 5549 N N . ILE B 1 115 ? -13.312 -27.125 -20.906 1 95.12 115 ILE B N 1
ATOM 5550 C CA . ILE B 1 115 ? -12.891 -28.141 -19.938 1 95.12 115 ILE B CA 1
ATOM 5551 C C . ILE B 1 115 ? -13.586 -29.469 -20.234 1 95.12 115 ILE B C 1
ATOM 5553 O O . ILE B 1 115 ? -13 -30.531 -20.062 1 95.12 115 ILE B O 1
ATOM 5557 N N . THR B 1 116 ? -14.812 -29.359 -20.703 1 96.75 116 THR B N 1
ATOM 5558 C CA . THR B 1 116 ? -15.539 -30.562 -21.094 1 96.75 116 THR B CA 1
ATOM 5559 C C . THR B 1 116 ? -14.805 -31.297 -22.219 1 96.75 116 THR B C 1
ATOM 5561 O O . THR B 1 116 ? -14.648 -32.531 -22.172 1 96.75 116 THR B O 1
ATOM 5564 N N . GLU B 1 117 ? -14.344 -30.547 -23.141 1 95.62 117 GLU B N 1
ATOM 5565 C CA . GLU B 1 117 ? -13.594 -31.141 -24.25 1 95.62 117 GLU B CA 1
ATOM 5566 C C . GLU B 1 117 ? -12.32 -31.812 -23.75 1 95.62 117 GLU B C 1
ATOM 5568 O O . GLU B 1 117 ? -12.016 -32.938 -24.156 1 95.62 117 GLU B O 1
ATOM 5573 N N . LEU B 1 118 ? -11.641 -31.188 -22.875 1 93.94 118 LEU B N 1
ATOM 5574 C CA . LEU B 1 118 ? -10.414 -31.75 -22.312 1 93.94 118 LEU B CA 1
ATOM 5575 C C . LEU B 1 118 ? -10.719 -32.969 -21.469 1 93.94 118 LEU B C 1
ATOM 5577 O O . LEU B 1 118 ? -9.977 -33.969 -21.516 1 93.94 118 LEU B O 1
ATOM 5581 N N . PHE B 1 119 ? -11.812 -32.969 -20.781 1 95.81 119 PHE B N 1
ATOM 5582 C CA . PHE B 1 119 ? -12.25 -34.062 -19.938 1 95.81 119 PHE B CA 1
ATOM 5583 C C . PHE B 1 119 ? -12.555 -35.312 -20.766 1 95.81 119 PHE B C 1
ATOM 5585 O O . PHE B 1 119 ? -12.031 -36.375 -20.484 1 95.81 119 PHE B O 1
ATOM 5592 N N . LEU B 1 120 ? -13.305 -35.062 -21.828 1 96.44 120 LEU B N 1
ATOM 5593 C CA . LEU B 1 120 ? -13.68 -36.188 -22.703 1 96.44 120 LEU B CA 1
ATOM 5594 C C . LEU B 1 120 ? -12.461 -36.75 -23.422 1 96.44 120 LEU B C 1
ATOM 5596 O O . LEU B 1 120 ? -12.297 -37.969 -23.531 1 96.44 120 LEU B O 1
ATOM 5600 N N . ALA B 1 121 ? -11.594 -35.875 -23.844 1 95.06 121 ALA B N 1
ATOM 5601 C CA . ALA B 1 121 ? -10.375 -36.281 -24.516 1 95.06 121 ALA B CA 1
ATOM 5602 C C . ALA B 1 121 ? -9.492 -37.125 -23.594 1 95.06 121 ALA B C 1
ATOM 5604 O O . ALA B 1 121 ? -8.922 -38.125 -24.016 1 95.06 121 ALA B O 1
ATOM 5605 N N . SER B 1 122 ? -9.375 -36.719 -22.359 1 93.25 122 SER B N 1
ATOM 5606 C CA . SER B 1 122 ? -8.57 -37.438 -21.375 1 93.25 122 SER B CA 1
ATOM 5607 C C . SER B 1 122 ? -9.219 -38.781 -21.016 1 93.25 122 SER B C 1
ATOM 5609 O O . SER B 1 122 ? -8.523 -39.781 -20.875 1 93.25 122 SER B O 1
ATOM 5611 N N . ALA B 1 123 ? -10.555 -38.812 -20.922 1 93.88 123 ALA B N 1
ATOM 5612 C CA . ALA B 1 123 ? -11.281 -40.031 -20.562 1 93.88 123 ALA B CA 1
ATOM 5613 C C . ALA B 1 123 ? -11.234 -41.062 -21.688 1 93.88 123 ALA B C 1
ATOM 5615 O O . ALA B 1 123 ? -11.266 -42.281 -21.438 1 93.88 123 ALA B O 1
ATOM 5616 N N . GLU B 1 124 ? -11.141 -40.594 -22.906 1 93 124 GLU B N 1
ATOM 5617 C CA . GLU B 1 124 ? -11.102 -41.469 -24.062 1 93 124 GLU B CA 1
ATOM 5618 C C . GLU B 1 124 ? -9.727 -42.125 -24.219 1 93 124 GLU B C 1
ATOM 5620 O O . GLU B 1 124 ? -9.617 -43.219 -24.766 1 93 124 GLU B O 1
ATOM 5625 N N . ALA B 1 125 ? -8.742 -41.438 -23.734 1 90.5 125 ALA B N 1
ATOM 5626 C CA . ALA B 1 125 ? -7.375 -41.938 -23.812 1 90.5 125 ALA B CA 1
ATOM 5627 C C . ALA B 1 125 ? -6.66 -41.781 -22.469 1 90.5 125 ALA B C 1
ATOM 5629 O O . ALA B 1 125 ? -5.715 -41 -22.359 1 90.5 125 ALA B O 1
ATOM 5630 N N . PRO B 1 126 ? -7.02 -42.625 -21.5 1 83.69 126 PRO B N 1
ATOM 5631 C CA . PRO B 1 126 ? -6.555 -42.438 -20.125 1 83.69 126 PRO B CA 1
ATOM 5632 C C . PRO B 1 126 ? -5.047 -42.625 -19.984 1 83.69 126 PRO B C 1
ATOM 5634 O O . PRO B 1 126 ? -4.453 -42.156 -19.016 1 83.69 126 PRO B O 1
ATOM 5637 N N . THR B 1 127 ? -4.402 -43.312 -20.953 1 83.38 127 THR B N 1
ATOM 5638 C CA . THR B 1 127 ? -2.971 -43.594 -20.844 1 83.38 127 THR B CA 1
ATOM 5639 C C . THR B 1 127 ? -2.174 -42.562 -21.641 1 83.38 127 THR B C 1
ATOM 5641 O O . THR B 1 127 ? -0.941 -42.594 -21.656 1 83.38 127 THR B O 1
ATOM 5644 N N . HIS B 1 128 ? -2.918 -41.688 -22.344 1 88.69 128 HIS B N 1
ATOM 5645 C CA . HIS B 1 128 ? -2.24 -40.656 -23.109 1 88.69 128 HIS B CA 1
ATOM 5646 C C . HIS B 1 128 ? -1.816 -39.5 -22.219 1 88.69 128 HIS B C 1
ATOM 5648 O O . HIS B 1 128 ? -2.633 -38.625 -21.875 1 88.69 128 HIS B O 1
ATOM 5654 N N . VAL B 1 129 ? -0.596 -39.375 -21.969 1 85.69 129 VAL B N 1
ATOM 5655 C CA . VAL B 1 129 ? -0.042 -38.531 -20.938 1 85.69 129 VAL B CA 1
ATOM 5656 C C . VAL B 1 129 ? -0.309 -37.062 -21.281 1 85.69 129 VAL B C 1
ATOM 5658 O O . VAL B 1 129 ? -0.815 -36.312 -20.453 1 85.69 129 VAL B O 1
ATOM 5661 N N . PRO B 1 130 ? -0.146 -36.594 -22.5 1 84.25 130 PRO B N 1
ATOM 5662 C CA . PRO B 1 130 ? -0.353 -35.188 -22.812 1 84.25 130 PRO B CA 1
ATOM 5663 C C . PRO B 1 130 ? -1.803 -34.75 -22.625 1 84.25 130 PRO B C 1
ATOM 5665 O O . PRO B 1 130 ? -2.059 -33.656 -22.109 1 84.25 130 PRO B O 1
ATOM 5668 N N . LYS B 1 131 ? -2.705 -35.531 -23.016 1 87.69 131 LYS B N 1
ATOM 5669 C CA . LYS B 1 131 ? -4.117 -35.219 -22.844 1 87.69 131 LYS B CA 1
ATOM 5670 C C . LYS B 1 131 ? -4.504 -35.156 -21.375 1 87.69 131 LYS B C 1
ATOM 5672 O O . LYS B 1 131 ? -5.238 -34.281 -20.938 1 87.69 131 LYS B O 1
ATOM 5677 N N . ALA B 1 132 ? -3.984 -36.125 -20.672 1 87.88 132 ALA B N 1
ATOM 5678 C CA . ALA B 1 132 ? -4.246 -36.156 -19.234 1 87.88 132 ALA B CA 1
ATOM 5679 C C . ALA B 1 132 ? -3.67 -34.938 -18.547 1 87.88 132 ALA B C 1
ATOM 5681 O O . ALA B 1 132 ? -4.297 -34.344 -17.656 1 87.88 132 ALA B O 1
ATOM 5682 N N . GLN B 1 133 ? -2.549 -34.625 -19 1 84 133 GLN B N 1
ATOM 5683 C CA . GLN B 1 133 ? -1.874 -33.469 -18.406 1 84 133 GLN B CA 1
ATOM 5684 C C . GLN B 1 133 ? -2.615 -32.156 -18.734 1 84 133 GLN B C 1
ATOM 5686 O O . GLN B 1 133 ? -2.727 -31.281 -17.875 1 84 133 GLN B O 1
ATOM 5691 N N . ALA B 1 134 ? -3.086 -32 -19.875 1 85.88 134 ALA B N 1
ATOM 5692 C CA . ALA B 1 134 ? -3.83 -30.812 -20.281 1 85.88 134 ALA B CA 1
ATOM 5693 C C . ALA B 1 134 ? -5.105 -30.656 -19.453 1 85.88 134 ALA B C 1
ATOM 5695 O O . ALA B 1 134 ? -5.41 -29.562 -18.969 1 85.88 134 ALA B O 1
ATOM 5696 N N . PHE B 1 135 ? -5.801 -31.734 -19.312 1 90.19 135 PHE B N 1
ATOM 5697 C CA . PHE B 1 135 ? -7.02 -31.734 -18.516 1 90.19 135 PHE B CA 1
ATOM 5698 C C . PHE B 1 135 ? -6.711 -31.406 -17.062 1 90.19 135 PHE B C 1
ATOM 5700 O O . PHE B 1 135 ? -7.359 -30.547 -16.469 1 90.19 135 PHE B O 1
ATOM 5707 N N . ALA B 1 136 ? -5.719 -32.031 -16.531 1 86.94 136 ALA B N 1
ATOM 5708 C CA . ALA B 1 136 ? -5.344 -31.828 -15.141 1 86.94 136 ALA B CA 1
ATOM 5709 C C . ALA B 1 136 ? -4.965 -30.359 -14.891 1 86.94 136 ALA B C 1
ATOM 5711 O O . ALA B 1 136 ? -5.363 -29.781 -13.883 1 86.94 136 ALA B O 1
ATOM 5712 N N . SER B 1 137 ? -4.223 -29.844 -15.781 1 84.44 137 SER B N 1
ATOM 5713 C CA . SER B 1 137 ? -3.779 -28.453 -15.641 1 84.44 137 SER B CA 1
ATOM 5714 C C . SER B 1 137 ? -4.961 -27.5 -15.656 1 84.44 137 SER B C 1
ATOM 5716 O O . SER B 1 137 ? -5.043 -26.578 -14.828 1 84.44 137 SER B O 1
ATOM 5718 N N . ALA B 1 138 ? -5.82 -27.688 -16.562 1 88.12 138 ALA B N 1
ATOM 5719 C CA . ALA B 1 138 ? -7 -26.828 -16.656 1 88.12 138 ALA B CA 1
ATOM 5720 C C . ALA B 1 138 ? -7.867 -26.953 -15.398 1 88.12 138 ALA B C 1
ATOM 5722 O O . ALA B 1 138 ? -8.359 -25.953 -14.883 1 88.12 138 ALA B O 1
ATOM 5723 N N . CYS B 1 139 ? -8.016 -28.156 -14.938 1 90.56 139 CYS B N 1
ATOM 5724 C CA . CYS B 1 139 ? -8.805 -28.406 -13.742 1 90.56 139 CYS B CA 1
ATOM 5725 C C . CYS B 1 139 ? -8.18 -27.719 -12.531 1 90.56 139 CYS B C 1
ATOM 5727 O O . CYS B 1 139 ? -8.883 -27.094 -11.734 1 90.56 139 CYS B O 1
ATOM 5729 N N . CYS B 1 140 ? -6.914 -27.875 -12.469 1 88.06 140 CYS B N 1
ATOM 5730 C CA . CYS B 1 140 ? -6.195 -27.297 -11.336 1 88.06 140 CYS B CA 1
ATOM 5731 C C . CYS B 1 140 ? -6.402 -25.797 -11.266 1 88.06 140 CYS B C 1
ATOM 5733 O O . CYS B 1 140 ? -6.594 -25.234 -10.18 1 88.06 140 CYS B O 1
ATOM 5735 N N . GLU B 1 141 ? -6.395 -25.156 -12.336 1 88.25 141 GLU B N 1
ATOM 5736 C CA . GLU B 1 141 ? -6.598 -23.719 -12.391 1 88.25 141 GLU B CA 1
ATOM 5737 C C . GLU B 1 141 ? -7.992 -23.344 -11.898 1 88.25 141 GLU B C 1
ATOM 5739 O O . GLU B 1 141 ? -8.148 -22.375 -11.133 1 88.25 141 GLU B O 1
ATOM 5744 N N . ARG B 1 142 ? -8.93 -24.078 -12.344 1 93.75 142 ARG B N 1
ATOM 5745 C CA . ARG B 1 142 ? -10.312 -23.812 -11.953 1 93.75 142 ARG B CA 1
ATOM 5746 C C . ARG B 1 142 ? -10.516 -24.031 -10.453 1 93.75 142 ARG B C 1
ATOM 5748 O O . ARG B 1 142 ? -11.164 -23.234 -9.781 1 93.75 142 ARG B O 1
ATOM 5755 N N . VAL B 1 143 ? -9.945 -25.094 -10.008 1 93.81 143 VAL B N 1
ATOM 5756 C CA . VAL B 1 143 ? -10.086 -25.422 -8.594 1 93.81 143 VAL B CA 1
ATOM 5757 C C . VAL B 1 143 ? -9.398 -24.359 -7.746 1 93.81 143 VAL B C 1
ATOM 5759 O O . VAL B 1 143 ? -9.906 -23.984 -6.691 1 93.81 143 VAL B O 1
ATOM 5762 N N . ALA B 1 144 ? -8.289 -23.891 -8.211 1 92.81 144 ALA B N 1
ATOM 5763 C CA . ALA B 1 144 ? -7.586 -22.828 -7.496 1 92.81 144 ALA B CA 1
ATOM 5764 C C . ALA B 1 144 ? -8.453 -21.578 -7.379 1 92.81 144 ALA B C 1
ATOM 5766 O O . ALA B 1 144 ? -8.477 -20.938 -6.332 1 92.81 144 ALA B O 1
ATOM 5767 N N . LEU B 1 145 ? -9.156 -21.203 -8.438 1 95.12 145 LEU B N 1
ATOM 5768 C CA . LEU B 1 145 ? -10.023 -20.031 -8.438 1 95.12 145 LEU B CA 1
ATOM 5769 C C . LEU B 1 145 ? -11.18 -20.203 -7.457 1 95.12 145 LEU B C 1
ATOM 5771 O O . LEU B 1 145 ? -11.477 -19.312 -6.676 1 95.12 145 LEU B O 1
ATOM 5775 N N . ALA B 1 146 ? -11.789 -21.375 -7.527 1 97.31 146 ALA B N 1
ATOM 5776 C CA . ALA B 1 146 ? -12.875 -21.656 -6.598 1 97.31 146 ALA B CA 1
ATOM 5777 C C . ALA B 1 146 ? -12.375 -21.688 -5.156 1 97.31 146 ALA B C 1
ATOM 5779 O O . ALA B 1 146 ? -13.07 -21.219 -4.246 1 97.31 146 ALA B O 1
ATOM 5780 N N . GLY B 1 147 ? -11.211 -22.266 -5.012 1 96.25 147 GLY B N 1
ATOM 5781 C CA . GLY B 1 147 ? -10.594 -22.266 -3.697 1 96.25 147 GLY B CA 1
ATOM 5782 C C . GLY B 1 147 ? -10.359 -20.875 -3.143 1 96.25 147 GLY B C 1
ATOM 5783 O O . GLY B 1 147 ? -10.547 -20.641 -1.947 1 96.25 147 GLY B O 1
ATOM 5784 N N . ARG B 1 148 ? -9.93 -19.984 -3.967 1 95.88 148 ARG B N 1
ATOM 5785 C CA . ARG B 1 148 ? -9.734 -18.609 -3.535 1 95.88 148 ARG B CA 1
ATOM 5786 C C . ARG B 1 148 ? -11.047 -17.984 -3.061 1 95.88 148 ARG B C 1
ATOM 5788 O O . ARG B 1 148 ? -11.07 -17.281 -2.051 1 95.88 148 ARG B O 1
ATOM 5795 N N . VAL B 1 149 ? -12.133 -18.234 -3.809 1 97.62 149 VAL B N 1
ATOM 5796 C CA . VAL B 1 149 ? -13.445 -17.719 -3.414 1 97.62 149 VAL B CA 1
ATOM 5797 C C . VAL B 1 149 ? -13.812 -18.266 -2.033 1 97.62 149 VAL B C 1
ATOM 5799 O O . VAL B 1 149 ? -14.25 -17.5 -1.16 1 97.62 149 VAL B O 1
ATOM 5802 N N . LEU B 1 150 ? -13.547 -19.562 -1.878 1 97.12 150 LEU B N 1
ATOM 5803 C CA . LEU B 1 150 ? -13.828 -20.203 -0.596 1 97.12 150 LEU B CA 1
ATOM 5804 C C . LEU B 1 150 ? -13.055 -19.516 0.528 1 97.12 150 LEU B C 1
ATOM 5806 O O . LEU B 1 150 ? -13.625 -19.172 1.566 1 97.12 150 LEU B O 1
ATOM 5810 N N . VAL B 1 151 ? -11.812 -19.25 0.309 1 96.69 151 VAL B N 1
ATOM 5811 C CA . VAL B 1 151 ? -10.938 -18.688 1.33 1 96.69 151 VAL B CA 1
ATOM 5812 C C . VAL B 1 151 ? -11.375 -17.25 1.647 1 96.69 151 VAL B C 1
ATOM 5814 O O . VAL B 1 151 ? -11.484 -16.875 2.816 1 96.69 151 VAL B O 1
ATOM 5817 N N . GLU B 1 152 ? -11.664 -16.516 0.63 1 96.12 152 GLU B N 1
ATOM 5818 C CA . GLU B 1 152 ? -12.047 -15.109 0.81 1 96.12 152 GLU B CA 1
ATOM 5819 C C . GLU B 1 152 ? -13.352 -14.992 1.589 1 96.12 152 GLU B C 1
ATOM 5821 O O . GLU B 1 152 ? -13.562 -14.016 2.305 1 96.12 152 GLU B O 1
ATOM 5826 N N . GLN B 1 153 ? -14.172 -16.047 1.451 1 95.12 153 GLN B N 1
ATOM 5827 C CA . GLN B 1 153 ? -15.492 -16.016 2.072 1 95.12 153 GLN B CA 1
ATOM 5828 C C . GLN B 1 153 ? -15.461 -16.625 3.467 1 95.12 153 GLN B C 1
ATOM 5830 O O . GLN B 1 153 ? -16.484 -16.734 4.133 1 95.12 153 GLN B O 1
ATOM 5835 N N . SER B 1 154 ? -14.242 -17.016 3.947 1 95.06 154 SER B N 1
ATOM 5836 C CA . SER B 1 154 ? -14.18 -17.781 5.188 1 95.06 154 SER B CA 1
ATOM 5837 C C . SER B 1 154 ? -13.398 -17.031 6.262 1 95.06 154 SER B C 1
ATOM 5839 O O . SER B 1 154 ? -12.43 -16.328 5.961 1 95.06 154 SER B O 1
ATOM 5841 N N . ASP B 1 155 ? -13.852 -17.234 7.52 1 93 155 ASP B N 1
ATOM 5842 C CA . ASP B 1 155 ? -13.094 -16.75 8.672 1 93 155 ASP B CA 1
ATOM 5843 C C . ASP B 1 155 ? -12.031 -17.766 9.094 1 93 155 ASP B C 1
ATOM 5845 O O . ASP B 1 155 ? -10.984 -17.391 9.625 1 93 155 ASP B O 1
ATOM 5849 N N . ILE B 1 156 ? -12.406 -18.984 8.953 1 95.06 156 ILE B N 1
ATOM 5850 C CA . ILE B 1 156 ? -11.547 -20.109 9.289 1 95.06 156 ILE B CA 1
ATOM 5851 C C . ILE B 1 156 ? -11.609 -21.156 8.18 1 95.06 156 ILE B C 1
ATOM 5853 O O . ILE B 1 156 ? -12.688 -21.453 7.66 1 95.06 156 ILE B O 1
ATOM 5857 N N . VAL B 1 157 ? -10.453 -21.656 7.82 1 96.56 157 VAL B N 1
ATOM 5858 C CA . VAL B 1 157 ? -10.398 -22.75 6.852 1 96.56 157 VAL B CA 1
ATOM 5859 C C . VAL B 1 157 ? -9.945 -24.031 7.539 1 96.56 157 VAL B C 1
ATOM 5861 O O . VAL B 1 157 ? -9.016 -24.016 8.352 1 96.56 157 VAL B O 1
ATOM 5864 N N . ILE B 1 158 ? -10.656 -25.094 7.344 1 96.25 158 ILE B N 1
ATOM 5865 C CA . ILE B 1 158 ? -10.242 -26.406 7.809 1 96.25 158 ILE B CA 1
ATOM 5866 C C . ILE B 1 158 ? -9.664 -27.203 6.641 1 96.25 158 ILE B C 1
ATOM 5868 O O . ILE B 1 158 ? -10.32 -27.391 5.617 1 96.25 158 ILE B O 1
ATOM 5872 N N . GLY B 1 159 ? -8.43 -27.516 6.773 1 94.44 159 GLY B N 1
ATOM 5873 C CA . GLY B 1 159 ? -7.766 -28.297 5.738 1 94.44 159 GLY B CA 1
ATOM 5874 C C . GLY B 1 159 ? -7.371 -29.688 6.199 1 94.44 159 GLY B C 1
ATOM 5875 O O . GLY B 1 159 ? -6.648 -29.844 7.184 1 94.44 159 GLY B O 1
ATOM 5876 N N . ILE B 1 160 ? -7.898 -30.719 5.578 1 93.62 160 ILE B N 1
ATOM 5877 C CA . ILE B 1 160 ? -7.496 -32.094 5.801 1 93.62 160 ILE B CA 1
ATOM 5878 C C . ILE B 1 160 ? -6.461 -32.5 4.758 1 93.62 160 ILE B C 1
ATOM 5880 O O . ILE B 1 160 ? -6.777 -32.625 3.57 1 93.62 160 ILE B O 1
ATOM 5884 N N . TRP B 1 161 ? -5.297 -32.688 5.184 1 89.94 161 TRP B N 1
ATOM 5885 C CA . TRP B 1 161 ? -4.184 -32.844 4.25 1 89.94 161 TRP B CA 1
ATOM 5886 C C . TRP B 1 161 ? -3.049 -33.656 4.895 1 89.94 161 TRP B C 1
ATOM 5888 O O . TRP B 1 161 ? -2.766 -33.469 6.082 1 89.94 161 TRP B O 1
ATOM 5898 N N . ASP B 1 162 ? -2.48 -34.562 4.133 1 84.12 162 ASP B N 1
ATOM 5899 C CA . ASP B 1 162 ? -1.441 -35.406 4.68 1 84.12 162 ASP B CA 1
ATOM 5900 C C . ASP B 1 162 ? -0.106 -34.688 4.777 1 84.12 162 ASP B C 1
ATOM 5902 O O . ASP B 1 162 ? 0.883 -35.25 5.25 1 84.12 162 ASP B O 1
ATOM 5906 N N . GLY B 1 163 ? -0.099 -33.438 4.406 1 77.12 163 GLY B N 1
ATOM 5907 C CA . GLY B 1 163 ? 1.111 -32.656 4.555 1 77.12 163 GLY B CA 1
ATOM 5908 C C . GLY B 1 163 ? 2.154 -32.938 3.496 1 77.12 163 GLY B C 1
ATOM 5909 O O . GLY B 1 163 ? 3.264 -32.406 3.539 1 77.12 163 GLY B O 1
ATOM 5910 N N . ALA B 1 164 ? 1.869 -33.875 2.582 1 68.38 164 ALA B N 1
ATOM 5911 C CA . ALA B 1 164 ? 2.896 -34.406 1.687 1 68.38 164 ALA B CA 1
ATOM 5912 C C . ALA B 1 164 ? 3.162 -33.438 0.534 1 68.38 164 ALA B C 1
ATOM 5914 O O . ALA B 1 164 ? 4.285 -32.969 0.364 1 68.38 164 ALA B O 1
ATOM 5915 N N . THR B 1 165 ? 2.244 -33.344 -0.384 1 65.25 165 THR B N 1
ATOM 5916 C CA . THR B 1 165 ? 2.59 -32.594 -1.593 1 65.25 165 THR B CA 1
ATOM 5917 C C . THR B 1 165 ? 1.866 -31.25 -1.631 1 65.25 165 THR B C 1
ATOM 5919 O O . THR B 1 165 ? 0.638 -31.203 -1.533 1 65.25 165 THR B O 1
ATOM 5922 N N . GLN B 1 166 ? 2.721 -30.219 -1.651 1 60.41 166 GLN B N 1
ATOM 5923 C CA . GLN B 1 166 ? 2.191 -28.859 -1.812 1 60.41 166 GLN B CA 1
ATOM 5924 C C . GLN B 1 166 ? 2.258 -28.422 -3.27 1 60.41 166 GLN B C 1
ATOM 5926 O O . GLN B 1 166 ? 1.773 -27.328 -3.617 1 60.41 166 GLN B O 1
ATOM 5931 N N . THR B 1 167 ? 2.707 -29.25 -4.086 1 56.03 167 THR B N 1
ATOM 5932 C CA . THR B 1 167 ? 3.145 -28.781 -5.402 1 56.03 167 THR B CA 1
ATOM 5933 C C . THR B 1 167 ? 1.974 -28.75 -6.379 1 56.03 167 THR B C 1
ATOM 5935 O O . THR B 1 167 ? 2.039 -28.078 -7.406 1 56.03 167 THR B O 1
ATOM 5938 N N . PHE B 1 168 ? 0.939 -29.406 -5.984 1 65.88 168 PHE B N 1
ATOM 5939 C CA . PHE B 1 168 ? -0.146 -29.453 -6.957 1 65.88 168 PHE B CA 1
ATOM 5940 C C . PHE B 1 168 ? -1.038 -28.234 -6.836 1 65.88 168 PHE B C 1
ATOM 5942 O O . PHE B 1 168 ? -1.74 -28.062 -5.84 1 65.88 168 PHE B O 1
ATOM 5949 N N . VAL B 1 169 ? -0.869 -27.312 -7.883 1 69.81 169 VAL B N 1
ATOM 5950 C CA . VAL B 1 169 ? -1.791 -26.172 -7.949 1 69.81 169 VAL B CA 1
ATOM 5951 C C . VAL B 1 169 ? -3.23 -26.688 -7.879 1 69.81 169 VAL B C 1
ATOM 5953 O O . VAL B 1 169 ? -3.59 -27.656 -8.547 1 69.81 169 VAL B O 1
ATOM 5956 N N . GLY B 1 170 ? -4.074 -26.078 -6.949 1 72.56 170 GLY B N 1
ATOM 5957 C CA . GLY B 1 170 ? -5.461 -26.5 -6.789 1 72.56 170 GLY B CA 1
ATOM 5958 C C . GLY B 1 170 ? -5.637 -27.609 -5.773 1 72.56 170 GLY B C 1
ATOM 5959 O O . GLY B 1 170 ? -6.754 -27.875 -5.332 1 72.56 170 GLY B O 1
ATOM 5960 N N . GLY B 1 171 ? -4.539 -28.25 -5.434 1 80.56 171 GLY B N 1
ATOM 5961 C CA . GLY B 1 171 ? -4.617 -29.281 -4.414 1 80.56 171 GLY B CA 1
ATOM 5962 C C . GLY B 1 171 ? -4.891 -28.719 -3.027 1 80.56 171 GLY B C 1
ATOM 5963 O O . GLY B 1 171 ? -4.949 -27.5 -2.84 1 80.56 171 GLY B O 1
ATOM 5964 N N . THR B 1 172 ? -5.098 -29.609 -2.16 1 86.69 172 THR B N 1
ATOM 5965 C CA . THR B 1 172 ? -5.422 -29.203 -0.795 1 86.69 172 THR B CA 1
ATOM 5966 C C . THR B 1 172 ? -4.281 -28.391 -0.185 1 86.69 172 THR B C 1
ATOM 5968 O O . THR B 1 172 ? -4.516 -27.375 0.467 1 86.69 172 THR B O 1
ATOM 5971 N N . GLY B 1 173 ? -3.113 -28.859 -0.363 1 86.75 173 GLY B N 1
ATOM 5972 C CA . GLY B 1 173 ? -1.97 -28.109 0.137 1 86.75 173 GLY B CA 1
ATOM 5973 C C . GLY B 1 173 ? -1.875 -26.703 -0.436 1 86.75 173 GLY B C 1
ATOM 5974 O O . GLY B 1 173 ? -1.553 -25.766 0.282 1 86.75 173 GLY B O 1
ATOM 5975 N N . HIS B 1 174 ? -2.162 -26.609 -1.685 1 87.19 174 HIS B N 1
ATOM 5976 C CA . HIS B 1 174 ? -2.172 -25.328 -2.354 1 87.19 174 HIS B CA 1
ATOM 5977 C C . HIS B 1 174 ? -3.23 -24.406 -1.754 1 87.19 174 HIS B C 1
ATOM 5979 O O . HIS B 1 174 ? -2.965 -23.219 -1.507 1 87.19 174 HIS B O 1
ATOM 5985 N N . THR B 1 175 ? -4.379 -24.938 -1.509 1 92.25 175 THR B N 1
ATOM 5986 C CA . THR B 1 175 ? -5.461 -24.141 -0.934 1 92.25 175 THR B CA 1
ATOM 5987 C C . THR B 1 175 ? -5.105 -23.688 0.479 1 92.25 175 THR B C 1
ATOM 5989 O O . THR B 1 175 ? -5.371 -22.547 0.854 1 92.25 175 THR B O 1
ATOM 5992 N N . ILE B 1 176 ? -4.504 -24.578 1.223 1 93.62 176 ILE B N 1
ATOM 5993 C CA . ILE B 1 176 ? -4.055 -24.219 2.562 1 93.62 176 ILE B CA 1
ATOM 5994 C C . ILE B 1 176 ? -3.025 -23.094 2.475 1 93.62 176 ILE B C 1
ATOM 5996 O O . ILE B 1 176 ? -3.119 -22.094 3.197 1 93.62 176 ILE B O 1
ATOM 6000 N N . GLY B 1 177 ? -2.104 -23.281 1.572 1 91.81 177 GLY B N 1
ATOM 6001 C CA . GLY B 1 177 ? -1.115 -22.234 1.357 1 91.81 177 GLY B CA 1
ATOM 6002 C C . GLY B 1 177 ? -1.731 -20.906 0.969 1 91.81 177 GLY B C 1
ATOM 6003 O O . GLY B 1 177 ? -1.336 -19.859 1.484 1 91.81 177 GLY B O 1
ATOM 6004 N N . THR B 1 178 ? -2.701 -20.984 0.104 1 92.62 178 THR B N 1
ATOM 6005 C CA . THR B 1 178 ? -3.408 -19.797 -0.34 1 92.62 178 THR B CA 1
ATOM 6006 C C . THR B 1 178 ? -4.125 -19.125 0.829 1 92.62 178 THR B C 1
ATOM 6008 O O . THR B 1 178 ? -4.074 -17.891 0.977 1 92.62 178 THR B O 1
ATOM 6011 N N . ALA B 1 179 ? -4.758 -19.922 1.629 1 96.19 179 ALA B N 1
ATOM 6012 C CA . ALA B 1 179 ? -5.453 -19.391 2.801 1 96.19 179 ALA B CA 1
ATOM 6013 C C . ALA B 1 179 ? -4.492 -18.656 3.729 1 96.19 179 ALA B C 1
ATOM 6015 O O . ALA B 1 179 ? -4.766 -17.531 4.152 1 96.19 179 ALA B O 1
ATOM 6016 N N . LEU B 1 180 ? -3.385 -19.266 3.973 1 94.44 180 LEU B N 1
ATOM 6017 C CA . LEU B 1 180 ? -2.395 -18.672 4.867 1 94.44 180 LEU B CA 1
ATOM 6018 C C . LEU B 1 180 ? -1.801 -17.406 4.266 1 94.44 180 LEU B C 1
ATOM 6020 O O . LEU B 1 180 ? -1.608 -16.406 4.973 1 94.44 180 LEU B O 1
ATOM 6024 N N . ASP B 1 181 ? -1.577 -17.469 2.982 1 91.62 181 ASP B N 1
ATOM 6025 C CA . ASP B 1 181 ? -1.074 -16.281 2.285 1 91.62 181 ASP B CA 1
ATOM 6026 C C . ASP B 1 181 ? -2.062 -15.125 2.385 1 91.62 181 ASP B C 1
ATOM 6028 O O . ASP B 1 181 ? -1.658 -13.961 2.457 1 91.62 181 ASP B O 1
ATOM 6032 N N . LEU B 1 182 ? -3.324 -15.469 2.406 1 94.19 182 LEU B N 1
ATOM 6033 C CA . LEU B 1 182 ? -4.387 -14.469 2.441 1 94.19 182 LEU B CA 1
ATOM 6034 C C . LEU B 1 182 ? -4.758 -14.125 3.879 1 94.19 182 LEU B C 1
ATOM 6036 O O . LEU B 1 182 ? -5.734 -13.406 4.117 1 94.19 182 LEU B O 1
ATOM 6040 N N . GLY B 1 183 ? -4.035 -14.68 4.824 1 92.62 183 GLY B N 1
ATOM 6041 C CA . GLY B 1 183 ? -4.164 -14.312 6.223 1 92.62 183 GLY B CA 1
ATOM 6042 C C . GLY B 1 183 ? -5.301 -15.023 6.93 1 92.62 183 GLY B C 1
ATOM 6043 O O . GLY B 1 183 ? -5.738 -14.602 8 1 92.62 183 GLY B O 1
ATOM 6044 N N . CYS B 1 184 ? -5.82 -16.047 6.328 1 95.5 184 CYS B N 1
ATOM 6045 C CA . CYS B 1 184 ? -6.875 -16.844 6.945 1 95.5 184 CYS B CA 1
ATOM 6046 C C . CYS B 1 184 ? -6.289 -17.984 7.766 1 95.5 184 CYS B C 1
ATOM 6048 O O . CYS B 1 184 ? -5.504 -18.781 7.254 1 95.5 184 CYS B O 1
ATOM 6050 N N . PRO B 1 185 ? -6.621 -18.031 9.023 1 95.31 185 PRO B N 1
ATOM 6051 C CA . PRO B 1 185 ? -6.129 -19.172 9.812 1 95.31 185 PRO B CA 1
ATOM 6052 C C . PRO B 1 185 ? -6.652 -20.5 9.297 1 95.31 185 PRO B C 1
ATOM 6054 O O . PRO B 1 185 ? -7.793 -20.594 8.828 1 95.31 185 PRO B O 1
ATOM 6057 N N . VAL B 1 186 ? -5.793 -21.516 9.414 1 96.19 186 VAL B N 1
ATOM 6058 C CA . VAL B 1 186 ? -6.145 -22.844 8.914 1 96.19 186 VAL B CA 1
ATOM 6059 C C . VAL B 1 186 ? -6.051 -23.859 10.047 1 96.19 186 VAL B C 1
ATOM 6061 O O . VAL B 1 186 ? -5.02 -23.969 10.711 1 96.19 186 VAL B O 1
ATOM 6064 N N . ILE B 1 187 ? -7.141 -24.484 10.344 1 95.56 187 ILE B N 1
ATOM 6065 C CA . ILE B 1 187 ? -7.082 -25.688 11.164 1 95.56 187 ILE B CA 1
ATOM 6066 C C . ILE B 1 187 ? -6.652 -26.875 10.312 1 95.56 187 ILE B C 1
ATOM 6068 O O . ILE B 1 187 ? -7.434 -27.375 9.492 1 95.56 187 ILE B O 1
ATOM 6072 N N . TRP B 1 188 ? -5.449 -27.312 10.484 1 94 188 TRP B N 1
ATOM 6073 C CA . TRP B 1 188 ? -4.895 -28.406 9.703 1 94 188 TRP B CA 1
ATOM 6074 C C . TRP B 1 188 ? -5.102 -29.734 10.414 1 94 188 TRP B C 1
ATOM 6076 O O . TRP B 1 188 ? -4.68 -29.906 11.562 1 94 188 TRP B O 1
ATOM 6086 N N . ILE B 1 189 ? -5.789 -30.625 9.766 1 92.44 189 ILE B N 1
ATOM 6087 C CA . ILE B 1 189 ? -5.98 -31.984 10.227 1 92.44 189 ILE B CA 1
ATOM 6088 C C . ILE B 1 189 ? -5.113 -32.938 9.406 1 92.44 189 ILE B C 1
ATOM 6090 O O . ILE B 1 189 ? -5.352 -33.125 8.211 1 92.44 189 ILE B O 1
ATOM 6094 N N . ASP B 1 190 ? -4.164 -33.531 10.07 1 89.5 190 ASP B N 1
ATOM 6095 C CA . ASP B 1 190 ? -3.359 -34.531 9.398 1 89.5 190 ASP B CA 1
ATOM 6096 C C . ASP B 1 190 ? -4.168 -35.812 9.156 1 89.5 190 ASP B C 1
ATOM 6098 O O . ASP B 1 190 ? -4.559 -36.5 10.109 1 89.5 190 ASP B O 1
ATOM 6102 N N . ALA B 1 191 ? -4.367 -36 7.867 1 87.88 191 ALA B N 1
ATOM 6103 C CA . ALA B 1 191 ? -5.176 -37.156 7.508 1 87.88 191 ALA B CA 1
ATOM 6104 C C . ALA B 1 191 ? -4.594 -38.438 8.109 1 87.88 191 ALA B C 1
ATOM 6106 O O . ALA B 1 191 ? -5.324 -39.406 8.352 1 87.88 191 ALA B O 1
ATOM 6107 N N . ARG B 1 192 ? -3.289 -38.406 8.469 1 88.31 192 ARG B N 1
ATOM 6108 C CA . ARG B 1 192 ? -2.617 -39.594 9 1 88.31 192 ARG B CA 1
ATOM 6109 C C . ARG B 1 192 ? -2.713 -39.656 10.523 1 88.31 192 ARG B C 1
ATOM 6111 O O . ARG B 1 192 ? -2.693 -40.719 11.125 1 88.31 192 ARG B O 1
ATOM 6118 N N . GLN B 1 193 ? -2.785 -38.531 11.016 1 87.75 193 GLN B N 1
ATOM 6119 C CA . GLN B 1 193 ? -2.896 -38.406 12.469 1 87.75 193 GLN B CA 1
ATOM 6120 C C . GLN B 1 193 ? -3.895 -37.312 12.836 1 87.75 193 GLN B C 1
ATOM 6122 O O . GLN B 1 193 ? -3.518 -36.281 13.398 1 87.75 193 GLN B O 1
ATOM 6127 N N . PRO B 1 194 ? -5.133 -37.625 12.656 1 88.69 194 PRO B N 1
ATOM 6128 C CA . PRO B 1 194 ? -6.152 -36.594 12.797 1 88.69 194 PRO B CA 1
ATOM 6129 C C . PRO B 1 194 ? -6.223 -36.031 14.203 1 88.69 194 PRO B C 1
ATOM 6131 O O . PRO B 1 194 ? -6.652 -34.875 14.391 1 88.69 194 PRO B O 1
ATOM 6134 N N . GLU B 1 195 ? -5.746 -36.719 15.188 1 87 195 GLU B N 1
ATOM 6135 C CA . GLU B 1 195 ? -5.82 -36.25 16.578 1 87 195 GLU B CA 1
ATOM 6136 C C . GLU B 1 195 ? -4.82 -35.156 16.828 1 87 195 GLU B C 1
ATOM 6138 O O . GLU B 1 195 ? -4.961 -34.406 17.797 1 87 195 GLU B O 1
ATOM 6143 N N . ALA B 1 196 ? -3.896 -35.062 15.977 1 87.81 196 ALA B N 1
ATOM 6144 C CA . ALA B 1 196 ? -2.848 -34.062 16.172 1 87.81 196 ALA B CA 1
ATOM 6145 C C . ALA B 1 196 ? -3.102 -32.844 15.32 1 87.81 196 ALA B C 1
ATOM 6147 O O . ALA B 1 196 ? -2.164 -32.25 14.781 1 87.81 196 ALA B O 1
ATOM 6148 N N . TRP B 1 197 ? -4.398 -32.438 15.195 1 90.88 197 TRP B N 1
ATOM 6149 C CA . TRP B 1 197 ? -4.703 -31.266 14.391 1 90.88 197 TRP B CA 1
ATOM 6150 C C . TRP B 1 197 ? -4.094 -30.016 15.008 1 90.88 197 TRP B C 1
ATOM 6152 O O . TRP B 1 197 ? -3.795 -30 16.203 1 90.88 197 TRP B O 1
ATOM 6162 N N . ARG B 1 198 ? -3.791 -29 14.18 1 90.75 198 ARG B N 1
ATOM 6163 C CA . ARG B 1 198 ? -3.131 -27.766 14.602 1 90.75 198 ARG B CA 1
ATOM 6164 C C . ARG B 1 198 ? -3.715 -26.562 13.883 1 90.75 198 ARG B C 1
ATOM 6166 O O . ARG B 1 198 ? -4.363 -26.703 12.844 1 90.75 198 ARG B O 1
ATOM 6173 N N . ILE B 1 199 ? -3.498 -25.391 14.516 1 93.31 199 ILE B N 1
ATOM 6174 C CA . ILE B 1 199 ? -3.895 -24.141 13.883 1 93.31 199 ILE B CA 1
ATOM 6175 C C . ILE B 1 199 ? -2.676 -23.469 13.258 1 93.31 199 ILE B C 1
ATOM 6177 O O . ILE B 1 199 ? -1.678 -23.219 13.938 1 93.31 199 ILE B O 1
ATOM 6181 N N . LEU B 1 200 ? -2.74 -23.297 11.969 1 92.62 200 LEU B N 1
ATOM 6182 C CA . LEU B 1 200 ? -1.689 -22.609 11.219 1 92.62 200 LEU B CA 1
ATOM 6183 C C . LEU B 1 200 ? -2.078 -21.172 10.922 1 92.62 200 LEU B C 1
ATOM 6185 O O . LEU B 1 200 ? -3.236 -20.891 10.602 1 92.62 200 LEU B O 1
ATOM 6189 N N . ARG B 1 201 ? -1.091 -20.25 11.008 1 91.75 201 ARG B N 1
ATOM 6190 C CA . ARG B 1 201 ? -1.428 -18.844 10.844 1 91.75 201 ARG B CA 1
ATOM 6191 C C . ARG B 1 201 ? -0.549 -18.188 9.789 1 91.75 201 ARG B C 1
ATOM 6193 O O . ARG B 1 201 ? -0.811 -17.062 9.367 1 91.75 201 ARG B O 1
ATOM 6200 N N . ALA B 1 202 ? 0.514 -18.906 9.344 1 91.94 202 ALA B N 1
ATOM 6201 C CA . ALA B 1 202 ? 1.427 -18.359 8.328 1 91.94 202 ALA B CA 1
ATOM 6202 C C . ALA B 1 202 ? 1.864 -19.453 7.359 1 91.94 202 ALA B C 1
ATOM 6204 O O . ALA B 1 202 ? 1.953 -20.625 7.73 1 91.94 202 ALA B O 1
ATOM 6205 N N . PRO B 1 203 ? 2.172 -19 6.133 1 89.94 203 PRO B N 1
ATOM 6206 C CA . PRO B 1 203 ? 2.588 -20 5.152 1 89.94 203 PRO B CA 1
ATOM 6207 C C . PRO B 1 203 ? 3.859 -20.75 5.566 1 89.94 203 PRO B C 1
ATOM 6209 O O . PRO B 1 203 ? 4.023 -21.922 5.246 1 89.94 203 PRO B O 1
ATOM 6212 N N . GLU B 1 204 ? 4.695 -20.094 6.305 1 89.06 204 GLU B N 1
ATOM 6213 C CA . GLU B 1 204 ? 5.977 -20.688 6.688 1 89.06 204 GLU B CA 1
ATOM 6214 C C . GLU B 1 204 ? 5.797 -21.797 7.719 1 89.06 204 GLU B C 1
ATOM 6216 O O . GLU B 1 204 ? 6.703 -22.594 7.941 1 89.06 204 GLU B O 1
ATOM 6221 N N . SER B 1 205 ? 4.59 -21.859 8.312 1 86.5 205 SER B N 1
ATOM 6222 C CA . SER B 1 205 ? 4.297 -22.938 9.242 1 86.5 205 SER B CA 1
ATOM 6223 C C . SER B 1 205 ? 4.277 -24.297 8.523 1 86.5 205 SER B C 1
ATOM 6225 O O . SER B 1 205 ? 4.473 -25.328 9.148 1 86.5 205 SER B O 1
ATOM 6227 N N . LEU B 1 206 ? 4.043 -24.234 7.223 1 85.88 206 LEU B N 1
ATOM 6228 C CA . LEU B 1 206 ? 3.938 -25.469 6.438 1 85.88 206 LEU B CA 1
ATOM 6229 C C . LEU B 1 206 ? 5.293 -26.156 6.328 1 85.88 206 LEU B C 1
ATOM 6231 O O . LEU B 1 206 ? 5.359 -27.375 6.168 1 85.88 206 LEU B O 1
ATOM 6235 N N . ALA B 1 207 ? 6.32 -25.391 6.379 1 81.62 207 ALA B N 1
ATOM 6236 C CA . ALA B 1 207 ? 7.668 -25.938 6.258 1 81.62 207 ALA B CA 1
ATOM 6237 C C . ALA B 1 207 ? 8.031 -26.766 7.484 1 81.62 207 ALA B C 1
ATOM 6239 O O . ALA B 1 207 ? 8.859 -27.672 7.402 1 81.62 207 ALA B O 1
ATOM 6240 N N . GLY B 1 208 ? 7.438 -26.5 8.625 1 76.31 208 GLY B N 1
ATOM 6241 C CA . GLY B 1 208 ? 7.812 -27.172 9.859 1 76.31 208 GLY B CA 1
ATOM 6242 C C . GLY B 1 208 ? 6.848 -28.266 10.258 1 76.31 208 GLY B C 1
ATOM 6243 O O . GLY B 1 208 ? 6.922 -28.797 11.375 1 76.31 208 GLY B O 1
ATOM 6244 N N . LEU B 1 209 ? 5.902 -28.578 9.375 1 78.56 209 LEU B N 1
ATOM 6245 C CA . LEU B 1 209 ? 4.859 -29.531 9.758 1 78.56 209 LEU B CA 1
ATOM 6246 C C . LEU B 1 209 ? 5.457 -30.891 10.078 1 78.56 209 LEU B C 1
ATOM 6248 O O . LEU B 1 209 ? 4.992 -31.578 11 1 78.56 209 LEU B O 1
ATOM 6252 N N . ALA B 1 210 ? 6.523 -31.219 9.328 1 67 210 ALA B N 1
ATOM 6253 C CA . ALA B 1 210 ? 7.121 -32.531 9.539 1 67 210 ALA B CA 1
ATOM 6254 C C . ALA B 1 210 ? 7.875 -32.594 10.867 1 67 210 ALA B C 1
ATOM 6256 O O . ALA B 1 210 ? 8.047 -33.656 11.445 1 67 210 ALA B O 1
ATOM 6257 N N . ALA B 1 211 ? 8.305 -31.391 11.289 1 64.94 211 ALA B N 1
ATOM 6258 C CA . ALA B 1 211 ? 9.141 -31.359 12.484 1 64.94 211 ALA B CA 1
ATOM 6259 C C . ALA B 1 211 ? 8.312 -31.016 13.727 1 64.94 211 ALA B C 1
ATOM 6261 O O . ALA B 1 211 ? 8.859 -30.844 14.812 1 64.94 211 ALA B O 1
ATOM 6262 N N . LEU B 1 212 ? 7.047 -30.734 13.422 1 62.19 212 LEU B N 1
ATOM 6263 C CA . LEU B 1 212 ? 6.258 -30.25 14.547 1 62.19 212 LEU B CA 1
ATOM 6264 C C . LEU B 1 212 ? 6.031 -31.359 15.578 1 62.19 212 LEU B C 1
ATOM 6266 O O . LEU B 1 212 ? 5.699 -32.5 15.211 1 62.19 212 LEU B O 1
ATOM 6270 N N . GLY B 1 213 ? 6.832 -31.312 16.625 1 59.38 213 GLY B N 1
ATOM 6271 C CA . GLY B 1 213 ? 6.711 -32.219 17.75 1 59.38 213 GLY B CA 1
ATOM 6272 C C . GLY B 1 213 ? 5.289 -32.312 18.281 1 59.38 213 GLY B C 1
ATOM 6273 O O . GLY B 1 213 ? 4.328 -32.188 17.516 1 59.38 213 GLY B O 1
ATOM 6274 N N . GLU B 1 214 ? 5.191 -32.562 19.578 1 60.97 214 GLU B N 1
ATOM 6275 C CA . GLU B 1 214 ? 3.963 -32.875 20.297 1 60.97 214 GLU B CA 1
ATOM 6276 C C . GLU B 1 214 ? 3.012 -31.672 20.281 1 60.97 214 GLU B C 1
ATOM 6278 O O . GLU B 1 214 ? 3.453 -30.516 20.234 1 60.97 214 GLU B O 1
ATOM 6283 N N . VAL B 1 215 ? 1.769 -32 19.891 1 64.25 215 VAL B N 1
ATOM 6284 C CA . VAL B 1 215 ? 0.645 -31.078 19.844 1 64.25 215 VAL B CA 1
ATOM 6285 C C . VAL B 1 215 ? 0.605 -30.266 21.141 1 64.25 215 VAL B C 1
ATOM 6287 O O . VAL B 1 215 ? 0.847 -30.797 22.219 1 64.25 215 VAL B O 1
ATOM 6290 N N . GLU B 1 216 ? 0.798 -28.906 20.969 1 60.5 216 GLU B N 1
ATOM 6291 C CA . GLU B 1 216 ? 0.775 -27.969 22.094 1 60.5 216 GLU B CA 1
ATOM 6292 C C . GLU B 1 216 ? -0.495 -28.141 22.938 1 60.5 216 GLU B C 1
ATOM 6294 O O . GLU B 1 216 ? -1.569 -28.406 22.391 1 60.5 216 GLU B O 1
ATOM 6299 N N . ASP B 1 217 ? -0.432 -28.188 24.25 1 71.12 217 ASP B N 1
ATOM 6300 C CA . ASP B 1 217 ? -1.505 -28.016 25.234 1 71.12 217 ASP B CA 1
ATOM 6301 C C . ASP B 1 217 ? -2.252 -26.703 25 1 71.12 217 ASP B C 1
ATOM 6303 O O . ASP B 1 217 ? -1.659 -25.719 24.562 1 71.12 217 ASP B O 1
ATOM 6307 N N . GLY B 1 218 ? -3.625 -26.672 24.547 1 84.81 218 GLY B N 1
ATOM 6308 C CA . GLY B 1 218 ? -4.418 -25.453 24.5 1 84.81 218 GLY B CA 1
ATOM 6309 C C . GLY B 1 218 ? -5.023 -25.188 23.141 1 84.81 218 GLY B C 1
ATOM 6310 O O . GLY B 1 218 ? -5.426 -24.062 22.844 1 84.81 218 GLY B O 1
ATOM 6311 N N . ARG B 1 219 ? -5.008 -26.266 22.312 1 87.38 219 ARG B N 1
ATOM 6312 C CA . ARG B 1 219 ? -5.543 -26.094 20.953 1 87.38 219 ARG B CA 1
ATOM 6313 C C . ARG B 1 219 ? -7.031 -25.766 21 1 87.38 219 ARG B C 1
ATOM 6315 O O . ARG B 1 219 ? -7.516 -24.953 20.203 1 87.38 219 ARG B O 1
ATOM 6322 N N . ASP B 1 220 ? -7.738 -26.359 21.953 1 87.81 220 ASP B N 1
ATOM 6323 C CA . ASP B 1 220 ? -9.164 -26.078 22.078 1 87.81 220 ASP B CA 1
ATOM 6324 C C . ASP B 1 220 ? -9.406 -24.625 22.469 1 87.81 220 ASP B C 1
ATOM 6326 O O . ASP B 1 220 ? -10.312 -23.984 21.938 1 87.81 220 ASP B O 1
ATOM 6330 N N . ALA B 1 221 ? -8.578 -24.219 23.359 1 91.19 221 ALA B N 1
ATOM 6331 C CA . ALA B 1 221 ? -8.688 -22.812 23.766 1 91.19 221 ALA B CA 1
ATOM 6332 C C . ALA B 1 221 ? -8.336 -21.891 22.609 1 91.19 221 ALA B C 1
ATOM 6334 O O . ALA B 1 221 ? -8.961 -20.844 22.438 1 91.19 221 ALA B O 1
ATOM 6335 N N . ALA B 1 222 ? -7.355 -22.297 21.859 1 92.38 222 ALA B N 1
ATOM 6336 C CA . ALA B 1 222 ? -6.957 -21.5 20.703 1 92.38 222 ALA B CA 1
ATOM 6337 C C . ALA B 1 222 ? -8.07 -21.453 19.656 1 92.38 222 ALA B C 1
ATOM 6339 O O . ALA B 1 222 ? -8.305 -20.406 19.047 1 92.38 222 ALA B O 1
ATOM 6340 N N . LEU B 1 223 ? -8.719 -22.578 19.5 1 93.5 223 LEU B N 1
ATOM 6341 C CA . LEU B 1 223 ? -9.844 -22.625 18.562 1 93.5 223 LEU B CA 1
ATOM 6342 C C . LEU B 1 223 ? -10.977 -21.719 19.047 1 93.5 223 LEU B C 1
ATOM 6344 O O . LEU B 1 223 ? -11.562 -20.969 18.25 1 93.5 223 LEU B O 1
ATOM 6348 N N . ALA B 1 224 ? -11.289 -21.766 20.297 1 92.81 224 ALA B N 1
ATOM 6349 C CA . ALA B 1 224 ? -12.328 -20.891 20.859 1 92.81 224 ALA B CA 1
ATOM 6350 C C . ALA B 1 224 ? -11.969 -19.422 20.672 1 92.81 224 ALA B C 1
ATOM 6352 O O . ALA B 1 224 ? -12.844 -18.594 20.391 1 92.81 224 ALA B O 1
ATOM 6353 N N . SER B 1 225 ? -10.758 -19.203 20.828 1 91.44 225 SER B N 1
ATOM 6354 C CA . SER B 1 225 ? -10.289 -17.828 20.656 1 91.44 225 SER B CA 1
ATOM 6355 C C . SER B 1 225 ? -10.438 -17.375 19.219 1 91.44 225 SER B C 1
ATOM 6357 O O . SER B 1 225 ? -10.781 -16.219 18.953 1 91.44 225 SER B O 1
ATOM 6359 N N . LEU B 1 226 ? -10.141 -18.25 18.281 1 91.25 226 LEU B N 1
ATOM 6360 C CA . LEU B 1 226 ? -10.305 -17.938 16.875 1 91.25 226 LEU B CA 1
ATOM 6361 C C . LEU B 1 226 ? -11.758 -17.594 16.562 1 91.25 226 LEU B C 1
ATOM 6363 O O . LEU B 1 226 ? -12.031 -16.641 15.82 1 91.25 226 LEU B O 1
ATOM 6367 N N . VAL B 1 227 ? -12.625 -18.375 17.141 1 91.75 227 VAL B N 1
ATOM 6368 C CA . VAL B 1 227 ? -14.047 -18.141 16.922 1 91.75 227 VAL B CA 1
ATOM 6369 C C . VAL B 1 227 ? -14.461 -16.828 17.562 1 91.75 227 VAL B C 1
ATOM 6371 O O . VAL B 1 227 ? -15.211 -16.047 16.969 1 91.75 227 VAL B O 1
ATOM 6374 N N . ALA B 1 228 ? -13.977 -16.547 18.719 1 89.62 228 ALA B N 1
ATOM 6375 C CA . ALA B 1 228 ? -14.281 -15.297 19.406 1 89.62 228 ALA B CA 1
ATOM 6376 C C . ALA B 1 228 ? -13.789 -14.102 18.609 1 89.62 228 ALA B C 1
ATOM 6378 O O . ALA B 1 228 ? -14.492 -13.094 18.484 1 89.62 228 ALA B O 1
ATOM 6379 N N . ASP B 1 229 ? -12.633 -14.203 18.016 1 83.88 229 ASP B N 1
ATOM 6380 C CA . ASP B 1 229 ? -12.047 -13.125 17.234 1 83.88 229 ASP B CA 1
ATOM 6381 C C . ASP B 1 229 ? -12.883 -12.836 15.992 1 83.88 229 ASP B C 1
ATOM 6383 O O . ASP B 1 229 ? -12.945 -11.695 15.531 1 83.88 229 ASP B O 1
ATOM 6387 N N . ALA B 1 230 ? -13.43 -13.875 15.484 1 86 230 ALA B N 1
ATOM 6388 C CA . ALA B 1 230 ? -14.25 -13.719 14.281 1 86 230 ALA B CA 1
ATOM 6389 C C . ALA B 1 230 ? -15.594 -13.062 14.617 1 86 230 ALA B C 1
ATOM 6391 O O . ALA B 1 230 ? -16.188 -12.375 13.773 1 86 230 ALA B O 1
ATOM 6392 N N . LEU B 1 231 ? -16.047 -13.18 15.875 1 86.62 231 LEU B N 1
ATOM 6393 C CA . LEU B 1 231 ? -17.406 -12.758 16.203 1 86.62 231 LEU B CA 1
ATOM 6394 C C . LEU B 1 231 ? -17.406 -11.438 16.953 1 86.62 231 LEU B C 1
ATOM 6396 O O . LEU B 1 231 ? -18.438 -10.758 17.031 1 86.62 231 LEU B O 1
ATOM 6400 N N . ARG B 1 232 ? -16.219 -11.07 17.5 1 83.06 232 ARG B N 1
ATOM 6401 C CA . ARG B 1 232 ? -16.172 -9.852 18.297 1 83.06 232 ARG B CA 1
ATOM 6402 C C . ARG B 1 232 ? -15.141 -8.867 17.75 1 83.06 232 ARG B C 1
ATOM 6404 O O . ARG B 1 232 ? -14.07 -9.273 17.297 1 83.06 232 ARG B O 1
ATOM 6411 N N . PRO B 1 233 ? -15.602 -7.543 17.734 1 79 233 PRO B N 1
ATOM 6412 C CA . PRO B 1 233 ? -14.57 -6.559 17.406 1 79 233 PRO B CA 1
ATOM 6413 C C . PRO B 1 233 ? -13.57 -6.355 18.531 1 79 233 PRO B C 1
ATOM 6415 O O . PRO B 1 233 ? -13.906 -6.547 19.703 1 79 233 PRO B O 1
ATOM 6418 N N . ALA B 1 234 ? -12.359 -6.027 18.203 1 71.94 234 ALA B N 1
ATOM 6419 C CA . ALA B 1 234 ? -11.359 -5.727 19.219 1 71.94 234 ALA B CA 1
ATOM 6420 C C . ALA B 1 234 ? -11.703 -4.43 19.953 1 71.94 234 ALA B C 1
ATOM 6422 O O . ALA B 1 234 ? -12.172 -3.471 19.344 1 71.94 234 ALA B O 1
ATOM 6423 N N . GLU B 1 235 ? -11.656 -4.484 21.234 1 69.75 235 GLU B N 1
ATOM 6424 C CA . GLU B 1 235 ? -11.922 -3.293 22.031 1 69.75 235 GLU B CA 1
ATOM 6425 C C . GLU B 1 235 ? -10.766 -2.305 21.953 1 69.75 235 GLU B C 1
ATOM 6427 O O . GLU B 1 235 ? -9.617 -2.703 21.734 1 69.75 235 GLU B O 1
ATOM 6432 N N . PRO B 1 236 ? -11.07 -1.069 21.984 1 68.56 236 PRO B N 1
ATOM 6433 C CA . PRO B 1 236 ? -9.977 -0.09 21.984 1 68.56 236 PRO B CA 1
ATOM 6434 C C . PRO B 1 236 ? -9.008 -0.282 23.141 1 68.56 236 PRO B C 1
ATOM 6436 O O . PRO B 1 236 ? -9.422 -0.642 24.25 1 68.56 236 PRO B O 1
ATOM 6439 N N . ARG B 1 237 ? -7.805 -0.259 22.922 1 60.88 237 ARG B N 1
ATOM 6440 C CA . ARG B 1 237 ? -6.77 -0.456 23.938 1 60.88 237 ARG B CA 1
ATOM 6441 C C . ARG B 1 237 ? -6.766 0.684 24.938 1 60.88 237 ARG B C 1
ATOM 6443 O O . ARG B 1 237 ? -6.516 0.467 26.125 1 60.88 237 ARG B O 1
ATOM 6450 N N . HIS B 1 238 ? -6.953 1.95 24.359 1 59.25 238 HIS B N 1
ATOM 6451 C CA . HIS B 1 238 ? -6.859 3.113 25.25 1 59.25 238 HIS B CA 1
ATOM 6452 C C . HIS B 1 238 ? -8.117 3.973 25.156 1 59.25 238 HIS B C 1
ATOM 6454 O O . HIS B 1 238 ? -8.594 4.262 24.047 1 59.25 238 HIS B O 1
ATOM 6460 N N . ARG B 1 239 ? -8.82 3.9 26.266 1 58.62 239 ARG B N 1
ATOM 6461 C CA . ARG B 1 239 ? -9.875 4.898 26.391 1 58.62 239 ARG B CA 1
ATOM 6462 C C . ARG B 1 239 ? -9.32 6.234 26.859 1 58.62 239 ARG B C 1
ATOM 6464 O O . ARG B 1 239 ? -8.625 6.293 27.875 1 58.62 239 ARG B O 1
ATOM 6471 N N . LYS B 1 240 ? -9.328 7.289 25.938 1 59.16 240 LYS B N 1
ATOM 6472 C CA . LYS B 1 240 ? -8.875 8.602 26.375 1 59.16 240 LYS B CA 1
ATOM 6473 C C . LYS B 1 240 ? -9.633 9.062 27.625 1 59.16 240 LYS B C 1
ATOM 6475 O O . LYS B 1 240 ? -10.852 8.914 27.703 1 59.16 240 LYS B O 1
ATOM 6480 N N . ARG B 1 241 ? -8.992 9.422 28.703 1 58 241 ARG B N 1
ATOM 6481 C CA . ARG B 1 241 ? -9.547 9.938 29.953 1 58 241 ARG B CA 1
ATOM 6482 C C . ARG B 1 241 ? -10.445 11.141 29.703 1 58 241 ARG B C 1
ATOM 6484 O O . ARG B 1 241 ? -10.07 12.062 28.984 1 58 241 ARG B O 1
ATOM 6491 N N . GLY B 1 242 ? -11.828 11.039 29.953 1 64.19 242 GLY B N 1
ATOM 6492 C CA . GLY B 1 242 ? -12.75 12.164 29.859 1 64.19 242 GLY B CA 1
ATOM 6493 C C . GLY B 1 242 ? -13.766 12.016 28.75 1 64.19 242 GLY B C 1
ATOM 6494 O O . GLY B 1 242 ? -14.719 12.789 28.656 1 64.19 242 GLY B O 1
ATOM 6495 N N . ALA B 1 243 ? -13.508 10.984 27.891 1 68.5 243 ALA B N 1
ATOM 6496 C CA . ALA B 1 243 ? -14.477 10.797 26.828 1 68.5 243 ALA B CA 1
ATOM 6497 C C . ALA B 1 243 ? -15.797 10.234 27.359 1 68.5 243 ALA B C 1
ATOM 6499 O O . ALA B 1 243 ? -15.797 9.273 28.125 1 68.5 243 ALA B O 1
ATOM 6500 N N . THR B 1 244 ? -16.859 10.914 27.109 1 71.31 244 THR B N 1
ATOM 6501 C CA . THR B 1 244 ? -18.172 10.477 27.562 1 71.31 244 THR B CA 1
ATOM 6502 C C . THR B 1 244 ? -18.828 9.586 26.5 1 71.31 244 THR B C 1
ATOM 6504 O O . THR B 1 244 ? -19.609 8.688 26.844 1 71.31 244 THR B O 1
ATOM 6507 N N . ALA B 1 245 ? -18.453 9.828 25.312 1 73.31 245 ALA B N 1
ATOM 6508 C CA . ALA B 1 245 ? -19.062 9.031 24.25 1 73.31 245 ALA B CA 1
ATOM 6509 C C . ALA B 1 245 ? -18.469 7.625 24.203 1 73.31 245 ALA B C 1
ATOM 6511 O O . ALA B 1 245 ? -17.266 7.445 24.438 1 73.31 245 ALA B O 1
ATOM 6512 N N . PRO B 1 246 ? -19.453 6.66 24.047 1 71.56 246 PRO B N 1
ATOM 6513 C CA . PRO B 1 246 ? -18.969 5.277 24.031 1 71.56 246 PRO B CA 1
ATOM 6514 C C . PRO B 1 246 ? -17.984 5.012 22.891 1 71.56 246 PRO B C 1
ATOM 6516 O O . PRO B 1 246 ? -18.031 5.676 21.859 1 71.56 246 PRO B O 1
ATOM 6519 N N . GLY B 1 247 ? -17.062 4.199 23.219 1 69.94 247 GLY B N 1
ATOM 6520 C CA . GLY B 1 247 ? -16.141 3.721 22.219 1 69.94 247 GLY B CA 1
ATOM 6521 C C . GLY B 1 247 ? -16.484 2.336 21.688 1 69.94 247 GLY B C 1
ATOM 6522 O O . GLY B 1 247 ? -17.484 1.751 22.094 1 69.94 247 GLY B O 1
ATOM 6523 N N . GLY B 1 248 ? -15.828 1.911 20.688 1 73.56 248 GLY B N 1
ATOM 6524 C CA . GLY B 1 248 ? -16.078 0.584 20.156 1 73.56 248 GLY B CA 1
ATOM 6525 C C . GLY B 1 248 ? -17.391 0.487 19.406 1 73.56 248 GLY B C 1
ATOM 6526 O O . GLY B 1 248 ? -17.906 1.491 18.906 1 73.56 248 GLY B O 1
ATOM 6527 N N . ILE B 1 249 ? -17.984 -0.652 19.344 1 77.56 249 ILE B N 1
ATOM 6528 C CA . ILE B 1 249 ? -19.172 -0.924 18.547 1 77.56 249 ILE B CA 1
ATOM 6529 C C . ILE B 1 249 ? -20.391 -0.255 19.172 1 77.56 249 ILE B C 1
ATOM 6531 O O . ILE B 1 249 ? -21.359 0.063 18.484 1 77.56 249 ILE B O 1
ATOM 6535 N N . ALA B 1 250 ? -20.344 -0.018 20.422 1 77.06 250 ALA B N 1
ATOM 6536 C CA . ALA B 1 250 ? -21.422 0.665 21.109 1 77.06 250 ALA B CA 1
ATOM 6537 C C . ALA B 1 250 ? -21.625 2.078 20.562 1 77.06 250 ALA B C 1
ATOM 6539 O O . ALA B 1 250 ? -22.719 2.633 20.641 1 77.06 250 ALA B O 1
ATOM 6540 N N . ALA B 1 251 ? -20.547 2.635 20.031 1 77.5 251 ALA B N 1
ATOM 6541 C CA . ALA B 1 251 ? -20.625 3.975 19.453 1 77.5 251 ALA B CA 1
ATOM 6542 C C . ALA B 1 251 ? -21.594 4.008 18.281 1 77.5 251 ALA B C 1
ATOM 6544 O O . ALA B 1 251 ? -22.281 5.008 18.062 1 77.5 251 ALA B O 1
ATOM 6545 N N . LEU B 1 252 ? -21.688 2.979 17.625 1 80.81 252 LEU B N 1
ATOM 6546 C CA . LEU B 1 252 ? -22.562 2.904 16.453 1 80.81 252 LEU B CA 1
ATOM 6547 C C . LEU B 1 252 ? -24.016 2.871 16.891 1 80.81 252 LEU B C 1
ATOM 6549 O O . LEU B 1 252 ? -24.875 3.521 16.266 1 80.81 252 LEU B O 1
ATOM 6553 N N . THR B 1 253 ? -24.266 2.15 17.938 1 80.38 253 THR B N 1
ATOM 6554 C CA . THR B 1 253 ? -25.641 1.975 18.375 1 80.38 253 THR B CA 1
ATOM 6555 C C . THR B 1 253 ? -26.188 3.271 18.969 1 80.38 253 THR B C 1
ATOM 6557 O O . THR B 1 253 ? -27.406 3.514 18.938 1 80.38 253 THR B O 1
ATOM 6560 N N . HIS B 1 254 ? -25.297 4.086 19.406 1 83.62 254 HIS B N 1
ATOM 6561 C CA . HIS B 1 254 ? -25.75 5.309 20.062 1 83.62 254 HIS B CA 1
ATOM 6562 C C . HIS B 1 254 ? -25.797 6.477 19.094 1 83.62 254 HIS B C 1
ATOM 6564 O O . HIS B 1 254 ? -26.203 7.582 19.453 1 83.62 254 HIS B O 1
ATOM 6570 N N . GLU B 1 255 ? -25.453 6.156 17.938 1 89.19 255 GLU B N 1
ATOM 6571 C CA . GLU B 1 255 ? -25.484 7.23 16.953 1 89.19 255 GLU B CA 1
ATOM 6572 C C . GLU B 1 255 ? -26.906 7.559 16.516 1 89.19 255 GLU B C 1
ATOM 6574 O O . GLU B 1 255 ? -27.766 6.676 16.469 1 89.19 255 GLU B O 1
ATOM 6579 N N . ARG B 1 256 ? -27.156 8.797 16.266 1 87.12 256 ARG B N 1
ATOM 6580 C CA . ARG B 1 256 ? -28.453 9.258 15.789 1 87.12 256 ARG B CA 1
ATOM 6581 C C . ARG B 1 256 ? -28.359 9.812 14.375 1 87.12 256 ARG B C 1
ATOM 6583 O O . ARG B 1 256 ? -27.359 10.422 14 1 87.12 256 ARG B O 1
ATOM 6590 N N . TRP B 1 257 ? -29.406 9.602 13.695 1 89.94 257 TRP B N 1
ATOM 6591 C CA . TRP B 1 257 ? -29.453 10.109 12.328 1 89.94 257 TRP B CA 1
ATOM 6592 C C . TRP B 1 257 ? -29.594 11.625 12.312 1 89.94 257 TRP B C 1
ATOM 6594 O O . TRP B 1 257 ? -30.516 12.172 12.922 1 89.94 257 TRP B O 1
ATOM 6604 N N . PRO B 1 258 ? -28.734 12.445 11.695 1 86.38 258 PRO B N 1
ATOM 6605 C CA . PRO B 1 258 ? -28.766 13.914 11.742 1 86.38 258 PRO B CA 1
ATOM 6606 C C . PRO B 1 258 ? -29.797 14.516 10.789 1 86.38 258 PRO B C 1
ATOM 6608 O O . PRO B 1 258 ? -30.25 15.648 10.992 1 86.38 258 PRO B O 1
ATOM 6611 N N . GLY B 1 259 ? -30.438 13.852 9.844 1 85.56 259 GLY B N 1
ATOM 6612 C CA . GLY B 1 259 ? -31.359 14.344 8.828 1 85.56 259 GLY B CA 1
ATOM 6613 C C . GLY B 1 259 ? -30.703 15.281 7.828 1 85.56 259 GLY B C 1
ATOM 6614 O O . GLY B 1 259 ? -30.594 14.953 6.645 1 85.56 259 GLY B O 1
ATOM 6615 N N . ARG B 1 260 ? -30.25 16.609 8.352 1 91.38 260 ARG B N 1
ATOM 6616 C CA . ARG B 1 260 ? -29.594 17.609 7.504 1 91.38 260 ARG B CA 1
ATOM 6617 C C . ARG B 1 260 ? -28.328 18.156 8.18 1 91.38 260 ARG B C 1
ATOM 6619 O O . ARG B 1 260 ? -28.156 18 9.391 1 91.38 260 ARG B O 1
ATOM 6626 N N . SER B 1 261 ? -27.547 18.766 7.305 1 92.56 261 SER B N 1
ATOM 6627 C CA . SER B 1 261 ? -26.344 19.375 7.832 1 92.56 261 SER B CA 1
ATOM 6628 C C . SER B 1 261 ? -26.641 20.688 8.562 1 92.56 261 SER B C 1
ATOM 6630 O O . SER B 1 261 ? -27.688 21.312 8.312 1 92.56 261 SER B O 1
ATOM 6632 N N . ARG B 1 262 ? -25.781 21.031 9.445 1 91.38 262 ARG B N 1
ATOM 6633 C CA . ARG B 1 262 ? -25.906 22.281 10.172 1 91.38 262 ARG B CA 1
ATOM 6634 C C . ARG B 1 262 ? -25.016 23.359 9.562 1 91.38 262 ARG B C 1
ATOM 6636 O O . ARG B 1 262 ? -23.797 23.188 9.469 1 91.38 262 ARG B O 1
ATOM 6643 N N . PRO B 1 263 ? -25.625 24.453 9.297 1 91.19 263 PRO B N 1
ATOM 6644 C CA . PRO B 1 263 ? -24.844 25.5 8.625 1 91.19 263 PRO B CA 1
ATOM 6645 C C . PRO B 1 263 ? -23.656 25.969 9.469 1 91.19 263 PRO B C 1
ATOM 6647 O O . PRO B 1 263 ? -22.609 26.312 8.922 1 91.19 263 PRO B O 1
ATOM 6650 N N . LEU B 1 264 ? -23.703 25.922 10.742 1 89.69 264 LEU B N 1
ATOM 6651 C CA . LEU B 1 264 ? -22.641 26.406 11.617 1 89.69 264 LEU B CA 1
ATOM 6652 C C . LEU B 1 264 ? -21.422 25.469 11.578 1 89.69 264 LEU B C 1
ATOM 6654 O O . LEU B 1 264 ? -20.328 25.844 11.977 1 89.69 264 LEU B O 1
ATOM 6658 N N . ALA B 1 265 ? -21.688 24.359 11.047 1 92.38 265 ALA B N 1
ATOM 6659 C CA . ALA B 1 265 ? -20.609 23.375 11.023 1 92.38 265 ALA B CA 1
ATOM 6660 C C . ALA B 1 265 ? -19.953 23.312 9.648 1 92.38 265 ALA B C 1
ATOM 6662 O O . ALA B 1 265 ? -19.078 22.469 9.406 1 92.38 265 ALA B O 1
ATOM 6663 N N . HIS B 1 266 ? -20.328 24.297 8.758 1 92.25 266 HIS B N 1
ATOM 6664 C CA . HIS B 1 266 ? -19.859 24.203 7.375 1 92.25 266 HIS B CA 1
ATOM 6665 C C . HIS B 1 266 ? -18.547 24.938 7.188 1 92.25 266 HIS B C 1
ATOM 6667 O O . HIS B 1 266 ? -18.156 25.25 6.059 1 92.25 266 HIS B O 1
ATOM 6673 N N . GLY B 1 267 ? -17.844 25.156 8.281 1 92.25 267 GLY B N 1
ATOM 6674 C CA . GLY B 1 267 ? -16.625 25.969 8.195 1 92.25 267 GLY B CA 1
ATOM 6675 C C . GLY B 1 267 ? -15.617 25.406 7.207 1 92.25 267 GLY B C 1
ATOM 6676 O O . GLY B 1 267 ? -15.102 26.156 6.363 1 92.25 267 GLY B O 1
ATOM 6677 N N . TYR B 1 268 ? -15.352 24.188 7.289 1 92.81 268 TYR B N 1
ATOM 6678 C CA . TYR B 1 268 ? -14.359 23.562 6.422 1 92.81 268 TYR B CA 1
ATOM 6679 C C . TYR B 1 268 ? -14.82 23.578 4.969 1 92.81 268 TYR B C 1
ATOM 6681 O O . TYR B 1 268 ? -14.055 23.938 4.074 1 92.81 268 TYR B O 1
ATOM 6689 N N . ARG B 1 269 ? -16.031 23.219 4.734 1 92.94 269 ARG B N 1
ATOM 6690 C CA . ARG B 1 269 ? -16.562 23.203 3.377 1 92.94 269 ARG B CA 1
ATOM 6691 C C . ARG B 1 269 ? -16.594 24.609 2.783 1 92.94 269 ARG B C 1
ATOM 6693 O O . ARG B 1 269 ? -16.391 24.781 1.578 1 92.94 269 ARG B O 1
ATOM 6700 N N . ARG B 1 270 ? -16.859 25.484 3.605 1 92.75 270 ARG B N 1
ATOM 6701 C CA . ARG B 1 270 ? -16.875 26.875 3.145 1 92.75 270 ARG B CA 1
ATOM 6702 C C . ARG B 1 270 ? -15.5 27.328 2.684 1 92.75 270 ARG B C 1
ATOM 6704 O O . ARG B 1 270 ? -15.367 28 1.66 1 92.75 270 ARG B O 1
ATOM 6711 N N . ILE B 1 271 ? -14.516 26.969 3.436 1 92.81 271 ILE B N 1
ATOM 6712 C CA . ILE B 1 271 ? -13.148 27.312 3.043 1 92.81 271 ILE B CA 1
ATOM 6713 C C . ILE B 1 271 ? -12.82 26.641 1.713 1 92.81 271 ILE B C 1
ATOM 6715 O O . ILE B 1 271 ? -12.25 27.266 0.818 1 92.81 271 ILE B O 1
ATOM 6719 N N . GLU B 1 272 ? -13.227 25.438 1.605 1 91.94 272 GLU B N 1
ATOM 6720 C CA . GLU B 1 272 ? -12.992 24.719 0.356 1 91.94 272 GLU B CA 1
ATOM 6721 C C . GLU B 1 272 ? -13.703 25.406 -0.813 1 91.94 272 GLU B C 1
ATOM 6723 O O . GLU B 1 272 ? -13.125 25.547 -1.895 1 91.94 272 GLU B O 1
ATOM 6728 N N . ALA B 1 273 ? -14.922 25.797 -0.578 1 92.31 273 ALA B N 1
ATOM 6729 C CA . ALA B 1 273 ? -15.703 26.438 -1.632 1 92.31 273 ALA B CA 1
ATOM 6730 C C . ALA B 1 273 ? -15.125 27.797 -1.989 1 92.31 273 ALA B C 1
ATOM 6732 O O . ALA B 1 273 ? -14.969 28.125 -3.168 1 92.31 273 ALA B O 1
ATOM 6733 N N . LEU B 1 274 ? -14.758 28.562 -0.997 1 91.69 274 LEU B N 1
ATOM 6734 C CA . LEU B 1 274 ? -14.266 29.906 -1.197 1 91.69 274 LEU B CA 1
ATOM 6735 C C . LEU B 1 274 ? -12.93 29.906 -1.94 1 91.69 274 LEU B C 1
ATOM 6737 O O . LEU B 1 274 ? -12.688 30.75 -2.797 1 91.69 274 LEU B O 1
ATOM 6741 N N . PHE B 1 275 ? -12.133 28.922 -1.693 1 92.19 275 PHE B N 1
ATOM 6742 C CA . PHE B 1 275 ? -10.781 28.984 -2.225 1 92.19 275 PHE B CA 1
ATOM 6743 C C . PHE B 1 275 ? -10.578 27.906 -3.295 1 92.19 275 PHE B C 1
ATOM 6745 O O . PHE B 1 275 ? -9.547 27.891 -3.975 1 92.19 275 PHE B O 1
ATOM 6752 N N . GLY B 1 276 ? -11.57 27.062 -3.48 1 89.31 276 GLY B N 1
ATOM 6753 C CA . GLY B 1 276 ? -11.406 25.984 -4.43 1 89.31 276 GLY B CA 1
ATOM 6754 C C . GLY B 1 276 ? -12.234 26.156 -5.688 1 89.31 276 GLY B C 1
ATOM 6755 O O . GLY B 1 276 ? -11.961 25.516 -6.711 1 89.31 276 GLY B O 1
ATOM 6756 N N . ALA B 1 277 ? -13.234 26.984 -5.613 1 84.75 277 ALA B N 1
ATOM 6757 C CA . ALA B 1 277 ? -14.141 27.156 -6.75 1 84.75 277 ALA B CA 1
ATOM 6758 C C . ALA B 1 277 ? -13.578 28.156 -7.75 1 84.75 277 ALA B C 1
ATOM 6760 O O . ALA B 1 277 ? -12.859 29.094 -7.371 1 84.75 277 ALA B O 1
ATOM 6761 N N . ASP B 1 278 ? -13.992 28.031 -8.953 1 82.19 278 ASP B N 1
ATOM 6762 C CA . ASP B 1 278 ? -13.484 28.891 -10.016 1 82.19 278 ASP B CA 1
ATOM 6763 C C . ASP B 1 278 ? -14.344 30.141 -10.172 1 82.19 278 ASP B C 1
ATOM 6765 O O . ASP B 1 278 ? -13.859 31.188 -10.594 1 82.19 278 ASP B O 1
ATOM 6769 N N . SER B 1 279 ? -15.625 29.938 -9.867 1 84.62 279 SER B N 1
ATOM 6770 C CA . SER B 1 279 ? -16.547 31.062 -10.055 1 84.62 279 SER B CA 1
ATOM 6771 C C . SER B 1 279 ? -17.047 31.578 -8.719 1 84.62 279 SER B C 1
ATOM 6773 O O . SER B 1 279 ? -17.016 30.875 -7.711 1 84.62 279 SER B O 1
ATOM 6775 N N . TRP B 1 280 ? -17.422 32.781 -8.68 1 84.94 280 TRP B N 1
ATOM 6776 C CA . TRP B 1 280 ? -17.953 33.375 -7.457 1 84.94 280 TRP B CA 1
ATOM 6777 C C . TRP B 1 280 ? -19.266 32.719 -7.047 1 84.94 280 TRP B C 1
ATOM 6779 O O . TRP B 1 280 ? -19.547 32.594 -5.859 1 84.94 280 TRP B O 1
ATOM 6789 N N . LYS B 1 281 ? -20 32.344 -8.031 1 84.69 281 LYS B N 1
ATOM 6790 C CA . LYS B 1 281 ? -21.219 31.609 -7.723 1 84.69 281 LYS B CA 1
ATOM 6791 C C . LYS B 1 281 ? -20.906 30.312 -6.988 1 84.69 281 LYS B C 1
ATOM 6793 O O . LYS B 1 281 ? -21.625 29.938 -6.055 1 84.69 281 LYS B O 1
ATOM 6798 N N . GLY B 1 282 ? -19.891 29.688 -7.418 1 83.81 282 GLY B N 1
ATOM 6799 C CA . GLY B 1 282 ? -19.453 28.469 -6.758 1 83.81 282 GLY B CA 1
ATOM 6800 C C . GLY B 1 282 ? -18.875 28.703 -5.375 1 83.81 282 GLY B C 1
ATOM 6801 O O . GLY B 1 282 ? -19.094 27.906 -4.461 1 83.81 282 GLY B O 1
ATOM 6802 N N . ARG B 1 283 ? -18.312 29.781 -5.195 1 85.19 283 ARG B N 1
ATOM 6803 C CA . ARG B 1 283 ? -17.656 30.125 -3.932 1 85.19 283 ARG B CA 1
ATOM 6804 C C . ARG B 1 283 ? -18.703 30.406 -2.846 1 85.19 283 ARG B C 1
ATOM 6806 O O . ARG B 1 283 ? -18.5 30.047 -1.683 1 85.19 283 ARG B O 1
ATOM 6813 N N . LEU B 1 284 ? -19.891 30.938 -3.27 1 87.06 284 LEU B N 1
ATOM 6814 C CA . LEU B 1 284 ? -20.875 31.359 -2.277 1 87.06 284 LEU B CA 1
ATOM 6815 C C . LEU B 1 284 ? -22.109 30.469 -2.334 1 87.06 284 LEU B C 1
ATOM 6817 O O . LEU B 1 284 ? -23.156 30.828 -1.814 1 87.06 284 LEU B O 1
ATOM 6821 N N . ARG B 1 285 ? -21.969 29.344 -2.902 1 86.5 285 ARG B N 1
ATOM 6822 C CA . ARG B 1 285 ? -23.109 28.438 -3.035 1 86.5 285 ARG B CA 1
ATOM 6823 C C . ARG B 1 285 ? -23.562 27.922 -1.672 1 86.5 285 ARG B C 1
ATOM 6825 O O . ARG B 1 285 ? -22.797 27.969 -0.704 1 86.5 285 ARG B O 1
ATOM 6832 N N . SER B 1 286 ? -24.781 27.469 -1.701 1 87.94 286 SER B N 1
ATOM 6833 C CA . SER B 1 286 ? -25.297 26.828 -0.486 1 87.94 286 SER B CA 1
ATOM 6834 C C . SER B 1 286 ? -24.641 25.469 -0.255 1 87.94 286 SER B C 1
ATOM 6836 O O . SER B 1 286 ? -24.484 24.688 -1.189 1 87.94 286 SER B O 1
ATOM 6838 N N . LEU B 1 287 ? -24.25 25.297 0.981 1 90.81 287 LEU B N 1
ATOM 6839 C CA . LEU B 1 287 ? -23.547 24.062 1.311 1 90.81 287 LEU B CA 1
ATOM 6840 C C . LEU B 1 287 ? -24.453 23.109 2.098 1 90.81 287 LEU B C 1
ATOM 6842 O O . LEU B 1 287 ? -23.984 22.078 2.592 1 90.81 287 LEU B O 1
ATOM 6846 N N . ARG B 1 288 ? -25.719 23.453 2.18 1 91.69 288 ARG B N 1
ATOM 6847 C CA . ARG B 1 288 ? -26.656 22.609 2.932 1 91.69 288 ARG B CA 1
ATOM 6848 C C . ARG B 1 288 ? -26.875 21.281 2.223 1 91.69 288 ARG B C 1
ATOM 6850 O O . ARG B 1 288 ? -27.078 21.25 1.008 1 91.69 288 ARG B O 1
ATOM 6857 N N . GLN B 1 289 ? -26.719 20.266 3 1 90.81 289 GLN B N 1
ATOM 6858 C CA . GLN B 1 289 ? -26.891 18.922 2.453 1 90.81 289 GLN B CA 1
ATOM 6859 C C . GLN B 1 289 ? -28.016 18.172 3.16 1 90.81 289 GLN B C 1
ATOM 6861 O O . GLN B 1 289 ? -28.156 18.25 4.383 1 90.81 289 GLN B O 1
ATOM 6866 N N . THR B 1 290 ? -28.844 17.562 2.373 1 91.81 290 THR B N 1
ATOM 6867 C CA . THR B 1 290 ? -29.812 16.594 2.877 1 91.81 290 THR B CA 1
ATOM 6868 C C . THR B 1 290 ? -29.297 15.164 2.676 1 91.81 290 THR B C 1
ATOM 6870 O O . THR B 1 290 ? -29.047 14.742 1.545 1 91.81 290 THR B O 1
ATOM 6873 N N . TYR B 1 291 ? -29.188 14.461 3.777 1 93.38 291 TYR B N 1
ATOM 6874 C CA . TYR B 1 291 ? -28.594 13.125 3.705 1 93.38 291 TYR B CA 1
ATOM 6875 C C . TYR B 1 291 ? -29.625 12.102 3.236 1 93.38 291 TYR B C 1
ATOM 6877 O O . TYR B 1 291 ? -30.781 12.141 3.66 1 93.38 291 TYR B O 1
ATOM 6885 N N . GLU B 1 292 ? -29.172 11.305 2.35 1 93.88 292 GLU B N 1
ATOM 6886 C CA . GLU B 1 292 ? -30.031 10.234 1.855 1 93.88 292 GLU B CA 1
ATOM 6887 C C . GLU B 1 292 ? -30.328 9.211 2.951 1 93.88 292 GLU B C 1
ATOM 6889 O O . GLU B 1 292 ? -29.406 8.656 3.551 1 93.88 292 GLU B O 1
ATOM 6894 N N . THR B 1 293 ? -31.625 8.922 3.129 1 94.12 293 THR B N 1
ATOM 6895 C CA . THR B 1 293 ? -32 7.969 4.164 1 94.12 293 THR B CA 1
ATOM 6896 C C . THR B 1 293 ? -31.75 6.539 3.697 1 94.12 293 THR B C 1
ATOM 6898 O O . THR B 1 293 ? -31.75 6.266 2.496 1 94.12 293 THR B O 1
ATOM 6901 N N . PRO B 1 294 ? -31.5 5.676 4.645 1 95 294 PRO B N 1
ATOM 6902 C CA . PRO B 1 294 ? -31.281 4.27 4.293 1 95 294 PRO B CA 1
ATOM 6903 C C . PRO B 1 294 ? -32.438 3.689 3.451 1 95 294 PRO B C 1
ATOM 6905 O O . PRO B 1 294 ? -32.188 2.938 2.506 1 95 294 PRO B O 1
ATOM 6908 N N . ASP B 1 295 ? -33.656 4.082 3.639 1 94.5 295 ASP B N 1
ATOM 6909 C CA . ASP B 1 295 ? -34.781 3.537 2.934 1 94.5 295 ASP B CA 1
ATOM 6910 C C . ASP B 1 295 ? -34.906 4.102 1.517 1 94.5 295 ASP B C 1
ATOM 6912 O O . ASP B 1 295 ? -35.531 3.504 0.648 1 94.5 295 ASP B O 1
ATOM 6916 N N . ALA B 1 296 ? -34.219 5.188 1.259 1 95.88 296 ALA B N 1
ATOM 6917 C CA . ALA B 1 296 ? -34.344 5.863 -0.031 1 95.88 296 ALA B CA 1
ATOM 6918 C C . ALA B 1 296 ? -33.219 5.441 -0.97 1 95.88 296 ALA B C 1
ATOM 6920 O O . ALA B 1 296 ? -33.25 5.738 -2.168 1 95.88 296 ALA B O 1
ATOM 6921 N N . ILE B 1 297 ? -32.312 4.719 -0.485 1 96.19 297 ILE B N 1
ATOM 6922 C CA . ILE B 1 297 ? -31.062 4.488 -1.223 1 96.19 297 ILE B CA 1
ATOM 6923 C C . ILE B 1 297 ? -31.344 3.633 -2.453 1 96.19 297 ILE B C 1
ATOM 6925 O O . ILE B 1 297 ? -30.75 3.832 -3.51 1 96.19 297 ILE B O 1
ATOM 6929 N N . ALA B 1 298 ? -32.25 2.697 -2.389 1 95.88 298 ALA B N 1
ATOM 6930 C CA . ALA B 1 298 ? -32.562 1.784 -3.488 1 95.88 298 ALA B CA 1
ATOM 6931 C C . ALA B 1 298 ? -33.156 2.533 -4.676 1 95.88 298 ALA B C 1
ATOM 6933 O O . ALA B 1 298 ? -32.938 2.148 -5.828 1 95.88 298 ALA B O 1
ATOM 6934 N N . ALA B 1 299 ? -33.875 3.584 -4.406 1 96 299 ALA B N 1
ATOM 6935 C CA . ALA B 1 299 ? -34.5 4.395 -5.445 1 96 299 ALA B CA 1
ATOM 6936 C C . ALA B 1 299 ? -33.656 5.641 -5.742 1 96 299 ALA B C 1
ATOM 6938 O O . ALA B 1 299 ? -33.969 6.398 -6.664 1 96 299 ALA B O 1
ATOM 6939 N N . GLY B 1 300 ? -32.656 5.848 -5 1 96.12 300 GLY B N 1
ATOM 6940 C CA . GLY B 1 300 ? -31.859 7.051 -5.145 1 96.12 300 GLY B CA 1
ATOM 6941 C C . GLY B 1 300 ? -30.5 6.789 -5.754 1 96.12 300 GLY B C 1
ATOM 6942 O O . GLY B 1 300 ? -30.391 6.312 -6.887 1 96.12 300 GLY B O 1
ATOM 6943 N N . SER B 1 301 ? -29.469 6.883 -5 1 94.25 301 SER B N 1
ATOM 6944 C CA . SER B 1 301 ? -28.109 6.875 -5.504 1 94.25 301 SER B CA 1
ATOM 6945 C C . SER B 1 301 ? -27.688 5.48 -5.961 1 94.25 301 SER B C 1
ATOM 6947 O O . SER B 1 301 ? -26.828 5.34 -6.832 1 94.25 301 SER B O 1
ATOM 6949 N N . ALA B 1 302 ? -28.281 4.418 -5.34 1 95.94 302 ALA B N 1
ATOM 6950 C CA . ALA B 1 302 ? -27.859 3.057 -5.664 1 95.94 302 ALA B CA 1
ATOM 6951 C C . ALA B 1 302 ? -28.766 2.445 -6.734 1 95.94 302 ALA B C 1
ATOM 6953 O O . ALA B 1 302 ? -28.578 1.293 -7.129 1 95.94 302 ALA B O 1
ATOM 6954 N N . ALA B 1 303 ? -29.703 3.166 -7.297 1 96.38 303 ALA B N 1
ATOM 6955 C CA . ALA B 1 303 ? -30.703 2.646 -8.234 1 96.38 303 ALA B CA 1
ATOM 6956 C C . ALA B 1 303 ? -30.031 2.094 -9.492 1 96.38 303 ALA B C 1
ATOM 6958 O O . ALA B 1 303 ? -30.328 0.971 -9.914 1 96.38 303 ALA B O 1
ATOM 6959 N N . PRO B 1 304 ? -29.125 2.809 -10.109 1 95.06 304 PRO B N 1
ATOM 6960 C CA . PRO B 1 304 ? -28.516 2.273 -11.32 1 95.06 304 PRO B CA 1
ATOM 6961 C C . PRO B 1 304 ? -27.75 0.975 -11.07 1 95.06 304 PRO B C 1
ATOM 6963 O O . PRO B 1 304 ? -27.859 0.029 -11.852 1 95.06 304 PRO B O 1
ATOM 6966 N N . MET B 1 305 ? -27.031 0.913 -10.031 1 94.94 305 MET B N 1
ATOM 6967 C CA . MET B 1 305 ? -26.25 -0.281 -9.711 1 94.94 305 MET B CA 1
ATOM 6968 C C . MET B 1 305 ? -27.156 -1.476 -9.461 1 94.94 305 MET B C 1
ATOM 6970 O O . MET B 1 305 ? -26.891 -2.576 -9.953 1 94.94 305 MET B O 1
ATOM 6974 N N . LEU B 1 306 ? -28.234 -1.251 -8.719 1 96.12 306 LEU B N 1
ATOM 6975 C CA . LEU B 1 306 ? -29.172 -2.33 -8.422 1 96.12 306 LEU B CA 1
ATOM 6976 C C . LEU B 1 306 ? -29.891 -2.791 -9.688 1 96.12 306 LEU B C 1
ATOM 6978 O O . LEU B 1 306 ? -30.172 -3.98 -9.844 1 96.12 306 LEU B O 1
ATOM 6982 N N . ALA B 1 307 ? -30.156 -1.872 -10.57 1 95.88 307 ALA B N 1
ATOM 6983 C CA . ALA B 1 307 ? -30.766 -2.236 -11.844 1 95.88 307 ALA B CA 1
ATOM 6984 C C . ALA B 1 307 ? -29.844 -3.135 -12.664 1 95.88 307 ALA B C 1
ATOM 6986 O O . ALA B 1 307 ? -30.281 -4.145 -13.219 1 95.88 307 ALA B O 1
ATOM 6987 N N . HIS B 1 308 ? -28.641 -2.811 -12.727 1 95.19 308 HIS B N 1
ATOM 6988 C CA . HIS B 1 308 ? -27.672 -3.623 -13.445 1 95.19 308 HIS B CA 1
ATOM 6989 C C . HIS B 1 308 ? -27.469 -4.98 -12.773 1 95.19 308 HIS B C 1
ATOM 6991 O O . HIS B 1 308 ? -27.312 -5.996 -13.445 1 95.19 308 HIS B O 1
ATOM 6997 N N . ALA B 1 309 ? -27.484 -4.988 -11.445 1 95.75 309 ALA B N 1
ATOM 6998 C CA . ALA B 1 309 ? -27.359 -6.246 -10.711 1 95.75 309 ALA B CA 1
ATOM 6999 C C . ALA B 1 309 ? -28.516 -7.188 -11.039 1 95.75 309 ALA B C 1
ATOM 7001 O O . ALA B 1 309 ? -28.297 -8.383 -11.258 1 95.75 309 ALA B O 1
ATOM 7002 N N . ARG B 1 310 ? -29.672 -6.625 -11.148 1 95.56 310 ARG B N 1
ATOM 7003 C CA . ARG B 1 310 ? -30.859 -7.422 -11.43 1 95.56 310 ARG B CA 1
ATOM 7004 C C . ARG B 1 310 ? -30.875 -7.902 -12.883 1 95.56 310 ARG B C 1
ATOM 7006 O O . ARG B 1 310 ? -31.531 -8.883 -13.211 1 95.56 310 ARG B O 1
ATOM 7013 N N . ALA B 1 311 ? -30.094 -7.266 -13.695 1 95.06 311 ALA B N 1
ATOM 7014 C CA . ALA B 1 311 ? -30.047 -7.605 -15.117 1 95.06 311 ALA B CA 1
ATOM 7015 C C . ALA B 1 311 ? -28.984 -8.672 -15.383 1 95.06 311 ALA B C 1
ATOM 7017 O O . ALA B 1 311 ? -28.891 -9.188 -16.5 1 95.06 311 ALA B O 1
ATOM 7018 N N . LEU B 1 312 ? -28.203 -9.055 -14.453 1 96.44 312 LEU B N 1
ATOM 7019 C CA . LEU B 1 312 ? -27.172 -10.07 -14.641 1 96.44 312 LEU B CA 1
ATOM 7020 C C . LEU B 1 312 ? -27.797 -11.43 -14.945 1 96.44 312 LEU B C 1
ATOM 7022 O O . LEU B 1 312 ? -28.703 -11.875 -14.227 1 96.44 312 LEU B O 1
ATOM 7026 N N . PRO B 1 313 ? -27.281 -12.023 -15.961 1 95.56 313 PRO B N 1
ATOM 7027 C CA . PRO B 1 313 ? -27.906 -13.297 -16.344 1 95.56 313 PRO B CA 1
ATOM 7028 C C . PRO B 1 313 ? -27.766 -14.367 -15.258 1 95.56 313 PRO B C 1
ATOM 7030 O O . PRO B 1 313 ? -26.672 -14.586 -14.734 1 95.56 313 PRO B O 1
ATOM 7033 N N . GLY B 1 314 ? -28.844 -14.961 -14.953 1 94.12 314 GLY B N 1
ATOM 7034 C CA . GLY B 1 314 ? -28.844 -16.109 -14.062 1 94.12 314 GLY B CA 1
ATOM 7035 C C . GLY B 1 314 ? -28.891 -15.727 -12.594 1 94.12 314 GLY B C 1
ATOM 7036 O O . GLY B 1 314 ? -29.078 -16.594 -11.734 1 94.12 314 GLY B O 1
ATOM 7037 N N . LEU B 1 315 ? -28.656 -14.461 -12.281 1 92.38 315 LEU B N 1
ATOM 7038 C CA . LEU B 1 315 ? -28.641 -14.039 -10.883 1 92.38 315 LEU B CA 1
ATOM 7039 C C . LEU B 1 315 ? -30.047 -13.875 -10.336 1 92.38 315 LEU B C 1
ATOM 7041 O O . LEU B 1 315 ? -30.891 -13.234 -10.961 1 92.38 315 LEU B O 1
ATOM 7045 N N . ASP B 1 316 ? -30.234 -14.492 -9.25 1 85.12 316 ASP B N 1
ATOM 7046 C CA . ASP B 1 316 ? -31.516 -14.406 -8.57 1 85.12 316 ASP B CA 1
ATOM 7047 C C . ASP B 1 316 ? -31.797 -12.977 -8.094 1 85.12 316 ASP B C 1
ATOM 7049 O O . ASP B 1 316 ? -30.922 -12.328 -7.535 1 85.12 316 ASP B O 1
ATOM 7053 N N . GLY B 1 317 ? -32.969 -12.453 -8.336 1 84.94 317 GLY B N 1
ATOM 7054 C CA . GLY B 1 317 ? -33.375 -11.125 -7.895 1 84.94 317 GLY B CA 1
ATOM 7055 C C . GLY B 1 317 ? -33.281 -10.938 -6.391 1 84.94 317 GLY B C 1
ATOM 7056 O O . GLY B 1 317 ? -33.062 -9.828 -5.91 1 84.94 317 GLY B O 1
ATOM 7057 N N . SER B 1 318 ? -33.312 -12.055 -5.684 1 91.88 318 SER B N 1
ATOM 7058 C CA . SER B 1 318 ? -33.25 -11.984 -4.227 1 91.88 318 SER B CA 1
ATOM 7059 C C . SER B 1 318 ? -31.859 -11.562 -3.756 1 91.88 318 SER B C 1
ATOM 7061 O O . SER B 1 318 ? -31.703 -11.016 -2.66 1 91.88 318 SER B O 1
ATOM 7063 N N . PHE B 1 319 ? -30.906 -11.812 -4.566 1 95.06 319 PHE B N 1
ATOM 7064 C CA . PHE B 1 319 ? -29.562 -11.406 -4.191 1 95.06 319 PHE B CA 1
ATOM 7065 C C . PHE B 1 319 ? -29.438 -9.891 -4.148 1 95.06 319 PHE B C 1
ATOM 7067 O O . PHE B 1 319 ? -28.859 -9.336 -3.215 1 95.06 319 PHE B O 1
ATOM 7074 N N . ALA B 1 320 ? -29.984 -9.211 -5.164 1 94.88 320 ALA B N 1
ATOM 7075 C CA . ALA B 1 320 ? -29.984 -7.75 -5.195 1 94.88 320 ALA B CA 1
ATOM 7076 C C . ALA B 1 320 ? -30.719 -7.172 -3.992 1 94.88 320 ALA B C 1
ATOM 7078 O O . ALA B 1 320 ? -30.312 -6.137 -3.453 1 94.88 320 ALA B O 1
ATOM 7079 N N . ASP B 1 321 ? -31.766 -7.895 -3.592 1 95.06 321 ASP B N 1
ATOM 7080 C CA . ASP B 1 321 ? -32.531 -7.453 -2.424 1 95.06 321 ASP B CA 1
ATOM 7081 C C . ASP B 1 321 ? -31.672 -7.562 -1.152 1 95.06 321 ASP B C 1
ATOM 7083 O O . ASP B 1 321 ? -31.719 -6.676 -0.297 1 95.06 321 ASP B O 1
ATOM 7087 N N . ARG B 1 322 ? -31 -8.57 -1.021 1 95.44 322 ARG B N 1
ATOM 7088 C CA . ARG B 1 322 ? -30.125 -8.734 0.137 1 95.44 322 ARG B CA 1
ATOM 7089 C C . ARG B 1 322 ? -29.016 -7.699 0.135 1 95.44 322 ARG B C 1
ATOM 7091 O O . ARG B 1 322 ? -28.641 -7.176 1.188 1 95.44 322 ARG B O 1
ATOM 7098 N N . LEU B 1 323 ? -28.5 -7.461 -1.068 1 96.31 323 LEU B N 1
ATOM 7099 C CA . LEU B 1 323 ? -27.469 -6.43 -1.2 1 96.31 323 LEU B CA 1
ATOM 7100 C C . LEU B 1 323 ? -27.984 -5.082 -0.707 1 96.31 323 LEU B C 1
ATOM 7102 O O . LEU B 1 323 ? -27.281 -4.371 0.016 1 96.31 323 LEU B O 1
ATOM 7106 N N . GLU B 1 324 ? -29.172 -4.766 -1.087 1 96.81 324 GLU B N 1
ATOM 7107 C CA . GLU B 1 324 ? -29.781 -3.514 -0.651 1 96.81 324 GLU B CA 1
ATOM 7108 C C . GLU B 1 324 ? -29.953 -3.486 0.864 1 96.81 324 GLU B C 1
ATOM 7110 O O . GLU B 1 324 ? -29.547 -2.533 1.526 1 96.81 324 GLU B O 1
ATOM 7115 N N . ALA B 1 325 ? -30.5 -4.523 1.393 1 95.94 325 ALA B N 1
ATOM 7116 C CA . ALA B 1 325 ? -30.891 -4.574 2.801 1 95.94 325 ALA B CA 1
ATOM 7117 C C . ALA B 1 325 ? -29.656 -4.66 3.701 1 95.94 325 ALA B C 1
ATOM 7119 O O . ALA B 1 325 ? -29.562 -3.959 4.711 1 95.94 325 ALA B O 1
ATOM 7120 N N . ALA B 1 326 ? -28.719 -5.422 3.318 1 95.81 326 ALA B N 1
ATOM 7121 C CA . ALA B 1 326 ? -27.609 -5.746 4.223 1 95.81 326 ALA B CA 1
ATOM 7122 C C . ALA B 1 326 ? -26.453 -4.781 4.039 1 95.81 326 ALA B C 1
ATOM 7124 O O . ALA B 1 326 ? -25.656 -4.574 4.957 1 95.81 326 ALA B O 1
ATOM 7125 N N . VAL B 1 327 ? -26.312 -4.18 2.879 1 97.62 327 VAL B N 1
ATOM 7126 C CA . VAL B 1 327 ? -25.094 -3.426 2.615 1 97.62 327 VAL B CA 1
ATOM 7127 C C . VAL B 1 327 ? -25.438 -1.973 2.299 1 97.62 327 VAL B C 1
ATOM 7129 O O . VAL B 1 327 ? -25.016 -1.057 3.004 1 97.62 327 VAL B O 1
ATOM 7132 N N . LEU B 1 328 ? -26.328 -1.724 1.361 1 97.94 328 LEU B N 1
ATOM 7133 C CA . LEU B 1 328 ? -26.547 -0.375 0.847 1 97.94 328 LEU B CA 1
ATOM 7134 C C . LEU B 1 328 ? -27.25 0.496 1.878 1 97.94 328 LEU B C 1
ATOM 7136 O O . LEU B 1 328 ? -26.938 1.677 2.027 1 97.94 328 LEU B O 1
ATOM 7140 N N . ARG B 1 329 ? -28.188 -0.036 2.598 1 97.31 329 ARG B N 1
ATOM 7141 C CA . ARG B 1 329 ? -28.844 0.732 3.645 1 97.31 329 ARG B CA 1
ATOM 7142 C C . ARG B 1 329 ? -27.875 1.091 4.766 1 97.31 329 ARG B C 1
ATOM 7144 O O . ARG B 1 329 ? -27.906 2.211 5.281 1 97.31 329 ARG B O 1
ATOM 7151 N N . ARG B 1 330 ? -27.047 0.176 5.137 1 95.94 330 ARG B N 1
ATOM 7152 C CA . ARG B 1 330 ? -26.031 0.436 6.156 1 95.94 330 ARG B CA 1
ATOM 7153 C C . ARG B 1 330 ? -25.016 1.462 5.672 1 95.94 330 ARG B C 1
ATOM 7155 O O . ARG B 1 330 ? -24.531 2.281 6.457 1 95.94 330 ARG B O 1
ATOM 7162 N N . PHE B 1 331 ? -24.781 1.45 4.344 1 97.31 331 PHE B N 1
ATOM 7163 C CA . PHE B 1 331 ? -23.906 2.451 3.756 1 97.31 331 PHE B CA 1
ATOM 7164 C C . PHE B 1 331 ? -24.5 3.846 3.883 1 97.31 331 PHE B C 1
ATOM 7166 O O . PHE B 1 331 ? -23.844 4.773 4.352 1 97.31 331 PHE B O 1
ATOM 7173 N N . SER B 1 332 ? -25.688 3.926 3.504 1 96.56 332 SER B N 1
ATOM 7174 C CA . SER B 1 332 ? -26.359 5.223 3.572 1 96.56 332 SER B CA 1
ATOM 7175 C C . SER B 1 332 ? -26.375 5.762 5 1 96.56 332 SER B C 1
ATOM 7177 O O . SER B 1 332 ? -26.078 6.938 5.227 1 96.56 332 SER B O 1
ATOM 7179 N N . TRP B 1 333 ? -26.656 4.879 5.941 1 95.75 333 TRP B N 1
ATOM 7180 C CA . TRP B 1 333 ? -26.703 5.277 7.344 1 95.75 333 TRP B CA 1
ATOM 7181 C C . TRP B 1 333 ? -25.344 5.758 7.82 1 95.75 333 TRP B C 1
ATOM 7183 O O . TRP B 1 333 ? -25.203 6.859 8.352 1 95.75 333 TRP B O 1
ATOM 7193 N N . THR B 1 334 ? -24.344 4.957 7.625 1 95.38 334 THR B N 1
ATOM 7194 C CA . THR B 1 334 ? -23 5.273 8.117 1 95.38 334 THR B CA 1
ATOM 7195 C C . THR B 1 334 ? -22.422 6.484 7.391 1 95.38 334 THR B C 1
ATOM 7197 O O . THR B 1 334 ? -21.734 7.309 7.996 1 95.38 334 THR B O 1
ATOM 7200 N N . ASP B 1 335 ? -22.734 6.609 6.133 1 95.69 335 ASP B N 1
ATOM 7201 C CA . ASP B 1 335 ? -22.234 7.727 5.336 1 95.69 335 ASP B CA 1
ATOM 7202 C C . ASP B 1 335 ? -22.828 9.047 5.812 1 95.69 335 ASP B C 1
ATOM 7204 O O . ASP B 1 335 ? -22.125 10.047 5.93 1 95.69 335 ASP B O 1
ATOM 7208 N N . GLY B 1 336 ? -24.141 9.039 6.078 1 95.25 336 GLY B N 1
ATOM 7209 C CA . GLY B 1 336 ? -24.781 10.242 6.586 1 95.25 336 GLY B CA 1
ATOM 7210 C C . GLY B 1 336 ? -24.25 10.68 7.938 1 95.25 336 GLY B C 1
ATOM 7211 O O . GLY B 1 336 ? -23.953 11.859 8.133 1 95.25 336 GLY B O 1
ATOM 7212 N N . VAL B 1 337 ? -24.094 9.711 8.812 1 95.38 337 VAL B N 1
ATOM 7213 C CA . VAL B 1 337 ? -23.578 10.008 10.141 1 95.38 337 VAL B CA 1
ATOM 7214 C C . VAL B 1 337 ? -22.156 10.547 10.031 1 95.38 337 VAL B C 1
ATOM 7216 O O . VAL B 1 337 ? -21.812 11.539 10.68 1 95.38 337 VAL B O 1
ATOM 7219 N N . SER B 1 338 ? -21.391 9.922 9.227 1 94.94 338 SER B N 1
ATOM 7220 C CA . SER B 1 338 ? -20 10.32 9.055 1 94.94 338 SER B CA 1
ATOM 7221 C C . SER B 1 338 ? -19.891 11.734 8.492 1 94.94 338 SER B C 1
ATOM 7223 O O . SER B 1 338 ? -19.062 12.523 8.93 1 94.94 338 SER B O 1
ATOM 7225 N N . ALA B 1 339 ? -20.688 12.055 7.535 1 95.25 339 ALA B N 1
ATOM 7226 C CA . ALA B 1 339 ? -20.672 13.383 6.93 1 95.25 339 ALA B CA 1
ATOM 7227 C C . ALA B 1 339 ? -21.016 14.461 7.953 1 95.25 339 ALA B C 1
ATOM 7229 O O . ALA B 1 339 ? -20.375 15.516 7.996 1 95.25 339 ALA B O 1
ATOM 7230 N N . TYR B 1 340 ? -21.953 14.156 8.734 1 95.5 340 TYR B N 1
ATOM 7231 C CA . TYR B 1 340 ? -22.359 15.086 9.781 1 95.5 340 TYR B CA 1
ATOM 7232 C C . TYR B 1 340 ? -21.219 15.305 10.781 1 95.5 340 TYR B C 1
ATOM 7234 O O . TYR B 1 340 ? -20.906 16.438 11.141 1 95.5 340 TYR B O 1
ATOM 7242 N N . LEU B 1 341 ? -20.672 14.211 11.211 1 94.38 341 LEU B N 1
ATOM 7243 C CA . LEU B 1 341 ? -19.594 14.281 12.18 1 94.38 341 LEU B CA 1
ATOM 7244 C C . LEU B 1 341 ? -18.375 14.961 11.586 1 94.38 341 LEU B C 1
ATOM 7246 O O . LEU B 1 341 ? -17.656 15.68 12.281 1 94.38 341 LEU B O 1
ATOM 7250 N N . SER B 1 342 ? -18.109 14.734 10.312 1 94.56 342 SER B N 1
ATOM 7251 C CA . SER B 1 342 ? -17 15.383 9.625 1 94.56 342 SER B CA 1
ATOM 7252 C C . SER B 1 342 ? -17.156 16.906 9.633 1 94.56 342 SER B C 1
ATOM 7254 O O . SER B 1 342 ? -16.219 17.625 9.961 1 94.56 342 SER B O 1
ATOM 7256 N N . ASP B 1 343 ? -18.344 17.344 9.367 1 95.25 343 ASP B N 1
ATOM 7257 C CA . ASP B 1 343 ? -18.609 18.766 9.359 1 95.25 343 ASP B CA 1
ATOM 7258 C C . ASP B 1 343 ? -18.453 19.359 10.758 1 95.25 343 ASP B C 1
ATOM 7260 O O . ASP B 1 343 ? -17.906 20.453 10.922 1 95.25 343 ASP B O 1
ATOM 7264 N N . THR B 1 344 ? -18.953 18.625 11.68 1 94.81 344 THR B N 1
ATOM 7265 C CA . THR B 1 344 ? -18.906 19.125 13.055 1 94.81 344 THR B CA 1
ATOM 7266 C C . THR B 1 344 ? -17.469 19.219 13.547 1 94.81 344 THR B C 1
ATOM 7268 O O . THR B 1 344 ? -17.078 20.25 14.125 1 94.81 344 THR B O 1
ATOM 7271 N N . TYR B 1 345 ? -16.703 18.25 13.344 1 94.5 345 TYR B N 1
ATOM 7272 C CA . TYR B 1 345 ? -15.305 18.219 13.773 1 94.5 345 TYR B CA 1
ATOM 7273 C C . TYR B 1 345 ? -14.477 19.266 13.031 1 94.5 345 TYR B C 1
ATOM 7275 O O . TYR B 1 345 ? -13.875 20.141 13.648 1 94.5 345 TYR B O 1
ATOM 7283 N N . ARG B 1 346 ? -14.508 19.203 11.719 1 94.12 346 ARG B N 1
ATOM 7284 C CA . ARG B 1 346 ? -13.68 20.094 10.914 1 94.12 346 ARG B CA 1
ATOM 7285 C C . ARG B 1 346 ? -14.188 21.531 10.984 1 94.12 346 ARG B C 1
ATOM 7287 O O . ARG B 1 346 ? -13.398 22.484 10.961 1 94.12 346 ARG B O 1
ATOM 7294 N N . GLY B 1 347 ? -15.523 21.625 11.039 1 94.38 347 GLY B N 1
ATOM 7295 C CA . GLY B 1 347 ? -16.078 22.953 11.219 1 94.38 347 GLY B CA 1
ATOM 7296 C C . GLY B 1 347 ? -15.695 23.594 12.547 1 94.38 347 GLY B C 1
ATOM 7297 O O . GLY B 1 347 ? -15.422 24.797 12.602 1 94.38 347 GLY B O 1
ATOM 7298 N N . GLY B 1 348 ? -15.711 22.734 13.562 1 93.38 348 GLY B N 1
ATOM 7299 C CA . GLY B 1 348 ? -15.266 23.234 14.852 1 93.38 348 GLY B CA 1
ATOM 7300 C C . GLY B 1 348 ? -13.82 23.688 14.859 1 93.38 348 GLY B C 1
ATOM 7301 O O . GLY B 1 348 ? -13.492 24.734 15.414 1 93.38 348 GLY B O 1
ATOM 7302 N N . MET B 1 349 ? -12.977 22.984 14.234 1 92.88 349 MET B N 1
ATOM 7303 C CA . MET B 1 349 ? -11.562 23.344 14.164 1 92.88 349 MET B CA 1
ATOM 7304 C C . MET B 1 349 ? -11.367 24.609 13.352 1 92.88 349 MET B C 1
ATOM 7306 O O . MET B 1 349 ? -10.586 25.484 13.734 1 92.88 349 MET B O 1
ATOM 7310 N N . MET B 1 350 ? -12.086 24.719 12.297 1 93.62 350 MET B N 1
ATOM 7311 C CA . MET B 1 350 ? -11.992 25.922 11.477 1 93.62 350 MET B CA 1
ATOM 7312 C C . MET B 1 350 ? -12.43 27.156 12.258 1 93.62 350 MET B C 1
ATOM 7314 O O . MET B 1 350 ? -11.82 28.219 12.148 1 93.62 350 MET B O 1
ATOM 7318 N N . ALA B 1 351 ? -13.484 26.969 12.969 1 94.19 351 ALA B N 1
ATOM 7319 C CA . ALA B 1 351 ? -13.961 28.078 13.789 1 94.19 351 ALA B CA 1
ATOM 7320 C C . ALA B 1 351 ? -12.891 28.531 14.781 1 94.19 351 ALA B C 1
ATOM 7322 O O . ALA B 1 351 ? -12.688 29.719 14.984 1 94.19 351 ALA B O 1
ATOM 7323 N N . SER B 1 352 ? -12.242 27.578 15.305 1 92.88 352 SER B N 1
ATOM 7324 C CA . SER B 1 352 ? -11.195 27.891 16.281 1 92.88 352 SER B CA 1
ATOM 7325 C C . SER B 1 352 ? -10.031 28.625 15.609 1 92.88 352 SER B C 1
ATOM 7327 O O . SER B 1 352 ? -9.477 29.562 16.172 1 92.88 352 SER B O 1
ATOM 7329 N N . PHE B 1 353 ? -9.648 28.25 14.414 1 91 353 PHE B N 1
ATOM 7330 C CA . PHE B 1 353 ? -8.562 28.875 13.68 1 91 353 PHE B CA 1
ATOM 7331 C C . PHE B 1 353 ? -8.906 30.328 13.352 1 91 353 PHE B C 1
ATOM 7333 O O . PHE B 1 353 ? -8.023 31.188 13.32 1 91 353 PHE B O 1
ATOM 7340 N N . ILE B 1 354 ? -10.172 30.594 13.164 1 92.56 354 ILE B N 1
ATOM 7341 C CA . ILE B 1 354 ? -10.609 31.938 12.797 1 92.56 354 ILE B CA 1
ATOM 7342 C C . ILE B 1 354 ? -10.773 32.781 14.047 1 92.56 354 ILE B C 1
ATOM 7344 O O . ILE B 1 354 ? -10.414 33.969 14.055 1 92.56 354 ILE B O 1
ATOM 7348 N N . MET B 1 355 ? -11.242 32.188 15.117 1 94.25 355 MET B N 1
ATOM 7349 C CA . MET B 1 355 ? -11.5 32.938 16.344 1 94.25 355 MET B CA 1
ATOM 7350 C C . MET B 1 355 ? -10.195 33.344 17.031 1 94.25 355 MET B C 1
ATOM 7352 O O . MET B 1 355 ? -10.125 34.375 17.688 1 94.25 355 MET B O 1
ATOM 7356 N N . SER B 1 356 ? -9.18 32.562 16.797 1 92.25 356 SER B N 1
ATOM 7357 C CA . SER B 1 356 ? -7.926 32.812 17.484 1 92.25 356 SER B CA 1
ATOM 7358 C C . SER B 1 356 ? -7.328 34.156 17.062 1 92.25 356 SER B C 1
ATOM 7360 O O . SER B 1 356 ? -7.109 35.031 17.891 1 92.25 356 SER B O 1
ATOM 7362 N N . PRO B 1 357 ? -7.125 34.438 15.758 1 92.56 357 PRO B N 1
ATOM 7363 C CA . PRO B 1 357 ? -6.602 35.75 15.383 1 92.56 357 PRO B CA 1
ATOM 7364 C C . PRO B 1 357 ? -7.59 36.875 15.664 1 92.56 357 PRO B C 1
ATOM 7366 O O . PRO B 1 357 ? -7.18 38 15.969 1 92.56 357 PRO B O 1
ATOM 7369 N N . LEU B 1 358 ? -8.859 36.656 15.641 1 95.12 358 LEU B N 1
ATOM 7370 C CA . LEU B 1 358 ? -9.852 37.656 15.969 1 95.12 358 LEU B CA 1
ATOM 7371 C C . LEU B 1 358 ? -9.742 38.094 17.422 1 95.12 358 LEU B C 1
ATOM 7373 O O . LEU B 1 358 ? -9.977 39.25 17.766 1 95.12 358 LEU B O 1
ATOM 7377 N N . ALA B 1 359 ? -9.438 37.094 18.219 1 94.56 359 ALA B N 1
ATOM 7378 C CA . ALA B 1 359 ? -9.266 37.406 19.641 1 94.56 359 ALA B CA 1
ATOM 7379 C C . ALA B 1 359 ? -8.078 38.344 19.875 1 94.56 359 ALA B C 1
ATOM 7381 O O . ALA B 1 359 ? -8.188 39.344 20.578 1 94.56 359 ALA B O 1
ATOM 7382 N N . ILE B 1 360 ? -6.965 38.062 19.219 1 92.88 360 ILE B N 1
ATOM 7383 C CA . ILE B 1 360 ? -5.75 38.844 19.391 1 92.88 360 ILE B CA 1
ATOM 7384 C C . ILE B 1 360 ? -5.941 40.219 18.797 1 92.88 360 ILE B C 1
ATOM 7386 O O . ILE B 1 360 ? -5.707 41.25 19.469 1 92.88 360 ILE B O 1
ATOM 7390 N N . VAL B 1 361 ? -6.426 40.25 17.594 1 94.06 361 VAL B N 1
ATOM 7391 C CA . VAL B 1 361 ? -6.559 41.5 16.859 1 94.06 361 VAL B CA 1
ATOM 7392 C C . VAL B 1 361 ? -7.668 42.344 17.484 1 94.06 361 VAL B C 1
ATOM 7394 O O . VAL B 1 361 ? -7.52 43.562 17.625 1 94.06 361 VAL B O 1
ATOM 7397 N N . GLY B 1 362 ? -8.742 41.688 17.844 1 93.88 362 GLY B N 1
ATOM 7398 C CA . GLY B 1 362 ? -9.836 42.406 18.5 1 93.88 362 GLY B CA 1
ATOM 7399 C C . GLY B 1 362 ? -9.469 42.906 19.875 1 93.88 362 GLY B C 1
ATOM 7400 O O . GLY B 1 362 ? -9.883 44 20.266 1 93.88 362 GLY B O 1
ATOM 7401 N N . GLY B 1 363 ? -8.711 42.188 20.594 1 91.62 363 GLY B N 1
ATOM 7402 C CA . GLY B 1 363 ? -8.266 42.625 21.906 1 91.62 363 GLY B CA 1
ATOM 7403 C C . GLY B 1 363 ? -7.332 43.812 21.844 1 91.62 363 GLY B C 1
ATOM 7404 O O . GLY B 1 363 ? -7.27 44.625 22.797 1 91.62 363 GLY B O 1
ATOM 7405 N N . LEU B 1 364 ? -6.648 43.969 20.703 1 92.94 364 LEU B N 1
ATOM 7406 C CA . LEU B 1 364 ? -5.668 45.031 20.547 1 92.94 364 LEU B CA 1
ATOM 7407 C C . LEU B 1 364 ? -6.262 46.219 19.766 1 92.94 364 LEU B C 1
ATOM 7409 O O . LEU B 1 364 ? -5.598 47.219 19.578 1 92.94 364 LEU B O 1
ATOM 7413 N N . ALA B 1 365 ? -7.531 46.156 19.453 1 93.69 365 ALA B N 1
ATOM 7414 C CA . ALA B 1 365 ? -8.133 47.156 18.562 1 93.69 365 ALA B CA 1
ATOM 7415 C C . ALA B 1 365 ? -8.219 48.5 19.25 1 93.69 365 ALA B C 1
ATOM 7417 O O . ALA B 1 365 ? -8.305 49.531 18.578 1 93.69 365 ALA B O 1
ATOM 7418 N N . TRP B 1 366 ? -8.156 48.594 20.625 1 91.12 366 TRP B N 1
ATOM 7419 C CA . TRP B 1 366 ? -8.18 49.875 21.328 1 91.12 366 TRP B CA 1
ATOM 7420 C C . TRP B 1 366 ? -6.953 50.688 20.984 1 91.12 366 TRP B C 1
ATOM 7422 O O . TRP B 1 366 ? -7 51.938 21.031 1 91.12 366 TRP B O 1
ATOM 7432 N N . LEU B 1 367 ? -5.848 50 20.625 1 88.5 367 LEU B N 1
ATOM 7433 C CA . LEU B 1 367 ? -4.625 50.719 20.234 1 88.5 367 LEU B CA 1
ATOM 7434 C C . LEU B 1 367 ? -4.82 51.438 18.906 1 88.5 367 LEU B C 1
ATOM 7436 O O . LEU B 1 367 ? -4.445 52.625 18.781 1 88.5 367 LEU B O 1
ATOM 7440 N N . ALA B 1 368 ? -5.438 50.844 17.984 1 88.56 368 ALA B N 1
ATOM 7441 C CA . ALA B 1 368 ? -5.656 51.438 16.672 1 88.56 368 ALA B CA 1
ATOM 7442 C C . ALA B 1 368 ? -6.66 52.562 16.734 1 88.56 368 ALA B C 1
ATOM 7444 O O . ALA B 1 368 ? -6.531 53.562 16 1 88.56 368 ALA B O 1
ATOM 7445 N N . LEU B 1 369 ? -7.59 52.469 17.656 1 89.31 369 LEU B N 1
ATOM 7446 C CA . LEU B 1 369 ? -8.648 53.469 17.766 1 89.31 369 LEU B CA 1
ATOM 7447 C C . LEU B 1 369 ? -8.258 54.562 18.75 1 89.31 369 LEU B C 1
ATOM 7449 O O . LEU B 1 369 ? -9 55.531 18.953 1 89.31 369 LEU B O 1
ATOM 7453 N N . ASP B 1 370 ? -7.16 54.469 19.328 1 86.56 370 ASP B N 1
ATOM 7454 C CA . ASP B 1 370 ? -6.68 55.406 20.328 1 86.56 370 ASP B CA 1
ATOM 7455 C C . ASP B 1 370 ? -7.738 55.656 21.406 1 86.56 370 ASP B C 1
ATOM 7457 O O . ASP B 1 370 ? -8.102 56.781 21.688 1 86.56 370 ASP B O 1
ATOM 7461 N N . ALA B 1 371 ? -8.219 54.5 21.891 1 89.75 371 ALA B N 1
ATOM 7462 C CA . ALA B 1 371 ? -9.281 54.562 22.891 1 89.75 371 ALA B CA 1
ATOM 7463 C C . ALA B 1 371 ? -8.922 53.719 24.125 1 89.75 371 ALA B C 1
ATOM 7465 O O . ALA B 1 371 ? -9.578 52.719 24.438 1 89.75 371 ALA B O 1
ATOM 7466 N N . PRO B 1 372 ? -7.98 54.188 24.812 1 84.81 372 PRO B N 1
ATOM 7467 C CA . PRO B 1 372 ? -7.559 53.406 25.984 1 84.81 372 PRO B CA 1
ATOM 7468 C C . PRO B 1 372 ? -8.648 53.281 27.047 1 84.81 372 PRO B C 1
ATOM 7470 O O . PRO B 1 372 ? -8.656 52.344 27.844 1 84.81 372 PRO B O 1
ATOM 7473 N N . GLN B 1 373 ? -9.617 54.25 27.062 1 85.38 373 GLN B N 1
ATOM 7474 C CA . GLN B 1 373 ? -10.688 54.219 28.047 1 85.38 373 GLN B CA 1
ATOM 7475 C C . GLN B 1 373 ? -11.617 53.031 27.828 1 85.38 373 GLN B C 1
ATOM 7477 O O . GLN B 1 373 ? -12.273 52.562 28.766 1 85.38 373 GLN B O 1
ATOM 7482 N N . TRP B 1 374 ? -11.617 52.5 26.562 1 88.12 374 TRP B N 1
ATOM 7483 C CA . TRP B 1 374 ? -12.516 51.406 26.234 1 88.12 374 TRP B CA 1
ATOM 7484 C C . TRP B 1 374 ? -11.758 50.094 26.156 1 88.12 374 TRP B C 1
ATOM 7486 O O . TRP B 1 374 ? -12.273 49.094 25.625 1 88.12 374 TRP B O 1
ATOM 7496 N N . LYS B 1 375 ? -10.633 49.969 26.656 1 90.38 375 LYS B N 1
ATOM 7497 C CA . LYS B 1 375 ? -9.805 48.75 26.578 1 90.38 375 LYS B CA 1
ATOM 7498 C C . LYS B 1 375 ? -10.531 47.562 27.188 1 90.38 375 LYS B C 1
ATOM 7500 O O . LYS B 1 375 ? -10.438 46.438 26.656 1 90.38 375 LYS B O 1
ATOM 7505 N N . TRP B 1 376 ? -11.273 47.812 28.281 1 88.25 376 TRP B N 1
ATOM 7506 C CA . TRP B 1 376 ? -11.93 46.719 28.969 1 88.25 376 TRP B CA 1
ATOM 7507 C C . TRP B 1 376 ? -12.961 46.062 28.078 1 88.25 376 TRP B C 1
ATOM 7509 O O . TRP B 1 376 ? -13.172 44.844 28.156 1 88.25 376 TRP B O 1
ATOM 7519 N N . LEU B 1 377 ? -13.57 46.75 27.156 1 91.88 377 LEU B N 1
ATOM 7520 C CA . LEU B 1 377 ? -14.547 46.188 26.234 1 91.88 377 LEU B CA 1
ATOM 7521 C C . LEU B 1 377 ? -13.875 45.25 25.234 1 91.88 377 LEU B C 1
ATOM 7523 O O . LEU B 1 377 ? -14.422 44.219 24.875 1 91.88 377 LEU B O 1
ATOM 7527 N N . PHE B 1 378 ? -12.766 45.625 24.766 1 93.88 378 PHE B N 1
ATOM 7528 C CA . PHE B 1 378 ? -12.023 44.812 23.812 1 93.88 378 PHE B CA 1
ATOM 7529 C C . PHE B 1 378 ? -11.484 43.562 24.484 1 93.88 378 PHE B C 1
ATOM 7531 O O . PHE B 1 378 ? -11.422 42.5 23.875 1 93.88 378 PHE B O 1
ATOM 7538 N N . GLU B 1 379 ? -11.188 43.656 25.703 1 93.44 379 GLU B N 1
ATOM 7539 C CA . GLU B 1 379 ? -10.711 42.469 26.453 1 93.44 379 GLU B CA 1
ATOM 7540 C C . GLU B 1 379 ? -11.844 41.5 26.719 1 93.44 379 GLU B C 1
ATOM 7542 O O . GLU B 1 379 ? -11.625 40.281 26.75 1 93.44 379 GLU B O 1
ATOM 7547 N N . ILE B 1 380 ? -13.039 42 26.938 1 95.25 380 ILE B N 1
ATOM 7548 C CA . ILE B 1 380 ? -14.195 41.125 27.094 1 95.25 380 ILE B CA 1
ATOM 7549 C C . ILE B 1 380 ? -14.422 40.344 25.797 1 95.25 380 ILE B C 1
ATOM 7551 O O . ILE B 1 380 ? -14.719 39.156 25.828 1 95.25 380 ILE B O 1
ATOM 7555 N N . PHE B 1 381 ? -14.258 41.031 24.719 1 95.25 381 PHE B N 1
ATOM 7556 C CA . PHE B 1 381 ? -14.383 40.406 23.406 1 95.25 381 PHE B CA 1
ATOM 7557 C C . PHE B 1 381 ? -13.328 39.312 23.234 1 95.25 381 PHE B C 1
ATOM 7559 O O . PHE B 1 381 ? -13.656 38.188 22.844 1 95.25 381 PHE B O 1
ATOM 7566 N N . GLU B 1 382 ? -12.164 39.656 23.578 1 95.12 382 GLU B N 1
ATOM 7567 C CA . GLU B 1 382 ? -11.07 38.719 23.5 1 95.12 382 GLU B CA 1
ATOM 7568 C C . GLU B 1 382 ? -11.328 37.5 24.391 1 95.12 382 GLU B C 1
ATOM 7570 O O . GLU B 1 382 ? -11.211 36.344 23.953 1 95.12 382 GLU B O 1
ATOM 7575 N N . PHE B 1 383 ? -11.742 37.719 25.578 1 95 383 PHE B N 1
ATOM 7576 C CA . PHE B 1 383 ? -12.008 36.656 26.547 1 95 383 PHE B CA 1
ATOM 7577 C C . PHE B 1 383 ? -13.141 35.75 26.078 1 95 383 PHE B C 1
ATOM 7579 O O . PHE B 1 383 ? -13.07 34.531 26.203 1 95 383 PHE B O 1
ATOM 7586 N N . GLY B 1 384 ? -14.148 36.375 25.547 1 96.12 384 GLY B N 1
ATOM 7587 C CA . GLY B 1 384 ? -15.266 35.594 25.016 1 96.12 384 GLY B CA 1
ATOM 7588 C C . GLY B 1 384 ? -14.867 34.625 23.922 1 96.12 384 GLY B C 1
ATOM 7589 O O . GLY B 1 384 ? -15.297 33.469 23.906 1 96.12 384 GLY B O 1
ATOM 7590 N N . LEU B 1 385 ? -14.047 35.062 23.016 1 95.94 385 LEU B N 1
ATOM 7591 C CA . LEU B 1 385 ? -13.594 34.219 21.906 1 95.94 385 LEU B CA 1
ATOM 7592 C C . LEU B 1 385 ? -12.695 33.094 22.422 1 95.94 385 LEU B C 1
ATOM 7594 O O . LEU B 1 385 ? -12.789 31.953 21.953 1 95.94 385 LEU B O 1
ATOM 7598 N N . LEU B 1 386 ? -11.875 33.406 23.375 1 94.12 386 LEU B N 1
ATOM 7599 C CA . LEU B 1 386 ? -11.008 32.375 23.953 1 94.12 386 LEU B CA 1
ATOM 7600 C C . LEU B 1 386 ? -11.836 31.297 24.656 1 94.12 386 LEU B C 1
ATOM 7602 O O . LEU B 1 386 ? -11.555 30.109 24.531 1 94.12 386 LEU B O 1
ATOM 7606 N N . CYS B 1 387 ? -12.859 31.719 25.359 1 94.62 387 CYS B N 1
ATOM 7607 C CA . CYS B 1 387 ? -13.742 30.781 26.016 1 94.62 387 CYS B CA 1
ATOM 7608 C C . CYS B 1 387 ? -14.484 29.906 25 1 94.62 387 CYS B C 1
ATOM 7610 O O . CYS B 1 387 ? -14.695 28.719 25.234 1 94.62 387 CYS B O 1
ATOM 7612 N N . ALA B 1 388 ? -14.844 30.547 23.953 1 95.31 388 ALA B N 1
ATOM 7613 C CA . ALA B 1 388 ? -15.523 29.797 22.906 1 95.31 388 ALA B CA 1
ATOM 7614 C C . ALA B 1 388 ? -14.609 28.719 22.328 1 95.31 388 ALA B C 1
ATOM 7616 O O . ALA B 1 388 ? -15.055 27.594 22.062 1 95.31 388 ALA B O 1
ATOM 7617 N N . ILE B 1 389 ? -13.391 29.016 22.125 1 94.38 389 ILE B N 1
ATOM 7618 C CA . ILE B 1 389 ? -12.414 28.047 21.625 1 94.38 389 ILE B CA 1
ATOM 7619 C C . ILE B 1 389 ? -12.281 26.891 22.594 1 94.38 389 ILE B C 1
ATOM 7621 O O . ILE B 1 389 ? -12.32 25.719 22.203 1 94.38 389 ILE B O 1
ATOM 7625 N N . VAL B 1 390 ? -12.18 27.188 23.844 1 92.56 390 VAL B N 1
ATOM 7626 C CA . VAL B 1 390 ? -12.07 26.156 24.875 1 92.56 390 VAL B CA 1
ATOM 7627 C C . VAL B 1 390 ? -13.336 25.297 24.891 1 92.56 390 VAL B C 1
ATOM 7629 O O . VAL B 1 390 ? -13.266 24.078 25.016 1 92.56 390 VAL B O 1
ATOM 7632 N N . GLY B 1 391 ? -14.406 25.984 24.797 1 93.94 391 GLY B N 1
ATOM 7633 C CA . GLY B 1 391 ? -15.672 25.266 24.766 1 93.94 391 GLY B CA 1
ATOM 7634 C C . GLY B 1 391 ? -15.766 24.281 23.609 1 93.94 391 GLY B C 1
ATOM 7635 O O . GLY B 1 391 ? -16.141 23.125 23.797 1 93.94 391 GLY B O 1
ATOM 7636 N N . ILE B 1 392 ? -15.414 24.688 22.422 1 93.75 392 ILE B N 1
ATOM 7637 C CA . ILE B 1 392 ? -15.43 23.844 21.234 1 93.75 392 ILE B CA 1
ATOM 7638 C C . ILE B 1 392 ? -14.492 22.656 21.453 1 93.75 392 ILE B C 1
ATOM 7640 O O . ILE B 1 392 ? -14.844 21.516 21.125 1 93.75 392 ILE B O 1
ATOM 7644 N N . THR B 1 393 ? -13.32 22.922 22 1 91.44 393 THR B N 1
ATOM 7645 C CA . THR B 1 393 ? -12.32 21.891 22.234 1 91.44 393 THR B CA 1
ATOM 7646 C C . THR B 1 393 ? -12.82 20.859 23.25 1 91.44 393 THR B C 1
ATOM 7648 O O . THR B 1 393 ? -12.734 19.656 23.031 1 91.44 393 THR B O 1
ATOM 7651 N N . LEU B 1 394 ? -13.43 21.344 24.328 1 92.31 394 LEU B N 1
ATOM 7652 C CA . LEU B 1 394 ? -13.898 20.453 25.375 1 92.31 394 LEU B CA 1
ATOM 7653 C C . LEU B 1 394 ? -15.078 19.609 24.891 1 92.31 394 LEU B C 1
ATOM 7655 O O . LEU B 1 394 ? -15.125 18.406 25.125 1 92.31 394 LEU B O 1
ATOM 7659 N N . VAL B 1 395 ? -15.961 20.219 24.219 1 93.94 395 VAL B N 1
ATOM 7660 C CA . VAL B 1 395 ? -17.125 19.5 23.703 1 93.94 395 VAL B CA 1
ATOM 7661 C C . VAL B 1 395 ? -16.688 18.484 22.656 1 93.94 395 VAL B C 1
ATOM 7663 O O . VAL B 1 395 ? -17.188 17.359 22.625 1 93.94 395 VAL B O 1
ATOM 7666 N N . GLY B 1 396 ? -15.836 18.891 21.797 1 92.75 396 GLY B N 1
ATOM 7667 C CA . GLY B 1 396 ? -15.336 17.984 20.781 1 92.75 396 GLY B CA 1
ATOM 7668 C C . GLY B 1 396 ? -14.633 16.766 21.359 1 92.75 396 GLY B C 1
ATOM 7669 O O . GLY B 1 396 ? -14.766 15.656 20.844 1 92.75 396 GLY B O 1
ATOM 7670 N N . GLN B 1 397 ? -13.883 16.984 22.406 1 90.81 397 GLN B N 1
ATOM 7671 C CA . GLN B 1 397 ? -13.164 15.898 23.047 1 90.81 397 GLN B CA 1
ATOM 7672 C C . GLN B 1 397 ? -14.125 14.977 23.812 1 90.81 397 GLN B C 1
ATOM 7674 O O . GLN B 1 397 ? -14.039 13.758 23.688 1 90.81 397 GLN B O 1
ATOM 7679 N N . LYS B 1 398 ? -15.039 15.578 24.5 1 91.25 398 LYS B N 1
ATOM 7680 C CA . LYS B 1 398 ? -16 14.797 25.266 1 91.25 398 LYS B CA 1
ATOM 7681 C C . LYS B 1 398 ? -16.922 13.984 24.344 1 91.25 398 LYS B C 1
ATOM 7683 O O . LYS B 1 398 ? -17.234 12.836 24.641 1 91.25 398 LYS B O 1
ATOM 7688 N N . ALA B 1 399 ? -17.234 14.578 23.234 1 91.62 399 ALA B N 1
ATOM 7689 C CA . ALA B 1 399 ? -18.125 13.922 22.281 1 91.62 399 ALA B CA 1
ATOM 7690 C C . ALA B 1 399 ? -17.344 13.031 21.312 1 91.62 399 ALA B C 1
ATOM 7692 O O . ALA B 1 399 ? -17.938 12.328 20.484 1 91.62 399 ALA B O 1
ATOM 7693 N N . ARG B 1 400 ? -16.062 13.062 21.344 1 90.88 400 ARG B N 1
ATOM 7694 C CA . ARG B 1 400 ? -15.203 12.258 20.469 1 90.88 400 ARG B CA 1
ATOM 7695 C C . ARG B 1 400 ? -15.562 12.469 19 1 90.88 400 ARG B C 1
ATOM 7697 O O . ARG B 1 400 ? -15.742 11.508 18.25 1 90.88 400 ARG B O 1
ATOM 7704 N N . TRP B 1 401 ? -15.711 13.75 18.578 1 91.81 401 TRP B N 1
ATOM 7705 C CA . TRP B 1 401 ? -16.094 14.062 17.203 1 91.81 401 TRP B CA 1
ATOM 7706 C C . TRP B 1 401 ? -15.141 13.398 16.203 1 91.81 401 TRP B C 1
ATOM 7708 O O . TRP B 1 401 ? -15.586 12.773 15.242 1 91.81 401 TRP B O 1
ATOM 7718 N N . HIS B 1 402 ? -13.867 13.492 16.5 1 91.25 402 HIS B N 1
ATOM 7719 C CA . HIS B 1 402 ? -12.844 12.992 15.594 1 91.25 402 HIS B CA 1
ATOM 7720 C C . HIS B 1 402 ? -12.906 11.469 15.477 1 91.25 402 HIS B C 1
ATOM 7722 O O . HIS B 1 402 ? -12.969 10.93 14.367 1 91.25 402 HIS B O 1
ATOM 7728 N N . GLY B 1 403 ? -12.922 10.805 16.594 1 88.44 403 GLY B N 1
ATOM 7729 C CA . GLY B 1 403 ? -12.938 9.352 16.609 1 88.44 403 GLY B CA 1
ATOM 7730 C C . GLY B 1 403 ? -14.18 8.766 15.961 1 88.44 403 GLY B C 1
ATOM 7731 O O . GLY B 1 403 ? -14.094 7.832 15.164 1 88.44 403 GLY B O 1
ATOM 7732 N N . ARG B 1 404 ? -15.289 9.328 16.297 1 91.31 404 ARG B N 1
ATOM 7733 C CA . ARG B 1 404 ? -16.562 8.852 15.742 1 91.31 404 ARG B CA 1
ATOM 7734 C C . ARG B 1 404 ? -16.609 9.062 14.234 1 91.31 404 ARG B C 1
ATOM 7736 O O . ARG B 1 404 ? -17.094 8.203 13.492 1 91.31 404 ARG B O 1
ATOM 7743 N N . TRP B 1 405 ? -16.141 10.18 13.789 1 92.38 405 TRP B N 1
ATOM 7744 C CA . TRP B 1 405 ? -16.078 10.445 12.359 1 92.38 405 TRP B CA 1
ATOM 7745 C C . TRP B 1 405 ? -15.18 9.438 11.656 1 92.38 405 TRP B C 1
ATOM 7747 O O . TRP B 1 405 ? -15.578 8.828 10.664 1 92.38 405 TRP B O 1
ATOM 7757 N N . PHE B 1 406 ? -14.039 9.203 12.195 1 89.69 406 PHE B N 1
ATOM 7758 C CA . PHE B 1 406 ? -13.047 8.32 11.602 1 89.69 406 PHE B CA 1
ATOM 7759 C C . PHE B 1 406 ? -13.586 6.898 11.477 1 89.69 406 PHE B C 1
ATOM 7761 O O . PHE B 1 406 ? -13.445 6.266 10.422 1 89.69 406 PHE B O 1
ATOM 7768 N N . GLU B 1 407 ? -14.18 6.523 12.438 1 90 407 GLU B N 1
ATOM 7769 C CA . GLU B 1 407 ? -14.68 5.152 12.492 1 90 407 GLU B CA 1
ATOM 7770 C C . GLU B 1 407 ? -15.859 4.961 11.547 1 90 407 GLU B C 1
ATOM 7772 O O . GLU B 1 407 ? -15.906 3.986 10.797 1 90 407 GLU B O 1
ATOM 7777 N N . THR B 1 408 ? -16.734 5.875 11.555 1 92.94 408 THR B N 1
ATOM 7778 C CA . THR B 1 408 ? -17.922 5.746 10.711 1 92.94 408 THR B CA 1
ATOM 7779 C C . THR B 1 408 ? -17.562 5.914 9.242 1 92.94 408 THR B C 1
ATOM 7781 O O . THR B 1 408 ? -18.172 5.289 8.375 1 92.94 408 THR B O 1
ATOM 7784 N N . ARG B 1 409 ? -16.594 6.754 8.953 1 93.12 409 ARG B N 1
ATOM 7785 C CA . ARG B 1 409 ? -16.172 6.941 7.57 1 93.12 409 ARG B CA 1
ATOM 7786 C C . ARG B 1 409 ? -15.555 5.668 7.012 1 93.12 409 ARG B C 1
ATOM 7788 O O . ARG B 1 409 ? -15.812 5.289 5.867 1 93.12 409 ARG B O 1
ATOM 7795 N N . ARG B 1 410 ? -14.797 5.012 7.781 1 91.31 410 ARG B N 1
ATOM 7796 C CA . ARG B 1 410 ? -14.195 3.75 7.355 1 91.31 410 ARG B CA 1
ATOM 7797 C C . ARG B 1 410 ? -15.273 2.719 7.027 1 91.31 410 ARG B C 1
ATOM 7799 O O . ARG B 1 410 ? -15.25 2.113 5.957 1 91.31 410 ARG B O 1
ATOM 7806 N N . ALA B 1 411 ? -16.172 2.598 7.938 1 93.38 411 ALA B N 1
ATOM 7807 C CA . ALA B 1 411 ? -17.25 1.646 7.711 1 93.38 411 ALA B CA 1
ATOM 7808 C C . ALA B 1 411 ? -18.016 1.967 6.426 1 93.38 411 ALA B C 1
ATOM 7810 O O . ALA B 1 411 ? -18.281 1.075 5.617 1 93.38 411 ALA B O 1
ATOM 7811 N N . ALA B 1 412 ? -18.266 3.232 6.227 1 95.62 412 ALA B N 1
ATOM 7812 C CA . ALA B 1 412 ? -19.031 3.664 5.059 1 95.62 412 ALA B CA 1
ATOM 7813 C C . ALA B 1 412 ? -18.281 3.312 3.766 1 95.62 412 ALA B C 1
ATOM 7815 O O . ALA B 1 412 ? -18.891 2.816 2.814 1 95.62 412 ALA B O 1
ATOM 7816 N N . GLU B 1 413 ? -17.062 3.486 3.752 1 93.94 413 GLU B N 1
ATOM 7817 C CA . GLU B 1 413 ? -16.297 3.275 2.525 1 93.94 413 GLU B CA 1
ATOM 7818 C C . GLU B 1 413 ? -16.188 1.791 2.195 1 93.94 413 GLU B C 1
ATOM 7820 O O . GLU B 1 413 ? -16.234 1.404 1.025 1 93.94 413 GLU B O 1
ATOM 7825 N N . TYR B 1 414 ? -16.016 0.97 3.205 1 94 414 TYR B N 1
ATOM 7826 C CA . TYR B 1 414 ? -16 -0.47 2.973 1 94 414 TYR B CA 1
ATOM 7827 C C . TYR B 1 414 ? -17.328 -0.934 2.375 1 94 414 TYR B C 1
ATOM 7829 O O . TYR B 1 414 ? -17.344 -1.737 1.439 1 94 414 TYR B O 1
ATOM 7837 N N . LEU B 1 415 ? -18.375 -0.398 2.906 1 96.5 415 LEU B N 1
ATOM 7838 C CA . LEU B 1 415 ? -19.703 -0.804 2.463 1 96.5 415 LEU B CA 1
ATOM 7839 C C . LEU B 1 415 ? -19.984 -0.277 1.062 1 96.5 415 LEU B C 1
ATOM 7841 O O . LEU B 1 415 ? -20.703 -0.922 0.286 1 96.5 415 LEU B O 1
ATOM 7845 N N . ARG B 1 416 ? -19.438 0.858 0.752 1 94.56 416 ARG B N 1
ATOM 7846 C CA . ARG B 1 416 ? -19.641 1.459 -0.562 1 94.56 416 ARG B CA 1
ATOM 7847 C C . ARG B 1 416 ? -19.047 0.588 -1.662 1 94.56 416 ARG B C 1
ATOM 7849 O O . ARG B 1 416 ? -19.641 0.428 -2.729 1 94.56 416 ARG B O 1
ATOM 7856 N N . GLN B 1 417 ? -17.906 -0.018 -1.435 1 93 417 GLN B N 1
ATOM 7857 C CA . GLN B 1 417 ? -17.172 -0.761 -2.453 1 93 417 GLN B CA 1
ATOM 7858 C C . GLN B 1 417 ? -17.562 -2.236 -2.447 1 93 417 GLN B C 1
ATOM 7860 O O . GLN B 1 417 ? -17.422 -2.928 -3.457 1 93 417 GLN B O 1
ATOM 7865 N N . GLY B 1 418 ? -18.141 -2.723 -1.407 1 95.06 418 GLY B N 1
ATOM 7866 C CA . GLY B 1 418 ? -18.375 -4.137 -1.16 1 95.06 418 GLY B CA 1
ATOM 7867 C C . GLY B 1 418 ? -19.234 -4.789 -2.225 1 95.06 418 GLY B C 1
ATOM 7868 O O . GLY B 1 418 ? -18.938 -5.895 -2.684 1 95.06 418 GLY B O 1
ATOM 7869 N N . PRO B 1 419 ? -20.25 -4.078 -2.742 1 95.75 419 PRO B N 1
ATOM 7870 C CA . PRO B 1 419 ? -21.172 -4.699 -3.688 1 95.75 419 PRO B CA 1
ATOM 7871 C C . PRO B 1 419 ? -20.484 -5.184 -4.961 1 95.75 419 PRO B C 1
ATOM 7873 O O . PRO B 1 419 ? -20.844 -6.238 -5.496 1 95.75 419 PRO B O 1
ATOM 7876 N N . MET B 1 420 ? -19.469 -4.512 -5.457 1 94.44 420 MET B N 1
ATOM 7877 C CA . MET B 1 420 ? -18.781 -4.891 -6.688 1 94.44 420 MET B CA 1
ATOM 7878 C C . MET B 1 420 ? -18.078 -6.234 -6.523 1 94.44 420 MET B C 1
ATOM 7880 O O . MET B 1 420 ? -18.078 -7.055 -7.441 1 94.44 420 MET B O 1
ATOM 7884 N N . LEU B 1 421 ? -17.531 -6.48 -5.367 1 96.25 421 LEU B N 1
ATOM 7885 C CA . LEU B 1 421 ? -16.875 -7.754 -5.086 1 96.25 421 LEU B CA 1
ATOM 7886 C C . LEU B 1 421 ? -17.906 -8.867 -4.91 1 96.25 421 LEU B C 1
ATOM 7888 O O . LEU B 1 421 ? -17.766 -9.945 -5.48 1 96.25 421 LEU B O 1
ATOM 7892 N N . LEU B 1 422 ? -18.984 -8.539 -4.273 1 96.94 422 LEU B N 1
ATOM 7893 C CA . LEU B 1 422 ? -19.984 -9.547 -3.926 1 96.94 422 LEU B CA 1
ATOM 7894 C C . LEU B 1 422 ? -20.688 -10.07 -5.172 1 96.94 422 LEU B C 1
ATOM 7896 O O . LEU B 1 422 ? -21 -11.258 -5.254 1 96.94 422 LEU B O 1
ATOM 7900 N N . LEU B 1 423 ? -20.891 -9.219 -6.117 1 97 423 LEU B N 1
ATOM 7901 C CA . LEU B 1 423 ? -21.578 -9.609 -7.344 1 97 423 LEU B CA 1
ATOM 7902 C C . LEU B 1 423 ? -20.719 -10.578 -8.156 1 97 423 LEU B C 1
ATOM 7904 O O . LEU B 1 423 ? -21.219 -11.266 -9.039 1 97 423 LEU B O 1
ATOM 7908 N N . LEU B 1 424 ? -19.406 -10.656 -7.836 1 96.94 424 LEU B N 1
ATOM 7909 C CA . LEU B 1 424 ? -18.5 -11.586 -8.484 1 96.94 424 LEU B CA 1
ATOM 7910 C C . LEU B 1 424 ? -18.125 -12.719 -7.539 1 96.94 424 LEU B C 1
ATOM 7912 O O . LEU B 1 424 ? -17.172 -13.461 -7.797 1 96.94 424 LEU B O 1
ATOM 7916 N N . GLY B 1 425 ? -18.844 -12.797 -6.441 1 96.12 425 GLY B N 1
ATOM 7917 C CA . GLY B 1 425 ? -18.562 -13.836 -5.465 1 96.12 425 GLY B CA 1
ATOM 7918 C C . GLY B 1 425 ? -17.219 -13.641 -4.766 1 96.12 425 GLY B C 1
ATOM 7919 O O . GLY B 1 425 ? -16.766 -14.531 -4.051 1 96.12 425 GLY B O 1
ATOM 7920 N N . ALA B 1 426 ? -16.578 -12.508 -4.957 1 96.06 426 ALA B N 1
ATOM 7921 C CA . ALA B 1 426 ? -15.289 -12.188 -4.355 1 96.06 426 ALA B CA 1
ATOM 7922 C C . ALA B 1 426 ? -15.469 -11.414 -3.051 1 96.06 426 ALA B C 1
ATOM 7924 O O . ALA B 1 426 ? -16.562 -10.945 -2.744 1 96.06 426 ALA B O 1
ATOM 7925 N N . ALA B 1 427 ? -14.484 -11.461 -2.227 1 95.62 427 ALA B N 1
ATOM 7926 C CA . ALA B 1 427 ? -14.453 -10.719 -0.97 1 95.62 427 ALA B CA 1
ATOM 7927 C C . ALA B 1 427 ? -13.023 -10.383 -0.563 1 95.62 427 ALA B C 1
ATOM 7929 O O . ALA B 1 427 ? -12.07 -10.984 -1.067 1 95.62 427 ALA B O 1
ATOM 7930 N N . ARG B 1 428 ? -12.906 -9.438 0.227 1 93.06 428 ARG B N 1
ATOM 7931 C CA . ARG B 1 428 ? -11.602 -9.125 0.789 1 93.06 428 ARG B CA 1
ATOM 7932 C C . ARG B 1 428 ? -11.164 -10.188 1.789 1 93.06 428 ARG B C 1
ATOM 7934 O O . ARG B 1 428 ? -11.891 -10.5 2.734 1 93.06 428 ARG B O 1
ATOM 7941 N N . ALA B 1 429 ? -10 -10.695 1.524 1 92.06 429 ALA B N 1
ATOM 7942 C CA . ALA B 1 429 ? -9.5 -11.766 2.385 1 92.06 429 ALA B CA 1
ATOM 7943 C C . ALA B 1 429 ? -9.227 -11.258 3.795 1 92.06 429 ALA B C 1
ATOM 7945 O O . ALA B 1 429 ? -9.023 -10.055 4 1 92.06 429 ALA B O 1
ATOM 7946 N N . ALA B 1 430 ? -9.18 -12.125 4.738 1 87.94 430 ALA B N 1
ATOM 7947 C CA . ALA B 1 430 ? -9.031 -11.797 6.156 1 87.94 430 ALA B CA 1
ATOM 7948 C C . ALA B 1 430 ? -7.742 -11.016 6.402 1 87.94 430 ALA B C 1
ATOM 7950 O O . ALA B 1 430 ? -7.73 -10.047 7.16 1 87.94 430 ALA B O 1
ATOM 7951 N N . GLY B 1 431 ? -6.719 -11.383 5.723 1 86.06 431 GLY B N 1
ATOM 7952 C CA . GLY B 1 431 ? -5.422 -10.766 5.957 1 86.06 431 GLY B CA 1
ATOM 7953 C C . GLY B 1 431 ? -5.277 -9.414 5.285 1 86.06 431 GLY B C 1
ATOM 7954 O O . GLY B 1 431 ? -4.309 -8.695 5.535 1 86.06 431 GLY B O 1
ATOM 7955 N N . ARG B 1 432 ? -6.219 -9.047 4.508 1 88.25 432 ARG B N 1
ATOM 7956 C CA . ARG B 1 432 ? -6.121 -7.797 3.756 1 88.25 432 ARG B CA 1
ATOM 7957 C C . ARG B 1 432 ? -6.84 -6.664 4.48 1 88.25 432 ARG B C 1
ATOM 7959 O O . ARG B 1 432 ? -6.809 -5.516 4.031 1 88.25 432 ARG B O 1
ATOM 7966 N N . TRP B 1 433 ? -7.508 -7 5.562 1 86.94 433 TRP B N 1
ATOM 7967 C CA . TRP B 1 433 ? -8.148 -5.969 6.371 1 86.94 433 TRP B CA 1
ATOM 7968 C C . TRP B 1 433 ? -7.129 -5.266 7.266 1 86.94 433 TRP B C 1
ATOM 7970 O O . TRP B 1 433 ? -6.309 -5.922 7.91 1 86.94 433 TRP B O 1
ATOM 7980 N N . PRO B 1 434 ? -7.129 -3.959 7.219 1 77.31 434 PRO B N 1
ATOM 7981 C CA . PRO B 1 434 ? -6.199 -3.24 8.094 1 77.31 434 PRO B CA 1
ATOM 7982 C C . PRO B 1 434 ? -6.449 -3.523 9.578 1 77.31 434 PRO B C 1
ATOM 7984 O O . PRO B 1 434 ? -7.594 -3.711 9.984 1 77.31 434 PRO B O 1
ATOM 7987 N N . ARG B 1 435 ? -5.332 -3.725 10.32 1 65.69 435 ARG B N 1
ATOM 7988 C CA . ARG B 1 435 ? -5.445 -3.928 11.758 1 65.69 435 ARG B CA 1
ATOM 7989 C C . ARG B 1 435 ? -5.164 -2.637 12.523 1 65.69 435 ARG B C 1
ATOM 7991 O O . ARG B 1 435 ? -4.141 -1.986 12.297 1 65.69 435 ARG B O 1
ATOM 7998 N N . GLY B 1 436 ? -6.195 -1.764 12.539 1 57.66 436 GLY B N 1
ATOM 7999 C CA . GLY B 1 436 ? -6.055 -0.452 13.148 1 57.66 436 GLY B CA 1
ATOM 8000 C C . GLY B 1 436 ? -5.379 -0.497 14.508 1 57.66 436 GLY B C 1
ATOM 8001 O O . GLY B 1 436 ? -5.438 -1.513 15.203 1 57.66 436 GLY B O 1
ATOM 8002 N N . ALA B 1 437 ? -4.43 0.396 14.797 1 54.22 437 ALA B N 1
ATOM 8003 C CA . ALA B 1 437 ? -3.76 0.531 16.094 1 54.22 437 ALA B CA 1
ATOM 8004 C C . ALA B 1 437 ? -4.773 0.677 17.219 1 54.22 437 ALA B C 1
ATOM 8006 O O . ALA B 1 437 ? -4.516 0.26 18.359 1 54.22 437 ALA B O 1
ATOM 8007 N N . GLU B 1 438 ? -5.992 1.34 16.906 1 57.34 438 GLU B N 1
ATOM 8008 C CA . GLU B 1 438 ? -6.824 1.676 18.062 1 57.34 438 GLU B CA 1
ATOM 8009 C C . GLU B 1 438 ? -8.117 0.856 18.062 1 57.34 438 GLU B C 1
ATOM 8011 O O . GLU B 1 438 ? -8.469 0.26 19.078 1 57.34 438 GLU B O 1
ATOM 8016 N N . THR B 1 439 ? -8.953 0.976 16.984 1 59.69 439 THR B N 1
ATOM 8017 C CA . THR B 1 439 ? -10.219 0.243 17.016 1 59.69 439 THR B CA 1
ATOM 8018 C C . THR B 1 439 ? -10.414 -0.54 15.711 1 59.69 439 THR B C 1
ATOM 8020 O O . THR B 1 439 ? -9.898 -0.148 14.664 1 59.69 439 THR B O 1
ATOM 8023 N N . SER B 1 440 ? -11.047 -1.714 15.953 1 75.31 440 SER B N 1
ATOM 8024 C CA . SER B 1 440 ? -11.234 -2.572 14.781 1 75.31 440 SER B CA 1
ATOM 8025 C C . SER B 1 440 ? -12.711 -2.809 14.508 1 75.31 440 SER B C 1
ATOM 8027 O O . SER B 1 440 ? -13.07 -3.66 13.688 1 75.31 440 SER B O 1
ATOM 8029 N N . TRP B 1 441 ? -13.703 -1.848 15.094 1 86.19 441 TRP B N 1
ATOM 8030 C CA . TRP B 1 441 ? -15.102 -2.217 14.914 1 86.19 441 TRP B CA 1
ATOM 8031 C C . TRP B 1 441 ? -15.562 -1.9 13.492 1 86.19 441 TRP B C 1
ATOM 8033 O O . TRP B 1 441 ? -16.406 -2.615 12.938 1 86.19 441 TRP B O 1
ATOM 8043 N N . PRO B 1 442 ? -15.078 -0.803 12.906 1 89.75 442 PRO B N 1
ATOM 8044 C CA . PRO B 1 442 ? -15.547 -0.524 11.547 1 89.75 442 PRO B CA 1
ATOM 8045 C C . PRO B 1 442 ? -15.281 -1.679 10.586 1 89.75 442 PRO B C 1
ATOM 8047 O O . PRO B 1 442 ? -16.141 -2.01 9.758 1 89.75 442 PRO B O 1
ATOM 8050 N N . GLU B 1 443 ? -14.133 -2.279 10.703 1 90.06 443 GLU B N 1
ATOM 8051 C CA . GLU B 1 443 ? -13.797 -3.418 9.852 1 90.06 443 GLU B CA 1
ATOM 8052 C C . GLU B 1 443 ? -14.672 -4.625 10.18 1 90.06 443 GLU B C 1
ATOM 8054 O O . GLU B 1 443 ? -15.156 -5.309 9.281 1 90.06 443 GLU B O 1
ATOM 8059 N N . TRP B 1 444 ? -14.844 -4.871 11.438 1 88.75 444 TRP B N 1
ATOM 8060 C CA . TRP B 1 444 ? -15.703 -5.965 11.867 1 88.75 444 TRP B CA 1
ATOM 8061 C C . TRP B 1 444 ? -17.141 -5.762 11.367 1 88.75 444 TRP B C 1
ATOM 8063 O O . TRP B 1 444 ? -17.75 -6.68 10.82 1 88.75 444 TRP B O 1
ATOM 8073 N N . TYR B 1 445 ? -17.656 -4.559 11.531 1 91.5 445 TYR B N 1
ATOM 8074 C CA . TYR B 1 445 ? -19 -4.203 11.125 1 91.5 445 TYR B CA 1
ATOM 8075 C C . TYR B 1 445 ? -19.188 -4.383 9.617 1 91.5 445 TYR B C 1
ATOM 8077 O O . TYR B 1 445 ? -20.156 -4.988 9.172 1 91.5 445 TYR B O 1
ATOM 8085 N N . ALA B 1 446 ? -18.266 -3.875 8.836 1 93.12 446 ALA B N 1
ATOM 8086 C CA . ALA B 1 446 ? -18.328 -3.967 7.379 1 93.12 446 ALA B CA 1
ATOM 8087 C C . ALA B 1 446 ? -18.219 -5.418 6.914 1 93.12 446 ALA B C 1
ATOM 8089 O O . ALA B 1 446 ? -18.984 -5.859 6.055 1 93.12 446 ALA B O 1
ATOM 8090 N N . ARG B 1 447 ? -17.297 -6.156 7.508 1 91.19 447 ARG B N 1
ATOM 8091 C CA . ARG B 1 447 ? -17.094 -7.555 7.145 1 91.19 447 ARG B CA 1
ATOM 8092 C C . ARG B 1 447 ? -18.359 -8.367 7.406 1 91.19 447 ARG B C 1
ATOM 8094 O O . ARG B 1 447 ? -18.766 -9.188 6.582 1 91.19 447 ARG B O 1
ATOM 8101 N N . ARG B 1 448 ? -18.984 -8.141 8.477 1 89.62 448 ARG B N 1
ATOM 8102 C CA . ARG B 1 448 ? -20.203 -8.859 8.828 1 89.62 448 ARG B CA 1
ATOM 8103 C C . ARG B 1 448 ? -21.328 -8.516 7.859 1 89.62 448 ARG B C 1
ATOM 8105 O O . ARG B 1 448 ? -22.062 -9.398 7.418 1 89.62 448 ARG B O 1
ATOM 8112 N N . ALA B 1 449 ? -21.453 -7.242 7.594 1 93.62 449 ALA B N 1
ATOM 8113 C CA . ALA B 1 449 ? -22.484 -6.812 6.66 1 93.62 449 ALA B CA 1
ATOM 8114 C C . ALA B 1 449 ? -22.297 -7.453 5.289 1 93.62 449 ALA B C 1
ATOM 8116 O O . ALA B 1 449 ? -23.25 -7.953 4.691 1 93.62 449 ALA B O 1
ATOM 8117 N N . LEU B 1 450 ? -21.109 -7.539 4.844 1 94.75 450 LEU B N 1
ATOM 8118 C CA . LEU B 1 450 ? -20.812 -8.086 3.527 1 94.75 450 LEU B CA 1
ATOM 8119 C C . LEU B 1 450 ? -21 -9.602 3.51 1 94.75 450 LEU B C 1
ATOM 8121 O O . LEU B 1 450 ? -21.531 -10.156 2.541 1 94.75 450 LEU B O 1
ATOM 8125 N N . ARG B 1 451 ? -20.641 -10.234 4.617 1 92 451 ARG B N 1
ATOM 8126 C CA . ARG B 1 451 ? -20.766 -11.68 4.707 1 92 451 ARG B CA 1
ATOM 8127 C C . ARG B 1 451 ? -22.234 -12.102 4.836 1 92 451 ARG B C 1
ATOM 8129 O O . ARG B 1 451 ? -22.594 -13.219 4.461 1 92 451 ARG B O 1
ATOM 8136 N N . GLU B 1 452 ? -22.984 -11.25 5.367 1 92.06 452 GLU B N 1
ATOM 8137 C CA . GLU B 1 452 ? -24.406 -11.547 5.516 1 92.06 452 GLU B CA 1
ATOM 8138 C C . GLU B 1 452 ? -25.062 -11.773 4.16 1 92.06 452 GLU B C 1
ATOM 8140 O O . GLU B 1 452 ? -25.984 -12.586 4.039 1 92.06 452 GLU B O 1
ATOM 8145 N N . VAL B 1 453 ? -24.609 -11.125 3.107 1 93.69 453 VAL B N 1
ATOM 8146 C CA . VAL B 1 453 ? -25.172 -11.266 1.767 1 93.69 453 VAL B CA 1
ATOM 8147 C C . VAL B 1 453 ? -24.875 -12.672 1.234 1 93.69 453 VAL B C 1
ATOM 8149 O O . VAL B 1 453 ? -25.734 -13.281 0.594 1 93.69 453 VAL B O 1
ATOM 8152 N N . GLY B 1 454 ? -23.688 -13.219 1.496 1 89.56 454 GLY B N 1
ATOM 8153 C CA . GLY B 1 454 ? -23.281 -14.547 1.039 1 89.56 454 GLY B CA 1
ATOM 8154 C C . GLY B 1 454 ? -22.891 -14.578 -0.427 1 89.56 454 GLY B C 1
ATOM 8155 O O . GLY B 1 454 ? -22.75 -13.531 -1.06 1 89.56 454 GLY B O 1
ATOM 8156 N N . LEU B 1 455 ? -22.688 -15.773 -0.937 1 94.12 455 LEU B N 1
ATOM 8157 C CA . LEU B 1 455 ? -22.344 -15.977 -2.34 1 94.12 455 LEU B CA 1
ATOM 8158 C C . LEU B 1 455 ? -23.609 -16.031 -3.203 1 94.12 455 LEU B C 1
ATOM 8160 O O . LEU B 1 455 ? -24.609 -16.625 -2.799 1 94.12 455 LEU B O 1
ATOM 8164 N N . PRO B 1 456 ? -23.547 -15.375 -4.309 1 95.44 456 PRO B N 1
ATOM 8165 C CA . PRO B 1 456 ? -24.703 -15.508 -5.195 1 95.44 456 PRO B CA 1
ATOM 8166 C C . PRO B 1 456 ? -24.859 -16.922 -5.75 1 95.44 456 PRO B C 1
ATOM 8168 O O . PRO B 1 456 ? -23.859 -17.594 -6.055 1 95.44 456 PRO B O 1
ATOM 8171 N N . ALA B 1 457 ? -26.094 -17.391 -5.77 1 95.75 457 ALA B N 1
ATOM 8172 C CA . ALA B 1 457 ? -26.406 -18.656 -6.438 1 95.75 457 ALA B CA 1
ATOM 8173 C C . ALA B 1 457 ? -26.562 -18.453 -7.941 1 95.75 457 ALA B C 1
ATOM 8175 O O . ALA B 1 457 ? -27.641 -18.078 -8.414 1 95.75 457 ALA B O 1
ATOM 8176 N N . VAL B 1 458 ? -25.5 -18.672 -8.656 1 97.19 458 VAL B N 1
ATOM 8177 C CA . VAL B 1 458 ? -25.516 -18.375 -10.086 1 97.19 458 VAL B CA 1
ATOM 8178 C C . VAL B 1 458 ? -24.422 -19.156 -10.797 1 97.19 458 VAL B C 1
ATOM 8180 O O . VAL B 1 458 ? -23.406 -19.5 -10.188 1 97.19 458 VAL B O 1
ATOM 8183 N N . ALA B 1 459 ? -24.703 -19.5 -12.039 1 97.38 459 ALA B N 1
ATOM 8184 C CA . ALA B 1 459 ? -23.656 -20 -12.938 1 97.38 459 ALA B CA 1
ATOM 8185 C C . ALA B 1 459 ? -23 -18.859 -13.711 1 97.38 459 ALA B C 1
ATOM 8187 O O . ALA B 1 459 ? -23.656 -18.203 -14.516 1 97.38 459 ALA B O 1
ATOM 8188 N N . ILE B 1 460 ? -21.766 -18.641 -13.445 1 97.62 460 ILE B N 1
ATOM 8189 C CA . ILE B 1 460 ? -21.016 -17.578 -14.102 1 97.62 460 ILE B CA 1
ATOM 8190 C C . ILE B 1 460 ? -20.781 -17.938 -15.57 1 97.62 460 ILE B C 1
ATOM 8192 O O . ILE B 1 460 ? -20.172 -18.953 -15.867 1 97.62 460 ILE B O 1
ATOM 8196 N N . THR B 1 461 ? -21.312 -17.172 -16.469 1 96.5 461 THR B N 1
ATOM 8197 C CA . THR B 1 461 ? -21.141 -17.312 -17.906 1 96.5 461 THR B CA 1
ATOM 8198 C C . THR B 1 461 ? -20.344 -16.156 -18.469 1 96.5 461 THR B C 1
ATOM 8200 O O . THR B 1 461 ? -20.109 -15.148 -17.781 1 96.5 461 THR B O 1
ATOM 8203 N N . PRO B 1 462 ? -19.828 -16.312 -19.672 1 95.75 462 PRO B N 1
ATOM 8204 C CA . PRO B 1 462 ? -19.125 -15.188 -20.281 1 95.75 462 PRO B CA 1
ATOM 8205 C C . PRO B 1 462 ? -20 -13.93 -20.375 1 95.75 462 PRO B C 1
ATOM 8207 O O . PRO B 1 462 ? -19.516 -12.82 -20.172 1 95.75 462 PRO B O 1
ATOM 8210 N N . SER B 1 463 ? -21.281 -14.109 -20.641 1 95.62 463 SER B N 1
ATOM 8211 C CA . SER B 1 463 ? -22.188 -12.969 -20.703 1 95.62 463 SER B CA 1
ATOM 8212 C C . SER B 1 463 ? -22.328 -12.297 -19.344 1 95.62 463 SER B C 1
ATOM 8214 O O . SER B 1 463 ? -22.422 -11.078 -19.25 1 95.62 463 SER B O 1
ATOM 8216 N N . TYR B 1 464 ? -22.438 -13.109 -18.312 1 97.19 464 TYR B N 1
ATOM 8217 C CA . TYR B 1 464 ? -22.453 -12.578 -16.953 1 97.19 464 TYR B CA 1
ATOM 8218 C C . TYR B 1 464 ? -21.234 -11.711 -16.688 1 97.19 464 TYR B C 1
ATOM 8220 O O . TYR B 1 464 ? -21.359 -10.586 -16.203 1 97.19 464 TYR B O 1
ATOM 8228 N N . LEU B 1 465 ? -20.047 -12.227 -17.047 1 97.44 465 LEU B N 1
ATOM 8229 C CA . LEU B 1 465 ? -18.781 -11.539 -16.797 1 97.44 465 LEU B CA 1
ATOM 8230 C C . LEU B 1 465 ? -18.703 -10.242 -17.609 1 97.44 465 LEU B C 1
ATOM 8232 O O . LEU B 1 465 ? -18.219 -9.227 -17.094 1 97.44 465 LEU B O 1
ATOM 8236 N N . ARG B 1 466 ? -19.172 -10.297 -18.844 1 96.94 466 ARG B N 1
ATOM 8237 C CA . ARG B 1 466 ? -19.109 -9.102 -19.672 1 96.94 466 ARG B CA 1
ATOM 8238 C C . ARG B 1 466 ? -19.969 -7.98 -19.109 1 96.94 466 ARG B C 1
ATOM 8240 O O . ARG B 1 466 ? -19.531 -6.832 -19.031 1 96.94 466 ARG B O 1
ATOM 8247 N N . LEU B 1 467 ? -21.141 -8.312 -18.656 1 96.62 467 LEU B N 1
ATOM 8248 C CA . LEU B 1 467 ? -22.031 -7.312 -18.078 1 96.62 467 LEU B CA 1
ATOM 8249 C C . LEU B 1 467 ? -21.484 -6.809 -16.75 1 96.62 467 LEU B C 1
ATOM 8251 O O . LEU B 1 467 ? -21.5 -5.605 -16.484 1 96.62 467 LEU B O 1
ATOM 8255 N N . ALA B 1 468 ? -21.031 -7.719 -15.898 1 97.38 468 ALA B N 1
ATOM 8256 C CA . ALA B 1 468 ? -20.438 -7.32 -14.625 1 97.38 468 ALA B CA 1
ATOM 8257 C C . ALA B 1 468 ? -19.234 -6.402 -14.836 1 97.38 468 ALA B C 1
ATOM 8259 O O . ALA B 1 468 ? -19.062 -5.418 -14.117 1 97.38 468 ALA B O 1
ATOM 8260 N N . LEU B 1 469 ? -18.438 -6.734 -15.828 1 97.38 469 LEU B N 1
ATOM 8261 C CA . LEU B 1 469 ? -17.234 -5.969 -16.141 1 97.38 469 LEU B CA 1
ATOM 8262 C C . LEU B 1 469 ? -17.594 -4.598 -16.703 1 97.38 469 LEU B C 1
ATOM 8264 O O . LEU B 1 469 ? -17.062 -3.58 -16.25 1 97.38 469 LEU B O 1
ATOM 8268 N N . GLY B 1 470 ? -18.5 -4.516 -17.609 1 96.5 470 GLY B N 1
ATOM 8269 C CA . GLY B 1 470 ? -18.828 -3.289 -18.328 1 96.5 470 GLY B CA 1
ATOM 8270 C C . GLY B 1 470 ? -19.812 -2.414 -17.578 1 96.5 470 GLY B C 1
ATOM 8271 O O . GLY B 1 470 ? -19.484 -1.301 -17.172 1 96.5 470 GLY B O 1
ATOM 8272 N N . ALA B 1 471 ? -20.922 -2.926 -17.203 1 95.06 471 ALA B N 1
ATOM 8273 C CA . ALA B 1 471 ? -22.031 -2.127 -16.672 1 95.06 471 ALA B CA 1
ATOM 8274 C C . ALA B 1 471 ? -21.844 -1.858 -15.188 1 95.06 471 ALA B C 1
ATOM 8276 O O . ALA B 1 471 ? -22.344 -0.862 -14.664 1 95.06 471 ALA B O 1
ATOM 8277 N N . LEU B 1 472 ? -21.109 -2.699 -14.562 1 96.06 472 LEU B N 1
ATOM 8278 C CA . LEU B 1 472 ? -21 -2.529 -13.117 1 96.06 472 LEU B CA 1
ATOM 8279 C C . LEU B 1 472 ? -19.594 -2.045 -12.734 1 96.06 472 LEU B C 1
ATOM 8281 O O . LEU B 1 472 ? -19.422 -0.896 -12.328 1 96.06 472 LEU B O 1
ATOM 8285 N N . LEU B 1 473 ? -18.578 -2.855 -13 1 97.25 473 LEU B N 1
ATOM 8286 C CA . LEU B 1 473 ? -17.234 -2.529 -12.539 1 97.25 473 LEU B CA 1
ATOM 8287 C C . LEU B 1 473 ? -16.688 -1.295 -13.25 1 97.25 473 LEU B C 1
ATOM 8289 O O . LEU B 1 473 ? -16.172 -0.377 -12.617 1 97.25 473 LEU B O 1
ATOM 8293 N N . ASP B 1 474 ? -16.812 -1.256 -14.586 1 97.75 474 ASP B N 1
ATOM 8294 C CA . ASP B 1 474 ? -16.266 -0.135 -15.344 1 97.75 474 ASP B CA 1
ATOM 8295 C C . ASP B 1 474 ? -16.953 1.175 -14.961 1 97.75 474 ASP B C 1
ATOM 8297 O O . ASP B 1 474 ? -16.281 2.205 -14.812 1 97.75 474 ASP B O 1
ATOM 8301 N N . ASP B 1 475 ? -18.234 1.122 -14.82 1 96.31 475 ASP B N 1
ATOM 8302 C CA . ASP B 1 475 ? -18.984 2.309 -14.406 1 96.31 475 ASP B CA 1
ATOM 8303 C C . ASP B 1 475 ? -18.516 2.799 -13.039 1 96.31 475 ASP B C 1
ATOM 8305 O O . ASP B 1 475 ? -18.344 4 -12.828 1 96.31 475 ASP B O 1
ATOM 8309 N N . HIS B 1 476 ? -18.391 1.874 -12.156 1 96.06 476 HIS B N 1
ATOM 8310 C CA . HIS B 1 476 ? -17.938 2.219 -10.82 1 96.06 476 HIS B CA 1
ATOM 8311 C C . HIS B 1 476 ? -16.531 2.826 -10.852 1 96.06 476 HIS B C 1
ATOM 8313 O O . HIS B 1 476 ? -16.281 3.861 -10.227 1 96.06 476 HIS B O 1
ATOM 8319 N N . VAL B 1 477 ? -15.609 2.24 -11.609 1 97.56 477 VAL B N 1
ATOM 8320 C CA . VAL B 1 477 ? -14.219 2.666 -11.703 1 97.56 477 VAL B CA 1
ATOM 8321 C C . VAL B 1 477 ? -14.148 4.059 -12.328 1 97.56 477 VAL B C 1
ATOM 8323 O O . VAL B 1 477 ? -13.461 4.941 -11.805 1 97.56 477 VAL B O 1
ATOM 8326 N N . THR B 1 478 ? -14.891 4.301 -13.367 1 97.56 478 THR B N 1
ATOM 8327 C CA . THR B 1 478 ? -14.836 5.582 -14.062 1 97.56 478 THR B CA 1
ATOM 8328 C C . THR B 1 478 ? -15.469 6.684 -13.219 1 97.56 478 THR B C 1
ATOM 8330 O O . THR B 1 478 ? -14.977 7.812 -13.188 1 97.56 478 THR B O 1
ATOM 8333 N N . SER B 1 479 ? -16.531 6.316 -12.547 1 96.19 479 SER B N 1
ATOM 8334 C CA . SER B 1 479 ? -17.172 7.289 -11.664 1 96.19 479 SER B CA 1
ATOM 8335 C C . SER B 1 479 ? -16.234 7.703 -10.531 1 96.19 479 SER B C 1
ATOM 8337 O O . SER B 1 479 ? -16.078 8.891 -10.242 1 96.19 479 SER B O 1
ATOM 8339 N N . GLN B 1 480 ? -15.617 6.762 -9.953 1 95.94 480 GLN B N 1
ATOM 8340 C CA . GLN B 1 480 ? -14.672 7.059 -8.883 1 95.94 480 GLN B CA 1
ATOM 8341 C C . GLN B 1 480 ? -13.469 7.836 -9.406 1 95.94 480 GLN B C 1
ATOM 8343 O O . GLN B 1 480 ? -13.008 8.781 -8.758 1 95.94 480 GLN B O 1
ATOM 8348 N N . ARG B 1 481 ? -12.945 7.395 -10.531 1 97.12 481 ARG B N 1
ATOM 8349 C CA . ARG B 1 481 ? -11.82 8.086 -11.156 1 97.12 481 ARG B CA 1
ATOM 8350 C C . ARG B 1 481 ? -12.141 9.562 -11.367 1 97.12 481 ARG B C 1
ATOM 8352 O O . ARG B 1 481 ? -11.352 10.43 -10.984 1 97.12 481 ARG B O 1
ATOM 8359 N N . ASP B 1 482 ? -13.266 9.875 -11.914 1 97.62 482 ASP B N 1
ATOM 8360 C CA . ASP B 1 482 ? -13.656 11.25 -12.219 1 97.62 482 ASP B CA 1
ATOM 8361 C C . ASP B 1 482 ? -13.875 12.055 -10.938 1 97.62 482 ASP B C 1
ATOM 8363 O O . ASP B 1 482 ? -13.508 13.227 -10.867 1 97.62 482 ASP B O 1
ATOM 8367 N N . TYR B 1 483 ? -14.477 11.414 -10.016 1 95.81 483 TYR B N 1
ATOM 8368 C CA . TYR B 1 483 ? -14.641 12.07 -8.719 1 95.81 483 TYR B CA 1
ATO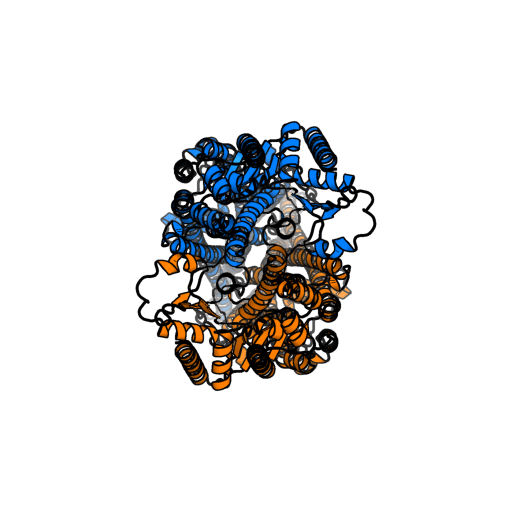M 8369 C C . TYR B 1 483 ? -13.289 12.516 -8.164 1 95.81 483 TYR B C 1
ATOM 8371 O O . TYR B 1 483 ? -13.141 13.656 -7.719 1 95.81 483 TYR B O 1
ATOM 8379 N N . HIS B 1 484 ? -12.32 11.641 -8.172 1 96.19 484 HIS B N 1
ATOM 8380 C CA . HIS B 1 484 ? -11 11.938 -7.617 1 96.19 484 HIS B CA 1
ATOM 8381 C C . HIS B 1 484 ? -10.273 12.984 -8.453 1 96.19 484 HIS B C 1
ATOM 8383 O O . HIS B 1 484 ? -9.531 13.805 -7.922 1 96.19 484 HIS B O 1
ATOM 8389 N N . ARG B 1 485 ? -10.477 13.008 -9.75 1 96.38 485 ARG B N 1
ATOM 8390 C CA . ARG B 1 485 ? -9.867 14.039 -10.586 1 96.38 485 ARG B CA 1
ATOM 8391 C C . ARG B 1 485 ? -10.414 15.422 -10.227 1 96.38 485 ARG B C 1
ATOM 8393 O O . ARG B 1 485 ? -9.648 16.375 -10.07 1 96.38 485 ARG B O 1
ATOM 8400 N N . ASP B 1 486 ? -11.672 15.469 -10.023 1 96 486 ASP B N 1
ATOM 8401 C CA . ASP B 1 486 ? -12.312 16.734 -9.664 1 96 486 ASP B CA 1
ATOM 8402 C C . ASP B 1 486 ? -11.883 17.172 -8.266 1 96 486 ASP B C 1
ATOM 8404 O O . ASP B 1 486 ? -11.594 18.359 -8.047 1 96 486 ASP B O 1
ATOM 8408 N N . LYS B 1 487 ? -11.922 16.234 -7.398 1 94.75 487 LYS B N 1
ATOM 8409 C CA . LYS B 1 487 ? -11.508 16.531 -6.031 1 94.75 487 LYS B CA 1
ATOM 8410 C C . LYS B 1 487 ? -10.062 17.031 -5.984 1 94.75 487 LYS B C 1
ATOM 8412 O O . LYS B 1 487 ? -9.758 18.016 -5.301 1 94.75 487 LYS B O 1
ATOM 8417 N N . ALA B 1 488 ? -9.18 16.375 -6.699 1 94.19 488 ALA B N 1
ATOM 8418 C CA . ALA B 1 488 ? -7.777 16.781 -6.75 1 94.19 488 ALA B CA 1
ATOM 8419 C C . ALA B 1 488 ? -7.633 18.203 -7.266 1 94.19 488 ALA B C 1
ATOM 8421 O O . ALA B 1 488 ? -6.891 19.016 -6.691 1 94.19 488 ALA B O 1
ATOM 8422 N N . ALA B 1 489 ? -8.344 18.578 -8.273 1 94.81 489 ALA B N 1
ATOM 8423 C CA . ALA B 1 489 ? -8.273 19.906 -8.859 1 94.81 489 ALA B CA 1
ATOM 8424 C C . ALA B 1 489 ? -8.789 20.969 -7.883 1 94.81 489 ALA B C 1
ATOM 8426 O O . ALA B 1 489 ? -8.164 22.016 -7.707 1 94.81 489 ALA B O 1
ATOM 8427 N N . ARG B 1 490 ? -9.875 20.641 -7.281 1 94.56 490 ARG B N 1
ATOM 8428 C CA . ARG B 1 490 ? -10.477 21.578 -6.344 1 94.56 490 ARG B CA 1
ATOM 8429 C C . ARG B 1 490 ? -9.562 21.828 -5.148 1 94.56 490 ARG B C 1
ATOM 8431 O O . ARG B 1 490 ? -9.375 22.969 -4.738 1 94.56 490 ARG B O 1
ATOM 8438 N N . LEU B 1 491 ? -9.055 20.781 -4.613 1 94.06 491 LEU B N 1
ATOM 8439 C CA . LEU B 1 491 ? -8.195 20.906 -3.441 1 94.06 491 LEU B CA 1
ATOM 8440 C C . LEU B 1 491 ? -6.879 21.578 -3.803 1 94.06 491 LEU B C 1
ATOM 8442 O O . LEU B 1 491 ? -6.32 22.344 -2.998 1 94.06 491 LEU B O 1
ATOM 8446 N N . ALA B 1 492 ? -6.363 21.344 -4.98 1 92.62 492 ALA B N 1
ATOM 8447 C CA . ALA B 1 492 ? -5.164 22.031 -5.445 1 92.62 492 ALA B CA 1
ATOM 8448 C C . ALA B 1 492 ? -5.406 23.531 -5.562 1 92.62 492 ALA B C 1
ATOM 8450 O O . ALA B 1 492 ? -4.559 24.328 -5.168 1 92.62 492 ALA B O 1
ATOM 8451 N N . ALA B 1 493 ? -6.527 23.844 -6.078 1 94.31 493 ALA B N 1
ATOM 8452 C CA . ALA B 1 493 ? -6.887 25.25 -6.199 1 94.31 493 ALA B CA 1
ATOM 8453 C C . ALA B 1 493 ? -7.016 25.906 -4.824 1 94.31 493 ALA B C 1
ATOM 8455 O O . ALA B 1 493 ? -6.547 27.031 -4.617 1 94.31 493 ALA B O 1
ATOM 8456 N N . ALA B 1 494 ? -7.68 25.188 -3.961 1 94.31 494 ALA B N 1
ATOM 8457 C CA . ALA B 1 494 ? -7.824 25.719 -2.604 1 94.31 494 ALA B CA 1
ATOM 8458 C C . ALA B 1 494 ? -6.461 25.969 -1.964 1 94.31 494 ALA B C 1
ATOM 8460 O O . ALA B 1 494 ? -6.23 27.016 -1.369 1 94.31 494 ALA B O 1
ATOM 8461 N N . GLN B 1 495 ? -5.598 25.047 -2.133 1 91.31 495 GLN B N 1
ATOM 8462 C CA . GLN B 1 495 ? -4.25 25.188 -1.586 1 91.31 495 GLN B CA 1
ATOM 8463 C C . GLN B 1 495 ? -3.527 26.391 -2.191 1 91.31 495 GLN B C 1
ATOM 8465 O O . GLN B 1 495 ? -2.938 27.188 -1.47 1 91.31 495 GLN B O 1
ATOM 8470 N N . HIS B 1 496 ? -3.559 26.531 -3.445 1 90.56 496 HIS B N 1
ATOM 8471 C CA . HIS B 1 496 ? -2.877 27.609 -4.152 1 90.56 496 HIS B CA 1
ATOM 8472 C C . HIS B 1 496 ? -3.393 28.969 -3.703 1 90.56 496 HIS B C 1
ATOM 8474 O O . HIS B 1 496 ? -2.604 29.875 -3.412 1 90.56 496 HIS B O 1
ATOM 8480 N N . ASN B 1 497 ? -4.676 29.031 -3.596 1 93.69 497 ASN B N 1
ATOM 8481 C CA . ASN B 1 497 ? -5.281 30.312 -3.229 1 93.69 497 ASN B CA 1
ATOM 8482 C C . ASN B 1 497 ? -5.004 30.656 -1.77 1 93.69 497 ASN B C 1
ATOM 8484 O O . ASN B 1 497 ? -4.816 31.828 -1.435 1 93.69 497 ASN B O 1
ATOM 8488 N N . LEU B 1 498 ? -4.984 29.672 -0.934 1 92.19 498 LEU B N 1
ATOM 8489 C CA . LEU B 1 498 ? -4.66 29.922 0.466 1 92.19 498 LEU B CA 1
ATOM 8490 C C . LEU B 1 498 ? -3.195 30.328 0.621 1 92.19 498 LEU B C 1
ATOM 8492 O O . LEU B 1 498 ? -2.869 31.203 1.415 1 92.19 498 LEU B O 1
ATOM 8496 N N . ASP B 1 499 ? -2.346 29.734 -0.112 1 88.44 499 ASP B N 1
ATOM 8497 C CA . ASP B 1 499 ? -0.931 30.094 -0.101 1 88.44 499 ASP B CA 1
ATOM 8498 C C . ASP B 1 499 ? -0.725 31.531 -0.573 1 88.44 499 ASP B C 1
ATOM 8500 O O . ASP B 1 499 ? 0.057 32.281 0.02 1 88.44 499 ASP B O 1
ATOM 8504 N N . ARG B 1 500 ? -1.395 31.875 -1.571 1 90.81 500 ARG B N 1
ATOM 8505 C CA . ARG B 1 500 ? -1.307 33.25 -2.096 1 90.81 500 ARG B CA 1
ATOM 8506 C C . ARG B 1 500 ? -1.779 34.25 -1.062 1 90.81 500 ARG B C 1
ATOM 8508 O O . ARG B 1 500 ? -1.172 35.312 -0.904 1 90.81 500 ARG B O 1
ATOM 8515 N N . LEU B 1 501 ? -2.824 33.875 -0.408 1 92.69 501 LEU B N 1
ATOM 8516 C CA . LEU B 1 501 ? -3.338 34.781 0.62 1 92.69 501 LEU B CA 1
ATOM 8517 C C . LEU B 1 501 ? -2.318 34.969 1.737 1 92.69 501 LEU B C 1
ATOM 8519 O O . LEU B 1 501 ? -2.096 36.094 2.199 1 92.69 501 LEU B O 1
ATOM 8523 N N . SER B 1 502 ? -1.768 33.875 2.141 1 89.25 502 SER B N 1
ATOM 8524 C CA . SER B 1 502 ? -0.75 33.969 3.184 1 89.25 502 SER B CA 1
ATOM 8525 C C . SER B 1 502 ? 0.436 34.812 2.742 1 89.25 502 SER B C 1
ATOM 8527 O O . SER B 1 502 ? 0.949 35.625 3.52 1 89.25 502 SER B O 1
ATOM 8529 N N . GLU B 1 503 ? 0.857 34.719 1.551 1 87.94 503 GLU B N 1
ATOM 8530 C CA . GLU B 1 503 ? 1.967 35.469 1.002 1 87.94 503 GLU B CA 1
ATOM 8531 C C . GLU B 1 503 ? 1.627 36.969 0.94 1 87.94 503 GLU B C 1
ATOM 8533 O O . GLU B 1 503 ? 2.469 37.812 1.241 1 87.94 503 GLU B O 1
ATOM 8538 N N . ILE B 1 504 ? 0.474 37.219 0.57 1 93.69 504 ILE B N 1
ATOM 8539 C CA . ILE B 1 504 ? 0.027 38.594 0.48 1 93.69 504 ILE B CA 1
ATOM 8540 C C . ILE B 1 504 ? 0.012 39.219 1.871 1 93.69 504 ILE B C 1
ATOM 8542 O O . ILE B 1 504 ? 0.51 40.344 2.062 1 93.69 504 ILE B O 1
ATOM 8546 N N . LEU B 1 505 ? -0.511 38.5 2.846 1 93.38 505 LEU B N 1
ATOM 8547 C CA . LEU B 1 505 ? -0.582 39 4.207 1 93.38 505 LEU B CA 1
ATOM 8548 C C . LEU B 1 505 ? 0.814 39.25 4.77 1 93.38 505 LEU B C 1
ATOM 8550 O O . LEU B 1 505 ? 1.057 40.281 5.426 1 93.38 505 LEU B O 1
ATOM 8554 N N . PHE B 1 506 ? 1.65 38.438 4.461 1 90.06 506 PHE B N 1
ATOM 8555 C CA . PHE B 1 506 ? 3.018 38.562 4.949 1 90.06 506 PHE B CA 1
ATOM 8556 C C . PHE B 1 506 ? 3.701 39.781 4.293 1 90.06 506 PHE B C 1
ATOM 8558 O O . PHE B 1 506 ? 4.371 40.562 4.965 1 90.06 506 PHE B O 1
ATOM 8565 N N . THR B 1 507 ? 3.559 39.906 3.01 1 91.81 507 THR B N 1
ATOM 8566 C CA . THR B 1 507 ? 4.16 41 2.27 1 91.81 507 THR B CA 1
ATOM 8567 C C . THR B 1 507 ? 3.615 42.344 2.756 1 91.81 507 THR B C 1
ATOM 8569 O O . THR B 1 507 ? 4.367 43.312 2.889 1 91.81 507 THR B O 1
ATOM 8572 N N . LEU B 1 508 ? 2.387 42.281 3.047 1 94.88 508 LEU B N 1
ATOM 8573 C CA . LEU B 1 508 ? 1.77 43.5 3.572 1 94.88 508 LEU B CA 1
ATOM 8574 C C . LEU B 1 508 ? 2.312 43.844 4.957 1 94.88 508 LEU B C 1
ATOM 8576 O O . LEU B 1 508 ? 2.494 45 5.297 1 94.88 508 LEU B O 1
ATOM 8580 N N . ALA B 1 509 ? 2.52 42.812 5.73 1 93.31 509 ALA B N 1
ATOM 8581 C CA . ALA B 1 509 ? 3.098 43.031 7.055 1 93.31 509 ALA B CA 1
ATOM 8582 C C . ALA B 1 509 ? 4.484 43.656 6.949 1 93.31 509 ALA B C 1
ATOM 8584 O O . ALA B 1 509 ? 4.797 44.594 7.668 1 93.31 509 ALA B O 1
ATOM 8585 N N . VAL B 1 510 ? 5.27 43.156 6.051 1 93.38 510 VAL B N 1
ATOM 8586 C CA . VAL B 1 510 ? 6.613 43.688 5.836 1 93.38 510 VAL B CA 1
ATOM 8587 C C . VAL B 1 510 ? 6.531 45.125 5.34 1 93.38 510 VAL B C 1
ATOM 8589 O O . VAL B 1 510 ? 7.273 46 5.801 1 93.38 510 VAL B O 1
ATOM 8592 N N . ALA B 1 511 ? 5.621 45.406 4.5 1 95.69 511 ALA B N 1
ATOM 8593 C CA . ALA B 1 511 ? 5.453 46.719 3.928 1 95.69 511 ALA B CA 1
ATOM 8594 C C . ALA B 1 511 ? 5.051 47.75 4.996 1 95.69 511 ALA B C 1
ATOM 8596 O O . ALA B 1 511 ? 5.535 48.875 5.004 1 95.69 511 ALA B O 1
ATOM 8597 N N . VAL B 1 512 ? 4.168 47.344 5.887 1 95.12 512 VAL B N 1
ATOM 8598 C CA . VAL B 1 512 ? 3.678 48.219 6.934 1 95.12 512 VAL B CA 1
ATOM 8599 C C . VAL B 1 512 ? 4.828 48.625 7.859 1 95.12 512 VAL B C 1
ATOM 8601 O O . VAL B 1 512 ? 4.996 49.781 8.195 1 95.12 512 VAL B O 1
ATOM 8604 N N . VAL B 1 513 ? 5.609 47.688 8.242 1 93.88 513 VAL B N 1
ATOM 8605 C CA . VAL B 1 513 ? 6.73 47.969 9.133 1 93.88 513 VAL B CA 1
ATOM 8606 C C . VAL B 1 513 ? 7.781 48.812 8.422 1 93.88 513 VAL B C 1
ATOM 8608 O O . VAL B 1 513 ? 8.32 49.75 8.992 1 93.88 513 VAL B O 1
ATOM 8611 N N . ALA B 1 514 ? 8.008 48.531 7.18 1 95.25 514 ALA B N 1
ATOM 8612 C CA . ALA B 1 514 ? 8.969 49.281 6.379 1 95.25 514 ALA B CA 1
ATOM 8613 C C . ALA B 1 514 ? 8.516 50.719 6.207 1 95.25 514 ALA B C 1
ATOM 8615 O O . ALA B 1 514 ? 9.328 51.656 6.305 1 95.25 514 ALA B O 1
ATOM 8616 N N . LEU B 1 515 ? 7.27 50.844 5.965 1 94.75 515 LEU B N 1
ATOM 8617 C CA . LEU B 1 515 ? 6.723 52.188 5.773 1 94.75 515 LEU B CA 1
ATOM 8618 C C . LEU B 1 515 ? 6.848 53 7.051 1 94.75 515 LEU B C 1
ATOM 8620 O O . LEU B 1 515 ? 7.207 54.188 7.004 1 94.75 515 LEU B O 1
ATOM 8624 N N . TYR B 1 516 ? 6.523 52.438 8.195 1 93.69 516 TYR B N 1
ATOM 8625 C CA . TYR B 1 516 ? 6.652 53.125 9.469 1 93.69 516 TYR B CA 1
ATOM 8626 C C . TYR B 1 516 ? 8.094 53.562 9.719 1 93.69 516 TYR B C 1
ATOM 8628 O O . TYR B 1 516 ? 8.359 54.688 10.117 1 93.69 516 TYR B O 1
ATOM 8636 N N . LEU B 1 517 ? 9.047 52.688 9.445 1 94.19 517 LEU B N 1
ATOM 8637 C CA . LEU B 1 517 ? 10.461 52.969 9.641 1 94.19 517 LEU B CA 1
ATOM 8638 C C . LEU B 1 517 ? 10.938 54.062 8.688 1 94.19 517 LEU B C 1
ATOM 8640 O O . LEU B 1 517 ? 11.742 54.906 9.055 1 94.19 517 LEU B O 1
ATOM 8644 N N . ALA B 1 518 ? 10.414 54 7.539 1 95.06 518 ALA B N 1
ATOM 8645 C CA . ALA B 1 518 ? 10.758 55 6.555 1 95.06 518 ALA B CA 1
ATOM 8646 C C . ALA B 1 518 ? 10.266 56.375 7 1 95.06 518 ALA B C 1
ATOM 8648 O O . ALA B 1 518 ? 10.969 57.375 6.844 1 95.06 518 ALA B O 1
ATOM 8649 N N . LEU B 1 519 ? 9.07 56.469 7.543 1 93.81 519 LEU B N 1
ATOM 8650 C CA . LEU B 1 519 ? 8.508 57.719 8.008 1 93.81 519 LEU B CA 1
ATOM 8651 C C . LEU B 1 519 ? 9.258 58.219 9.234 1 93.81 519 LEU B C 1
ATOM 8653 O O . LEU B 1 519 ? 9.477 59.438 9.375 1 93.81 519 LEU B O 1
ATOM 8657 N N . GLU B 1 520 ? 9.625 57.312 10.023 1 92.69 520 GLU B N 1
ATOM 8658 C CA . GLU B 1 520 ? 10.438 57.688 11.18 1 92.69 520 GLU B CA 1
ATOM 8659 C C . GLU B 1 520 ? 11.797 58.25 10.742 1 92.69 520 GLU B C 1
ATOM 8661 O O . GLU B 1 520 ? 12.305 59.219 11.328 1 92.69 520 GLU B O 1
ATOM 8666 N N . GLY B 1 521 ? 12.352 57.625 9.812 1 92.94 521 GLY B N 1
ATOM 8667 C CA . GLY B 1 521 ? 13.602 58.094 9.258 1 92.94 521 GLY B CA 1
ATOM 8668 C C . GLY B 1 521 ? 13.469 59.438 8.578 1 92.94 521 GLY B C 1
ATOM 8669 O O . GLY B 1 521 ? 14.328 60.312 8.75 1 92.94 521 GLY B O 1
ATOM 8670 N N . ALA B 1 522 ? 12.398 59.625 7.922 1 94.94 522 ALA B N 1
ATOM 8671 C CA . ALA B 1 522 ? 12.148 60.906 7.254 1 94.94 522 ALA B CA 1
ATOM 8672 C C . ALA B 1 522 ? 11.938 62 8.273 1 94.94 522 ALA B C 1
ATOM 8674 O O . ALA B 1 522 ? 12.344 63.156 8.039 1 94.94 522 ALA B O 1
ATOM 8675 N N . ALA B 1 523 ? 11.281 61.625 9.344 1 93.5 523 ALA B N 1
ATOM 8676 C CA . ALA B 1 523 ? 11.086 62.594 10.406 1 93.5 523 ALA B CA 1
ATOM 8677 C C . ALA B 1 523 ? 12.406 62.969 11.078 1 93.5 523 ALA B C 1
ATOM 8679 O O . ALA B 1 523 ? 12.648 64.125 11.422 1 93.5 523 ALA B O 1
ATOM 8680 N N . ALA B 1 524 ? 13.211 62 11.211 1 91.06 524 ALA B N 1
ATOM 8681 C CA . ALA B 1 524 ? 14.523 62.219 11.812 1 91.06 524 ALA B CA 1
ATOM 8682 C C . ALA B 1 524 ? 15.383 63.125 10.922 1 91.06 524 ALA B C 1
ATOM 8684 O O . ALA B 1 524 ? 16.188 63.906 11.422 1 91.06 524 ALA B O 1
ATOM 8685 N N . LEU B 1 525 ? 15.117 63.094 9.68 1 93.62 525 LEU B N 1
ATOM 8686 C CA . LEU B 1 525 ? 15.867 63.875 8.727 1 93.62 525 LEU B CA 1
ATOM 8687 C C . LEU B 1 525 ? 15.164 65.188 8.461 1 93.62 525 LEU B C 1
ATOM 8689 O O . LEU B 1 525 ? 15.602 66 7.617 1 93.62 525 LEU B O 1
ATOM 8693 N N . LYS B 1 526 ? 14.039 65.438 9.055 1 93.5 526 LYS B N 1
ATOM 8694 C CA . LYS B 1 526 ? 13.258 66.625 8.992 1 93.5 526 LYS B CA 1
ATOM 8695 C C . LYS B 1 526 ? 12.617 66.812 7.621 1 93.5 526 LYS B C 1
ATOM 8697 O O . LYS B 1 526 ? 12.445 67.938 7.156 1 93.5 526 LYS B O 1
ATOM 8702 N N . LEU B 1 527 ? 12.383 65.688 7.102 1 93.5 527 LEU B N 1
ATOM 8703 C CA . LEU B 1 527 ? 11.711 65.75 5.809 1 93.5 527 LEU B CA 1
ATOM 8704 C C . LEU B 1 527 ? 10.195 65.75 5.988 1 93.5 527 LEU B C 1
ATOM 8706 O O . LEU B 1 527 ? 9.461 66.25 5.113 1 93.5 527 LEU B O 1
ATOM 8710 N N . VAL B 1 528 ? 9.789 65.062 7.113 1 91.19 528 VAL B N 1
ATOM 8711 C CA . VAL B 1 528 ? 8.375 65.062 7.492 1 91.19 528 VAL B CA 1
ATOM 8712 C C . VAL B 1 528 ? 8.234 65.438 8.961 1 91.19 528 VAL B C 1
ATOM 8714 O O . VAL B 1 528 ? 9.18 65.375 9.734 1 91.19 528 VAL B O 1
ATOM 8717 N N . SER B 1 529 ? 7.121 66 9.227 1 92.5 529 SER B N 1
ATOM 8718 C CA . SER B 1 529 ? 6.875 66.438 10.602 1 92.5 529 SER B CA 1
ATOM 8719 C C . SER B 1 529 ? 6.836 65.25 11.539 1 92.5 529 SER B C 1
ATOM 8721 O O . SER B 1 529 ? 6.367 64.125 11.156 1 92.5 529 SER B O 1
ATOM 8723 N N . GLU B 1 530 ? 7.328 65.375 12.656 1 89 530 GLU B N 1
ATOM 8724 C CA . GLU B 1 530 ? 7.355 64.312 13.68 1 89 530 GLU B CA 1
ATOM 8725 C C . GLU B 1 530 ? 5.945 63.906 14.062 1 89 530 GLU B C 1
ATOM 8727 O O . GLU B 1 530 ? 5.746 62.812 14.594 1 89 530 GLU B O 1
ATOM 8732 N N . ALA B 1 531 ? 5.066 64.688 13.672 1 90.12 531 ALA B N 1
ATOM 8733 C CA . ALA B 1 531 ? 3.676 64.438 14.016 1 90.12 531 ALA B CA 1
ATOM 8734 C C . ALA B 1 531 ? 3.105 63.312 13.148 1 90.12 531 ALA B C 1
ATOM 8736 O O . ALA B 1 531 ? 2.188 62.594 13.562 1 90.12 531 ALA B O 1
ATOM 8737 N N . VAL B 1 532 ? 3.75 63.156 12.078 1 89.75 532 VAL B N 1
ATOM 8738 C CA . VAL B 1 532 ? 3.201 62.188 11.125 1 89.75 532 VAL B CA 1
ATOM 8739 C C . VAL B 1 532 ? 3.43 60.781 11.633 1 89.75 532 VAL B C 1
ATOM 8741 O O . VAL B 1 532 ? 2.477 60.031 11.805 1 89.75 532 VAL B O 1
ATOM 8744 N N . PRO B 1 533 ? 4.668 60.375 11.898 1 89 533 PRO B N 1
ATOM 8745 C CA . PRO B 1 533 ? 4.852 59.031 12.438 1 89 533 PRO B CA 1
ATOM 8746 C C . PRO B 1 533 ? 4.141 58.812 13.773 1 89 533 PRO B C 1
ATOM 8748 O O . PRO B 1 533 ? 3.682 57.719 14.078 1 89 533 PRO B O 1
ATOM 8751 N N . HIS B 1 534 ? 4.027 59.812 14.492 1 86.81 534 HIS B N 1
ATOM 8752 C CA . HIS B 1 534 ? 3.344 59.719 15.781 1 86.81 534 HIS B CA 1
ATOM 8753 C C . HIS B 1 534 ? 1.851 59.469 15.586 1 86.81 534 HIS B C 1
ATOM 8755 O O . HIS B 1 534 ? 1.24 58.688 16.344 1 86.81 534 HIS B O 1
ATOM 8761 N N . ALA B 1 535 ? 1.337 60.031 14.523 1 87.75 535 ALA B N 1
ATOM 8762 C CA . ALA B 1 535 ? -0.096 59.906 14.266 1 87.75 535 ALA B CA 1
ATOM 8763 C C . ALA B 1 535 ? -0.452 58.5 13.789 1 87.75 535 ALA B C 1
ATOM 8765 O O . ALA B 1 535 ? -1.549 58 14.062 1 87.75 535 ALA B O 1
ATOM 8766 N N . ILE B 1 536 ? 0.493 57.844 13.188 1 89.5 536 ILE B N 1
ATOM 8767 C CA . ILE B 1 536 ? 0.14 56.562 12.609 1 89.5 536 ILE B CA 1
ATOM 8768 C C . ILE B 1 5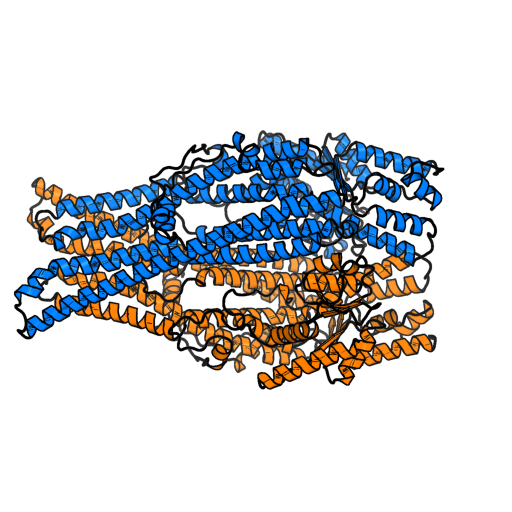36 ? 0.758 55.438 13.438 1 89.5 536 ILE B C 1
ATOM 8770 O O . ILE B 1 536 ? 0.581 54.25 13.125 1 89.5 536 ILE B O 1
ATOM 8774 N N . SER B 1 537 ? 1.413 55.781 14.445 1 89.31 537 SER B N 1
ATOM 8775 C CA . SER B 1 537 ? 2.17 54.812 15.242 1 89.31 537 SER B CA 1
ATOM 8776 C C . SER B 1 537 ? 1.271 53.719 15.758 1 89.31 537 SER B C 1
ATOM 8778 O O . SER B 1 537 ? 1.557 52.531 15.547 1 89.31 537 SER B O 1
ATOM 8780 N N . ASN B 1 538 ? 0.132 54 16.344 1 89.62 538 ASN B N 1
ATOM 8781 C CA . ASN B 1 538 ? -0.765 53.031 16.922 1 89.62 538 ASN B CA 1
ATOM 8782 C C . ASN B 1 538 ? -1.412 52.156 15.852 1 89.62 538 ASN B C 1
ATOM 8784 O O . ASN B 1 538 ? -1.495 50.938 16 1 89.62 538 ASN B O 1
ATOM 8788 N N . ALA B 1 539 ? -1.742 52.781 14.836 1 91.62 539 ALA B N 1
ATOM 8789 C CA . ALA B 1 539 ? -2.371 52.031 13.742 1 91.62 539 ALA B CA 1
ATOM 8790 C C . ALA B 1 539 ? -1.373 51.094 13.062 1 91.62 539 ALA B C 1
ATOM 8792 O O . ALA B 1 539 ? -1.716 49.969 12.703 1 91.62 539 ALA B O 1
ATOM 8793 N N . SER B 1 540 ? -0.21 51.594 12.844 1 92.25 540 SER B N 1
ATOM 8794 C CA . SER B 1 540 ? 0.821 50.75 12.234 1 92.25 540 SER B CA 1
ATOM 8795 C C . SER B 1 540 ? 1.165 49.562 13.109 1 92.25 540 SER B C 1
ATOM 8797 O O . SER B 1 540 ? 1.406 48.469 12.609 1 92.25 540 SER B O 1
ATOM 8799 N N . THR B 1 541 ? 1.138 49.75 14.352 1 91.31 541 THR B N 1
ATOM 8800 C CA . THR B 1 541 ? 1.4 48.656 15.289 1 91.31 541 THR B CA 1
ATOM 8801 C C . THR B 1 541 ? 0.293 47.625 15.227 1 91.31 541 THR B C 1
ATOM 8803 O O . THR B 1 541 ? 0.568 46.406 15.211 1 91.31 541 THR B O 1
ATOM 8806 N N . TRP B 1 542 ? -0.877 48.062 15.227 1 93.44 542 TRP B N 1
ATOM 8807 C CA . TRP B 1 542 ? -2.016 47.156 15.156 1 93.44 542 TRP B CA 1
ATOM 8808 C C . TRP B 1 542 ? -1.977 46.344 13.859 1 93.44 542 TRP B C 1
ATOM 8810 O O . TRP B 1 542 ? -2.209 45.125 13.875 1 93.44 542 TRP B O 1
ATOM 8820 N N . LEU B 1 543 ? -1.641 46.969 12.781 1 94.5 543 LEU B N 1
ATOM 8821 C CA . LEU B 1 543 ? -1.555 46.281 11.5 1 94.5 543 LEU B CA 1
ATOM 8822 C C . LEU B 1 543 ? -0.394 45.281 11.5 1 94.5 543 LEU B C 1
ATOM 8824 O O . LEU B 1 543 ? -0.498 44.219 10.922 1 94.5 543 LEU B O 1
ATOM 8828 N N . ALA B 1 544 ? 0.666 45.688 12.125 1 91.44 544 ALA B N 1
ATOM 8829 C CA . ALA B 1 544 ? 1.862 44.844 12.172 1 91.44 544 ALA B CA 1
ATOM 8830 C C . ALA B 1 544 ? 1.603 43.562 12.953 1 91.44 544 ALA B C 1
ATOM 8832 O O . ALA B 1 544 ? 2.264 42.531 12.727 1 91.44 544 ALA B O 1
ATOM 8833 N N . VAL B 1 545 ? 0.618 43.594 13.828 1 91.62 545 VAL B N 1
ATOM 8834 C CA . VAL B 1 545 ? 0.241 42.375 14.57 1 91.62 545 VAL B CA 1
ATOM 8835 C C . VAL B 1 545 ? -0.85 41.625 13.812 1 91.62 545 VAL B C 1
ATOM 8837 O O . VAL B 1 545 ? -0.786 40.406 13.688 1 91.62 545 VAL B O 1
ATOM 8840 N N . MET B 1 546 ? -1.744 42.344 13.297 1 94 546 MET B N 1
ATOM 8841 C CA . MET B 1 546 ? -2.922 41.75 12.664 1 94 546 MET B CA 1
ATOM 8842 C C . MET B 1 546 ? -2.531 40.906 11.453 1 94 546 MET B C 1
ATOM 8844 O O . MET B 1 546 ? -2.951 39.75 11.32 1 94 546 MET B O 1
ATOM 8848 N N . LEU B 1 547 ? -1.734 41.469 10.578 1 94.38 547 LEU B N 1
ATOM 8849 C CA . LEU B 1 547 ? -1.451 40.844 9.289 1 94.38 547 LEU B CA 1
ATOM 8850 C C . LEU B 1 547 ? -0.723 39.5 9.477 1 94.38 547 LEU B C 1
ATOM 8852 O O . LEU B 1 547 ? -1.184 38.469 9 1 94.38 547 LEU B O 1
ATOM 8856 N N . PRO B 1 548 ? 0.302 39.469 10.234 1 89.62 548 PRO B N 1
ATOM 8857 C CA . PRO B 1 548 ? 0.947 38.156 10.422 1 89.62 548 PRO B CA 1
ATOM 8858 C C . PRO B 1 548 ? 0.097 37.188 11.234 1 89.62 548 PRO B C 1
ATOM 8860 O O . PRO B 1 548 ? 0.169 35.969 11.031 1 89.62 548 PRO B O 1
ATOM 8863 N N . THR B 1 549 ? -0.706 37.719 12.18 1 91.12 549 THR B N 1
ATOM 8864 C CA . THR B 1 549 ? -1.56 36.844 12.984 1 91.12 549 THR B CA 1
ATOM 8865 C C . THR B 1 549 ? -2.59 36.156 12.109 1 91.12 549 THR B C 1
ATOM 8867 O O . THR B 1 549 ? -2.793 34.938 12.227 1 91.12 549 THR B O 1
ATOM 8870 N N . PHE B 1 550 ? -3.158 36.906 11.234 1 92.44 550 PHE B N 1
ATOM 8871 C CA . PHE B 1 550 ? -4.094 36.281 10.305 1 92.44 550 PHE B CA 1
ATOM 8872 C C . PHE B 1 550 ? -3.354 35.375 9.312 1 92.44 550 PHE B C 1
ATOM 8874 O O . PHE B 1 550 ? -3.873 34.344 8.891 1 92.44 550 PHE B O 1
ATOM 8881 N N . GLY B 1 551 ? -2.193 35.812 8.906 1 89.12 551 GLY B N 1
ATOM 8882 C CA . GLY B 1 551 ? -1.376 34.938 8.062 1 89.12 551 GLY B CA 1
ATOM 8883 C C . GLY B 1 551 ? -1.077 33.594 8.703 1 89.12 551 GLY B C 1
ATOM 8884 O O . GLY B 1 551 ? -1.148 32.562 8.039 1 89.12 551 GLY B O 1
ATOM 8885 N N . ALA B 1 552 ? -0.779 33.594 9.961 1 86.88 552 ALA B N 1
ATOM 8886 C CA . ALA B 1 552 ? -0.513 32.344 10.695 1 86.88 552 ALA B CA 1
ATOM 8887 C C . ALA B 1 552 ? -1.761 31.484 10.766 1 86.88 552 ALA B C 1
ATOM 8889 O O . ALA B 1 552 ? -1.669 30.25 10.703 1 86.88 552 ALA B O 1
ATOM 8890 N N . ALA B 1 553 ? -2.875 32.125 10.945 1 89.94 553 ALA B N 1
ATOM 8891 C CA . ALA B 1 553 ? -4.129 31.359 10.977 1 89.94 553 ALA B CA 1
ATOM 8892 C C . ALA B 1 553 ? -4.391 30.688 9.633 1 89.94 553 ALA B C 1
ATOM 8894 O O . ALA B 1 553 ? -4.848 29.547 9.594 1 89.94 553 ALA B O 1
ATOM 8895 N N . VAL B 1 554 ? -4.148 31.422 8.562 1 90.5 554 VAL B N 1
ATOM 8896 C CA . VAL B 1 554 ? -4.316 30.844 7.23 1 90.5 554 VAL B CA 1
ATOM 8897 C C . VAL B 1 554 ? -3.365 29.656 7.047 1 90.5 554 VAL B C 1
ATOM 8899 O O . VAL B 1 554 ? -3.75 28.625 6.504 1 90.5 554 VAL B O 1
ATOM 8902 N N . ALA B 1 555 ? -2.16 29.828 7.504 1 84.31 555 ALA B N 1
ATOM 8903 C CA . ALA B 1 555 ? -1.205 28.719 7.445 1 84.31 555 ALA B CA 1
ATOM 8904 C C . ALA B 1 555 ? -1.692 27.531 8.266 1 84.31 555 ALA B C 1
ATOM 8906 O O . ALA B 1 555 ? -1.585 26.375 7.832 1 84.31 555 ALA B O 1
ATOM 8907 N N . GLY B 1 556 ? -2.238 27.828 9.445 1 84 556 GLY B N 1
ATOM 8908 C CA . GLY B 1 556 ? -2.812 26.766 10.258 1 84 556 GLY B CA 1
ATOM 8909 C C . GLY B 1 556 ? -3.938 26.016 9.562 1 84 556 GLY B C 1
ATOM 8910 O O . GLY B 1 556 ? -3.996 24.797 9.609 1 84 556 GLY B O 1
ATOM 8911 N N . ILE B 1 557 ? -4.797 26.766 8.914 1 89.38 557 ILE B N 1
ATOM 8912 C CA . ILE B 1 557 ? -5.91 26.188 8.172 1 89.38 557 ILE B CA 1
ATOM 8913 C C . ILE B 1 557 ? -5.379 25.312 7.047 1 89.38 557 ILE B C 1
ATOM 8915 O O . ILE B 1 557 ? -5.871 24.203 6.832 1 89.38 557 ILE B O 1
ATOM 8919 N N . ARG B 1 558 ? -4.395 25.75 6.426 1 87 558 ARG B N 1
ATOM 8920 C CA . ARG B 1 558 ? -3.801 25 5.328 1 87 558 ARG B CA 1
ATOM 8921 C C . ARG B 1 558 ? -3.186 23.703 5.828 1 87 558 ARG B C 1
ATOM 8923 O O . ARG B 1 558 ? -3.391 22.641 5.234 1 87 558 ARG B O 1
ATOM 8930 N N . TYR B 1 559 ? -2.416 23.812 6.949 1 81.31 559 TYR B N 1
ATOM 8931 C CA . TYR B 1 559 ? -1.744 22.625 7.477 1 81.31 559 TYR B CA 1
ATOM 8932 C C . TYR B 1 559 ? -2.75 21.641 8.055 1 81.31 559 TYR B C 1
ATOM 8934 O O . TYR B 1 559 ? -2.596 20.422 7.906 1 81.31 559 TYR B O 1
ATOM 8942 N N . PHE B 1 560 ? -3.805 22.203 8.648 1 84.62 560 PHE B N 1
ATOM 8943 C CA . PHE B 1 560 ? -4.848 21.328 9.18 1 84.62 560 PHE B CA 1
ATOM 8944 C C . PHE B 1 560 ? -5.641 20.688 8.047 1 84.62 560 PHE B C 1
ATOM 8946 O O . PHE B 1 560 ? -5.891 19.469 8.062 1 84.62 560 PHE B O 1
ATOM 8953 N N . GLY B 1 561 ? -6.027 21.516 7.137 1 86.81 561 GLY B N 1
ATOM 8954 C CA . GLY B 1 561 ? -6.801 21 6.02 1 86.81 561 GLY B CA 1
ATOM 8955 C C . GLY B 1 561 ? -5.996 20.094 5.105 1 86.81 561 GLY B C 1
ATOM 8956 O O . GLY B 1 561 ? -6.562 19.25 4.414 1 86.81 561 GLY B O 1
ATOM 8957 N N . ASP B 1 562 ? -4.66 20.328 5.09 1 86.88 562 ASP B N 1
ATOM 8958 C CA . ASP B 1 562 ? -3.73 19.547 4.289 1 86.88 562 ASP B CA 1
ATOM 8959 C C . ASP B 1 562 ? -4.262 19.344 2.871 1 86.88 562 ASP B C 1
ATOM 8961 O O . ASP B 1 562 ? -4.305 18.219 2.373 1 86.88 562 ASP B O 1
ATOM 8965 N N . PHE B 1 563 ? -4.734 20.406 2.207 1 89.12 563 PHE B N 1
ATOM 8966 C CA . PHE B 1 563 ? -5.371 20.375 0.894 1 89.12 563 PHE B CA 1
ATOM 8967 C C . PHE B 1 563 ? -4.414 19.828 -0.161 1 89.12 563 PHE B C 1
ATOM 8969 O O . PHE B 1 563 ? -4.824 19.094 -1.059 1 89.12 563 PHE B O 1
ATOM 8976 N N . GLU B 1 564 ? -3.211 20.141 -0.035 1 85.5 564 GLU B N 1
ATOM 8977 C CA . GLU B 1 564 ? -2.217 19.688 -0.999 1 85.5 564 GLU B CA 1
ATOM 8978 C C . GLU B 1 564 ? -2.064 18.172 -0.947 1 85.5 564 GLU B C 1
ATOM 8980 O O . GLU B 1 564 ? -2.025 17.5 -1.987 1 85.5 564 GLU B O 1
ATOM 8985 N N . ARG B 1 565 ? -1.925 17.719 0.243 1 84.56 565 ARG B N 1
ATOM 8986 C CA . ARG B 1 565 ? -1.762 16.281 0.406 1 84.56 565 ARG B CA 1
ATOM 8987 C C . ARG B 1 565 ? -2.988 15.531 -0.102 1 84.56 565 ARG B C 1
ATOM 8989 O O . ARG B 1 565 ? -2.859 14.508 -0.772 1 84.56 565 ARG B O 1
ATOM 8996 N N . PHE B 1 566 ? -4.137 15.984 0.23 1 89.38 566 PHE B N 1
ATOM 8997 C CA . PHE B 1 566 ? -5.355 15.32 -0.208 1 89.38 566 PHE B CA 1
ATOM 8998 C C . PHE B 1 566 ? -5.508 15.406 -1.722 1 89.38 566 PHE B C 1
ATOM 9000 O O . PHE B 1 566 ? -6.031 14.492 -2.354 1 89.38 566 PHE B O 1
ATOM 9007 N N . SER B 1 567 ? -5.066 16.5 -2.234 1 90.62 567 SER B N 1
ATOM 9008 C CA . SER B 1 567 ? -5.055 16.625 -3.689 1 90.62 567 SER B CA 1
ATOM 9009 C C . SER B 1 567 ? -4.156 15.562 -4.32 1 90.62 567 SER B C 1
ATOM 9011 O O . SER B 1 567 ? -4.559 14.883 -5.27 1 90.62 567 SER B O 1
ATOM 9013 N N . ALA B 1 568 ? -2.996 15.398 -3.787 1 85.81 568 ALA B N 1
ATOM 9014 C CA . ALA B 1 568 ? -2.041 14.422 -4.309 1 85.81 568 ALA B CA 1
ATOM 9015 C C . ALA B 1 568 ? -2.584 13 -4.176 1 85.81 568 ALA B C 1
ATOM 9017 O O . ALA B 1 568 ? -2.461 12.195 -5.102 1 85.81 568 ALA B O 1
ATOM 9018 N N . ILE B 1 569 ? -3.184 12.688 -3.029 1 87.25 569 ILE B N 1
ATOM 9019 C CA . ILE B 1 569 ? -3.76 11.367 -2.793 1 87.25 569 ILE B CA 1
ATOM 9020 C C . ILE B 1 569 ? -4.859 11.094 -3.816 1 87.25 569 ILE B C 1
ATOM 9022 O O . ILE B 1 569 ? -4.918 10.016 -4.398 1 87.25 569 ILE B O 1
ATOM 9026 N N . SER B 1 570 ? -5.656 12.086 -4.023 1 93 570 SER B N 1
ATOM 9027 C CA . SER B 1 570 ? -6.738 11.922 -4.988 1 93 570 SER B CA 1
ATOM 9028 C C . SER B 1 570 ? -6.195 11.773 -6.406 1 93 570 SER B C 1
ATOM 9030 O O . SER B 1 570 ? -6.723 10.984 -7.199 1 93 570 SER B O 1
ATOM 9032 N N . GLN B 1 571 ? -5.207 12.523 -6.715 1 91.38 571 GLN B N 1
ATOM 9033 C CA . GLN B 1 571 ? -4.613 12.422 -8.047 1 91.38 571 GLN B CA 1
ATOM 9034 C C . GLN B 1 571 ? -4.047 11.031 -8.297 1 91.38 571 GLN B C 1
ATOM 9036 O O . GLN B 1 571 ? -4.277 10.438 -9.352 1 91.38 571 GLN B O 1
ATOM 9041 N N . VAL B 1 572 ? -3.35 10.508 -7.359 1 87.94 572 VAL B N 1
ATOM 9042 C CA . VAL B 1 572 ? -2.77 9.172 -7.484 1 87.94 572 VAL B CA 1
ATOM 9043 C C . VAL B 1 572 ? -3.883 8.133 -7.602 1 87.94 572 VAL B C 1
ATOM 9045 O O . VAL B 1 572 ? -3.799 7.223 -8.422 1 87.94 572 VAL B O 1
ATOM 9048 N N . SER B 1 573 ? -4.895 8.258 -6.773 1 93.25 573 SER B N 1
ATOM 9049 C CA . SER B 1 573 ? -6.023 7.332 -6.848 1 93.25 573 SER B CA 1
ATOM 9050 C C . SER B 1 573 ? -6.676 7.375 -8.227 1 93.25 573 SER B C 1
ATOM 9052 O O . SER B 1 573 ? -7.008 6.332 -8.797 1 93.25 573 SER B O 1
ATOM 9054 N N . ALA B 1 574 ? -6.797 8.578 -8.742 1 95.94 574 ALA B N 1
ATOM 9055 C CA . ALA B 1 574 ? -7.387 8.727 -10.07 1 95.94 574 ALA B CA 1
ATOM 9056 C C . ALA B 1 574 ? -6.527 8.031 -11.125 1 95.94 574 ALA B C 1
ATOM 9058 O O . ALA B 1 574 ? -7.055 7.363 -12.016 1 95.94 574 ALA B O 1
ATOM 9059 N N . GLU B 1 575 ? -5.305 8.172 -11.039 1 93.19 575 GLU B N 1
ATOM 9060 C CA . GLU B 1 575 ? -4.391 7.566 -12 1 93.19 575 GLU B CA 1
ATOM 9061 C C . GLU B 1 575 ? -4.434 6.043 -11.922 1 93.19 575 GLU B C 1
ATOM 9063 O O . GLU B 1 575 ? -4.438 5.363 -12.953 1 93.19 575 GLU B O 1
ATOM 9068 N N . LYS B 1 576 ? -4.461 5.512 -10.742 1 93.44 576 LYS B N 1
ATOM 9069 C CA . LYS B 1 576 ? -4.551 4.062 -10.57 1 93.44 576 LYS B CA 1
ATOM 9070 C C . LYS B 1 576 ? -5.867 3.525 -11.117 1 93.44 576 LYS B C 1
ATOM 9072 O O . LYS B 1 576 ? -5.895 2.471 -11.758 1 93.44 576 LYS B O 1
ATOM 9077 N N . LEU B 1 577 ? -6.91 4.262 -10.836 1 97.44 577 LEU B N 1
ATOM 9078 C CA . LEU B 1 577 ? -8.211 3.844 -11.352 1 97.44 577 LEU B CA 1
ATOM 9079 C C . LEU B 1 577 ? -8.25 3.938 -12.867 1 97.44 577 LEU B C 1
ATOM 9081 O O . LEU B 1 577 ? -8.898 3.117 -13.531 1 97.44 577 LEU B O 1
ATOM 9085 N N . ASP B 1 578 ? -7.586 4.934 -13.383 1 96.75 578 ASP B N 1
ATOM 9086 C CA . ASP B 1 578 ? -7.492 5.066 -14.836 1 96.75 578 ASP B CA 1
ATOM 9087 C C . ASP B 1 578 ? -6.77 3.867 -15.453 1 96.75 578 ASP B C 1
ATOM 9089 O O . ASP B 1 578 ? -7.148 3.391 -16.516 1 96.75 578 ASP B O 1
ATOM 9093 N N . ALA B 1 579 ? -5.777 3.418 -14.812 1 94 579 ALA B N 1
ATOM 9094 C CA . ALA B 1 579 ? -5.066 2.227 -15.273 1 94 579 ALA B CA 1
ATOM 9095 C C . ALA B 1 579 ? -5.984 1.007 -15.273 1 94 579 ALA B C 1
ATOM 9097 O O . ALA B 1 579 ? -5.961 0.203 -16.203 1 94 579 ALA B O 1
ATOM 9098 N N . VAL B 1 580 ? -6.785 0.833 -14.258 1 97.06 580 VAL B N 1
ATOM 9099 C CA . VAL B 1 580 ? -7.727 -0.279 -14.188 1 97.06 580 VAL B CA 1
ATOM 9100 C C . VAL B 1 580 ? -8.75 -0.155 -15.312 1 97.06 580 VAL B C 1
ATOM 9102 O O . VAL B 1 580 ? -9.102 -1.147 -15.953 1 97.06 580 VAL B O 1
ATOM 9105 N N . HIS B 1 581 ? -9.203 1.113 -15.484 1 97.88 581 HIS B N 1
ATOM 9106 C CA . HIS B 1 581 ? -10.141 1.351 -16.578 1 97.88 581 HIS B CA 1
ATOM 9107 C C . HIS B 1 581 ? -9.57 0.886 -17.906 1 97.88 581 HIS B C 1
ATOM 9109 O O . HIS B 1 581 ? -10.258 0.228 -18.688 1 97.88 581 HIS B O 1
ATOM 9115 N N . SER B 1 582 ? -8.336 1.172 -18.188 1 95.88 582 SER B N 1
ATOM 9116 C CA . SER B 1 582 ? -7.676 0.768 -19.422 1 95.88 582 SER B CA 1
ATOM 9117 C C . SER B 1 582 ? -7.617 -0.75 -19.547 1 95.88 582 SER B C 1
ATOM 9119 O O . SER B 1 582 ? -7.824 -1.3 -20.641 1 95.88 582 SER B O 1
ATOM 9121 N N . ARG B 1 583 ? -7.336 -1.413 -18.484 1 95.44 583 ARG B N 1
ATOM 9122 C CA . ARG B 1 583 ? -7.297 -2.871 -18.469 1 95.44 583 ARG B CA 1
ATOM 9123 C C . ARG B 1 583 ? -8.68 -3.461 -18.703 1 95.44 583 ARG B C 1
ATOM 9125 O O . ARG B 1 583 ? -8.82 -4.457 -19.422 1 95.44 583 ARG B O 1
ATOM 9132 N N . ILE B 1 584 ? -9.68 -2.822 -18.109 1 97.38 584 ILE B N 1
ATOM 9133 C CA . ILE B 1 584 ? -11.055 -3.26 -18.312 1 97.38 584 ILE B CA 1
ATOM 9134 C C . ILE B 1 584 ? -11.414 -3.145 -19.781 1 97.38 584 ILE B C 1
ATOM 9136 O O . ILE B 1 584 ? -12.008 -4.062 -20.359 1 97.38 584 ILE B O 1
ATOM 9140 N N . ARG B 1 585 ? -11.016 -2.088 -20.406 1 95.38 585 ARG B N 1
ATOM 9141 C CA . ARG B 1 585 ? -11.32 -1.861 -21.812 1 95.38 585 ARG B CA 1
ATOM 9142 C C . ARG B 1 585 ? -10.664 -2.914 -22.688 1 95.38 585 ARG B C 1
ATOM 9144 O O . ARG B 1 585 ? -11.258 -3.373 -23.672 1 95.38 585 ARG B O 1
ATOM 9151 N N . LEU B 1 586 ? -9.477 -3.281 -22.375 1 91.62 586 LEU B N 1
ATOM 9152 C CA . LEU B 1 586 ? -8.789 -4.336 -23.125 1 91.62 586 LEU B CA 1
ATOM 9153 C C . LEU B 1 586 ? -9.562 -5.645 -23.047 1 91.62 586 LEU B C 1
ATOM 9155 O O . LEU B 1 586 ? -9.742 -6.32 -24.062 1 91.62 586 LEU B O 1
ATOM 9159 N N . LEU B 1 587 ? -10 -5.977 -21.859 1 93.38 587 LEU B N 1
ATOM 9160 C CA . LEU B 1 587 ? -10.734 -7.227 -21.656 1 93.38 587 LEU B CA 1
ATOM 9161 C C . LEU B 1 587 ? -12.094 -7.168 -22.359 1 93.38 587 LEU B C 1
ATOM 9163 O O . LEU B 1 587 ? -12.547 -8.164 -22.922 1 93.38 587 LEU B O 1
ATOM 9167 N N . LEU B 1 588 ? -12.734 -5.984 -22.344 1 94.31 588 LEU B N 1
ATOM 9168 C CA . LEU B 1 588 ? -14.047 -5.816 -22.953 1 94.31 588 LEU B CA 1
ATOM 9169 C C . LEU B 1 588 ? -13.938 -5.902 -24.484 1 94.31 588 LEU B C 1
ATOM 9171 O O . LEU B 1 588 ? -14.93 -6.195 -25.156 1 94.31 588 LEU B O 1
ATOM 9175 N N . ALA B 1 589 ? -12.773 -5.66 -25 1 91.5 589 ALA B N 1
ATOM 9176 C CA . ALA B 1 589 ? -12.555 -5.738 -26.438 1 91.5 589 ALA B CA 1
ATOM 9177 C C . ALA B 1 589 ? -12.367 -7.184 -26.891 1 91.5 589 ALA B C 1
ATOM 9179 O O . ALA B 1 589 ? -12.477 -7.488 -28.078 1 91.5 589 ALA B O 1
ATOM 9180 N N . ALA B 1 590 ? -12.109 -8.031 -25.984 1 90.06 590 ALA B N 1
ATOM 9181 C CA . ALA B 1 590 ? -11.914 -9.445 -26.312 1 90.06 590 ALA B CA 1
ATOM 9182 C C . ALA B 1 590 ? -13.25 -10.156 -26.5 1 90.06 590 ALA B C 1
ATOM 9184 O O . ALA B 1 590 ? -14.281 -9.695 -26 1 90.06 590 ALA B O 1
ATOM 9185 N N . PRO B 1 591 ? -13.266 -11.203 -27.297 1 89.62 591 PRO B N 1
ATOM 9186 C CA . PRO B 1 591 ? -14.5 -11.977 -27.453 1 89.62 591 PRO B CA 1
ATOM 9187 C C . PRO B 1 591 ? -14.953 -12.625 -26.156 1 89.62 591 PRO B C 1
ATOM 9189 O O . PRO B 1 591 ? -14.156 -12.781 -25.219 1 89.62 591 PRO B O 1
ATOM 9192 N N . ASP B 1 592 ? -16.188 -12.977 -26.062 1 88.38 592 ASP B N 1
ATOM 9193 C CA . ASP B 1 592 ? -16.797 -13.531 -24.859 1 88.38 592 ASP B CA 1
ATOM 9194 C C . ASP B 1 592 ? -16.047 -14.781 -24.391 1 88.38 592 ASP B C 1
ATOM 9196 O O . ASP B 1 592 ? -15.859 -14.984 -23.188 1 88.38 592 ASP B O 1
ATOM 9200 N N . ALA B 1 593 ? -15.586 -15.508 -25.359 1 84.75 593 ALA B N 1
ATOM 9201 C CA . ALA B 1 593 ? -14.93 -16.781 -25.047 1 84.75 593 ALA B CA 1
ATOM 9202 C C . ALA B 1 593 ? -13.602 -16.547 -24.328 1 84.75 593 ALA B C 1
ATOM 9204 O O . ALA B 1 593 ? -13.086 -17.438 -23.656 1 84.75 593 ALA B O 1
ATOM 9205 N N . ALA B 1 594 ? -13.109 -15.336 -24.422 1 87.69 594 ALA B N 1
ATOM 9206 C CA . ALA B 1 594 ? -11.805 -15.031 -23.844 1 87.69 594 ALA B CA 1
ATOM 9207 C C . ALA B 1 594 ? -11.953 -14.453 -22.438 1 87.69 594 ALA B C 1
ATOM 9209 O O . ALA B 1 594 ? -10.969 -14.266 -21.719 1 87.69 594 ALA B O 1
ATOM 9210 N N . LEU B 1 595 ? -13.219 -14.211 -22.078 1 91.31 595 LEU B N 1
ATOM 9211 C CA . LEU B 1 595 ? -13.445 -13.672 -20.75 1 91.31 595 LEU B CA 1
ATOM 9212 C C . LEU B 1 595 ? -13.367 -14.773 -19.688 1 91.31 595 LEU B C 1
ATOM 9214 O O . LEU B 1 595 ? -13.977 -15.836 -19.844 1 91.31 595 LEU B O 1
ATOM 9218 N N . ASP B 1 596 ? -12.508 -14.539 -18.766 1 91.75 596 ASP B N 1
ATOM 9219 C CA . ASP B 1 596 ? -12.32 -15.508 -17.688 1 91.75 596 ASP B CA 1
ATOM 9220 C C . ASP B 1 596 ? -12.57 -14.867 -16.328 1 91.75 596 ASP B C 1
ATOM 9222 O O . ASP B 1 596 ? -12.258 -13.688 -16.125 1 91.75 596 ASP B O 1
ATOM 9226 N N . TYR B 1 597 ? -13.148 -15.625 -15.406 1 96.38 597 TYR B N 1
ATOM 9227 C CA . TYR B 1 597 ? -13.5 -15.164 -14.07 1 96.38 597 TYR B CA 1
ATOM 9228 C C . TYR B 1 597 ? -12.266 -14.633 -13.336 1 96.38 597 TYR B C 1
ATOM 9230 O O . TYR B 1 597 ? -12.336 -13.602 -12.656 1 96.38 597 TYR B O 1
ATOM 9238 N N . GLY B 1 598 ? -11.172 -15.383 -13.461 1 94.12 598 GLY B N 1
ATOM 9239 C CA . GLY B 1 598 ? -9.961 -14.992 -12.758 1 94.12 598 GLY B CA 1
ATOM 9240 C C . GLY B 1 598 ? -9.531 -13.562 -13.055 1 94.12 598 GLY B C 1
ATOM 9241 O O . GLY B 1 598 ? -9.281 -12.781 -12.133 1 94.12 598 GLY B O 1
ATOM 9242 N N . ARG B 1 599 ? -9.516 -13.172 -14.258 1 93.44 599 ARG B N 1
ATOM 9243 C CA . ARG B 1 599 ? -9.07 -11.844 -14.664 1 93.44 599 ARG B CA 1
ATOM 9244 C C . ARG B 1 599 ? -10.078 -10.773 -14.242 1 93.44 599 ARG B C 1
ATOM 9246 O O . ARG B 1 599 ? -9.695 -9.695 -13.781 1 93.44 599 ARG B O 1
ATOM 9253 N N . VAL B 1 600 ? -11.352 -11.086 -14.406 1 96.81 600 VAL B N 1
ATOM 9254 C CA . VAL B 1 600 ? -12.383 -10.117 -14.055 1 96.81 600 VAL B CA 1
ATOM 9255 C C . VAL B 1 600 ? -12.375 -9.883 -12.547 1 96.81 600 VAL B C 1
ATOM 9257 O O . VAL B 1 600 ? -12.422 -8.734 -12.094 1 96.81 600 VAL B O 1
ATOM 9260 N N . SER B 1 601 ? -12.328 -10.953 -11.789 1 97.12 601 SER B N 1
ATOM 9261 C CA . SER B 1 601 ? -12.32 -10.82 -10.336 1 97.12 601 SER B CA 1
ATOM 9262 C C . SER B 1 601 ? -11.055 -10.102 -9.852 1 97.12 601 SER B C 1
ATOM 9264 O O . SER B 1 601 ? -11.094 -9.375 -8.859 1 97.12 601 SER B O 1
ATOM 9266 N N . GLU B 1 602 ? -9.977 -10.312 -10.562 1 95.44 602 GLU B N 1
ATOM 9267 C CA . GLU B 1 602 ? -8.734 -9.625 -10.219 1 95.44 602 GLU B CA 1
ATOM 9268 C C . GLU B 1 602 ? -8.875 -8.117 -10.391 1 95.44 602 GLU B C 1
ATOM 9270 O O . GLU B 1 602 ? -8.344 -7.34 -9.602 1 95.44 602 GLU B O 1
ATOM 9275 N N . LEU B 1 603 ? -9.516 -7.691 -11.445 1 97.12 603 LEU B N 1
ATOM 9276 C CA . LEU B 1 603 ? -9.742 -6.266 -11.664 1 97.12 603 LEU B CA 1
ATOM 9277 C C . LEU B 1 603 ? -10.625 -5.68 -10.578 1 97.12 603 LEU B C 1
ATOM 9279 O O . LEU B 1 603 ? -10.422 -4.543 -10.148 1 97.12 603 LEU B O 1
ATOM 9283 N N . ALA B 1 604 ? -11.57 -6.484 -10.125 1 97.62 604 ALA B N 1
ATOM 9284 C CA . ALA B 1 604 ? -12.406 -6.043 -9.016 1 97.62 604 ALA B CA 1
ATOM 9285 C C . ALA B 1 604 ? -11.586 -5.902 -7.734 1 97.62 604 ALA B C 1
ATOM 9287 O O . ALA B 1 604 ? -11.734 -4.926 -6.996 1 97.62 604 ALA B O 1
ATOM 9288 N N . HIS B 1 605 ? -10.703 -6.859 -7.504 1 96.88 605 HIS B N 1
ATOM 9289 C CA . HIS B 1 605 ? -9.828 -6.789 -6.344 1 96.88 605 HIS B CA 1
ATOM 9290 C C . HIS B 1 605 ? -8.898 -5.582 -6.43 1 96.88 605 HIS B C 1
ATOM 9292 O O . HIS B 1 605 ? -8.68 -4.891 -5.43 1 96.88 605 HIS B O 1
ATOM 9298 N N . ALA B 1 606 ? -8.391 -5.371 -7.621 1 95.69 606 ALA B N 1
ATOM 9299 C CA . ALA B 1 606 ? -7.504 -4.227 -7.816 1 95.69 606 ALA B CA 1
ATOM 9300 C C . ALA B 1 606 ? -8.219 -2.918 -7.492 1 95.69 606 ALA B C 1
ATOM 9302 O O . ALA B 1 606 ? -7.641 -2.031 -6.859 1 95.69 606 ALA B O 1
ATOM 9303 N N . THR B 1 607 ? -9.422 -2.781 -7.914 1 96.75 607 THR B N 1
ATOM 9304 C CA . THR B 1 607 ? -10.219 -1.592 -7.633 1 96.75 607 THR B CA 1
ATOM 9305 C C . THR B 1 607 ? -10.43 -1.428 -6.133 1 96.75 607 THR B C 1
ATOM 9307 O O . THR B 1 607 ? -10.266 -0.333 -5.59 1 96.75 607 THR B O 1
ATOM 9310 N N . ASP B 1 608 ? -10.773 -2.504 -5.477 1 95.44 608 ASP B N 1
ATOM 9311 C CA . ASP B 1 608 ? -10.977 -2.486 -4.031 1 95.44 608 ASP B CA 1
ATOM 9312 C C . ASP B 1 608 ? -9.711 -2.059 -3.301 1 95.44 608 ASP B C 1
ATOM 9314 O O . ASP B 1 608 ? -9.766 -1.25 -2.371 1 95.44 608 ASP B O 1
ATOM 9318 N N . ASP B 1 609 ? -8.633 -2.572 -3.736 1 93.44 609 ASP B N 1
ATOM 9319 C CA . ASP B 1 609 ? -7.355 -2.25 -3.107 1 93.44 609 ASP B CA 1
ATOM 9320 C C . ASP B 1 609 ? -7.031 -0.765 -3.252 1 93.44 609 ASP B C 1
ATOM 9322 O O . ASP B 1 609 ? -6.492 -0.148 -2.328 1 93.44 609 ASP B O 1
ATOM 9326 N N . ILE B 1 610 ? -7.309 -0.201 -4.398 1 93.12 610 ILE B N 1
ATOM 9327 C CA . ILE B 1 610 ? -7.047 1.213 -4.648 1 93.12 610 ILE B CA 1
ATOM 9328 C C . ILE B 1 610 ? -7.891 2.068 -3.707 1 93.12 610 ILE B C 1
ATOM 9330 O O . ILE B 1 610 ? -7.383 3.004 -3.084 1 93.12 610 ILE B O 1
ATOM 9334 N N . VAL B 1 611 ? -9.109 1.709 -3.566 1 89.12 611 VAL B N 1
ATOM 9335 C CA . VAL B 1 611 ? -10.023 2.504 -2.758 1 89.12 611 VAL B CA 1
ATOM 9336 C C . VAL B 1 611 ? -9.656 2.381 -1.282 1 89.12 611 VAL B C 1
ATOM 9338 O O . VAL B 1 611 ? -9.625 3.379 -0.558 1 89.12 611 VAL B O 1
ATOM 9341 N N . VAL B 1 612 ? -9.352 1.194 -0.863 1 88.88 612 VAL B N 1
ATOM 9342 C CA . VAL B 1 612 ? -9 0.988 0.538 1 88.88 612 VAL B CA 1
ATOM 9343 C C . VAL B 1 612 ? -7.672 1.674 0.844 1 88.88 612 VAL B C 1
ATOM 9345 O O . VAL B 1 612 ? -7.496 2.254 1.918 1 88.88 612 VAL B O 1
ATOM 9348 N N . SER B 1 613 ? -6.734 1.566 -0.106 1 86.25 613 SER B N 1
ATOM 9349 C CA . SER B 1 613 ? -5.469 2.277 0.065 1 86.25 613 SER B CA 1
ATOM 9350 C C . SER B 1 613 ? -5.695 3.779 0.204 1 86.25 613 SER B C 1
ATOM 9352 O O . SER B 1 613 ? -5.004 4.445 0.978 1 86.25 613 SER B O 1
ATOM 9354 N N . GLU B 1 614 ? -6.613 4.285 -0.53 1 87.31 614 GLU B N 1
ATOM 9355 C CA . GLU B 1 614 ? -6.973 5.695 -0.427 1 87.31 614 GLU B CA 1
ATOM 9356 C C . GLU B 1 614 ? -7.508 6.031 0.963 1 87.31 614 GLU B C 1
ATOM 9358 O O . GLU B 1 614 ? -7.172 7.07 1.53 1 87.31 614 GLU B O 1
ATOM 9363 N N . ILE B 1 615 ? -8.305 5.164 1.503 1 84.56 615 ILE B N 1
ATOM 9364 C CA . ILE B 1 615 ? -8.859 5.355 2.838 1 84.56 615 ILE B CA 1
ATOM 9365 C C . ILE B 1 615 ? -7.734 5.34 3.871 1 84.56 615 ILE B C 1
ATOM 9367 O O . ILE B 1 615 ? -7.711 6.164 4.789 1 84.56 615 ILE B O 1
ATOM 9371 N N . GLU B 1 616 ? -6.871 4.453 3.693 1 81.25 616 GLU B N 1
ATOM 9372 C CA . GLU B 1 616 ? -5.754 4.352 4.625 1 81.25 616 GLU B CA 1
ATOM 9373 C C . GLU B 1 616 ? -4.871 5.598 4.57 1 81.25 616 GLU B C 1
ATOM 9375 O O . GLU B 1 616 ? -4.391 6.066 5.602 1 81.25 616 GLU B O 1
ATOM 9380 N N . ASN B 1 617 ? -4.734 6.109 3.387 1 78.06 617 ASN B N 1
ATOM 9381 C CA . ASN B 1 617 ? -3.941 7.324 3.23 1 78.06 617 ASN B CA 1
ATOM 9382 C C . ASN B 1 617 ? -4.609 8.516 3.904 1 78.06 617 ASN B C 1
ATOM 9384 O O . ASN B 1 617 ? -3.947 9.305 4.586 1 78.06 617 ASN B O 1
ATOM 9388 N N . TRP B 1 618 ? -5.832 8.617 3.668 1 78.81 618 TRP B N 1
ATOM 9389 C CA . TRP B 1 618 ? -6.582 9.703 4.281 1 78.81 618 TRP B CA 1
ATOM 9390 C C . TRP B 1 618 ? -6.566 9.594 5.801 1 78.81 618 TRP B C 1
ATOM 9392 O O . TRP B 1 618 ? -6.402 10.594 6.504 1 78.81 618 TRP B O 1
ATOM 9402 N N . GLN B 1 619 ? -6.746 8.375 6.32 1 77.94 619 GLN B N 1
ATOM 9403 C CA . GLN B 1 619 ? -6.754 8.133 7.758 1 77.94 619 GLN B CA 1
ATOM 9404 C C . GLN B 1 619 ? -5.383 8.422 8.367 1 77.94 619 GLN B C 1
ATOM 9406 O O . GLN B 1 619 ? -5.289 8.906 9.5 1 77.94 619 GLN B O 1
ATOM 9411 N N . ALA B 1 620 ? -4.445 8.133 7.582 1 73.5 620 ALA B N 1
ATOM 9412 C CA . ALA B 1 620 ? -3.096 8.414 8.062 1 73.5 620 ALA B CA 1
ATOM 9413 C C . ALA B 1 620 ? -2.863 9.914 8.203 1 73.5 620 ALA B C 1
ATOM 9415 O O . ALA B 1 620 ? -2.139 10.359 9.094 1 73.5 620 ALA B O 1
ATOM 9416 N N . VAL B 1 621 ? -3.555 10.656 7.406 1 73.31 621 VAL B N 1
ATOM 9417 C CA . VAL B 1 621 ? -3.383 12.109 7.422 1 73.31 621 VAL B CA 1
ATOM 9418 C C . VAL B 1 621 ? -4.145 12.703 8.602 1 73.31 621 VAL B C 1
ATOM 9420 O O . VAL B 1 621 ? -3.602 13.523 9.352 1 73.31 621 VAL B O 1
ATOM 9423 N N . PHE B 1 622 ? -5.324 12.227 8.867 1 76.88 622 PHE B N 1
ATOM 9424 C CA . PHE B 1 622 ? -6.164 12.875 9.867 1 76.88 622 PHE B CA 1
ATOM 9425 C C . PHE B 1 622 ? -6.09 12.133 11.195 1 76.88 622 PHE B C 1
ATOM 9427 O O . PHE B 1 622 ? -6.613 12.602 12.203 1 76.88 622 PHE B O 1
ATOM 9434 N N . GLY B 1 623 ? -5.512 10.992 11.219 1 75 623 GLY B N 1
ATOM 9435 C CA . GLY B 1 623 ? -5.504 10.172 12.422 1 75 623 GLY B CA 1
ATOM 9436 C C . GLY B 1 623 ? -4.941 10.891 13.633 1 75 623 GLY B C 1
ATOM 9437 O O . GLY B 1 623 ? -5.477 10.773 14.734 1 75 623 GLY B O 1
ATOM 9438 N N . GLY B 1 624 ? -3.953 11.766 13.391 1 71.06 624 GLY B N 1
ATOM 9439 C CA . GLY B 1 624 ? -3.316 12.438 14.508 1 71.06 624 GLY B CA 1
ATOM 9440 C C . GLY B 1 624 ? -3.836 13.844 14.734 1 71.06 624 GLY B C 1
ATOM 9441 O O . GLY B 1 624 ? -3.383 14.547 15.641 1 71.06 624 GLY B O 1
ATOM 9442 N N . LYS B 1 625 ? -4.801 14.258 13.977 1 79.31 625 LYS B N 1
ATOM 9443 C CA . LYS B 1 625 ? -5.312 15.625 14.102 1 79.31 625 LYS B CA 1
ATOM 9444 C C . LYS B 1 625 ? -6.527 15.672 15.023 1 79.31 625 LYS B C 1
ATOM 9446 O O . LYS B 1 625 ? -7.633 16 14.586 1 79.31 625 LYS B O 1
ATOM 9451 N N . HIS B 1 626 ? -6.281 15.445 16.266 1 77.56 626 HIS B N 1
ATOM 9452 C CA . HIS B 1 626 ? -7.355 15.461 17.25 1 77.56 626 HIS B CA 1
ATOM 9453 C C . HIS B 1 626 ? -7.777 16.891 17.578 1 77.56 626 HIS B C 1
ATOM 9455 O O . HIS B 1 626 ? -7.102 17.844 17.203 1 77.56 626 HIS B O 1
ATOM 9461 N N . VAL B 1 627 ? -8.914 16.953 18.172 1 75.31 627 VAL B N 1
ATOM 9462 C CA . VAL B 1 627 ? -9.422 18.266 18.562 1 75.31 627 VAL B CA 1
ATOM 9463 C C . VAL B 1 627 ? -8.477 18.906 19.578 1 75.31 627 VAL B C 1
ATOM 9465 O O . VAL B 1 627 ? -8.172 18.312 20.609 1 75.31 627 VAL B O 1
ATOM 9468 N N . SER B 1 628 ? -7.922 19.938 19.203 1 75.44 628 SER B N 1
ATOM 9469 C CA . SER B 1 628 ? -7 20.656 20.062 1 75.44 628 SER B CA 1
ATOM 9470 C C . SER B 1 628 ? -7.129 22.172 19.875 1 75.44 628 SER B C 1
ATOM 9472 O O . SER B 1 628 ? -7.832 22.625 18.969 1 75.44 628 SER B O 1
ATOM 9474 N N . VAL B 1 629 ? -6.812 22.844 20.859 1 74.38 629 VAL B N 1
ATOM 9475 C CA . VAL B 1 629 ? -6.82 24.297 20.766 1 74.38 629 VAL B CA 1
ATOM 9476 C C . VAL B 1 629 ? -5.906 24.75 19.625 1 74.38 629 VAL B C 1
ATOM 9478 O O . VAL B 1 629 ? -4.789 24.234 19.484 1 74.38 629 VAL B O 1
ATOM 9481 N N . PRO B 1 630 ? -6.684 25.469 18.641 1 61.5 630 PRO B N 1
ATOM 9482 C CA . PRO B 1 630 ? -5.949 25.828 17.422 1 61.5 630 PRO B CA 1
ATOM 9483 C C . PRO B 1 630 ? -4.785 26.781 17.688 1 61.5 630 PRO B C 1
ATOM 9485 O O . PRO B 1 630 ? -4.176 27.297 16.75 1 61.5 630 PRO B O 1
ATOM 9488 N N . VAL B 1 631 ? -4.379 27 18.641 1 60.69 631 VAL B N 1
ATOM 9489 C CA . VAL B 1 631 ? -3.24 27.922 18.703 1 60.69 631 VAL B CA 1
ATOM 9490 C C . VAL B 1 631 ? -2.096 27.375 17.859 1 60.69 631 VAL B C 1
ATOM 9492 O O . VAL B 1 631 ? -1.984 26.156 17.656 1 60.69 631 VAL B O 1
#

Secondary structure (DSSP, 8-state):
-HHHHHHHHHHHHHHHHHHHT-----EEE----TTHHHHHHHHHHHTTPEEEEEESS-HHHHHHHHT--SSHHHHHHHHHS-S---HHHHHHHHHHHHHHHHSEEEEE-TTHHHHHHHHHHHHH-TT-HHHHHHHHHHHHHHHHHHHHHHHHT-SSEEEEE-S----STTSHHHHHHHHHHTT--EEEEETTEEEEEEEE-SGGGGGGGGG--SPPTTHHHHHHHHHHHHHSPPPPS---TT--SPPTTHHHHT-----B--GGG-HHHHHHHHHH-SSHHHHT-----BPPPGGGTTTTTTHHHHHHHHHSTT--HHHHHHHIIIIIHHHHHHHHHHHHHHHHHHHHHHHHHHHHHHHHHHHTHHHHTT-GGGHHHHHHHHHHHHHHHHHHHHHHHHTTHHHHHHHHHHHHHHHHHHHHHHTTT----GGGS---SS--HHHHHHHHHHHHH----EEE-HHHHHHIIIIIIIHHHHHHHHHHHHHHHHHHHHHHHHHHHHHHHHHHHHHHHHHHHHHHHHHHTTSS-THHHHHHHHHHHHHHHHHHHHHHHHHHHHHHHTHHHHHHHHHHHHHHHHHHHHHHHHHHHS-GGG--HHHHHHHHHHHHHHHHHHHHHHHHHHTT--S----/-HHHHHHHHHHHHHHHHHHHT-----EEE----TTHHHHHHHHHHHTTPEEEEEESS-HHHHHHHHT--SSHHHHHHHHHS-S---HHHHHHHHHHHHHHHHSEEEE--TTHHHHHHHHHHHHH-TT-HHHHHHHHHHHHHHHHHHHHHHHHT-SSEEEEE-S----STTSHHHHHHHHHHTT--EEEEETTEEEEEEEE-SGGGGGGGGG--SPPTTHHHHHHHHHHHHHSPPPPS---TT--SPPTTHHHHT-----B--GGG-HHHHHHHHHH-SSHHHHT-----BPPPGGGTTTTTTHHHHHHHHHSTT--HHHHHHHIIIIIHHHHHHHHHHHHHHHHHHHHHHHHHHHHHHHHHHHTHHHHTT-GGGHHHHHHHHHHHHHHHHHHHHHHHHTTHHHHHHHHHHHHHHHHHHHHHHTTT----GGGS---SS--HHHHHHHHHHHHH----EE--HHHHHHIIIIIIIHHHHHHHHHHHHHHHHHHHHHHHHHHHHHHHHHHHHHHHHHHHHHHHHHHTTSS-THHHHHHHHHHHHHHHHHHHHHHHHHHHHHHHTHHHHHHHHHHHHHHHHHHHHHHHHHHHS-GGG--HHHHHHHHHHHHHHHHHHHHHHHHHHTT--S----

Solvent-accessible surface area (backbone atoms only — not comparable to full-atom values): 63468 Å² total; per-residue (Å²): 98,69,64,56,52,52,47,50,49,51,50,39,50,52,51,50,22,61,74,66,71,46,89,75,84,58,70,44,72,39,64,60,45,72,63,67,37,44,54,51,50,52,54,35,50,75,70,70,32,48,43,33,23,39,23,41,28,30,70,58,58,42,26,34,61,60,26,59,53,91,33,26,63,26,40,51,13,54,64,68,73,50,79,68,57,56,70,69,37,47,50,46,27,49,53,43,47,52,50,52,68,68,23,50,39,28,17,43,28,52,54,40,71,64,50,49,52,32,47,46,54,17,38,64,36,75,68,39,55,69,46,40,49,53,30,49,38,52,49,22,54,32,35,37,54,22,42,48,36,44,43,25,73,33,79,64,43,77,40,74,39,73,81,75,69,59,59,45,66,43,32,65,43,30,44,50,42,49,26,18,69,37,41,22,37,28,41,37,26,27,70,83,44,48,88,60,45,45,81,39,66,42,54,38,51,65,43,24,56,86,69,55,68,79,71,69,89,56,56,68,59,51,51,41,47,54,51,48,57,74,74,44,56,52,68,51,80,71,77,68,88,74,50,70,48,63,64,56,64,58,35,61,72,69,56,66,85,68,66,50,58,57,78,82,22,38,41,44,60,44,52,44,26,55,34,24,40,90,44,70,67,53,29,68,49,85,80,79,44,75,51,63,49,39,87,46,31,66,79,46,87,44,26,67,60,50,52,52,52,54,63,34,60,66,43,52,61,64,53,51,50,38,42,42,65,45,28,47,23,52,20,30,46,29,40,41,42,17,53,47,30,42,31,45,39,44,6,48,50,41,47,29,36,53,37,50,38,47,21,50,42,46,38,45,42,32,49,50,65,72,32,74,91,52,35,67,61,25,42,51,52,20,49,51,38,52,49,49,37,50,48,52,32,51,50,37,48,30,57,34,29,58,61,53,19,55,41,28,42,51,26,18,52,49,32,66,55,43,58,69,32,36,79,68,47,40,54,77,30,58,50,71,53,82,80,53,94,51,58,37,29,37,59,45,54,33,52,48,32,58,55,68,56,52,69,51,54,28,59,42,35,31,67,32,51,50,46,48,46,51,71,44,48,43,47,51,39,53,52,51,22,51,51,23,46,51,49,16,51,31,27,39,37,22,37,52,47,49,51,50,50,30,50,50,28,42,52,49,26,54,47,48,52,48,48,52,51,49,43,46,50,32,26,74,70,66,72,40,60,66,63,53,47,63,70,42,44,42,42,48,50,42,44,47,45,38,29,42,41,47,13,31,32,50,37,48,50,44,59,69,62,32,29,45,42,53,13,51,54,23,41,53,49,19,51,54,32,47,51,49,48,54,44,49,50,40,44,69,71,20,56,55,88,48,49,48,67,69,62,53,52,47,54,47,50,51,53,51,49,51,54,51,50,49,50,51,52,53,44,53,65,51,67,64,65,59,78,58,70,66,50,97,69,63,57,52,53,47,50,49,51,50,38,50,52,52,49,22,61,74,68,72,46,90,76,84,58,69,46,73,39,64,61,46,72,63,66,36,45,54,50,50,52,53,36,51,74,70,68,31,48,44,33,23,41,23,42,28,29,71,58,57,41,26,36,62,61,25,60,52,91,32,28,62,27,42,50,12,54,65,68,72,49,80,69,58,55,71,67,37,49,50,44,26,50,53,45,47,54,52,51,69,70,24,49,39,28,17,44,28,51,55,41,70,64,49,48,52,32,46,46,52,17,39,64,36,74,69,40,54,68,46,39,48,52,31,49,38,52,48,21,55,33,35,37,54,22,44,48,37,44,43,24,75,33,80,64,43,77,40,74,39,74,80,73,68,57,59,44,65,42,32,65,44,28,46,50,42,48,28,18,69,36,41,23,37,30,40,38,26,27,70,84,43,49,88,60,44,45,80,41,65,42,52,39,51,64,43,23,57,87,69,55,68,79,72,69,90,57,58,66,59,50,50,41,47,53,52,45,56,73,75,43,56,54,66,50,79,71,76,70,89,75,48,70,49,63,63,57,64,58,34,62,75,69,56,67,86,70,66,52,57,55,77,84,22,38,42,44,59,44,52,43,25,56,34,24,42,90,43,70,68,53,30,68,49,85,80,78,44,76,52,63,47,39,87,46,31,66,79,46,87,44,26,65,60,50,53,55,52,52,63,35,61,67,42,52,61,64,54,50,51,36,42,41,65,46,28,48,25,54,20,32,45,30,41,41,43,17,52,47,30,44,30,45,40,44,7,49,50,43,48,28,36,54,38,51,39,48,20,49,42,44,38,44,42,31,51,49,65,71,32,74,90,52,37,70,60,26,42,51,52,20,48,51,38,54,49,48,38,50,48,53,31,50,50,35,46,28,56,34,29,58,59,52,19,54,41,28,42,50,25,17,53,50,32,66,55,42,59,67,30,35,78,67,47,40,55,76,32,58,50,71,54,82,79,52,93,51,56,36,30,36,59,45,53,33,52,49,32,58,55,69,55,50,69,52,53,28,59,41,35,33,67,32,50,50,46,46,47,51,71,46,49,43,46,51,39,52,52,52,21,50,50,23,46,52,50,16,52,30,26,41,36,21,37,53,47,49,52,50,50,26,51,50,27,43,52,50,26,52,48,50,52,50,49,52,52,49,42,45,49,32,25,73,69,65,74,40,61,66,62,53,46,61,69,42,42,42,42,50,50,43,45,47,45,37,29,42,41,47,10,34,30,49,37,47,50,44,60,70,62,35,28,48,42,51,13,50,53,23,41,52,49,19,51,55,32,47,52,50,49,53,45,50,51,40,44,68,70,21,57,55,89,48,47,49,67,70,63,54,52,46,54,46,49,52,50,51,50,50,53,52,51,51,50,52,51,51,45,53,66,52,67,63,65,59,78,54,74,58,55